Protein AF-A0A1J7GP74-F1 (afdb_monomer)

Nearest PDB structures (foldseek):
  8zqg-assembly1_B  TM=9.389E-01  e=1.036E-30  Homo sapiens
  8kbx-assembly1_A  TM=8.921E-01  e=1.036E-30  Homo sapiens
  5ltd-assembly1_A  TM=9.015E-01  e=3.755E-28  Ogataea angusta
  5ltd-assembly2_B  TM=8.976E-01  e=5.973E-28  Ogataea angusta
  5ltg-assembly1_A  TM=9.057E-01  e=4.602E-27  Ogataea angusta

Organism: Lupinus angustifolius (NCBI:txid3871)

Solvent-accessible surface area (backbone atoms only — not comparable to full-atom values): 46540 Å² total; per-residue (Å²): 135,88,82,87,81,85,86,81,86,84,82,74,60,73,59,74,76,73,76,92,76,84,84,90,81,90,81,93,81,83,89,85,90,90,78,89,78,78,57,82,73,77,89,71,98,77,74,79,96,80,71,85,77,44,57,63,36,77,34,68,20,84,76,50,56,30,36,27,36,9,19,50,34,20,36,38,31,32,36,58,57,56,75,40,80,75,45,75,46,80,39,99,69,25,16,20,53,41,43,39,47,39,62,92,49,58,41,34,41,38,22,20,22,89,78,8,86,90,37,45,36,28,33,43,37,34,33,32,58,84,79,52,37,69,68,38,41,46,45,52,97,53,54,58,40,32,68,49,68,52,100,60,31,37,34,42,23,30,42,48,38,34,38,34,24,34,51,88,80,63,44,81,74,47,79,45,76,31,35,86,27,81,77,20,65,64,41,61,26,72,35,93,89,38,45,26,41,41,32,56,19,79,49,74,10,22,35,29,34,38,31,64,77,75,74,43,78,39,79,28,80,75,37,93,39,47,69,56,45,67,36,56,38,54,64,30,57,36,35,41,37,28,23,63,49,31,23,49,40,37,33,26,37,49,87,82,51,47,76,76,47,67,40,33,76,48,90,58,74,30,51,49,65,24,60,26,67,31,96,84,43,49,35,35,41,36,21,30,61,77,14,35,38,36,33,29,54,44,68,67,52,81,71,87,80,90,92,85,86,85,91,82,84,91,80,85,90,80,90,84,83,91,82,90,81,97,70,87,80,77,70,61,71,78,82,88,75,78,38,51,61,39,97,62,44,89,50,78,88,82,60,66,74,75,43,68,38,31,34,51,48,31,76,47,80,50,67,73,87,42,56,39,42,49,37,47,52,76,89,65,20,40,36,37,41,43,57,74,63,55,51,43,40,40,36,31,41,58,50,100,83,57,52,76,44,82,74,45,78,49,71,78,81,84,92,73,87,83,83,90,81,87,82,82,94,73,88,60,81,74,77,89,69,95,80,70,78,95,80,72,84,74,43,72,61,34,77,34,67,18,84,81,56,54,30,37,28,36,10,19,48,35,22,37,39,34,31,35,59,76,73,73,41,81,75,52,72,47,80,40,100,70,27,16,19,51,39,44,38,45,39,60,89,38,47,41,30,41,39,22,18,22,90,80,9,86,91,36,45,38,29,32,44,36,33,33,33,64,82,78,54,37,74,78,46,76,46,81,52,99,53,55,59,41,32,71,49,66,48,97,64,30,38,35,42,22,31,41,48,38,35,40,34,23,36,50,86,81,64,44,81,73,46,78,44,76,31,36,88,26,81,78,20,64,66,40,59,25,70,37,93,86,36,46,26,40,40,33,55,19,80,49,74,10,23,34,28,34,37,30,64,76,75,74,42,78,39,77,30,80,75,38,96,35,46,69,55,43,66,37,53,38,55,64,30,56,36,35,40,37,29,23,65,49,31,22,47,38,38,32,24,37,51,87,81,52,48,76,74,48,67,39,32,76,48,87,61,75,30,53,50,63,25,58,28,68,34,97,84,48,48,35,36,40,37,22,30,50,76,16,37,37,36,31,30,51,47,88,67,75,76,90,85,77,89,90,86,86,87,90,82,88,88,80,88,90,82,89,86,83,90,81,96,84,80,86,88,79,81,95,71,79,89,82,61,38,74,44,46,63,43,95,65,39,90,48,78,87,81,59,67,75,74,38,74,38,32,33,56,28,25,37,40,82,48,68,63,84,43,57,37,43,51,37,62,54,71,91,61,21,37,35,38,42,34,66,77,27,39,36,37,34,28,37,50,49,67,58,80,32,40,74,42,46,80,77,42,78,45,72,83,44,80,76,83,76,75,79,128

Secondary structure (DSSP, 8-state):
----------PPEEE-SS-S-PPP--------------------S---TT----EEEEEE-TTSSEEEEEETTEEEEEEETTEEEEEEEE-SS--EEEEEE-TTSSEEEEEE-TT-SSS-TTEEEEEETTTTEEEEEEE-SS---EEEEETTEEEEE-SSEEEEEETTT--EEEEEE-S--TT---EE--STT--EEEEE-SSTTEEEEEETTTTEEEEEE--SS-EEEEEE-TTS-EEEEEETT-SEEEEEETTT--EEEEEE--SS---EEEEEE-TTSSEEEEEETTTEEEEEE-----SS-----------------------PPPS----SSPPPBPTTGGGTTTS-GGGGPEEPSEEEE--TT--EEEEE-STTEEEEEESSSS--EEEEEE-TTS-EEEEEEE-S-----------S---PPPP--S---TTS---EEEEEE-TTSSEEEEEETTEEEEEEETTEEEEEEEE-SS--EEEEEE-TTSSEEEEEE-TT-SSS-TTEEEEEETTTTEEEEEEE-SS---EEEEETTEEEEE-SSEEEEEETTT--EEEEEE-S--TT---EE--SSS--EEEEE-SSTTEEEEEETTTTEEEEEE--SS-EEEEEE-TTS-EEEEEETT-SEEEEEETTT--EEEEEE--SS---EEEEEE-TTSSEEEEEETTTEEEEEE-----TTS----------------------------TTSPPPPBPTTGGGTTTS-GGGGPBPPSEEEE--TT--EEEEE-SSSEEEEEETTSEEEEEE--TTT-EEPEEEEEEE-S-------

Structure (mmCIF, N/CA/C/O backbone):
data_AF-A0A1J7GP74-F1
#
_entry.id   AF-A0A1J7GP74-F1
#
loop_
_atom_site.group_PDB
_atom_site.id
_atom_site.type_symbol
_atom_site.label_atom_id
_atom_site.label_alt_id
_atom_site.label_comp_id
_atom_site.label_asym_id
_atom_site.label_entity_id
_atom_site.label_seq_id
_atom_site.pdbx_PDB_ins_code
_atom_site.Cartn_x
_atom_site.Cartn_y
_atom_site.Cartn_z
_atom_site.occupancy
_atom_site.B_iso_or_equiv
_atom_site.auth_seq_id
_atom_site.auth_comp_id
_atom_site.auth_asym_id
_atom_site.auth_atom_id
_atom_site.pdbx_PDB_model_num
ATOM 1 N N . MET A 1 1 ? -59.516 -27.226 -19.310 1.00 30.28 1 MET A N 1
ATOM 2 C CA . MET A 1 1 ? -58.925 -27.701 -18.045 1.00 30.28 1 MET A CA 1
ATOM 3 C C . MET A 1 1 ? -57.459 -27.304 -18.037 1.00 30.28 1 MET A C 1
ATOM 5 O O . MET A 1 1 ? -56.770 -27.624 -18.993 1.00 30.28 1 MET A O 1
ATOM 9 N N . LEU A 1 2 ? -57.069 -26.563 -16.995 1.00 34.00 2 LEU A N 1
ATOM 10 C CA . LEU A 1 2 ? -55.715 -26.178 -16.566 1.00 34.00 2 LEU A CA 1
ATOM 11 C C . LEU A 1 2 ? -54.796 -25.517 -17.613 1.00 34.00 2 LEU A C 1
ATOM 13 O O . LEU A 1 2 ? -53.957 -26.151 -18.243 1.00 34.00 2 LEU A O 1
ATOM 17 N N . THR A 1 3 ? -54.937 -24.194 -17.714 1.00 27.77 3 THR A N 1
ATOM 18 C CA . THR A 1 3 ? -53.980 -23.253 -18.315 1.00 27.77 3 THR A CA 1
ATOM 19 C C . THR A 1 3 ? -52.996 -22.731 -17.263 1.00 27.77 3 THR A C 1
ATOM 21 O O . THR A 1 3 ? -53.362 -22.554 -16.102 1.00 27.77 3 THR A O 1
ATOM 24 N N . GLY A 1 4 ? -51.750 -22.503 -17.688 1.00 27.41 4 GLY A N 1
ATOM 25 C CA . GLY A 1 4 ? -50.593 -22.214 -16.840 1.00 27.41 4 GLY A CA 1
ATOM 26 C C . GLY A 1 4 ? -50.579 -20.865 -16.112 1.00 27.41 4 GLY A C 1
ATOM 27 O O . GLY A 1 4 ? -51.292 -19.925 -16.458 1.00 27.41 4 GLY A O 1
ATOM 28 N N . ALA A 1 5 ? -49.701 -20.798 -15.109 1.00 24.27 5 ALA A N 1
ATOM 29 C CA . ALA A 1 5 ? -49.353 -19.603 -14.347 1.00 24.27 5 ALA A CA 1
ATOM 30 C C . ALA A 1 5 ? -47.905 -19.171 -14.673 1.00 24.27 5 ALA A C 1
ATOM 32 O O . ALA A 1 5 ? -47.044 -20.041 -14.835 1.00 24.27 5 ALA A O 1
ATOM 33 N N . PRO A 1 6 ? -47.609 -17.862 -14.772 1.00 29.09 6 PRO A N 1
ATOM 34 C CA . PRO A 1 6 ? -46.279 -17.372 -15.117 1.00 29.09 6 PRO A CA 1
ATOM 35 C C . PRO A 1 6 ? -45.348 -17.305 -13.895 1.00 29.09 6 PRO A C 1
ATOM 37 O O . PRO A 1 6 ? -45.757 -16.969 -12.784 1.00 29.09 6 PRO A O 1
ATOM 40 N N . SER A 1 7 ? -44.066 -17.588 -14.126 1.00 25.55 7 SER A N 1
ATOM 41 C CA . SER A 1 7 ? -42.965 -17.436 -13.173 1.00 25.55 7 SER A CA 1
ATOM 42 C C . SER A 1 7 ? -42.651 -15.956 -12.917 1.00 25.55 7 SER A C 1
ATOM 44 O O . SER A 1 7 ? -42.268 -15.228 -13.832 1.00 25.55 7 SER A O 1
ATOM 46 N N . SER A 1 8 ? -42.776 -15.507 -11.668 1.00 24.73 8 SER A N 1
ATOM 47 C CA . SER A 1 8 ? -42.450 -14.140 -11.249 1.00 24.73 8 SER A CA 1
ATOM 48 C C . SER A 1 8 ? -40.934 -13.927 -11.119 1.00 24.73 8 SER A C 1
ATOM 50 O O . SER A 1 8 ? -40.310 -14.457 -10.196 1.00 24.73 8 SER A O 1
ATOM 52 N N . HIS A 1 9 ? -40.348 -13.104 -11.989 1.00 29.62 9 HIS A N 1
ATOM 53 C CA . HIS A 1 9 ? -39.040 -12.484 -11.752 1.00 29.62 9 HIS A CA 1
ATOM 54 C C . HIS A 1 9 ? -39.149 -11.497 -10.571 1.00 29.62 9 HIS A C 1
ATOM 56 O O . HIS A 1 9 ? -40.076 -10.690 -10.519 1.00 29.62 9 HIS A O 1
ATOM 62 N N . MET A 1 10 ? -38.249 -11.588 -9.584 1.00 29.84 10 MET A N 1
ATOM 63 C CA . MET A 1 10 ? -38.315 -10.817 -8.330 1.00 29.84 10 MET A CA 1
ATOM 64 C C . MET A 1 10 ? -37.198 -9.762 -8.254 1.00 29.84 10 MET A C 1
ATOM 66 O O . MET A 1 10 ? -36.024 -10.117 -8.241 1.00 29.84 10 MET A O 1
ATOM 70 N N . ASN A 1 11 ? -37.579 -8.483 -8.148 1.00 32.69 11 ASN A N 1
ATOM 71 C CA . ASN A 1 11 ? -36.674 -7.326 -8.071 1.00 32.69 11 ASN A CA 1
ATOM 72 C C . ASN A 1 11 ? -36.236 -6.993 -6.626 1.00 32.69 11 ASN A C 1
ATOM 74 O O . ASN A 1 11 ? -37.065 -7.010 -5.712 1.00 32.69 11 ASN A O 1
ATOM 78 N N . SER A 1 12 ? -34.958 -6.626 -6.438 1.00 34.25 12 SER A N 1
ATOM 79 C CA . SER A 1 12 ? -34.489 -5.784 -5.321 1.00 34.25 12 SER A CA 1
ATOM 80 C C . SER A 1 12 ? -34.812 -4.317 -5.620 1.00 34.25 12 SER A C 1
ATOM 82 O O . SER A 1 12 ? -34.672 -3.880 -6.761 1.00 34.25 12 SER A O 1
ATOM 84 N N . SER A 1 13 ? -35.238 -3.547 -4.619 1.00 39.34 13 SER A N 1
ATOM 85 C CA . SER A 1 13 ? -35.477 -2.106 -4.769 1.00 39.34 13 SER A CA 1
ATOM 86 C C . SER A 1 13 ? -34.224 -1.328 -4.370 1.00 39.34 13 SER A C 1
ATOM 88 O O . SER A 1 13 ? -33.716 -1.509 -3.262 1.00 39.34 13 SER A O 1
ATOM 90 N N . ILE A 1 14 ? -33.747 -0.470 -5.270 1.00 40.44 14 ILE A N 1
ATOM 91 C CA . ILE A 1 14 ? -32.640 0.464 -5.041 1.00 40.44 14 ILE A CA 1
ATOM 92 C C . ILE A 1 14 ? -33.250 1.864 -4.955 1.00 40.44 14 ILE A C 1
ATOM 94 O O . ILE A 1 14 ? -34.000 2.255 -5.848 1.00 40.44 14 ILE A O 1
ATOM 98 N N . SER A 1 15 ? -32.939 2.610 -3.897 1.00 40.06 15 SER A N 1
ATOM 99 C CA . SER A 1 15 ? -33.271 4.033 -3.782 1.00 40.06 15 SER A CA 1
ATOM 100 C C . SER A 1 15 ? -31.982 4.847 -3.811 1.00 40.06 15 SER A C 1
ATOM 102 O O . SER A 1 15 ? -31.144 4.720 -2.919 1.00 40.06 15 SER A O 1
ATOM 104 N N . SER A 1 16 ? -31.814 5.666 -4.846 1.00 33.81 16 SER A N 1
ATOM 105 C CA . SER A 1 16 ? -30.720 6.630 -4.971 1.00 33.81 16 SER A CA 1
ATOM 106 C C . SER A 1 16 ? -31.179 8.004 -4.485 1.00 33.81 16 SER A C 1
ATOM 108 O O . SER A 1 16 ? -32.184 8.514 -4.981 1.00 33.81 16 SER A O 1
ATOM 110 N N . SER A 1 17 ? -30.434 8.640 -3.583 1.00 30.98 17 SER A N 1
ATOM 111 C CA . SER A 1 17 ? -30.484 10.097 -3.427 1.00 30.98 17 SER A CA 1
ATOM 112 C C . SER A 1 17 ? -29.665 10.712 -4.566 1.00 30.98 17 SER A C 1
ATOM 114 O O . SER A 1 17 ? -28.461 10.496 -4.564 1.00 30.98 17 SER A O 1
ATOM 116 N N . GLU A 1 18 ? -30.334 11.363 -5.525 1.00 30.62 18 GLU A N 1
ATOM 117 C CA . GLU A 1 18 ? -29.845 12.174 -6.668 1.00 30.62 18 GLU A CA 1
ATOM 118 C C . GLU A 1 18 ? -28.486 11.838 -7.335 1.00 30.62 18 GLU A C 1
ATOM 120 O O . GLU A 1 18 ? -27.452 11.630 -6.711 1.00 30.62 18 GLU A O 1
ATOM 125 N N . GLY A 1 19 ? -28.495 11.827 -8.674 1.00 26.25 19 GLY A N 1
ATOM 126 C CA . GLY A 1 19 ? -27.393 11.389 -9.534 1.00 26.25 19 GLY A CA 1
ATOM 127 C C . GLY A 1 19 ? -26.004 11.936 -9.180 1.00 26.25 19 GLY A C 1
ATOM 128 O O . GLY A 1 19 ? -25.809 13.104 -8.851 1.00 26.25 19 GLY A O 1
ATOM 129 N N . ILE A 1 20 ? -25.010 11.059 -9.306 1.00 32.72 20 ILE A N 1
ATOM 130 C CA . ILE A 1 20 ? -23.593 11.404 -9.224 1.00 32.72 20 ILE A CA 1
ATOM 131 C C . ILE A 1 20 ? -23.268 12.267 -10.467 1.00 32.72 20 ILE A C 1
ATOM 133 O O . ILE A 1 20 ? -23.212 11.738 -11.574 1.00 32.72 20 ILE A O 1
ATOM 137 N N . PHE A 1 21 ? -23.082 13.579 -10.241 1.00 26.52 21 PHE A N 1
ATOM 138 C CA . PHE A 1 21 ? -22.839 14.705 -11.180 1.00 26.52 21 PHE A CA 1
ATOM 139 C C . PHE A 1 21 ? -24.067 15.305 -11.911 1.00 26.52 21 PHE A C 1
ATOM 141 O O . PHE A 1 21 ? -24.737 14.594 -12.658 1.00 26.52 21 PHE A O 1
ATOM 148 N N . PRO A 1 22 ? -24.316 16.636 -11.829 1.00 25.67 22 PRO A N 1
ATOM 149 C CA . PRO A 1 22 ? -25.201 17.335 -12.764 1.00 25.67 22 PRO A CA 1
ATOM 150 C C . PRO A 1 22 ? -24.419 18.054 -13.889 1.00 25.67 22 PRO A C 1
ATOM 152 O O . PRO A 1 22 ? -23.307 18.535 -13.654 1.00 25.67 22 PRO A O 1
ATOM 155 N N . PRO A 1 23 ? -25.001 18.230 -15.094 1.00 27.41 23 PRO A N 1
ATOM 156 C CA . PRO A 1 23 ? -24.612 19.296 -16.006 1.00 27.41 23 PRO A CA 1
ATOM 157 C C . PRO A 1 23 ? -25.283 20.619 -15.590 1.00 27.41 23 PRO A C 1
ATOM 159 O O . PRO A 1 23 ? -26.388 20.660 -15.055 1.00 27.41 23 PRO A O 1
ATOM 162 N N . SER A 1 24 ? -24.603 21.729 -15.851 1.00 28.84 24 SER A N 1
ATOM 163 C CA . SER A 1 24 ? -25.043 23.093 -15.545 1.00 28.84 24 SER A CA 1
ATOM 164 C C . SER A 1 24 ? -26.263 23.562 -16.363 1.00 28.84 24 SER A C 1
ATOM 166 O O . SER A 1 24 ? -26.189 23.521 -17.591 1.00 28.84 24 SER A O 1
ATOM 168 N N . ARG A 1 25 ? -27.291 24.142 -15.710 1.00 26.53 25 ARG A N 1
ATOM 169 C CA . ARG A 1 25 ? -27.835 25.524 -15.891 1.00 26.53 25 ARG A CA 1
ATOM 170 C C . ARG A 1 25 ? -29.317 25.681 -15.467 1.00 26.53 25 ARG A C 1
ATOM 172 O O . ARG A 1 25 ? -30.167 24.934 -15.920 1.00 26.53 25 ARG A O 1
ATOM 179 N N . PHE A 1 26 ? -29.551 26.760 -14.703 1.00 25.28 26 PHE A N 1
ATOM 180 C CA . PHE A 1 26 ? -30.742 27.623 -14.513 1.00 25.28 26 PHE A CA 1
ATOM 181 C C . PHE A 1 26 ? -32.157 27.047 -14.284 1.00 25.28 26 PHE A C 1
ATOM 183 O O . PHE A 1 26 ? -32.730 26.396 -15.147 1.00 25.28 26 PHE A O 1
ATOM 190 N N . GLY A 1 27 ? -32.787 27.517 -13.195 1.00 21.50 27 GLY A N 1
ATOM 191 C CA . GLY A 1 27 ? -34.244 27.583 -13.022 1.00 21.50 27 GLY A CA 1
ATOM 192 C C . GLY A 1 27 ? -34.674 27.633 -11.552 1.00 21.50 27 GLY A C 1
ATOM 193 O O . GLY A 1 27 ? -34.629 26.625 -10.863 1.00 21.50 27 GLY A O 1
ATOM 194 N N . SER A 1 28 ? -35.083 28.805 -11.068 1.00 29.12 28 SER A N 1
ATOM 195 C CA . SER A 1 28 ? -35.719 29.015 -9.760 1.00 29.12 28 SER A CA 1
ATOM 196 C C . SER A 1 28 ? -37.090 28.336 -9.682 1.00 29.12 28 SER A C 1
ATOM 198 O O . SER A 1 28 ? -37.908 28.600 -10.559 1.00 29.12 28 SER A O 1
ATOM 200 N N . PHE A 1 29 ? -37.383 27.578 -8.619 1.00 24.45 29 PHE A N 1
ATOM 201 C CA . PHE A 1 29 ? -38.755 27.379 -8.131 1.00 24.45 29 PHE A CA 1
ATOM 202 C C . PHE A 1 29 ? -38.778 26.949 -6.653 1.00 24.45 29 PHE A C 1
ATOM 204 O O . PHE A 1 29 ? -37.946 26.160 -6.209 1.00 24.45 29 PHE A O 1
ATOM 211 N N . GLU A 1 30 ? -39.724 27.512 -5.901 1.00 22.81 30 GLU A N 1
ATOM 212 C CA . GLU A 1 30 ? -39.980 27.259 -4.481 1.00 22.81 30 GLU A CA 1
ATOM 213 C C . GLU A 1 30 ? -40.721 25.928 -4.230 1.00 22.81 30 GLU A C 1
ATOM 215 O O . GLU A 1 30 ? -41.620 25.562 -4.979 1.00 22.81 30 GLU A O 1
ATOM 220 N N . SER A 1 31 ? -40.372 25.291 -3.099 1.00 26.64 31 SER A N 1
ATOM 221 C CA . SER A 1 31 ? -41.231 24.566 -2.137 1.00 26.64 31 SER A CA 1
ATOM 222 C C . SER A 1 31 ? -42.206 23.470 -2.622 1.00 26.64 31 SER A C 1
ATOM 224 O O . SER A 1 31 ? -43.242 23.771 -3.205 1.00 26.64 31 SER A O 1
ATOM 226 N N . LEU A 1 32 ? -42.005 22.231 -2.138 1.00 22.80 32 LEU A N 1
ATOM 227 C CA . LEU A 1 32 ? -42.934 21.494 -1.245 1.00 22.80 32 LEU A CA 1
ATOM 228 C C . LEU A 1 32 ? -42.292 20.165 -0.785 1.00 22.80 32 LEU A C 1
ATOM 230 O O . LEU A 1 32 ? -41.561 19.526 -1.533 1.00 22.80 32 LEU A O 1
ATOM 234 N N . GLY A 1 33 ? -42.500 19.805 0.484 1.00 24.50 33 GLY A N 1
ATOM 235 C CA . GLY A 1 33 ? -41.673 18.840 1.215 1.00 24.50 33 GLY A CA 1
ATOM 236 C C . GLY A 1 33 ? -42.019 17.347 1.114 1.00 24.50 33 GLY A C 1
ATOM 237 O O . GLY A 1 33 ? -42.883 16.919 0.356 1.00 24.50 33 GLY A O 1
ATOM 238 N N . VAL A 1 34 ? -41.353 16.618 2.026 1.00 25.81 34 VAL A N 1
ATOM 239 C CA . VAL A 1 34 ? -41.452 15.197 2.431 1.00 25.81 34 VAL A CA 1
ATOM 240 C C . VAL A 1 34 ? -40.355 14.274 1.868 1.00 25.81 34 VAL A C 1
ATOM 242 O O . VAL A 1 34 ? -40.363 13.884 0.707 1.00 25.81 34 VAL A O 1
ATOM 245 N N . GLY A 1 35 ? -39.453 13.855 2.769 1.00 24.50 35 GLY A N 1
ATOM 246 C CA . GLY A 1 35 ? -38.485 12.768 2.586 1.00 24.50 35 GLY A CA 1
ATOM 247 C C . GLY A 1 35 ? -37.302 12.908 3.549 1.00 24.50 35 GLY A C 1
ATOM 248 O O . GLY A 1 35 ? -36.348 13.610 3.243 1.00 24.50 35 GLY A O 1
ATOM 249 N N . ALA A 1 36 ? -37.390 12.301 4.737 1.00 28.48 36 ALA A N 1
ATOM 250 C CA . ALA A 1 36 ? -36.396 12.416 5.806 1.00 28.48 36 ALA A CA 1
ATOM 251 C C . ALA A 1 36 ? -34.973 12.063 5.328 1.00 28.48 36 ALA A C 1
ATOM 253 O O . ALA A 1 36 ? -34.698 10.927 4.946 1.00 28.48 36 ALA A O 1
ATOM 254 N N . SER A 1 37 ? -34.063 13.037 5.377 1.00 32.19 37 SER A N 1
ATOM 255 C CA . SER A 1 37 ? -32.637 12.840 5.127 1.00 32.19 37 SER A CA 1
ATOM 256 C C . SER A 1 37 ? -32.021 12.029 6.269 1.00 32.19 37 SER A C 1
ATOM 258 O O . SER A 1 37 ? -32.008 12.481 7.415 1.00 32.19 37 SER A O 1
ATOM 260 N N . SER A 1 38 ? -31.491 10.843 5.972 1.00 38.81 38 SER A N 1
ATOM 261 C CA . SER A 1 38 ? -30.736 10.012 6.915 1.00 38.81 38 SER A CA 1
ATOM 262 C C . SER A 1 38 ? -29.349 10.619 7.181 1.00 38.81 38 SER A C 1
ATOM 264 O O . SER A 1 38 ? -28.330 10.134 6.691 1.00 38.81 38 SER A O 1
ATOM 266 N N . SER A 1 39 ? -29.300 11.728 7.914 1.00 42.03 39 SER A N 1
ATOM 267 C CA . SER A 1 39 ? -28.063 12.272 8.474 1.00 42.03 39 SER A CA 1
ATOM 268 C C . SER A 1 39 ? -27.831 11.662 9.856 1.00 42.03 39 SER A C 1
ATOM 270 O O . SER A 1 39 ? -28.719 11.745 10.708 1.00 42.03 39 SER A O 1
ATOM 272 N N . PHE A 1 40 ? -26.649 11.098 10.122 1.00 46.62 40 PHE A N 1
ATOM 273 C CA . PHE A 1 40 ? -26.237 10.862 11.508 1.00 46.62 40 PHE A CA 1
ATOM 274 C C . PHE A 1 40 ? -26.097 12.230 12.194 1.00 46.62 40 PHE A C 1
ATOM 276 O O . PHE A 1 40 ? -25.281 13.054 11.784 1.00 46.62 40 PHE A O 1
ATOM 283 N N . SER A 1 41 ? -26.925 12.513 13.199 1.00 37.38 41 SER A N 1
ATOM 284 C CA . SER A 1 41 ? -26.801 13.728 14.013 1.00 37.38 41 SER A CA 1
ATOM 285 C C . SER A 1 41 ? -25.449 13.753 14.745 1.00 37.38 41 SER A C 1
ATOM 287 O O . SER A 1 41 ? -24.959 12.702 15.160 1.00 37.38 41 SER A O 1
ATOM 289 N N . ARG A 1 42 ? -24.851 14.946 14.900 1.00 33.91 42 ARG A N 1
ATOM 290 C CA . ARG A 1 42 ? -23.598 15.164 15.655 1.00 33.91 42 ARG A CA 1
ATOM 291 C C . ARG A 1 42 ? -23.711 14.627 17.095 1.00 33.91 42 ARG A C 1
ATOM 293 O O . ARG A 1 42 ? -24.819 14.601 17.629 1.00 33.91 42 ARG A O 1
ATOM 300 N N . PRO A 1 43 ? -22.594 14.214 17.726 1.00 35.97 43 PRO A N 1
ATOM 301 C CA . PRO A 1 43 ? -22.621 13.774 19.115 1.00 35.97 43 PRO A CA 1
ATOM 302 C C . PRO A 1 43 ? -22.905 14.975 20.026 1.00 35.97 43 PRO A C 1
ATOM 304 O O . PRO A 1 43 ? -22.062 15.860 20.155 1.00 35.97 43 PRO A O 1
ATOM 307 N N . ASP A 1 44 ? -24.087 14.998 20.640 1.00 32.97 44 ASP A N 1
ATOM 308 C CA . ASP A 1 44 ? -24.355 15.830 21.813 1.00 32.97 44 ASP A CA 1
ATOM 309 C C . ASP A 1 44 ? -23.871 15.075 23.055 1.00 32.97 44 ASP A C 1
ATOM 311 O O . ASP A 1 44 ? -24.123 13.877 23.213 1.00 32.97 44 ASP A O 1
ATOM 315 N N . ALA A 1 45 ? -23.140 15.781 23.916 1.00 36.75 45 ALA A N 1
ATOM 316 C CA . ALA A 1 45 ? -22.593 15.272 25.165 1.00 36.75 45 ALA A CA 1
ATOM 317 C C . ALA A 1 45 ? -23.688 15.175 26.237 1.00 36.75 45 ALA A C 1
ATOM 319 O O . ALA A 1 45 ? -23.728 15.994 27.142 1.00 36.75 45 ALA A O 1
ATOM 320 N N . ASP A 1 46 ? -24.586 14.204 26.100 1.00 38.47 46 ASP A N 1
ATOM 321 C CA . ASP A 1 46 ? -25.445 13.733 27.192 1.00 38.47 46 ASP A CA 1
ATOM 322 C C . ASP A 1 46 ? -25.936 12.319 26.853 1.00 38.47 46 ASP A C 1
ATOM 324 O O . ASP A 1 46 ? -27.005 12.107 26.275 1.00 38.47 46 ASP A O 1
ATOM 328 N N . VAL A 1 47 ? -25.104 11.326 27.166 1.00 43.00 47 VAL A N 1
ATOM 329 C CA . VAL A 1 47 ? -25.507 9.916 27.196 1.00 43.00 47 VAL A CA 1
ATOM 330 C C . VAL A 1 47 ? -25.520 9.503 28.660 1.00 43.00 47 VAL A C 1
ATOM 332 O O . VAL A 1 47 ? -24.508 9.614 29.345 1.00 43.00 47 VAL A O 1
ATOM 335 N N . SER A 1 48 ? -26.677 9.051 29.142 1.00 39.28 48 SER A N 1
ATOM 336 C CA . SER A 1 48 ? -26.848 8.498 30.485 1.00 39.28 48 SER A CA 1
ATOM 337 C C . SER A 1 48 ? -25.854 7.357 30.733 1.00 39.28 48 SER A C 1
ATOM 339 O O . SER A 1 48 ? -25.837 6.395 29.966 1.00 39.28 48 SER A O 1
ATOM 341 N N . GLU A 1 49 ? -25.074 7.440 31.812 1.00 41.53 49 GLU A N 1
ATOM 342 C CA . GLU A 1 49 ? -23.944 6.557 32.171 1.00 41.53 49 GLU A CA 1
ATOM 343 C C . GLU A 1 49 ? -24.273 5.062 32.424 1.00 41.53 49 GLU A C 1
ATOM 345 O O . GLU A 1 49 ? -23.425 4.341 32.935 1.00 41.53 49 GLU A O 1
ATOM 350 N N . ASN A 1 50 ? -25.457 4.549 32.067 1.00 41.28 50 ASN A N 1
ATOM 351 C CA . ASN A 1 50 ? -25.929 3.231 32.526 1.00 41.28 50 ASN A CA 1
ATOM 352 C C . ASN A 1 50 ? -26.329 2.209 31.442 1.00 41.28 50 ASN A C 1
ATOM 354 O O . ASN A 1 50 ? -26.928 1.197 31.797 1.00 41.28 50 ASN A O 1
ATOM 358 N N . ASP A 1 51 ? -25.995 2.405 30.161 1.00 51.06 51 ASP A N 1
ATOM 359 C CA . ASP A 1 51 ? -26.205 1.366 29.133 1.00 51.06 51 ASP A CA 1
ATOM 360 C C . ASP A 1 51 ? -24.852 0.855 28.603 1.00 51.06 51 ASP A C 1
ATOM 362 O O . ASP A 1 51 ? -24.169 1.520 27.816 1.00 51.06 51 ASP A O 1
ATOM 366 N N . GLU A 1 52 ? -24.411 -0.315 29.080 1.00 64.06 52 GLU A N 1
ATOM 367 C CA . GLU A 1 52 ? -23.137 -0.915 28.667 1.00 64.06 52 GLU A CA 1
ATOM 368 C C . GLU A 1 52 ? -23.119 -1.143 27.143 1.00 64.06 52 GLU A C 1
ATOM 370 O O . GLU A 1 52 ? -23.985 -1.801 26.558 1.00 64.06 52 GLU A O 1
ATOM 375 N N . THR A 1 53 ? -22.120 -0.575 26.458 1.00 73.75 53 THR A N 1
ATOM 376 C CA . THR A 1 53 ? -21.973 -0.735 25.005 1.00 73.75 53 THR A CA 1
ATOM 377 C C . THR A 1 53 ? -21.432 -2.122 24.684 1.00 73.75 53 THR A C 1
ATOM 379 O O . THR A 1 53 ? -20.253 -2.399 24.886 1.00 73.75 53 THR A O 1
ATOM 382 N N . ASN A 1 54 ? -22.281 -2.972 24.109 1.00 82.50 54 ASN A N 1
ATOM 383 C CA . ASN A 1 54 ? -21.925 -4.341 23.759 1.00 82.50 54 ASN A CA 1
ATOM 384 C C . ASN A 1 54 ? -21.324 -4.426 22.354 1.00 82.50 54 ASN A C 1
ATOM 386 O O . ASN A 1 54 ? -21.832 -3.827 21.403 1.00 82.50 54 ASN A O 1
ATOM 390 N N . LEU A 1 55 ? -20.255 -5.204 22.206 1.00 85.31 55 LEU A N 1
ATOM 391 C CA . LEU A 1 55 ? -19.644 -5.506 20.916 1.00 85.31 55 LEU A CA 1
ATOM 392 C C . LEU A 1 55 ? -20.441 -6.611 20.204 1.00 85.31 55 LEU A C 1
ATOM 394 O O . LEU A 1 55 ? -20.704 -7.661 20.781 1.00 85.31 55 LEU A O 1
ATOM 398 N N . LEU A 1 56 ? -20.836 -6.376 18.952 1.00 88.06 56 LEU A N 1
ATOM 399 C CA . LEU A 1 56 ? -21.678 -7.292 18.171 1.00 88.06 56 LEU A CA 1
ATOM 400 C C . LEU A 1 56 ? -20.897 -8.039 17.089 1.00 88.06 56 LEU A C 1
ATOM 402 O O . LEU A 1 56 ? -21.190 -9.195 16.800 1.00 88.06 56 LEU A O 1
ATOM 406 N N . THR A 1 57 ? -19.930 -7.373 16.458 1.00 88.31 57 THR A N 1
ATOM 407 C CA . THR A 1 57 ? -19.138 -7.946 15.364 1.00 88.31 57 THR A CA 1
ATOM 408 C C . THR A 1 57 ? -17.765 -7.303 15.296 1.00 88.31 57 THR A C 1
ATOM 410 O O . THR A 1 57 ? -17.611 -6.128 15.630 1.00 88.31 57 THR A O 1
ATOM 413 N N . ILE A 1 58 ? -16.796 -8.044 14.760 1.00 90.62 58 ILE A N 1
ATOM 414 C CA . ILE A 1 58 ? -15.510 -7.509 14.317 1.00 90.62 58 ILE A CA 1
ATOM 415 C C . ILE A 1 58 ? -15.249 -7.987 12.889 1.00 90.62 58 ILE A C 1
ATOM 417 O O . ILE A 1 58 ? -15.488 -9.152 12.568 1.00 90.62 58 ILE A O 1
ATOM 421 N N . SER A 1 59 ? -14.765 -7.102 12.024 1.00 91.12 59 SER A N 1
ATOM 422 C CA . SER A 1 59 ? -14.371 -7.428 10.654 1.00 91.12 59 SER A CA 1
ATOM 423 C C . SER A 1 59 ? -13.019 -6.803 10.324 1.00 91.12 59 SER A C 1
ATOM 425 O O . SER A 1 59 ? -12.728 -5.666 10.690 1.00 91.12 59 SER A O 1
ATOM 427 N N . TRP A 1 60 ? -12.176 -7.548 9.619 1.00 91.81 60 TRP A N 1
ATOM 428 C CA . TRP A 1 60 ? -10.946 -6.998 9.065 1.00 91.81 60 TRP A CA 1
ATOM 429 C C . TRP A 1 60 ? -11.244 -6.132 7.847 1.00 91.81 60 TRP A C 1
ATOM 431 O O . TRP A 1 60 ? -12.107 -6.474 7.036 1.00 91.81 60 TRP A O 1
ATOM 441 N N . ASN A 1 61 ? -10.458 -5.075 7.660 1.00 90.19 61 ASN A N 1
ATOM 442 C CA . ASN A 1 61 ? -10.313 -4.510 6.331 1.00 90.19 61 ASN A CA 1
ATOM 443 C C . ASN A 1 61 ? -9.477 -5.451 5.434 1.00 90.19 61 ASN A C 1
ATOM 445 O O . ASN A 1 61 ? -8.874 -6.429 5.874 1.00 90.19 61 ASN A O 1
ATOM 449 N N . GLN A 1 62 ? -9.451 -5.155 4.144 1.00 89.62 62 GLN A N 1
ATOM 450 C CA . GLN A 1 62 ? -8.969 -6.041 3.085 1.00 89.62 62 GLN A CA 1
ATOM 451 C C . GLN A 1 62 ? -7.461 -6.322 3.161 1.00 89.62 62 GLN A C 1
ATOM 453 O O . GLN A 1 62 ? -7.014 -7.323 2.611 1.00 89.62 62 GLN A O 1
ATOM 458 N N . ASP A 1 63 ? -6.682 -5.446 3.804 1.00 79.69 63 ASP A N 1
ATOM 459 C CA . ASP A 1 63 ? -5.230 -5.584 3.984 1.00 79.69 63 ASP A CA 1
ATOM 460 C C . ASP A 1 63 ? -4.821 -5.932 5.426 1.00 79.69 63 ASP A C 1
ATOM 462 O O . ASP A 1 63 ? -3.629 -5.936 5.734 1.00 79.69 63 ASP A O 1
ATOM 466 N N . TYR A 1 64 ? -5.797 -6.214 6.299 1.00 87.19 64 TYR A N 1
ATOM 467 C CA . TYR A 1 64 ? -5.621 -6.486 7.730 1.00 87.19 64 TYR A CA 1
ATOM 468 C C . TYR A 1 64 ? -4.955 -5.361 8.537 1.00 87.19 64 TYR A C 1
ATOM 470 O O . TYR A 1 64 ? -4.574 -5.548 9.692 1.00 87.19 64 TYR A O 1
ATOM 478 N N . GLY A 1 65 ? -4.806 -4.175 7.949 1.00 79.69 65 GLY A N 1
ATOM 479 C CA . GLY A 1 65 ? -4.221 -3.019 8.607 1.00 79.69 65 GLY A CA 1
ATOM 480 C C . GLY A 1 65 ? -5.166 -2.332 9.595 1.00 79.69 65 GLY A C 1
ATOM 481 O O . GLY A 1 65 ? -4.705 -1.635 10.502 1.00 79.69 65 GLY A O 1
ATOM 482 N N . CYS A 1 66 ? -6.471 -2.537 9.440 1.00 86.19 66 CYS A N 1
ATOM 483 C CA . CYS A 1 66 ? -7.528 -2.001 10.288 1.00 86.19 66 CYS A CA 1
ATOM 484 C C . CYS A 1 66 ? -8.593 -3.070 10.557 1.00 86.19 66 CYS A C 1
ATOM 486 O O . CYS A 1 66 ? -8.745 -4.026 9.795 1.00 86.19 66 CYS A O 1
ATOM 488 N N . PHE A 1 67 ? -9.389 -2.865 11.599 1.00 90.25 67 PHE A N 1
ATOM 489 C CA . PHE A 1 67 ? -10.619 -3.619 11.796 1.00 90.25 67 PHE A CA 1
ATOM 490 C C . PHE A 1 67 ? -11.769 -2.704 12.200 1.00 90.25 67 PHE A C 1
ATOM 492 O O . PHE A 1 67 ? -11.577 -1.677 12.856 1.00 90.25 67 PHE A O 1
ATOM 499 N N . ALA A 1 68 ? -12.974 -3.088 11.800 1.00 91.06 68 ALA A N 1
ATOM 500 C CA . ALA A 1 68 ? -14.207 -2.442 12.200 1.00 91.06 68 ALA A CA 1
ATOM 501 C C . ALA A 1 68 ? -14.901 -3.262 13.287 1.00 91.06 68 ALA A C 1
ATOM 503 O O . ALA A 1 68 ? -14.931 -4.488 13.233 1.00 91.06 68 ALA A O 1
ATOM 504 N N . ALA A 1 69 ? -15.472 -2.569 14.262 1.00 90.75 69 ALA A N 1
ATOM 505 C CA . ALA A 1 69 ? -16.197 -3.124 15.390 1.00 90.75 69 ALA A CA 1
ATOM 506 C C . ALA A 1 69 ? -17.623 -2.563 15.380 1.00 90.75 69 ALA A C 1
ATOM 508 O O . ALA A 1 69 ? -17.825 -1.369 15.600 1.00 90.75 69 ALA A O 1
ATOM 509 N N . GLY A 1 70 ? -18.616 -3.405 15.104 1.00 91.25 70 GLY A N 1
ATOM 510 C CA . GLY A 1 70 ? -20.024 -3.025 15.235 1.00 91.25 70 GLY A CA 1
ATOM 511 C C . GLY A 1 70 ? -20.475 -3.205 16.678 1.00 91.25 70 GLY A C 1
ATOM 512 O O . GLY A 1 70 ? -20.189 -4.239 17.277 1.00 91.25 70 GLY A O 1
ATOM 513 N N . THR A 1 71 ? -21.154 -2.214 17.246 1.00 90.56 71 THR A N 1
ATOM 514 C CA . THR A 1 71 ? -21.601 -2.222 18.647 1.00 90.56 71 THR A CA 1
ATOM 515 C C . THR A 1 71 ? -23.120 -2.131 18.732 1.00 90.56 71 THR A C 1
ATOM 517 O O . THR A 1 71 ? -23.784 -1.845 17.735 1.00 90.56 71 THR A O 1
ATOM 520 N N . SER A 1 72 ? -23.687 -2.345 19.922 1.00 88.62 72 SER A N 1
ATOM 521 C CA . SER A 1 72 ? -25.114 -2.150 20.210 1.00 88.62 72 SER A CA 1
ATOM 522 C C . SER A 1 72 ? -25.579 -0.700 20.052 1.00 88.62 72 SER A C 1
ATOM 524 O O . SER A 1 72 ? -26.775 -0.475 19.898 1.00 88.62 72 SER A O 1
ATOM 526 N N . HIS A 1 73 ? -24.639 0.249 20.022 1.00 88.62 73 HIS A N 1
ATOM 527 C CA . HIS A 1 73 ? -24.874 1.692 19.951 1.00 88.62 73 HIS A CA 1
ATOM 528 C C . HIS A 1 73 ? -24.094 2.353 18.811 1.00 88.62 73 HIS A C 1
ATOM 530 O O . HIS A 1 73 ? -23.674 3.494 18.934 1.00 88.62 73 HIS A O 1
ATOM 536 N N . GLY A 1 74 ? -23.850 1.650 17.704 1.00 91.31 74 GLY A N 1
ATOM 537 C CA . GLY A 1 74 ? -23.171 2.204 16.532 1.00 91.31 74 GLY A CA 1
ATOM 538 C C . GLY A 1 74 ? -21.975 1.364 16.103 1.00 91.31 74 GLY A C 1
ATOM 539 O O . GLY A 1 74 ? -22.121 0.158 15.888 1.00 91.31 74 GLY A O 1
ATOM 540 N N . PHE A 1 75 ? -20.818 1.993 15.887 1.00 90.69 75 PHE A N 1
ATOM 541 C CA . PHE A 1 75 ? -19.604 1.296 15.458 1.00 90.69 75 PHE A CA 1
ATOM 542 C C . PHE A 1 75 ? -18.311 2.072 15.740 1.00 90.69 75 PHE A C 1
ATOM 544 O O . PHE A 1 75 ? -18.309 3.283 15.967 1.00 90.69 75 PHE A O 1
ATOM 551 N N . ARG A 1 76 ? -17.184 1.359 15.684 1.00 88.31 76 ARG A N 1
ATOM 552 C CA . ARG A 1 76 ? -15.824 1.865 15.899 1.00 88.31 76 ARG A CA 1
ATOM 553 C C . ARG A 1 76 ? -14.866 1.276 14.860 1.00 88.31 76 ARG A C 1
ATOM 555 O O . ARG A 1 76 ? -15.109 0.187 14.349 1.00 88.31 76 ARG A O 1
ATOM 562 N N . ILE A 1 77 ? -13.787 1.981 14.537 1.00 85.81 77 ILE A N 1
ATOM 563 C CA . ILE A 1 77 ? -12.753 1.556 13.584 1.00 85.81 77 ILE A CA 1
ATOM 564 C C . ILE A 1 77 ? -11.390 1.709 14.245 1.00 85.81 77 ILE A C 1
ATOM 566 O O . ILE A 1 77 ? -11.019 2.797 14.699 1.00 85.81 77 ILE A O 1
ATOM 570 N N . TYR A 1 78 ? -10.612 0.638 14.227 1.00 81.31 78 TYR A N 1
ATOM 571 C CA . TYR A 1 78 ? -9.294 0.570 14.834 1.00 81.31 78 TYR A CA 1
ATOM 572 C C . TYR A 1 78 ? -8.227 0.364 13.764 1.00 81.31 78 TYR A C 1
ATOM 574 O O . TYR A 1 78 ? -8.382 -0.439 12.847 1.00 81.31 78 TYR A O 1
ATOM 582 N N . ASN A 1 79 ? -7.120 1.085 13.891 1.00 75.50 79 ASN A N 1
ATOM 583 C CA . ASN A 1 79 ? -5.872 0.745 13.227 1.00 75.50 79 ASN A CA 1
ATOM 584 C C . ASN A 1 79 ? -5.150 -0.325 14.048 1.00 75.50 79 ASN A C 1
ATOM 586 O O . ASN A 1 79 ? -5.246 -0.304 15.272 1.00 75.50 79 ASN A O 1
ATOM 590 N N . CYS A 1 80 ? -4.433 -1.236 13.390 1.00 71.94 80 CYS A N 1
ATOM 591 C CA . CYS A 1 80 ? -3.728 -2.320 14.079 1.00 71.94 80 CYS A CA 1
ATOM 592 C C . CYS A 1 80 ? -2.288 -1.956 14.449 1.00 71.94 80 CYS A C 1
ATOM 594 O O . CYS A 1 80 ? -1.776 -2.434 15.455 1.00 71.94 80 CYS A O 1
ATOM 596 N N . GLU A 1 81 ? -1.636 -1.103 13.652 1.00 64.44 81 GLU A N 1
ATOM 597 C CA . GLU A 1 81 ? -0.235 -0.719 13.848 1.00 64.44 81 GLU A CA 1
ATOM 598 C C . GLU A 1 81 ? -0.040 0.789 13.566 1.00 64.44 81 GLU A C 1
ATOM 600 O O . GLU A 1 81 ? -0.059 1.202 12.400 1.00 64.44 81 GLU A O 1
ATOM 605 N N . PRO A 1 82 ? 0.043 1.647 14.606 1.00 58.00 82 PRO A N 1
ATOM 606 C CA . PRO A 1 82 ? -0.150 1.301 16.016 1.00 58.00 82 PRO A CA 1
ATOM 607 C C . PRO A 1 82 ? -1.612 0.963 16.295 1.00 58.00 82 PRO A C 1
ATOM 609 O O . PRO A 1 82 ? -2.508 1.439 15.586 1.00 58.00 82 PRO A O 1
ATOM 612 N N . PHE A 1 83 ? -1.856 0.214 17.367 1.00 67.38 83 PHE A N 1
ATOM 613 C CA . PHE A 1 83 ? -3.218 -0.009 17.818 1.00 67.38 83 PHE A CA 1
ATOM 614 C C . PHE A 1 83 ? -3.844 1.287 18.311 1.00 67.38 83 PHE A C 1
ATOM 616 O O . PHE A 1 83 ? -3.427 1.834 19.329 1.00 67.38 83 PHE A O 1
ATOM 623 N N . LYS A 1 84 ? -4.834 1.785 17.575 1.00 67.75 84 LYS A N 1
ATOM 624 C CA . LYS A 1 84 ? -5.520 3.026 17.921 1.00 67.75 84 LYS A CA 1
ATOM 625 C C . LYS A 1 84 ? -6.927 3.030 17.356 1.00 67.75 84 LYS A C 1
ATOM 627 O O . LYS A 1 84 ? -7.116 2.735 16.176 1.00 67.75 84 LYS A O 1
ATOM 632 N N . GLU A 1 85 ? -7.896 3.452 18.162 1.00 76.50 85 GLU A N 1
ATOM 633 C CA . GLU A 1 85 ? -9.205 3.834 17.639 1.00 76.50 85 GLU A CA 1
ATOM 634 C C . GLU A 1 85 ? -9.041 5.054 16.726 1.00 76.50 85 GLU A C 1
ATOM 636 O O . GLU A 1 85 ? -8.650 6.142 17.149 1.00 76.50 85 GLU A O 1
ATOM 641 N N . THR A 1 86 ? -9.282 4.852 15.438 1.00 73.25 86 THR A N 1
ATOM 642 C CA . THR A 1 86 ? -9.183 5.915 14.431 1.00 73.25 86 THR A CA 1
ATOM 643 C C . THR A 1 86 ? -10.475 6.697 14.308 1.00 73.25 86 THR A C 1
ATOM 645 O O . THR A 1 86 ? -10.454 7.866 13.920 1.00 73.25 86 THR A O 1
ATOM 648 N N . PHE A 1 87 ? -11.596 6.041 14.599 1.00 75.31 87 PHE A N 1
ATOM 649 C CA . PHE A 1 87 ? -12.903 6.561 14.271 1.00 75.31 87 PHE A CA 1
ATOM 650 C C . PHE A 1 87 ? -14.012 5.853 15.062 1.00 75.31 87 PHE A C 1
ATOM 652 O O . PHE A 1 87 ? -13.957 4.638 15.243 1.00 75.31 87 PHE A O 1
ATOM 659 N N . ARG A 1 88 ? -15.044 6.596 15.481 1.00 85.94 88 ARG A N 1
ATOM 660 C CA . ARG A 1 88 ? -16.254 6.056 16.120 1.00 85.94 88 ARG A CA 1
ATOM 661 C C . ARG A 1 88 ? -17.509 6.828 15.720 1.00 85.94 88 ARG A C 1
ATOM 663 O O . ARG A 1 88 ? -17.458 8.033 15.443 1.00 85.94 88 ARG A O 1
ATOM 670 N N . ARG A 1 89 ? -18.641 6.128 15.726 1.00 83.31 89 ARG A N 1
ATOM 671 C CA . ARG A 1 89 ? -19.989 6.686 15.591 1.00 83.31 89 ARG A CA 1
ATOM 672 C C . ARG A 1 89 ? -20.886 6.033 16.622 1.00 83.31 89 ARG A C 1
ATOM 674 O O . ARG A 1 89 ? -21.131 4.833 16.537 1.00 83.31 89 ARG A O 1
ATOM 681 N N . ASP A 1 90 ? -21.374 6.844 17.549 1.00 86.19 90 ASP A N 1
ATOM 682 C CA . ASP A 1 90 ? -22.338 6.426 18.557 1.00 86.19 90 ASP A CA 1
ATOM 683 C C . ASP A 1 90 ? -23.756 6.836 18.121 1.00 86.19 90 ASP A C 1
ATOM 685 O O . ASP A 1 90 ? -23.970 7.921 17.574 1.00 86.19 90 ASP A O 1
ATOM 689 N N . LEU A 1 91 ? -24.726 5.950 18.326 1.00 83.06 91 LEU A N 1
ATOM 690 C CA . LEU A 1 91 ? -26.138 6.127 18.008 1.00 83.06 91 LEU A CA 1
ATOM 691 C C . LEU A 1 91 ? -26.955 6.159 19.298 1.00 83.06 91 LEU A C 1
ATOM 693 O O . LEU A 1 91 ? -26.722 5.365 20.204 1.00 83.06 91 LEU A O 1
ATOM 697 N N . LYS A 1 92 ? -27.972 7.031 19.342 1.00 76.50 92 LYS A N 1
ATOM 698 C CA . LYS A 1 92 ? -28.898 7.143 20.486 1.00 76.50 92 LYS A CA 1
ATOM 699 C C . LYS A 1 92 ? -29.681 5.854 20.749 1.00 76.50 92 LYS A C 1
ATOM 701 O O . LYS A 1 92 ? -30.073 5.593 21.875 1.00 76.50 92 LYS A O 1
ATOM 706 N N . SER A 1 93 ? -29.963 5.088 19.698 1.00 79.44 93 SER A N 1
ATOM 707 C CA . SER A 1 93 ? -30.593 3.775 19.798 1.00 79.44 93 SER A CA 1
ATOM 708 C C . SER A 1 93 ? -30.205 2.920 18.598 1.00 79.44 93 SER A C 1
ATOM 710 O O . SER A 1 93 ? -30.126 3.410 17.467 1.00 79.44 93 SER A O 1
ATOM 712 N N . GLY A 1 94 ? -29.973 1.635 18.855 1.00 84.31 94 GLY A N 1
ATOM 713 C CA . GLY A 1 94 ? -29.631 0.661 17.830 1.00 84.31 94 GLY A CA 1
ATOM 714 C C . GLY A 1 94 ? -28.155 0.668 17.427 1.00 84.31 94 GLY A C 1
ATOM 715 O O . GLY A 1 94 ? -27.431 1.653 17.538 1.00 84.31 94 GLY A O 1
ATOM 716 N N . GLY A 1 95 ? -27.723 -0.483 16.925 1.00 91.50 95 GLY A N 1
ATOM 717 C CA . GLY A 1 95 ? -26.337 -0.765 16.580 1.00 91.50 95 GLY A CA 1
ATOM 718 C C . GLY A 1 95 ? -26.178 -1.361 15.192 1.00 91.50 95 GLY A C 1
ATOM 719 O O . GLY A 1 95 ? -27.168 -1.529 14.471 1.00 91.50 95 GLY A O 1
ATOM 720 N N . PHE A 1 96 ? -24.952 -1.727 14.825 1.00 94.25 96 PHE A N 1
ATOM 721 C CA . PHE A 1 96 ? -24.663 -2.386 13.550 1.00 94.25 96 PHE A CA 1
ATOM 722 C C . PHE A 1 96 ? -24.117 -3.795 13.769 1.00 94.25 96 PHE A C 1
ATOM 724 O O . PHE A 1 96 ? -23.134 -3.989 14.481 1.00 94.25 96 PHE A O 1
ATOM 731 N N . LYS A 1 97 ? -24.753 -4.785 13.128 1.00 93.38 97 LYS A N 1
ATOM 732 C CA . LYS A 1 97 ? -24.305 -6.189 13.149 1.00 93.38 97 LYS A CA 1
ATOM 733 C C . LYS A 1 97 ? -23.320 -6.518 12.028 1.00 93.38 97 LYS A C 1
ATOM 735 O O . LYS A 1 97 ? -22.648 -7.536 12.101 1.00 93.38 97 LYS A O 1
ATOM 740 N N . ILE A 1 98 ? -23.256 -5.689 10.984 1.00 96.50 98 ILE A N 1
ATOM 741 C CA . ILE A 1 98 ? -22.219 -5.743 9.948 1.00 96.50 98 ILE A CA 1
ATOM 742 C C . ILE A 1 98 ? -21.705 -4.323 9.752 1.00 96.50 98 ILE A C 1
ATOM 744 O O . ILE A 1 98 ? -22.484 -3.407 9.484 1.00 96.50 98 ILE A O 1
ATOM 748 N N . VAL A 1 99 ? -20.391 -4.178 9.874 1.00 95.88 99 VAL A N 1
ATOM 749 C CA . VAL A 1 99 ? -19.640 -2.971 9.538 1.00 95.88 99 VAL A CA 1
ATOM 750 C C . VAL A 1 99 ? -18.478 -3.448 8.684 1.00 95.88 99 VAL A C 1
ATOM 752 O O . VAL A 1 99 ? -17.589 -4.120 9.192 1.00 95.88 99 VAL A O 1
ATOM 755 N N . GLU A 1 100 ? -18.511 -3.185 7.384 1.00 94.69 100 GLU A N 1
ATOM 756 C CA . GLU A 1 100 ? -17.449 -3.578 6.451 1.00 94.69 100 GLU A CA 1
ATOM 757 C C . GLU A 1 100 ? -16.847 -2.310 5.847 1.00 94.69 100 GLU A C 1
ATOM 759 O O . GLU A 1 100 ? -17.541 -1.552 5.169 1.00 94.69 100 GLU A O 1
ATOM 764 N N . MET A 1 101 ? -15.563 -2.061 6.096 1.00 91.56 101 MET A N 1
ATOM 765 C CA . MET A 1 101 ? -14.867 -0.896 5.547 1.00 91.56 101 MET A CA 1
ATOM 766 C C . MET A 1 101 ? -14.220 -1.196 4.201 1.00 91.56 101 MET A C 1
ATOM 768 O O . MET A 1 101 ? -13.742 -2.303 3.953 1.00 91.56 101 MET A O 1
ATOM 772 N N . LEU A 1 102 ? -14.194 -0.199 3.315 1.00 85.50 102 LEU A N 1
ATOM 773 C CA . LEU A 1 102 ? -13.444 -0.279 2.068 1.00 85.50 102 LEU A CA 1
ATOM 774 C C . LEU A 1 102 ? -12.002 0.194 2.295 1.00 85.50 102 LEU A C 1
ATOM 776 O O . LEU A 1 102 ? -11.725 1.388 2.371 1.00 85.50 102 LEU A O 1
ATOM 780 N N . PHE A 1 103 ? -11.071 -0.753 2.364 1.00 82.75 103 PHE A N 1
ATOM 781 C CA . PHE A 1 103 ? -9.651 -0.553 2.656 1.00 82.75 103 PHE A CA 1
ATOM 782 C C . PHE A 1 103 ? -9.443 0.347 3.875 1.00 82.75 103 PHE A C 1
ATOM 784 O O . PHE A 1 103 ? -9.840 -0.024 4.971 1.00 82.75 103 PHE A O 1
ATOM 791 N N . ARG A 1 104 ? -8.800 1.503 3.711 1.00 77.69 104 ARG A N 1
ATOM 792 C CA . ARG A 1 104 ? -8.614 2.527 4.749 1.00 77.69 104 ARG A CA 1
ATOM 793 C C . ARG A 1 104 ? -9.360 3.818 4.390 1.00 77.69 104 ARG A C 1
ATOM 795 O O . ARG A 1 104 ? -8.951 4.902 4.790 1.00 77.69 104 ARG A O 1
ATOM 802 N N . CYS A 1 105 ? -10.411 3.704 3.580 1.00 75.81 105 CYS A N 1
ATOM 803 C CA . CYS A 1 105 ? -11.238 4.823 3.152 1.00 75.81 105 CYS A CA 1
ATOM 804 C C . CYS A 1 105 ? -12.392 5.066 4.140 1.00 75.81 105 CYS A C 1
ATOM 806 O O . CYS A 1 105 ? -12.704 4.245 4.996 1.00 75.81 105 CYS A O 1
ATOM 808 N N . ASN A 1 106 ? -13.063 6.199 3.963 1.00 74.69 106 ASN A N 1
ATOM 809 C CA . ASN A 1 106 ? -14.259 6.643 4.685 1.00 74.69 106 ASN A CA 1
ATOM 810 C C . ASN A 1 106 ? -15.563 5.965 4.224 1.00 74.69 106 ASN A C 1
ATOM 812 O O . ASN A 1 106 ? -16.637 6.367 4.670 1.00 74.69 106 ASN A O 1
ATOM 816 N N . ILE A 1 107 ? -15.488 4.982 3.319 1.00 82.44 107 ILE A N 1
ATOM 817 C CA . ILE A 1 107 ? -16.671 4.293 2.800 1.00 82.44 107 ILE A CA 1
ATOM 818 C C . ILE A 1 107 ? -16.900 2.994 3.567 1.00 82.44 107 ILE A C 1
ATOM 820 O O . ILE A 1 107 ? -16.015 2.136 3.647 1.00 82.44 107 ILE A O 1
ATOM 824 N N . LEU A 1 108 ? -18.109 2.858 4.103 1.00 90.81 108 LEU A N 1
ATOM 825 C CA . LEU A 1 108 ? -18.538 1.742 4.935 1.00 90.81 108 LEU A CA 1
ATOM 826 C C . LEU A 1 108 ? -19.800 1.112 4.352 1.00 90.81 108 LEU A C 1
ATOM 828 O O . LEU A 1 108 ? -20.693 1.817 3.893 1.00 90.81 108 LEU A O 1
ATOM 832 N N . ALA A 1 109 ? -19.901 -0.211 4.422 1.00 95.62 109 ALA A N 1
ATOM 833 C CA . ALA A 1 109 ? -21.171 -0.906 4.295 1.00 95.62 109 ALA A CA 1
ATOM 834 C C . ALA A 1 109 ? -21.691 -1.274 5.685 1.00 95.62 109 ALA A C 1
ATOM 836 O O . ALA A 1 109 ? -21.008 -1.950 6.458 1.00 95.62 109 ALA A O 1
ATOM 837 N N . LEU A 1 110 ? -22.905 -0.824 5.989 1.00 96.62 110 LEU A N 1
ATOM 838 C CA . LEU A 1 110 ? -23.538 -0.940 7.295 1.00 96.62 110 LEU A CA 1
ATOM 839 C C . LEU A 1 110 ? -24.832 -1.753 7.187 1.00 96.62 110 LEU A C 1
ATOM 841 O O . LEU A 1 110 ? -25.655 -1.510 6.305 1.00 96.62 110 LEU A O 1
ATOM 845 N N . VAL A 1 111 ? -25.026 -2.699 8.106 1.00 97.50 111 VAL A N 1
ATOM 846 C CA . VAL A 1 111 ? -26.295 -3.422 8.299 1.00 97.50 111 VAL A CA 1
ATOM 847 C C . VAL A 1 111 ? -26.648 -3.365 9.773 1.00 97.50 111 VAL A C 1
ATOM 849 O O . VAL A 1 111 ? -25.856 -3.783 10.626 1.00 97.50 111 VAL A O 1
ATOM 852 N N . GLY A 1 112 ? -27.827 -2.836 10.090 1.00 94.94 112 GLY A N 1
ATOM 853 C CA . GLY A 1 112 ? -28.224 -2.659 11.479 1.00 94.94 112 GLY A CA 1
ATOM 854 C C . GLY A 1 112 ? -28.514 -3.979 12.191 1.00 94.94 112 GLY A C 1
ATOM 855 O O . GLY A 1 112 ? -28.852 -5.003 11.586 1.00 94.94 112 GLY A O 1
ATOM 856 N N . ALA A 1 113 ? -28.311 -3.961 13.505 1.00 90.31 113 ALA A N 1
ATOM 857 C CA . ALA A 1 113 ? -28.652 -5.064 14.390 1.00 90.31 113 ALA A CA 1
ATOM 858 C C . ALA A 1 113 ? -30.179 -5.216 14.513 1.00 90.31 113 ALA A C 1
ATOM 860 O O . ALA A 1 113 ? -30.920 -4.286 14.215 1.00 90.31 113 ALA A O 1
ATOM 861 N N . ALA A 1 114 ? -30.666 -6.365 14.991 1.00 82.81 114 ALA A N 1
ATOM 862 C CA . ALA A 1 114 ? -32.110 -6.624 15.100 1.00 82.81 114 ALA A CA 1
ATOM 863 C C . ALA A 1 114 ? -32.861 -5.588 15.967 1.00 82.81 114 ALA A C 1
ATOM 865 O O . ALA A 1 114 ? -34.016 -5.285 15.694 1.00 82.81 114 ALA A O 1
ATOM 866 N N . ALA A 1 115 ? -32.190 -5.012 16.970 1.00 75.81 115 ALA A N 1
ATOM 867 C CA . ALA A 1 115 ? -32.732 -3.954 17.824 1.00 75.81 115 ALA A CA 1
ATOM 868 C C . ALA A 1 115 ? -32.717 -2.550 17.178 1.00 75.81 115 ALA A C 1
ATOM 870 O O . ALA A 1 115 ? -33.189 -1.591 17.781 1.00 75.81 115 ALA A O 1
ATOM 871 N N . ASN A 1 116 ? -32.154 -2.394 15.975 1.00 82.19 116 ASN A N 1
ATOM 872 C CA . ASN A 1 116 ? -32.042 -1.108 15.296 1.00 82.19 116 ASN A CA 1
ATOM 873 C C . ASN A 1 116 ? -33.258 -0.862 14.388 1.00 82.19 116 ASN A C 1
ATOM 875 O O . ASN A 1 116 ? -33.321 -1.357 13.265 1.00 82.19 116 ASN A O 1
ATOM 879 N N . SER A 1 117 ? -34.229 -0.078 14.866 1.00 78.06 117 SER A N 1
ATOM 880 C CA . SER A 1 117 ? -35.440 0.252 14.098 1.00 78.06 117 SER A CA 1
ATOM 881 C C . SER A 1 117 ? -35.172 1.172 12.904 1.00 78.06 117 SER A C 1
ATOM 883 O O . SER A 1 117 ? -35.905 1.126 11.919 1.00 78.06 117 SER A O 1
ATOM 885 N N . SER A 1 118 ? -34.130 2.005 12.983 1.00 81.19 118 SER A N 1
ATOM 886 C CA . SER A 1 118 ? -33.771 2.971 11.936 1.00 81.19 118 SER A CA 1
ATOM 887 C C . SER A 1 118 ? -33.023 2.315 10.774 1.00 81.19 118 SER A C 1
ATOM 889 O O . SER A 1 118 ? -33.157 2.738 9.627 1.00 81.19 118 SER A O 1
ATOM 891 N N . TYR A 1 119 ? -32.260 1.258 11.061 1.00 86.81 119 TYR A N 1
ATOM 892 C CA . TYR A 1 119 ? -31.464 0.523 10.083 1.00 86.81 119 TYR A CA 1
ATOM 893 C C . TYR A 1 119 ? -31.797 -0.972 10.177 1.00 86.81 119 TYR A C 1
ATOM 895 O O . TYR A 1 119 ? -31.211 -1.679 10.993 1.00 86.81 119 TYR A O 1
ATOM 903 N N . PRO A 1 120 ? -32.735 -1.491 9.368 1.00 90.69 120 PRO A N 1
ATOM 904 C CA . PRO A 1 120 ? -33.195 -2.863 9.525 1.00 90.69 120 PRO A CA 1
ATOM 905 C C . PRO A 1 120 ? -32.158 -3.891 9.017 1.00 90.69 120 PRO A C 1
ATOM 907 O O . PRO A 1 120 ? -31.383 -3.603 8.100 1.00 90.69 120 PRO A O 1
ATOM 910 N N . PRO A 1 121 ? -32.159 -5.131 9.549 1.00 94.56 121 PRO A N 1
ATOM 911 C CA . PRO A 1 121 ? -31.143 -6.154 9.262 1.00 94.56 121 PRO A CA 1
ATOM 912 C C . PRO A 1 121 ? -31.177 -6.730 7.834 1.00 94.56 121 PRO A C 1
ATOM 914 O O . PRO A 1 121 ? -30.324 -7.545 7.473 1.00 94.56 121 PRO A O 1
ATOM 917 N N . ASN A 1 122 ? -32.172 -6.360 7.030 1.00 95.56 122 ASN A N 1
ATOM 918 C CA . ASN A 1 122 ? -32.333 -6.728 5.623 1.00 95.56 122 ASN A CA 1
ATOM 919 C C . ASN A 1 122 ? -31.939 -5.595 4.657 1.00 95.56 122 ASN A C 1
ATOM 921 O O . ASN A 1 122 ? -32.166 -5.718 3.451 1.00 95.56 122 ASN A O 1
ATOM 925 N N . LYS A 1 123 ? -31.379 -4.494 5.170 1.00 95.81 123 LYS A N 1
ATOM 926 C CA . LYS A 1 123 ? -30.914 -3.358 4.377 1.00 95.81 123 LYS A CA 1
ATOM 927 C C . LYS A 1 123 ? -29.400 -3.192 4.519 1.00 95.81 123 LYS A C 1
ATOM 929 O O . LYS A 1 123 ? -28.873 -3.241 5.627 1.00 95.81 123 LYS A O 1
ATOM 934 N N . VAL A 1 124 ? -28.714 -2.980 3.397 1.00 97.38 124 VAL A N 1
ATOM 935 C CA . VAL A 1 124 ? -27.312 -2.541 3.359 1.00 97.38 124 VAL A CA 1
ATOM 936 C C . VAL A 1 124 ? -27.279 -1.057 3.040 1.00 97.38 124 VAL A C 1
ATOM 938 O O . VAL A 1 124 ? -27.814 -0.638 2.016 1.00 97.38 124 VAL A O 1
ATOM 941 N N . LEU A 1 125 ? -26.621 -0.287 3.895 1.00 95.25 125 LEU A N 1
ATOM 942 C CA . LEU A 1 125 ? -26.331 1.124 3.695 1.00 95.25 125 LEU A CA 1
ATOM 943 C C . LEU A 1 125 ? -24.870 1.277 3.266 1.00 95.25 125 LEU A C 1
ATOM 945 O O . LEU A 1 125 ? -23.976 0.885 4.013 1.00 95.25 125 LEU A O 1
ATOM 949 N N . ILE A 1 126 ? -24.619 1.857 2.093 1.00 92.81 126 ILE A N 1
ATOM 950 C CA . ILE A 1 126 ? -23.284 2.314 1.695 1.00 92.81 126 ILE A CA 1
ATOM 951 C C . ILE A 1 126 ? -23.148 3.760 2.142 1.00 92.81 126 ILE A C 1
ATOM 953 O O . ILE A 1 126 ? -23.815 4.651 1.621 1.00 92.81 126 ILE A O 1
ATOM 957 N N . TRP A 1 127 ? -22.300 3.980 3.132 1.00 85.75 127 TRP A N 1
ATOM 958 C CA . TRP A 1 127 ? -22.153 5.242 3.830 1.00 85.75 127 TRP A CA 1
ATOM 959 C C . TRP A 1 127 ? -20.803 5.873 3.513 1.00 85.75 127 TRP A C 1
ATOM 961 O O . TRP A 1 127 ? -19.766 5.230 3.678 1.00 85.75 127 TRP A O 1
ATOM 971 N N . ASP A 1 128 ? -20.819 7.134 3.088 1.00 76.81 128 ASP A N 1
ATOM 972 C CA . ASP A 1 128 ? -19.640 7.990 3.091 1.00 76.81 128 ASP A CA 1
ATOM 973 C C . ASP A 1 128 ? -19.613 8.754 4.411 1.00 76.81 128 ASP A C 1
ATOM 975 O O . ASP A 1 128 ? -20.400 9.679 4.632 1.00 76.81 128 ASP A O 1
ATOM 979 N N . ASP A 1 129 ? -18.683 8.387 5.284 1.00 71.88 129 ASP A N 1
ATOM 980 C CA . ASP A 1 129 ? -18.597 9.037 6.578 1.00 71.88 129 ASP A CA 1
ATOM 981 C C . ASP A 1 129 ? -18.019 10.454 6.532 1.00 71.88 129 ASP A C 1
ATOM 983 O O . ASP A 1 129 ? -18.498 11.347 7.236 1.00 71.88 129 ASP A O 1
ATOM 987 N N . HIS A 1 130 ? -17.048 10.686 5.653 1.00 68.25 130 HIS A N 1
ATOM 988 C CA . HIS A 1 130 ? -16.434 11.998 5.486 1.00 68.25 130 HIS A CA 1
ATOM 989 C C . HIS A 1 130 ? -17.461 13.034 5.017 1.00 68.25 130 HIS A C 1
ATOM 991 O O . HIS A 1 130 ? -17.507 14.146 5.534 1.00 68.25 130 HIS A O 1
ATOM 997 N N . GLN A 1 131 ? -18.306 12.652 4.060 1.00 62.00 131 GLN A N 1
ATOM 998 C CA . GLN A 1 131 ? -19.386 13.488 3.537 1.00 62.00 131 GLN A CA 1
ATOM 999 C C . GLN A 1 131 ? -20.653 13.403 4.396 1.00 62.00 131 GLN A C 1
ATOM 1001 O O . GLN A 1 131 ? -21.605 14.139 4.150 1.00 62.00 131 GLN A O 1
ATOM 1006 N N . SER A 1 132 ? -20.665 12.514 5.394 1.00 75.38 132 SER A N 1
ATOM 1007 C CA . SER A 1 132 ? -21.806 12.239 6.263 1.00 75.38 132 SER A CA 1
ATOM 1008 C C . SER A 1 132 ? -23.099 11.996 5.477 1.00 75.38 132 SER A C 1
ATOM 1010 O O . SER A 1 132 ? -24.154 12.539 5.813 1.00 75.38 132 SER A O 1
ATOM 1012 N N . ARG A 1 133 ? -23.016 11.184 4.415 1.00 78.19 133 ARG A N 1
ATOM 1013 C CA . ARG A 1 133 ? -24.166 10.866 3.564 1.00 78.19 133 ARG A CA 1
ATOM 1014 C C . ARG A 1 133 ? -24.215 9.409 3.136 1.00 78.19 133 ARG A C 1
ATOM 1016 O O . ARG A 1 133 ? -23.200 8.733 2.975 1.00 78.19 133 ARG A O 1
ATOM 1023 N N . CYS A 1 134 ? -25.430 8.965 2.845 1.00 83.38 134 CYS A N 1
ATOM 1024 C CA . CYS A 1 134 ? -25.679 7.713 2.158 1.00 83.38 134 CYS A CA 1
ATOM 1025 C C . CYS A 1 134 ? -25.276 7.843 0.679 1.00 83.38 134 CYS A C 1
ATOM 1027 O O . CYS A 1 134 ? -25.763 8.726 -0.024 1.00 83.38 134 CYS A O 1
ATOM 1029 N N . ILE A 1 135 ? -24.400 6.958 0.203 1.00 81.12 135 ILE 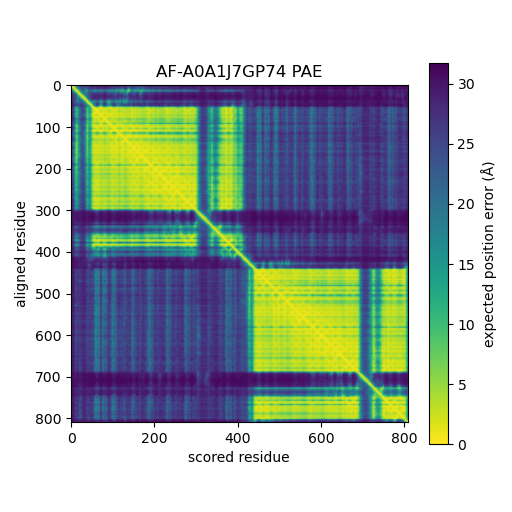A N 1
ATOM 1030 C CA . ILE A 1 135 ? -24.093 6.789 -1.225 1.00 81.12 135 ILE A CA 1
ATOM 1031 C C . ILE A 1 135 ? -25.201 5.973 -1.898 1.00 81.12 135 ILE A C 1
ATOM 1033 O O . ILE A 1 135 ? -25.620 6.288 -3.009 1.00 81.12 135 ILE A O 1
ATOM 1037 N N . GLY A 1 136 ? -25.683 4.926 -1.230 1.00 82.19 136 GLY A N 1
ATOM 1038 C CA . GLY A 1 136 ? -26.747 4.077 -1.751 1.00 82.19 136 GLY A CA 1
ATOM 1039 C C . GLY A 1 136 ? -27.260 3.071 -0.731 1.00 82.19 136 GLY A C 1
ATOM 1040 O O . GLY A 1 136 ? -26.553 2.697 0.206 1.00 82.19 136 GLY A O 1
ATOM 1041 N N . GLU A 1 137 ? -28.492 2.613 -0.942 1.00 92.06 137 GLU A N 1
ATOM 1042 C CA . GLU A 1 137 ? -29.139 1.605 -0.108 1.00 92.06 137 GLU A CA 1
ATOM 1043 C C . GLU A 1 137 ? -29.595 0.406 -0.938 1.00 92.06 137 GLU A C 1
ATOM 1045 O O . GLU A 1 137 ? -30.173 0.549 -2.018 1.00 92.06 137 GLU A O 1
ATOM 1050 N N . PHE A 1 138 ? -29.401 -0.789 -0.385 1.00 93.56 138 PHE A N 1
ATOM 1051 C CA . PHE A 1 138 ? -29.891 -2.037 -0.955 1.00 93.56 138 PHE A CA 1
ATOM 1052 C C . PHE A 1 138 ? -30.848 -2.698 0.026 1.00 93.56 138 PHE A C 1
ATOM 1054 O O . PHE A 1 138 ? -30.458 -3.010 1.150 1.00 93.56 138 PHE A O 1
ATOM 1061 N N . THR A 1 139 ? -32.090 -2.939 -0.393 1.00 95.81 139 THR A N 1
ATOM 1062 C CA . THR A 1 139 ? -33.091 -3.620 0.438 1.00 95.81 139 THR A CA 1
ATOM 1063 C C . THR A 1 139 ? -33.373 -5.020 -0.091 1.00 95.81 139 THR A C 1
ATOM 1065 O O . THR A 1 139 ? -33.646 -5.212 -1.279 1.00 95.81 139 THR A O 1
ATOM 1068 N N . PHE A 1 140 ? -33.346 -5.997 0.812 1.00 96.31 140 PHE A N 1
ATOM 1069 C CA . PHE A 1 140 ? -33.554 -7.409 0.513 1.00 96.31 140 PHE A CA 1
ATOM 1070 C C . PHE A 1 140 ? -34.778 -7.957 1.251 1.00 96.31 140 PHE A C 1
ATOM 1072 O O . PHE A 1 140 ? -35.223 -7.419 2.264 1.00 96.31 140 PHE A O 1
ATOM 1079 N N . ARG A 1 141 ? -35.345 -9.056 0.742 1.00 93.19 141 ARG A N 1
ATOM 1080 C CA . ARG A 1 141 ? -36.509 -9.720 1.364 1.00 93.19 141 ARG A CA 1
ATOM 1081 C C . ARG A 1 141 ? -36.148 -10.575 2.578 1.00 93.19 141 ARG A C 1
ATOM 1083 O O . ARG A 1 141 ? -37.028 -10.941 3.344 1.00 93.19 141 ARG A O 1
ATOM 1090 N N . SER A 1 142 ? -34.873 -10.911 2.724 1.00 94.56 142 SER A N 1
ATOM 1091 C CA . SER A 1 142 ? -34.333 -11.660 3.853 1.00 94.56 142 SER A CA 1
ATOM 1092 C C . SER A 1 142 ? -33.207 -10.869 4.498 1.00 94.56 142 SER A C 1
ATOM 1094 O O . SER A 1 142 ? -32.646 -9.960 3.885 1.00 94.56 142 SER A O 1
ATOM 1096 N N . GLU A 1 143 ? -32.842 -11.251 5.716 1.00 96.12 143 GLU A N 1
ATOM 1097 C CA . GLU A 1 143 ? -31.700 -10.653 6.393 1.00 96.12 143 GLU A CA 1
ATOM 1098 C C . GLU A 1 143 ? -30.415 -10.772 5.574 1.00 96.12 143 GLU A C 1
ATOM 1100 O O . GLU A 1 143 ? -30.133 -11.803 4.952 1.00 96.12 143 GLU A O 1
ATOM 1105 N N . VAL A 1 144 ? -29.612 -9.716 5.640 1.00 98.31 144 VAL A N 1
ATOM 1106 C CA . VAL A 1 144 ? -28.248 -9.722 5.131 1.00 98.31 144 VAL A CA 1
ATOM 1107 C C . VAL A 1 144 ? -27.379 -10.477 6.131 1.00 98.31 144 VAL A C 1
ATOM 1109 O O . VAL A 1 144 ? -27.381 -10.182 7.331 1.00 98.31 144 VAL A O 1
ATOM 1112 N N . ARG A 1 145 ? -26.664 -11.486 5.629 1.00 97.75 145 ARG A N 1
ATOM 1113 C CA . ARG A 1 145 ? -25.758 -12.348 6.398 1.00 97.75 145 ARG A CA 1
ATOM 1114 C C . ARG A 1 145 ? -24.308 -11.876 6.327 1.00 97.75 145 ARG A C 1
ATOM 1116 O O . ARG A 1 145 ? -23.551 -12.141 7.249 1.00 97.75 145 ARG A O 1
ATOM 1123 N N . GLY A 1 146 ? -23.923 -11.175 5.263 1.00 97.38 146 GLY A N 1
ATOM 1124 C CA . GLY A 1 146 ? -22.576 -10.635 5.101 1.00 97.38 146 GLY A CA 1
ATOM 1125 C C . GLY A 1 146 ? -22.504 -9.588 3.997 1.00 97.38 146 GLY A C 1
ATOM 1126 O O . GLY A 1 146 ? -23.328 -9.580 3.082 1.00 97.38 146 GLY A O 1
ATOM 1127 N N . VAL A 1 147 ? -21.505 -8.713 4.079 1.00 98.25 147 VAL A N 1
ATOM 1128 C CA . VAL A 1 147 ? -21.154 -7.771 3.013 1.00 98.25 147 VAL A CA 1
ATOM 1129 C C . VAL A 1 147 ? -19.643 -7.823 2.809 1.00 98.25 147 VAL A C 1
ATOM 1131 O O . VAL A 1 147 ? -18.895 -7.916 3.780 1.00 98.25 147 VAL A O 1
ATOM 1134 N N . LYS A 1 148 ? -19.192 -7.804 1.554 1.00 97.44 148 LYS A N 1
ATOM 1135 C CA . LYS A 1 148 ? -17.776 -7.701 1.185 1.00 97.44 148 LYS A CA 1
ATOM 1136 C C . LYS A 1 148 ? -17.601 -6.557 0.197 1.00 97.44 148 LYS A C 1
ATOM 1138 O O . LYS A 1 148 ? -18.364 -6.445 -0.764 1.00 97.44 148 LYS A O 1
ATOM 1143 N N . LEU A 1 149 ? -16.601 -5.716 0.437 1.00 93.38 149 LEU A N 1
ATOM 1144 C CA . LEU A 1 149 ? -16.308 -4.554 -0.400 1.00 93.38 149 LEU A CA 1
ATOM 1145 C C . LEU A 1 149 ? -14.983 -4.716 -1.139 1.00 93.38 149 LEU A C 1
ATOM 1147 O O . LEU A 1 149 ? -13.986 -5.162 -0.573 1.00 93.38 149 LEU A O 1
ATOM 1151 N N . ARG A 1 150 ? -14.974 -4.270 -2.393 1.00 86.56 150 ARG A N 1
ATOM 1152 C CA . ARG A 1 150 ? -13.798 -4.086 -3.246 1.00 86.56 150 ARG A CA 1
ATOM 1153 C C . ARG A 1 150 ? -13.905 -2.707 -3.903 1.00 86.56 150 ARG A C 1
ATOM 1155 O O . ARG A 1 150 ? -14.992 -2.142 -3.967 1.00 86.56 150 ARG A O 1
ATOM 1162 N N . ARG A 1 151 ? -12.794 -2.166 -4.420 1.00 78.94 151 ARG A N 1
ATOM 1163 C CA . ARG A 1 151 ? -12.759 -0.828 -5.054 1.00 78.94 151 ARG A CA 1
ATOM 1164 C C . ARG A 1 151 ? -13.801 -0.637 -6.162 1.00 78.94 151 ARG A C 1
ATOM 1166 O O . ARG A 1 151 ? -14.221 0.482 -6.411 1.00 78.94 151 ARG A O 1
ATOM 1173 N N . ASP A 1 152 ? -14.191 -1.715 -6.829 1.00 81.06 152 ASP A N 1
ATOM 1174 C CA . ASP A 1 152 ? -15.103 -1.709 -7.968 1.00 81.06 152 ASP A CA 1
ATOM 1175 C C . ASP A 1 152 ? -16.325 -2.627 -7.782 1.00 81.06 152 ASP A C 1
ATOM 1177 O O . ASP A 1 152 ? -17.155 -2.720 -8.691 1.00 81.06 152 ASP A O 1
ATOM 1181 N N . ARG A 1 153 ? -16.468 -3.312 -6.635 1.00 92.44 153 ARG A N 1
ATOM 1182 C CA . ARG A 1 153 ? -17.572 -4.256 -6.383 1.00 92.44 153 ARG A CA 1
ATOM 1183 C C . ARG A 1 153 ? -18.135 -4.155 -4.968 1.00 92.44 153 ARG A C 1
ATOM 1185 O O . ARG A 1 153 ? -17.393 -3.988 -4.003 1.00 92.44 153 ARG A O 1
ATOM 1192 N N . ILE A 1 154 ? -19.444 -4.361 -4.858 1.00 95.94 154 ILE A N 1
ATOM 1193 C CA . ILE A 1 154 ? -20.159 -4.569 -3.593 1.00 95.94 154 ILE A CA 1
ATOM 1194 C C . ILE A 1 154 ? -20.756 -5.969 -3.649 1.00 95.94 154 ILE A C 1
ATOM 1196 O O . ILE A 1 154 ? -21.486 -6.289 -4.583 1.00 95.94 154 ILE A O 1
ATOM 1200 N N . VAL A 1 155 ? -20.456 -6.811 -2.668 1.00 98.50 155 VAL A N 1
ATOM 1201 C CA . VAL A 1 155 ? -20.994 -8.170 -2.599 1.00 98.50 155 VAL A CA 1
ATOM 1202 C C . VAL A 1 155 ? -21.870 -8.294 -1.368 1.00 98.50 155 VAL A C 1
ATOM 1204 O O . VAL A 1 155 ? -21.395 -8.096 -0.253 1.00 98.50 155 VAL A O 1
ATOM 1207 N N . VAL A 1 156 ? -23.142 -8.629 -1.568 1.00 98.69 156 VAL A N 1
ATOM 1208 C CA . VAL A 1 156 ? -24.115 -8.829 -0.492 1.00 98.69 156 VAL A CA 1
ATOM 1209 C C . VAL A 1 156 ? -24.483 -10.299 -0.406 1.00 98.69 156 VAL A C 1
ATOM 1211 O O . VAL A 1 156 ? -24.905 -10.908 -1.388 1.00 98.69 156 VAL A O 1
ATOM 1214 N N . VAL A 1 157 ? -24.339 -10.866 0.786 1.00 98.62 157 VAL A N 1
ATOM 1215 C CA . VAL A 1 157 ? -24.582 -12.276 1.074 1.00 98.62 157 VAL A CA 1
ATOM 1216 C C . VAL A 1 157 ? -25.884 -12.408 1.851 1.00 98.62 157 VAL A C 1
ATOM 1218 O O . VAL A 1 157 ? -26.023 -11.867 2.948 1.00 98.62 157 VAL A O 1
ATOM 1221 N N . LEU A 1 158 ? -26.832 -13.148 1.289 1.00 98.31 158 LEU A N 1
ATOM 1222 C CA . LEU A 1 158 ? -28.025 -13.646 1.967 1.00 98.31 158 LEU A CA 1
ATOM 1223 C C . LEU A 1 158 ? -27.835 -15.134 2.289 1.00 98.31 158 LEU A C 1
ATOM 1225 O O . LEU A 1 158 ? -26.817 -15.739 1.964 1.00 98.31 158 LEU A O 1
ATOM 1229 N N . GLU A 1 159 ? -28.838 -15.751 2.906 1.00 97.06 159 GLU A N 1
ATOM 1230 C CA . GLU A 1 159 ? -28.748 -17.152 3.325 1.00 97.06 159 GLU A CA 1
ATOM 1231 C C . GLU A 1 159 ? -28.617 -18.147 2.162 1.00 97.06 159 GLU A C 1
ATOM 1233 O O . GLU A 1 159 ? -27.933 -19.148 2.304 1.00 97.06 159 GLU A O 1
ATOM 1238 N N . HIS A 1 160 ? -29.220 -17.884 1.003 1.00 97.56 160 HIS A N 1
ATOM 1239 C CA . HIS A 1 160 ? -29.172 -18.802 -0.150 1.00 97.56 160 HIS A CA 1
ATOM 1240 C C . HIS A 1 160 ? -28.701 -18.143 -1.448 1.00 97.56 160 HIS A C 1
ATOM 1242 O O . HIS A 1 160 ? -28.716 -18.763 -2.512 1.00 97.56 160 HIS A O 1
ATOM 1248 N N . LYS A 1 161 ? -28.352 -16.855 -1.391 1.00 97.81 161 LYS A N 1
ATOM 1249 C CA . LYS A 1 161 ? -28.001 -16.061 -2.567 1.00 97.81 161 LYS A CA 1
ATOM 1250 C C . LYS A 1 161 ? -26.920 -15.054 -2.237 1.00 97.81 161 LYS A C 1
ATOM 1252 O O . LYS A 1 161 ? -26.937 -14.453 -1.169 1.00 97.81 161 LYS A O 1
ATOM 1257 N N . ILE A 1 162 ? -26.041 -14.821 -3.196 1.00 98.62 162 ILE A N 1
ATOM 1258 C CA . ILE A 1 162 ? -25.054 -13.749 -3.179 1.00 98.62 162 ILE A CA 1
ATOM 1259 C C . ILE A 1 162 ? -25.331 -12.836 -4.368 1.00 98.62 162 ILE A C 1
ATOM 1261 O O . ILE A 1 162 ? -25.516 -13.309 -5.488 1.00 98.62 162 ILE A O 1
ATOM 1265 N N . TYR A 1 163 ? -25.349 -11.532 -4.124 1.00 98.62 163 TYR A N 1
ATOM 1266 C CA . TYR A 1 163 ? -25.498 -10.502 -5.145 1.00 98.62 163 TYR A CA 1
ATOM 1267 C C . TYR A 1 163 ? -24.184 -9.742 -5.281 1.00 98.62 163 TYR A C 1
ATOM 1269 O O . TYR A 1 163 ? -23.617 -9.302 -4.283 1.00 98.62 163 TYR A O 1
ATOM 1277 N N . VAL A 1 164 ? -23.705 -9.584 -6.510 1.00 97.94 164 VAL A N 1
ATOM 1278 C CA . VAL A 1 164 ? -22.499 -8.821 -6.840 1.00 97.94 164 VAL A CA 1
ATOM 1279 C C . VAL A 1 164 ? -22.929 -7.595 -7.627 1.00 97.94 164 VAL A C 1
ATOM 1281 O O . VAL A 1 164 ? -23.439 -7.728 -8.737 1.00 97.94 164 VAL A O 1
ATOM 1284 N N . TYR A 1 165 ? -22.706 -6.413 -7.070 1.00 96.56 165 TYR A N 1
ATOM 1285 C CA . TYR A 1 165 ? -22.997 -5.127 -7.688 1.00 96.56 165 TYR A CA 1
ATOM 1286 C C . TYR A 1 165 ? -21.711 -4.442 -8.145 1.00 96.56 165 TYR A C 1
ATOM 1288 O O . TYR A 1 165 ? -20.637 -4.632 -7.564 1.00 96.56 165 TYR A O 1
ATOM 1296 N N . ASN A 1 166 ? -21.828 -3.614 -9.173 1.00 84.50 166 ASN A N 1
ATOM 1297 C CA . ASN A 1 166 ? -20.819 -2.629 -9.517 1.00 84.50 166 ASN A CA 1
ATOM 1298 C C . ASN A 1 166 ? -20.821 -1.523 -8.453 1.00 84.50 166 ASN A C 1
ATOM 1300 O O . ASN A 1 166 ? -21.880 -1.047 -8.058 1.00 84.50 166 ASN A O 1
ATOM 1304 N N . PHE A 1 167 ? -19.647 -1.122 -7.974 1.00 83.88 167 PHE A N 1
ATOM 1305 C CA . PHE A 1 167 ? -19.562 -0.098 -6.931 1.00 83.88 167 PHE A CA 1
ATOM 1306 C C . PHE A 1 167 ? -19.896 1.311 -7.447 1.00 83.88 167 PHE A C 1
ATOM 1308 O O . PHE A 1 167 ? -20.466 2.106 -6.711 1.00 83.88 167 PHE A O 1
ATOM 1315 N N . MET A 1 168 ? -19.551 1.623 -8.700 1.00 76.50 168 MET A N 1
ATOM 1316 C CA . MET A 1 168 ? -19.670 2.975 -9.259 1.00 76.50 168 MET A CA 1
ATOM 1317 C C . MET A 1 168 ? -21.115 3.354 -9.570 1.00 76.50 168 MET A C 1
ATOM 1319 O O . MET A 1 168 ? -21.544 4.451 -9.235 1.00 76.50 168 MET A O 1
ATOM 1323 N N . ASP A 1 169 ? -21.857 2.459 -10.224 1.00 77.88 169 ASP A N 1
ATOM 1324 C CA . ASP A 1 169 ? -23.231 2.730 -10.665 1.00 77.88 169 ASP A CA 1
ATOM 1325 C C . ASP A 1 169 ? -24.293 1.917 -9.907 1.00 77.88 169 ASP A C 1
ATOM 1327 O O . ASP A 1 169 ? -25.479 2.007 -10.221 1.00 77.88 169 ASP A O 1
ATOM 1331 N N . LEU A 1 170 ? -23.873 1.131 -8.907 1.00 85.38 170 LEU A N 1
ATOM 1332 C CA . LEU A 1 170 ? -24.719 0.291 -8.052 1.00 85.38 170 LEU A CA 1
ATOM 1333 C C . LEU A 1 170 ? -25.543 -0.761 -8.816 1.00 85.38 170 LEU A C 1
ATOM 1335 O O . LEU A 1 170 ? -26.452 -1.370 -8.244 1.00 85.38 170 LEU A O 1
ATOM 1339 N N . LYS A 1 171 ? -25.234 -1.024 -10.094 1.00 91.06 171 LYS A N 1
ATOM 1340 C CA . LYS A 1 171 ? -25.961 -2.022 -10.885 1.00 91.06 171 LYS A CA 1
ATOM 1341 C C . LYS A 1 171 ? -25.616 -3.434 -10.450 1.00 91.06 171 LYS A C 1
ATOM 1343 O O . LYS A 1 171 ? -24.458 -3.761 -10.191 1.00 91.06 171 LYS A O 1
ATOM 1348 N N . LEU A 1 172 ? -26.628 -4.297 -10.433 1.00 96.44 172 LEU A N 1
ATOM 1349 C CA . LEU A 1 172 ? -26.442 -5.728 -10.223 1.00 96.44 172 LEU A CA 1
ATOM 1350 C C . LEU A 1 172 ? -25.705 -6.332 -11.424 1.00 96.44 172 LEU A C 1
ATOM 1352 O O . LEU A 1 172 ? -26.156 -6.202 -12.558 1.00 96.44 172 LEU A O 1
ATOM 1356 N N . LEU A 1 173 ? -24.591 -7.010 -11.160 1.00 93.38 173 LEU A N 1
ATOM 1357 C CA . LEU A 1 173 ? -23.784 -7.699 -12.167 1.00 93.38 173 LEU A CA 1
ATOM 1358 C C . LEU A 1 173 ? -24.033 -9.206 -12.147 1.00 93.38 173 LEU A C 1
ATOM 1360 O O . LEU A 1 173 ? -24.233 -9.813 -13.196 1.00 93.38 173 LEU A O 1
ATOM 1364 N N . HIS A 1 174 ? -24.035 -9.813 -10.956 1.00 96.69 174 HIS A N 1
ATOM 1365 C CA . HIS A 1 174 ? -24.195 -11.259 -10.810 1.00 96.69 174 HIS A CA 1
ATOM 1366 C C . HIS A 1 174 ? -25.094 -11.617 -9.632 1.00 96.69 174 HIS A C 1
ATOM 1368 O O . HIS A 1 174 ? -25.058 -10.976 -8.583 1.00 96.69 174 HIS A O 1
ATOM 1374 N N . GLN A 1 175 ? -25.849 -12.700 -9.799 1.00 98.12 175 GLN A N 1
ATOM 1375 C CA . GLN A 1 175 ? -26.591 -13.364 -8.736 1.00 98.12 175 GLN A CA 1
ATOM 1376 C C . GLN A 1 175 ? -26.140 -14.823 -8.687 1.00 98.12 175 GLN A C 1
ATOM 1378 O O . GLN A 1 175 ? -26.256 -15.546 -9.674 1.00 98.12 175 GLN A O 1
ATOM 1383 N N . ILE A 1 176 ? -25.621 -15.245 -7.541 1.00 98.31 176 ILE A N 1
ATOM 1384 C CA . ILE A 1 176 ? -25.059 -16.578 -7.329 1.00 98.31 176 ILE A CA 1
ATOM 1385 C C . ILE A 1 176 ? -25.925 -17.294 -6.302 1.00 98.31 176 ILE A C 1
ATOM 1387 O O . ILE A 1 176 ? -26.192 -16.755 -5.230 1.00 98.31 176 ILE A O 1
ATOM 1391 N N . GLU A 1 177 ? -26.364 -18.505 -6.621 1.00 98.06 177 GLU A N 1
ATOM 1392 C CA . GLU A 1 177 ? -27.074 -19.361 -5.673 1.00 98.06 177 GLU A CA 1
ATOM 1393 C C . GLU A 1 177 ? -26.082 -20.171 -4.840 1.00 98.06 177 GLU A C 1
ATOM 1395 O O . GLU A 1 177 ? -25.090 -20.693 -5.357 1.00 98.06 177 GLU A O 1
ATOM 1400 N N . THR A 1 178 ? -26.363 -20.279 -3.546 1.00 97.62 178 THR A N 1
ATOM 1401 C CA . THR A 1 178 ? -25.559 -21.045 -2.595 1.00 97.62 178 THR A CA 1
ATOM 1402 C C . THR A 1 178 ? -26.448 -22.021 -1.838 1.00 97.62 178 THR A C 1
ATOM 1404 O O . THR A 1 178 ? -27.655 -21.811 -1.680 1.00 97.62 178 THR A O 1
ATOM 1407 N N . LEU A 1 179 ? -25.846 -23.069 -1.273 1.00 96.31 179 LEU A N 1
ATOM 1408 C CA . LEU A 1 179 ? -26.471 -23.761 -0.147 1.00 96.31 179 LEU A CA 1
ATOM 1409 C C . LEU A 1 179 ? -26.697 -22.765 1.014 1.00 96.31 179 LEU A C 1
ATOM 1411 O O . LEU A 1 179 ? -26.194 -21.639 0.983 1.00 96.31 179 LEU A O 1
ATOM 1415 N N . ALA A 1 180 ? -27.443 -23.180 2.042 1.00 96.50 180 ALA A N 1
ATOM 1416 C CA . ALA A 1 180 ? -27.618 -22.413 3.274 1.00 96.50 180 ALA A CA 1
ATOM 1417 C C . ALA A 1 180 ? -26.276 -21.851 3.784 1.00 96.50 180 ALA A C 1
ATOM 1419 O O . ALA A 1 180 ? -25.353 -22.597 4.119 1.00 96.50 180 ALA A O 1
ATOM 1420 N N . ASN A 1 181 ? -26.202 -20.526 3.846 1.00 97.00 181 ASN A N 1
ATOM 1421 C CA . ASN A 1 181 ? -25.053 -19.721 4.224 1.00 97.00 181 ASN A CA 1
ATOM 1422 C C . ASN A 1 181 ? -25.403 -18.816 5.423 1.00 97.00 181 ASN A C 1
ATOM 1424 O O . ASN A 1 181 ? -25.362 -17.585 5.322 1.00 97.00 181 ASN A O 1
ATOM 1428 N N . PRO A 1 182 ? -25.771 -19.400 6.580 1.00 94.81 182 PRO A N 1
ATOM 1429 C CA . PRO A 1 182 ? -26.231 -18.635 7.739 1.00 94.81 182 PRO A CA 1
ATOM 1430 C C . PRO A 1 182 ? -25.137 -17.741 8.343 1.00 94.81 182 PRO A C 1
ATOM 1432 O O . PRO A 1 182 ? -25.457 -16.751 8.993 1.00 94.81 182 PRO A O 1
ATOM 1435 N N . ARG A 1 183 ? -23.854 -18.057 8.105 1.00 92.19 183 ARG A N 1
ATOM 1436 C CA . ARG A 1 183 ? -22.694 -17.271 8.570 1.00 92.19 183 ARG A CA 1
ATOM 1437 C C . ARG A 1 183 ? -22.249 -16.184 7.584 1.00 92.19 183 ARG A C 1
ATOM 1439 O O . ARG A 1 183 ? -21.241 -15.535 7.829 1.00 92.19 183 ARG A O 1
ATOM 1446 N N . GLY A 1 184 ? -22.932 -16.033 6.447 1.00 96.19 184 GLY A N 1
ATOM 1447 C CA . GLY A 1 184 ? -22.571 -15.027 5.448 1.00 96.19 184 GLY A CA 1
ATOM 1448 C C . GLY A 1 184 ? -21.194 -15.236 4.811 1.00 96.19 184 GLY A C 1
ATOM 1449 O O . GLY A 1 184 ? -20.538 -14.266 4.441 1.00 96.19 184 GLY A O 1
ATOM 1450 N N . LEU A 1 185 ? -20.738 -16.487 4.693 1.00 97.38 185 LEU A N 1
ATOM 1451 C CA . LEU A 1 185 ? -19.416 -16.826 4.178 1.00 97.38 185 LEU A CA 1
ATOM 1452 C C . LEU A 1 185 ? -19.258 -16.369 2.726 1.00 97.38 185 LEU A C 1
ATOM 1454 O O . LEU A 1 185 ? -19.969 -16.834 1.833 1.00 97.38 185 LEU A O 1
ATOM 1458 N N . CYS A 1 186 ? -18.297 -15.482 2.505 1.00 97.69 186 CYS A N 1
ATOM 1459 C CA . CYS A 1 186 ? -17.849 -15.016 1.203 1.00 97.69 186 CYS A CA 1
ATOM 1460 C C . CYS A 1 186 ? -16.488 -14.338 1.386 1.00 97.69 186 CYS A C 1
ATOM 1462 O O . CYS A 1 186 ? -16.290 -13.603 2.357 1.00 97.69 186 CYS A O 1
ATOM 1464 N N . CYS A 1 187 ? -15.565 -14.529 0.450 1.00 96.06 187 CYS A N 1
ATOM 1465 C CA . CYS A 1 187 ? -14.324 -13.759 0.408 1.00 96.06 187 CYS A CA 1
ATOM 1466 C C . CYS A 1 187 ? -13.941 -13.423 -1.033 1.00 96.06 187 CYS A C 1
ATOM 1468 O O . CYS A 1 187 ? -14.375 -14.089 -1.976 1.00 96.06 187 CYS A O 1
ATOM 1470 N N . LEU A 1 188 ? -13.161 -12.354 -1.187 1.00 96.25 188 LEU A N 1
ATOM 1471 C CA . LEU A 1 188 ? -12.784 -11.776 -2.473 1.00 96.25 188 LEU A CA 1
ATOM 1472 C C . LEU A 1 188 ? -11.261 -11.676 -2.575 1.00 96.25 188 LEU A C 1
ATOM 1474 O O . LEU A 1 188 ? -10.591 -11.467 -1.563 1.00 96.25 188 LEU A O 1
ATOM 1478 N N . SER A 1 189 ? -10.731 -11.757 -3.795 1.00 92.94 189 SER A N 1
ATOM 1479 C CA . SER A 1 189 ? -9.393 -11.250 -4.091 1.00 92.94 189 SER A CA 1
ATOM 1480 C C . SER A 1 189 ? -9.409 -9.721 -4.167 1.00 92.94 189 SER A C 1
ATOM 1482 O O . SER A 1 189 ? -10.395 -9.093 -4.579 1.00 92.94 189 SER A O 1
ATOM 1484 N N . HIS A 1 190 ? -8.293 -9.113 -3.777 1.00 83.06 190 HIS A N 1
ATOM 1485 C CA . HIS A 1 190 ? -8.146 -7.662 -3.639 1.00 83.06 190 HIS A CA 1
ATOM 1486 C C . HIS A 1 190 ? -6.984 -7.086 -4.458 1.00 83.06 190 HIS A C 1
ATOM 1488 O O . HIS A 1 190 ? -6.773 -5.870 -4.448 1.00 83.06 190 HIS A O 1
ATOM 1494 N N . HIS A 1 191 ? -6.259 -7.932 -5.195 1.00 75.62 191 HIS A N 1
ATOM 1495 C CA . HIS A 1 191 ? -5.306 -7.504 -6.211 1.00 75.62 191 HIS A CA 1
ATOM 1496 C C . HIS A 1 191 ? -6.034 -6.788 -7.362 1.00 75.62 191 HIS A C 1
ATOM 1498 O O . HIS A 1 191 ? -7.152 -7.156 -7.727 1.00 75.62 191 HIS A O 1
ATOM 1504 N N . SER A 1 192 ? -5.420 -5.755 -7.946 1.00 69.62 192 SER A N 1
ATOM 1505 C CA . SER A 1 192 ? -6.053 -4.946 -9.002 1.00 69.62 192 SER A CA 1
ATOM 1506 C C . SER A 1 192 ? -6.365 -5.752 -10.263 1.00 69.62 192 SER A C 1
ATOM 1508 O O . SER A 1 192 ? -7.368 -5.489 -10.920 1.00 69.62 192 SER A O 1
ATOM 1510 N N . ASN A 1 193 ? -5.526 -6.744 -10.568 1.00 68.31 193 ASN A N 1
ATOM 1511 C CA . ASN A 1 193 ? -5.569 -7.474 -11.839 1.00 68.31 193 ASN A CA 1
ATOM 1512 C C . ASN A 1 193 ? -6.402 -8.760 -11.780 1.00 68.31 193 ASN A C 1
ATOM 1514 O O . ASN A 1 193 ? -6.717 -9.331 -12.815 1.00 68.31 193 ASN A O 1
ATOM 1518 N N . THR A 1 194 ? -6.772 -9.231 -10.588 1.00 79.00 194 THR A N 1
ATOM 1519 C CA . THR A 1 194 ? -7.594 -10.438 -10.438 1.00 79.00 194 THR A CA 1
ATOM 1520 C C . THR A 1 194 ? -8.916 -10.062 -9.809 1.00 79.00 194 THR A C 1
ATOM 1522 O O . THR A 1 194 ? -8.953 -9.168 -8.973 1.00 79.00 194 THR A O 1
ATOM 1525 N N . PHE A 1 195 ? -10.005 -10.731 -10.175 1.00 89.94 195 PHE A N 1
ATOM 1526 C CA . PHE A 1 195 ? -11.263 -10.661 -9.435 1.00 89.94 195 PHE A CA 1
ATOM 1527 C C . PHE A 1 195 ? -11.773 -12.078 -9.216 1.00 89.94 195 PHE A C 1
ATOM 1529 O O . PHE A 1 195 ? -12.406 -12.668 -10.093 1.00 89.94 195 PHE A O 1
ATOM 1536 N N . VAL A 1 196 ? -11.439 -12.610 -8.042 1.00 96.00 196 VAL A N 1
ATOM 1537 C CA . VAL A 1 196 ? -11.822 -13.945 -7.599 1.00 96.00 196 VAL A CA 1
ATOM 1538 C C . VAL A 1 196 ? -12.800 -13.820 -6.439 1.00 96.00 196 VAL A C 1
ATOM 1540 O O . VAL A 1 196 ? -12.556 -13.049 -5.513 1.00 96.00 196 VAL A O 1
ATOM 1543 N N . LEU A 1 197 ? -13.901 -14.565 -6.473 1.00 98.31 197 LEU A N 1
ATOM 1544 C CA . LEU A 1 197 ? -14.866 -14.667 -5.378 1.00 98.31 197 LEU A CA 1
ATOM 1545 C C . LEU A 1 197 ? -15.002 -16.127 -4.973 1.00 98.31 197 LEU A C 1
ATOM 1547 O O . LEU A 1 197 ? -15.291 -16.969 -5.815 1.00 98.31 197 LEU A O 1
ATOM 1551 N N . ALA A 1 198 ? -14.848 -16.427 -3.686 1.00 98.56 198 ALA A N 1
ATOM 1552 C CA . ALA A 1 198 ? -15.158 -17.743 -3.139 1.00 98.56 198 ALA A CA 1
ATOM 1553 C C . ALA A 1 198 ? -16.394 -17.676 -2.236 1.00 98.56 198 ALA A C 1
ATOM 1555 O O . ALA A 1 198 ? -16.546 -16.764 -1.420 1.00 98.56 198 ALA A O 1
ATOM 1556 N N . CYS A 1 199 ? -17.281 -18.657 -2.382 1.00 98.56 199 CYS A N 1
ATOM 1557 C CA . CYS A 1 199 ? -18.505 -18.801 -1.601 1.00 98.56 199 CYS A CA 1
ATOM 1558 C C . CYS A 1 199 ? -18.876 -20.282 -1.420 1.00 98.56 199 CYS A C 1
ATOM 1560 O O . CYS A 1 199 ? -18.361 -21.136 -2.145 1.00 98.56 199 CYS A O 1
ATOM 1562 N N . PRO A 1 200 ? -19.756 -20.643 -0.470 1.00 98.38 200 PRO A N 1
ATOM 1563 C CA . PRO A 1 200 ? -20.288 -22.000 -0.398 1.00 98.38 200 PRO A CA 1
ATOM 1564 C C . PRO A 1 200 ? -20.941 -22.422 -1.723 1.00 98.38 200 PRO A C 1
ATOM 1566 O O . PRO A 1 200 ? -21.693 -21.660 -2.325 1.00 98.38 200 PRO A O 1
ATOM 1569 N N . GLY A 1 201 ? -20.654 -23.643 -2.174 1.00 97.62 201 GLY A N 1
ATOM 1570 C CA . GLY A 1 201 ? -21.299 -24.238 -3.344 1.00 97.62 201 GLY A CA 1
ATOM 1571 C C . GLY A 1 201 ? -22.740 -24.675 -3.062 1.00 97.62 201 GLY A C 1
ATOM 1572 O O . GLY A 1 201 ? -23.308 -24.386 -2.008 1.00 97.62 201 GLY A O 1
ATOM 1573 N N . LEU A 1 202 ? -23.329 -25.418 -4.000 1.00 97.88 202 LEU A N 1
ATOM 1574 C CA . LEU A 1 202 ? -24.689 -25.961 -3.859 1.00 97.88 202 LEU A CA 1
ATOM 1575 C C . LEU A 1 202 ? -24.727 -27.278 -3.070 1.00 97.88 202 LEU A C 1
ATOM 1577 O O . LEU A 1 202 ? -25.792 -27.729 -2.655 1.00 97.88 202 LEU A O 1
ATOM 1581 N N . HIS A 1 203 ? -23.565 -27.886 -2.828 1.00 97.62 203 HIS A N 1
ATOM 1582 C CA . HIS A 1 203 ? -23.441 -29.137 -2.091 1.00 97.62 203 HIS A CA 1
ATOM 1583 C C . HIS A 1 203 ? -22.702 -28.955 -0.766 1.00 97.62 203 HIS A C 1
ATOM 1585 O O . HIS A 1 203 ? -21.846 -28.084 -0.598 1.00 97.62 203 HIS A O 1
ATOM 1591 N N . LYS A 1 204 ? -23.031 -29.816 0.202 1.00 97.31 204 LYS A N 1
ATOM 1592 C CA . LYS A 1 204 ? -22.410 -29.824 1.529 1.00 97.31 204 LYS A CA 1
ATOM 1593 C C . LYS A 1 204 ? -20.891 -29.959 1.401 1.00 97.31 204 LYS A C 1
ATOM 1595 O O . LYS A 1 204 ? -20.407 -30.927 0.830 1.00 97.31 204 LYS A O 1
ATOM 1600 N N . GLY A 1 205 ? -20.170 -28.994 1.971 1.00 96.31 205 GLY A N 1
ATOM 1601 C CA . GLY A 1 205 ? -18.707 -28.986 1.987 1.00 96.31 205 GLY A CA 1
ATOM 1602 C C . GLY A 1 205 ? -18.045 -28.636 0.651 1.00 96.31 205 GLY A C 1
ATOM 1603 O O . GLY A 1 205 ? -16.825 -28.741 0.525 1.00 96.31 205 GLY A O 1
ATOM 1604 N N . GLN A 1 206 ? -18.829 -28.176 -0.326 1.00 98.44 206 GLN A N 1
ATOM 1605 C CA . GLN A 1 206 ? -18.334 -27.624 -1.578 1.00 98.44 206 GLN A CA 1
ATOM 1606 C C . GLN A 1 206 ? -18.100 -26.111 -1.451 1.00 98.44 206 GLN A C 1
ATOM 1608 O O . GLN A 1 206 ? -18.881 -25.408 -0.808 1.00 98.44 206 GLN A O 1
ATOM 1613 N N . VAL A 1 207 ? -17.057 -25.602 -2.103 1.00 98.69 207 VAL A N 1
ATOM 1614 C CA . VAL A 1 207 ? -16.801 -24.169 -2.305 1.00 98.69 207 VAL A CA 1
ATOM 1615 C C . VAL A 1 207 ? -16.874 -23.872 -3.801 1.00 98.69 207 VAL A C 1
ATOM 1617 O O . VAL A 1 207 ? -16.243 -24.563 -4.599 1.00 98.69 207 VAL A O 1
ATOM 1620 N N . ARG A 1 208 ? -17.649 -22.860 -4.188 1.00 98.50 208 ARG A N 1
ATOM 1621 C CA . ARG A 1 208 ? -17.664 -22.278 -5.531 1.00 98.50 208 ARG A CA 1
ATOM 1622 C C . ARG A 1 208 ? -16.670 -21.125 -5.575 1.00 98.50 208 ARG A C 1
ATOM 1624 O O . ARG A 1 208 ? -16.732 -20.233 -4.732 1.00 98.50 208 ARG A O 1
ATOM 1631 N N . VAL A 1 209 ? -15.783 -21.143 -6.559 1.00 98.44 209 VAL A N 1
ATOM 1632 C CA . VAL A 1 209 ? -14.796 -20.098 -6.823 1.00 98.44 209 VAL A CA 1
ATOM 1633 C C . VAL A 1 209 ? -15.044 -19.527 -8.214 1.00 98.44 209 VAL A C 1
ATOM 1635 O O . VAL A 1 209 ? -15.004 -20.256 -9.199 1.00 98.44 209 VAL A O 1
ATOM 1638 N N . GLU A 1 210 ? -15.322 -18.235 -8.286 1.00 97.19 210 GLU A N 1
ATOM 1639 C CA . GLU A 1 210 ? -15.548 -17.482 -9.517 1.00 97.19 210 GLU A CA 1
ATOM 1640 C C . GLU A 1 210 ? -14.322 -16.649 -9.847 1.00 97.19 210 GLU A C 1
ATOM 1642 O O . GLU A 1 210 ? -13.966 -15.764 -9.077 1.00 97.19 210 GLU A O 1
ATOM 1647 N N . HIS A 1 211 ? -13.716 -16.882 -11.004 1.00 91.69 211 HIS A N 1
ATOM 1648 C CA . HIS A 1 211 ? -12.672 -16.047 -11.589 1.00 91.69 211 HIS A CA 1
ATOM 1649 C C . HIS A 1 211 ? -13.303 -15.154 -12.649 1.00 91.69 211 HIS A C 1
ATOM 1651 O O . HIS A 1 211 ? -13.288 -15.478 -13.836 1.00 91.69 211 HIS A O 1
ATOM 1657 N N . PHE A 1 212 ? -13.878 -14.027 -12.236 1.00 86.00 212 PHE A N 1
ATOM 1658 C CA . PHE A 1 212 ? -14.633 -13.148 -13.134 1.00 86.00 212 PHE A CA 1
ATOM 1659 C C . PHE A 1 212 ? -13.784 -12.578 -14.273 1.00 86.00 212 PHE A C 1
ATOM 1661 O O . PHE A 1 212 ? -14.275 -12.459 -15.390 1.00 86.00 212 PHE A O 1
ATOM 1668 N N . GLY A 1 213 ? -12.507 -12.269 -14.013 1.00 78.62 213 GLY A N 1
ATOM 1669 C CA . GLY A 1 213 ? -11.585 -11.779 -15.047 1.00 78.62 213 GLY A CA 1
ATOM 1670 C C . GLY A 1 213 ? -11.278 -12.812 -16.137 1.00 78.62 213 GLY A C 1
ATOM 1671 O O . GLY A 1 213 ? -11.011 -12.439 -17.271 1.00 78.62 213 GLY A O 1
ATOM 1672 N N . LEU A 1 214 ? -11.368 -14.103 -15.804 1.00 78.50 214 LEU A N 1
ATOM 1673 C CA . LEU A 1 214 ? -11.131 -15.217 -16.729 1.00 78.50 214 LEU A CA 1
ATOM 1674 C C . LEU A 1 214 ? -12.433 -15.860 -17.222 1.00 78.50 214 LEU A C 1
ATOM 1676 O O . LEU A 1 214 ? -12.397 -16.760 -18.054 1.00 78.50 214 LEU A O 1
ATOM 1680 N N . ASN A 1 215 ? -13.578 -15.425 -16.689 1.00 85.12 215 ASN A N 1
ATOM 1681 C CA . ASN A 1 215 ? -14.881 -16.053 -16.880 1.00 85.12 215 ASN A CA 1
ATOM 1682 C C . ASN A 1 215 ? -14.873 -17.570 -16.580 1.00 85.12 215 ASN A C 1
ATOM 1684 O O . ASN A 1 215 ? -15.438 -18.375 -17.320 1.00 85.12 215 ASN A O 1
ATOM 1688 N N . VAL A 1 216 ? -14.191 -17.970 -15.500 1.00 88.69 216 VAL A N 1
ATOM 1689 C CA . VAL A 1 216 ? -14.054 -19.376 -15.085 1.00 88.69 216 VAL A CA 1
ATOM 1690 C C . VAL A 1 216 ? -14.693 -19.594 -13.720 1.00 88.69 216 VAL A C 1
ATOM 1692 O O . VAL A 1 216 ? -14.321 -18.947 -12.748 1.00 88.69 216 VAL A O 1
ATOM 1695 N N . THR A 1 217 ? -15.569 -20.592 -13.615 1.00 96.00 217 THR A N 1
ATOM 1696 C CA . THR A 1 217 ? -16.092 -21.082 -12.332 1.00 96.00 217 THR A CA 1
ATOM 1697 C C . THR A 1 217 ? -15.449 -22.420 -11.974 1.00 96.00 217 THR A C 1
ATOM 1699 O O . THR A 1 217 ? -15.434 -23.346 -12.790 1.00 96.00 217 THR A O 1
ATOM 1702 N N . LYS A 1 218 ? -14.972 -22.567 -10.735 1.00 97.25 218 LYS A N 1
ATOM 1703 C CA . LYS A 1 218 ? -14.500 -23.833 -10.158 1.00 97.25 218 LYS A CA 1
ATOM 1704 C C . LYS A 1 218 ? -15.343 -24.252 -8.962 1.00 97.25 218 LYS A C 1
ATOM 1706 O O . LYS A 1 218 ? -15.672 -23.446 -8.099 1.00 97.25 218 LYS A O 1
ATOM 1711 N N . LEU A 1 219 ? -15.682 -25.538 -8.905 1.00 98.12 219 LEU A N 1
ATOM 1712 C CA . LEU A 1 219 ? -16.393 -26.155 -7.787 1.00 98.12 219 LEU A CA 1
ATOM 1713 C C . LEU A 1 219 ? -15.441 -27.115 -7.075 1.00 98.12 219 LEU A C 1
ATOM 1715 O O . LEU A 1 219 ? -15.051 -28.139 -7.629 1.00 98.12 219 LEU A O 1
ATOM 1719 N N . ILE A 1 220 ? -15.062 -26.776 -5.848 1.00 98.19 220 ILE A N 1
ATOM 1720 C CA . ILE A 1 220 ? -14.098 -27.525 -5.046 1.00 98.19 220 ILE A CA 1
ATOM 1721 C C . ILE A 1 220 ? -14.861 -28.291 -3.969 1.00 98.19 220 ILE A C 1
ATOM 1723 O O . ILE A 1 220 ? -15.425 -27.689 -3.056 1.00 98.19 220 ILE A O 1
ATOM 1727 N N . ASN A 1 221 ? -14.859 -29.622 -4.037 1.00 97.88 221 ASN A N 1
ATOM 1728 C CA . ASN A 1 221 ? -15.403 -30.483 -2.980 1.00 97.88 221 ASN A CA 1
ATOM 1729 C C . ASN A 1 221 ? -14.413 -30.542 -1.807 1.00 97.88 221 ASN A C 1
ATOM 1731 O O . ASN A 1 221 ? -13.650 -31.495 -1.653 1.00 97.88 221 ASN A O 1
ATOM 1735 N N . ALA A 1 222 ? -14.372 -29.470 -1.019 1.00 96.75 222 ALA A N 1
ATOM 1736 C CA . ALA A 1 222 ? -13.316 -29.241 -0.044 1.00 96.75 222 ALA A CA 1
ATOM 1737 C C . ALA A 1 222 ? -13.440 -30.129 1.205 1.00 96.75 222 ALA A C 1
ATOM 1739 O O . ALA A 1 222 ? -12.425 -30.538 1.774 1.00 96.75 222 ALA A O 1
ATOM 1740 N N . HIS A 1 223 ? -14.663 -30.427 1.655 1.00 97.31 223 HIS A N 1
ATOM 1741 C CA . HIS A 1 223 ? -14.934 -31.203 2.871 1.00 97.31 223 HIS A CA 1
ATOM 1742 C C . HIS A 1 223 ? -16.197 -32.066 2.739 1.00 97.31 223 HIS A C 1
ATOM 1744 O O . HIS A 1 223 ? -17.072 -31.764 1.946 1.00 97.31 223 HIS A O 1
ATOM 1750 N N . ASP A 1 224 ? -16.344 -33.098 3.579 1.00 94.94 224 ASP A N 1
ATOM 1751 C CA . ASP A 1 224 ? -17.588 -33.902 3.660 1.00 94.94 224 ASP A CA 1
ATOM 1752 C C . ASP A 1 224 ? -18.644 -33.265 4.589 1.00 94.94 224 ASP A C 1
ATOM 1754 O O . ASP A 1 224 ? -19.753 -33.763 4.788 1.00 94.94 224 ASP A O 1
ATOM 1758 N N . SER A 1 225 ? -18.257 -32.196 5.284 1.00 95.56 225 SER A N 1
ATOM 1759 C CA . SER A 1 225 ? -19.065 -31.455 6.255 1.00 95.56 225 SER A CA 1
ATOM 1760 C C . SER A 1 225 ? -19.254 -30.023 5.782 1.00 95.56 225 SER A C 1
ATOM 1762 O O . SER A 1 225 ? -18.465 -29.546 4.973 1.00 95.56 225 SER A O 1
ATOM 1764 N N . GLN A 1 226 ? -20.297 -29.347 6.274 1.00 95.94 226 GLN A N 1
ATOM 1765 C CA . GLN A 1 226 ? -20.572 -27.959 5.894 1.00 95.94 226 GLN A CA 1
ATOM 1766 C C . GLN A 1 226 ? -19.325 -27.094 6.090 1.00 95.94 226 GLN A C 1
ATOM 1768 O O . GLN A 1 226 ? -18.600 -27.268 7.072 1.00 95.94 226 GLN A O 1
ATOM 1773 N N . ILE A 1 227 ? -19.079 -26.197 5.141 1.00 97.56 227 ILE A N 1
ATOM 1774 C CA . ILE A 1 227 ? -17.988 -25.233 5.223 1.00 97.56 227 ILE A CA 1
ATOM 1775 C C . ILE A 1 227 ? -18.266 -24.288 6.393 1.00 97.56 227 ILE A C 1
ATOM 1777 O O . ILE A 1 227 ? -19.377 -23.781 6.518 1.00 97.56 227 ILE A O 1
ATOM 1781 N N . ALA A 1 228 ? -17.274 -24.095 7.260 1.00 94.88 228 ALA A N 1
ATOM 1782 C CA . ALA A 1 228 ? -17.397 -23.234 8.436 1.00 94.88 228 ALA A CA 1
ATOM 1783 C C . ALA A 1 228 ? -16.644 -21.914 8.264 1.00 94.88 228 ALA A C 1
ATOM 1785 O O . ALA A 1 228 ? -17.140 -20.876 8.686 1.00 94.88 228 ALA A O 1
ATOM 1786 N N . CYS A 1 229 ? -15.470 -21.950 7.631 1.00 96.88 229 CYS A N 1
ATOM 1787 C CA . CYS A 1 229 ? -14.638 -20.779 7.388 1.00 96.88 229 CYS A CA 1
ATOM 1788 C C . CYS A 1 229 ? -13.768 -21.014 6.144 1.00 96.88 229 CYS A C 1
ATOM 1790 O O . CYS A 1 229 ? -13.372 -22.149 5.861 1.00 96.88 229 CYS A O 1
ATOM 1792 N N . PHE A 1 230 ? -13.460 -19.958 5.397 1.00 97.94 230 PHE A N 1
ATOM 1793 C CA . PHE A 1 230 ? -12.453 -19.987 4.340 1.00 97.94 230 PHE A CA 1
ATOM 1794 C C . PHE A 1 230 ? -11.908 -18.588 4.063 1.00 97.94 230 PHE A C 1
ATOM 1796 O O . PHE A 1 230 ? -12.566 -17.590 4.352 1.00 97.94 230 PHE A O 1
ATOM 1803 N N . THR A 1 231 ? -10.716 -18.523 3.479 1.00 97.19 231 THR A N 1
ATOM 1804 C CA . THR A 1 231 ? -10.085 -17.271 3.054 1.00 97.19 231 THR A CA 1
ATOM 1805 C C . THR A 1 231 ? -9.295 -17.471 1.761 1.00 97.19 231 THR A C 1
ATOM 1807 O O . THR A 1 231 ? -8.801 -18.571 1.500 1.00 97.19 231 THR A O 1
ATOM 1810 N N . LEU A 1 232 ? -9.204 -16.411 0.958 1.00 95.94 232 LEU A N 1
ATOM 1811 C CA . LEU A 1 232 ? -8.406 -16.353 -0.268 1.00 95.94 232 LEU A CA 1
ATOM 1812 C C . LEU A 1 232 ? -7.099 -15.598 -0.001 1.00 95.94 232 LEU A C 1
ATOM 1814 O O . LEU A 1 232 ? -7.043 -14.732 0.872 1.00 95.94 232 LEU A O 1
ATOM 1818 N N . THR A 1 233 ? -6.066 -15.871 -0.793 1.00 91.00 233 THR A N 1
ATOM 1819 C CA . THR A 1 233 ? -4.931 -14.948 -0.936 1.00 91.00 233 THR A CA 1
ATOM 1820 C C . THR A 1 233 ? -5.357 -13.653 -1.635 1.00 91.00 233 THR A C 1
ATOM 1822 O O . THR A 1 233 ? -6.376 -13.607 -2.326 1.00 91.00 233 THR A O 1
ATOM 1825 N N . MET A 1 234 ? -4.568 -12.582 -1.484 1.00 84.69 234 MET A N 1
ATOM 1826 C CA . MET A 1 234 ? -4.876 -11.269 -2.078 1.00 84.69 234 MET A CA 1
ATOM 1827 C C . MET A 1 234 ? -5.029 -11.321 -3.603 1.00 84.69 234 MET A C 1
ATOM 1829 O O . MET A 1 234 ? -5.865 -10.607 -4.156 1.00 84.69 234 MET A O 1
ATOM 1833 N N . ASP A 1 235 ? -4.256 -12.177 -4.269 1.00 81.38 235 ASP A N 1
ATOM 1834 C CA . ASP A 1 235 ? -4.336 -12.464 -5.704 1.00 81.38 235 ASP A CA 1
ATOM 1835 C C . ASP A 1 235 ? -5.468 -13.441 -6.076 1.00 81.38 235 ASP A C 1
ATOM 1837 O O . ASP A 1 235 ? -5.862 -13.505 -7.237 1.00 81.38 235 ASP A O 1
ATOM 1841 N N . GLY A 1 236 ? -6.053 -14.145 -5.106 1.00 89.50 236 GLY A N 1
ATOM 1842 C CA . GLY A 1 236 ? -7.096 -15.143 -5.312 1.00 89.50 236 GLY A CA 1
ATOM 1843 C C . GLY A 1 236 ? -6.602 -16.496 -5.823 1.00 89.50 236 GLY A C 1
ATOM 1844 O O . GLY A 1 236 ? -7.441 -17.317 -6.185 1.00 89.50 236 GLY A O 1
ATOM 1845 N N . LEU A 1 237 ? -5.291 -16.754 -5.864 1.00 87.31 237 LEU A N 1
ATOM 1846 C CA . LEU A 1 237 ? -4.718 -18.003 -6.387 1.00 87.31 237 LEU A CA 1
ATOM 1847 C C . LEU A 1 237 ? -4.859 -19.192 -5.430 1.00 87.31 237 LEU A C 1
ATOM 1849 O O . LEU A 1 237 ? -4.924 -20.342 -5.872 1.00 87.31 237 LEU A O 1
ATOM 1853 N N . LEU A 1 238 ? -4.921 -18.933 -4.124 1.00 93.38 238 LEU A N 1
ATOM 1854 C CA . LEU A 1 238 ? -5.040 -19.970 -3.107 1.00 93.38 238 LEU A CA 1
ATOM 1855 C C . LEU A 1 238 ? -6.262 -19.759 -2.230 1.00 93.38 238 LEU A C 1
ATOM 1857 O O . LEU A 1 238 ? -6.616 -18.635 -1.879 1.00 93.38 238 LEU A O 1
ATOM 1861 N N . LEU A 1 239 ? -6.863 -20.875 -1.831 1.00 97.62 239 LEU A N 1
ATOM 1862 C CA . LEU A 1 239 ? -8.021 -20.927 -0.951 1.00 97.62 239 LEU A CA 1
ATOM 1863 C C . LEU A 1 239 ? -7.725 -21.846 0.234 1.00 97.62 239 LEU A C 1
ATOM 1865 O O . LEU A 1 239 ? -7.522 -23.047 0.055 1.00 97.62 239 LEU A O 1
ATOM 1869 N N . ALA A 1 240 ? -7.766 -21.307 1.449 1.00 98.06 240 ALA A N 1
ATOM 1870 C CA . ALA A 1 240 ? -7.752 -22.100 2.674 1.00 98.06 240 ALA A CA 1
ATOM 1871 C C . ALA A 1 240 ? -9.181 -22.301 3.188 1.00 98.06 240 ALA A C 1
ATOM 1873 O O . ALA A 1 240 ? -9.964 -21.358 3.219 1.00 98.06 240 ALA A O 1
ATOM 1874 N N . THR A 1 241 ? -9.530 -23.517 3.608 1.00 98.50 241 THR A N 1
ATOM 1875 C CA . THR A 1 241 ? -10.896 -23.880 4.022 1.00 98.50 241 THR A CA 1
ATOM 1876 C C . THR A 1 241 ? -10.904 -24.739 5.281 1.00 98.50 241 THR A C 1
ATOM 1878 O O . THR A 1 241 ? -10.057 -25.619 5.455 1.00 98.50 241 THR A O 1
ATOM 1881 N N . SER A 1 242 ? -11.928 -24.570 6.111 1.00 98.00 242 SER A N 1
ATOM 1882 C CA . SER A 1 242 ? -12.287 -25.485 7.193 1.00 98.00 242 SER A CA 1
ATOM 1883 C C . SER A 1 242 ? -13.781 -25.815 7.153 1.00 98.00 242 SER A C 1
ATOM 1885 O O . SER A 1 242 ? -14.605 -25.086 6.595 1.00 98.00 242 SER A O 1
ATOM 1887 N N . SER A 1 243 ? -14.143 -26.946 7.752 1.00 96.69 243 SER A N 1
ATOM 1888 C CA . SER A 1 243 ? -15.538 -27.373 7.894 1.00 96.69 243 SER A CA 1
ATOM 1889 C C . SER A 1 243 ? -16.020 -27.269 9.336 1.00 96.69 243 SER A C 1
ATOM 1891 O O . SER A 1 243 ? -15.228 -27.058 10.247 1.00 96.69 243 SER A O 1
ATOM 1893 N N . ALA A 1 244 ? -17.310 -27.521 9.564 1.00 95.19 244 ALA A N 1
ATOM 1894 C CA . ALA A 1 244 ? -17.936 -27.574 10.888 1.00 95.19 244 ALA A CA 1
ATOM 1895 C C . ALA A 1 244 ? -17.352 -28.651 11.831 1.00 95.19 244 ALA A C 1
ATOM 1897 O O . ALA A 1 244 ? -17.681 -28.682 13.019 1.00 95.19 244 ALA A O 1
ATOM 1898 N N . LYS A 1 245 ? -16.505 -29.555 11.312 1.00 94.75 245 LYS A N 1
ATOM 1899 C CA . LYS A 1 245 ? -15.677 -30.444 12.138 1.00 94.75 245 LYS A CA 1
ATOM 1900 C C . LYS A 1 245 ? -14.475 -29.702 12.741 1.00 94.75 245 LYS A C 1
ATOM 1902 O O . LYS A 1 245 ? -14.050 -30.057 13.829 1.00 94.75 245 LYS A O 1
ATOM 1907 N N . GLY A 1 246 ? -13.893 -28.736 12.027 1.00 92.38 246 GLY A N 1
ATOM 1908 C CA . GLY A 1 246 ? -12.769 -27.897 12.469 1.00 92.38 246 GLY A CA 1
ATOM 1909 C C . GLY A 1 246 ? -11.502 -28.632 12.910 1.00 92.38 246 GLY A C 1
ATOM 1910 O O . GLY A 1 246 ? -10.656 -28.063 13.598 1.00 92.38 246 GLY A O 1
ATOM 1911 N N . THR A 1 247 ? -11.354 -29.906 12.549 1.00 91.38 247 THR A N 1
ATOM 1912 C CA . THR A 1 247 ? -10.157 -30.709 12.846 1.00 91.38 247 THR A CA 1
ATOM 1913 C C . THR A 1 247 ? -9.060 -30.516 11.802 1.00 91.38 247 THR A C 1
ATOM 1915 O O . THR A 1 247 ? -7.878 -30.654 12.114 1.00 91.38 247 THR A O 1
ATOM 1918 N N . LEU A 1 248 ? -9.447 -30.182 10.569 1.00 93.69 248 LEU A N 1
ATOM 1919 C CA . LEU A 1 248 ? -8.568 -30.035 9.414 1.00 93.69 248 LEU A CA 1
ATOM 1920 C C . LEU A 1 248 ? -8.786 -28.687 8.734 1.00 93.69 248 LEU A C 1
ATOM 1922 O O . LEU A 1 248 ? -9.924 -28.224 8.604 1.00 93.69 248 LEU A O 1
ATOM 1926 N N . ILE A 1 249 ? -7.691 -28.126 8.233 1.00 97.38 249 ILE A N 1
ATOM 1927 C CA . ILE A 1 249 ? -7.675 -26.977 7.335 1.00 97.38 249 ILE A CA 1
ATOM 1928 C C . ILE A 1 249 ? -7.007 -27.425 6.037 1.00 97.38 249 ILE A C 1
ATOM 1930 O O . ILE A 1 249 ? -5.972 -28.091 6.055 1.00 97.38 249 ILE A O 1
ATOM 1934 N N . ARG A 1 250 ? -7.630 -27.112 4.903 1.00 97.25 250 ARG A N 1
ATOM 1935 C CA . ARG A 1 250 ? -7.179 -27.544 3.574 1.00 97.25 250 ARG A CA 1
ATOM 1936 C C . ARG A 1 250 ? -6.911 -26.349 2.687 1.00 97.25 250 ARG A C 1
ATOM 1938 O O . ARG A 1 250 ? -7.744 -25.448 2.632 1.00 97.25 250 ARG A O 1
ATOM 1945 N N . ILE A 1 251 ? -5.784 -26.392 1.992 1.00 96.56 251 ILE A N 1
ATOM 1946 C CA . ILE A 1 251 ? -5.316 -25.365 1.072 1.00 96.56 251 ILE A CA 1
ATOM 1947 C C . ILE A 1 251 ? -5.477 -25.903 -0.348 1.00 96.56 251 ILE A C 1
ATOM 1949 O O . ILE A 1 251 ? -5.048 -27.021 -0.642 1.00 96.56 251 ILE A O 1
ATOM 1953 N N . PHE A 1 252 ? -6.095 -25.110 -1.213 1.00 95.94 252 PHE A N 1
ATOM 1954 C CA . PHE A 1 252 ? -6.389 -25.450 -2.598 1.00 95.94 252 PHE A CA 1
ATOM 1955 C C . PHE A 1 252 ? -5.821 -24.405 -3.548 1.00 95.94 252 PHE A C 1
ATOM 1957 O O . PHE A 1 252 ? -5.793 -23.220 -3.216 1.00 95.94 252 PHE A O 1
ATOM 1964 N N . ASN A 1 253 ? -5.444 -24.848 -4.742 1.00 89.44 253 ASN A N 1
ATOM 1965 C CA . ASN A 1 253 ? -5.278 -23.982 -5.897 1.00 89.44 253 ASN A CA 1
ATOM 1966 C C . ASN A 1 253 ? -6.671 -23.651 -6.453 1.00 89.44 253 ASN A C 1
ATOM 1968 O O . ASN A 1 253 ? -7.495 -24.541 -6.676 1.00 89.44 253 ASN A O 1
ATOM 1972 N N . THR A 1 254 ? -6.966 -22.368 -6.639 1.00 93.12 254 THR A N 1
ATOM 1973 C CA . THR A 1 254 ? -8.289 -21.917 -7.091 1.00 93.12 254 THR A CA 1
ATOM 1974 C C . THR A 1 254 ? -8.511 -22.079 -8.589 1.00 93.12 254 THR A C 1
ATOM 1976 O O . THR A 1 254 ? -9.664 -22.083 -9.024 1.00 93.12 254 THR A O 1
ATOM 1979 N N . MET A 1 255 ? -7.443 -22.198 -9.377 1.00 87.19 255 MET A N 1
ATOM 1980 C CA . MET A 1 255 ? -7.494 -22.313 -10.833 1.00 87.19 255 MET A CA 1
ATOM 1981 C C . MET A 1 255 ? -7.845 -23.721 -11.290 1.00 87.19 255 MET A C 1
ATOM 1983 O O . MET A 1 255 ? -8.678 -23.870 -12.179 1.00 87.19 255 MET A O 1
ATOM 1987 N N . ASP A 1 256 ? -7.247 -24.755 -10.697 1.00 85.94 256 ASP A N 1
ATOM 1988 C CA . ASP A 1 256 ? -7.514 -26.156 -11.055 1.00 85.94 256 ASP A CA 1
ATOM 1989 C C . ASP A 1 256 ? -8.356 -26.905 -10.004 1.00 85.94 256 ASP A C 1
ATOM 1991 O O . ASP A 1 256 ? -8.920 -27.957 -10.302 1.00 85.94 256 ASP A O 1
ATOM 1995 N N . GLY A 1 257 ? -8.510 -26.344 -8.799 1.00 88.56 257 GLY A N 1
ATOM 1996 C CA . GLY A 1 257 ? -9.240 -26.957 -7.690 1.00 88.56 257 GLY A CA 1
ATOM 1997 C C . GLY A 1 257 ? -8.457 -28.046 -6.952 1.00 88.56 257 GLY A C 1
ATOM 1998 O O . GLY A 1 257 ? -9.024 -28.728 -6.093 1.00 88.56 257 GLY A O 1
ATOM 1999 N N . SER A 1 258 ? -7.174 -28.233 -7.267 1.00 88.81 258 SER A N 1
ATOM 2000 C CA . SER A 1 258 ? -6.323 -29.235 -6.632 1.00 88.81 258 SER A CA 1
ATOM 2001 C C . SER A 1 258 ? -6.054 -28.881 -5.167 1.00 88.81 258 SER A C 1
ATOM 2003 O O . SER A 1 258 ? -5.854 -27.722 -4.795 1.00 88.81 258 SER A O 1
ATOM 2005 N N . ARG A 1 259 ? -6.064 -29.895 -4.295 1.00 94.56 259 ARG A N 1
ATOM 2006 C CA . ARG A 1 259 ? -5.702 -29.732 -2.881 1.00 94.56 259 ARG A CA 1
ATOM 2007 C C . ARG A 1 259 ? -4.185 -29.782 -2.747 1.00 94.56 259 ARG A C 1
ATOM 2009 O O . ARG A 1 259 ? -3.602 -30.854 -2.894 1.00 94.56 259 ARG A O 1
ATOM 2016 N N . LEU A 1 260 ? -3.580 -28.654 -2.398 1.00 87.56 260 LEU A N 1
ATOM 2017 C CA . LEU A 1 260 ? -2.130 -28.504 -2.273 1.00 87.56 260 LEU A CA 1
ATOM 2018 C C . LEU A 1 260 ? -1.611 -28.991 -0.920 1.00 87.56 260 LEU A C 1
ATOM 2020 O O . LEU A 1 260 ? -0.573 -29.641 -0.848 1.00 87.56 260 LEU A O 1
ATOM 2024 N N . GLN A 1 261 ? -2.333 -28.689 0.162 1.00 90.94 261 GLN A N 1
ATOM 2025 C CA . GLN A 1 261 ? -1.911 -29.059 1.512 1.00 90.94 261 GLN A CA 1
ATOM 2026 C C . GLN A 1 261 ? -3.116 -29.310 2.427 1.00 90.94 261 GLN A C 1
ATOM 2028 O O . GLN A 1 261 ? -4.199 -28.750 2.249 1.00 90.94 261 GLN A O 1
ATOM 2033 N N . GLU A 1 262 ? -2.928 -30.175 3.422 1.00 92.62 262 GLU A N 1
ATOM 2034 C CA . GLU A 1 262 ? -3.874 -30.416 4.511 1.00 92.62 262 GLU A CA 1
ATOM 2035 C C . GLU A 1 262 ? -3.112 -30.368 5.835 1.00 92.62 262 GLU A C 1
ATOM 2037 O O . GLU A 1 262 ? -2.149 -31.108 6.022 1.00 92.62 262 GLU A O 1
ATOM 2042 N N . VAL A 1 263 ? -3.567 -29.515 6.750 1.00 88.31 263 VAL A N 1
ATOM 2043 C CA . VAL A 1 263 ? -2.994 -29.371 8.089 1.00 88.31 263 VAL A CA 1
ATOM 2044 C C . VAL A 1 263 ? -4.042 -29.692 9.150 1.00 88.31 263 VAL A C 1
ATOM 2046 O O . VAL A 1 263 ? -5.237 -29.427 8.986 1.00 88.31 263 VAL A O 1
ATOM 2049 N N . ARG A 1 264 ? -3.601 -30.308 10.244 1.00 87.94 264 ARG A N 1
ATOM 2050 C CA . ARG A 1 264 ? -4.437 -30.753 11.356 1.00 87.94 264 ARG A CA 1
ATOM 2051 C C . ARG A 1 264 ? -4.311 -29.794 12.526 1.00 87.94 264 ARG A C 1
ATOM 2053 O O . ARG A 1 264 ? -3.257 -29.683 13.141 1.00 87.94 264 ARG A O 1
ATOM 2060 N N . ARG A 1 265 ? -5.438 -29.180 12.881 1.00 88.44 265 ARG A N 1
ATOM 2061 C CA . ARG A 1 265 ? -5.572 -28.335 14.072 1.00 88.44 265 ARG A CA 1
ATOM 2062 C C . ARG A 1 265 ? -5.653 -29.173 15.349 1.00 88.44 265 ARG A C 1
ATOM 2064 O O . ARG A 1 265 ? -5.016 -28.834 16.333 1.00 88.44 265 ARG A O 1
ATOM 2071 N N . GLY A 1 266 ? -6.390 -30.286 15.321 1.00 80.62 266 GLY A N 1
ATOM 2072 C CA . GLY A 1 266 ? -6.521 -31.203 16.459 1.00 80.62 266 GLY A CA 1
ATOM 2073 C C . GLY A 1 266 ? -7.348 -32.455 16.148 1.00 80.62 266 GLY A C 1
ATOM 2074 O O . GLY A 1 266 ? -7.788 -32.657 15.009 1.00 80.62 266 GLY A O 1
ATOM 2075 N N . VAL A 1 267 ? -7.539 -33.309 17.159 1.00 77.50 267 VAL A N 1
ATOM 2076 C CA . VAL A 1 267 ? -8.438 -34.483 17.096 1.00 77.50 267 VAL A CA 1
ATOM 2077 C C . VAL A 1 267 ? -9.886 -34.058 17.279 1.00 77.50 267 VAL A C 1
ATOM 2079 O O . VAL A 1 267 ? -10.763 -34.496 16.535 1.00 77.50 267 VAL A O 1
ATOM 2082 N N . ASP A 1 268 ? -10.113 -33.191 18.261 1.00 85.25 268 ASP A N 1
ATOM 2083 C CA . ASP A 1 268 ? -11.451 -32.846 18.704 1.00 85.25 268 ASP A CA 1
ATOM 2084 C C . ASP A 1 268 ? -12.104 -31.837 17.783 1.00 85.25 268 ASP A C 1
ATOM 2086 O O . ASP A 1 268 ? -11.456 -30.952 17.212 1.00 85.25 268 ASP A O 1
ATOM 2090 N N . ARG A 1 269 ? -13.426 -31.943 17.679 1.00 91.56 269 ARG A N 1
ATOM 2091 C CA . ARG A 1 269 ? -14.223 -30.947 16.980 1.00 91.56 269 ARG A CA 1
ATOM 2092 C C . ARG A 1 269 ? -14.015 -29.571 17.619 1.00 91.56 269 ARG A C 1
ATOM 2094 O O . ARG A 1 269 ? -14.062 -29.444 18.841 1.00 91.56 269 ARG A O 1
ATOM 2101 N N . ALA A 1 270 ? -13.815 -28.560 16.782 1.00 90.88 270 ALA A N 1
ATOM 2102 C CA . ALA A 1 270 ? -13.862 -27.159 17.191 1.00 90.88 270 ALA A CA 1
ATOM 2103 C C . ALA A 1 270 ? -14.548 -26.326 16.126 1.00 90.88 270 ALA A C 1
ATOM 2105 O O . ALA A 1 270 ? -14.535 -26.669 14.941 1.00 90.88 270 ALA A O 1
ATOM 2106 N N . GLU A 1 271 ? -15.114 -25.218 16.557 1.00 91.56 271 GLU A N 1
ATOM 2107 C CA . GLU A 1 271 ? -15.585 -24.178 15.669 1.00 91.56 271 GLU A CA 1
ATOM 2108 C C . GLU A 1 271 ? -14.411 -23.275 15.290 1.00 91.56 271 GLU A C 1
ATOM 2110 O O . GLU A 1 271 ? -13.765 -22.682 16.149 1.00 91.56 271 GLU A O 1
ATOM 2115 N N . ILE A 1 272 ? -14.093 -23.209 13.995 1.00 94.62 272 ILE A N 1
ATOM 2116 C CA . ILE A 1 272 ? -13.052 -22.310 13.492 1.00 94.62 272 ILE A CA 1
ATOM 2117 C C . ILE A 1 272 ? -13.662 -20.922 13.321 1.00 94.62 272 ILE A C 1
ATOM 2119 O O . ILE A 1 272 ? -14.543 -20.739 12.480 1.00 94.62 272 ILE A O 1
ATOM 2123 N N . ASN A 1 273 ? -13.165 -19.960 14.096 1.00 92.06 273 ASN A N 1
ATOM 2124 C CA . ASN A 1 273 ? -13.665 -18.586 14.098 1.00 92.06 273 ASN A CA 1
ATOM 2125 C C . ASN A 1 273 ? -13.050 -17.770 12.956 1.00 92.06 273 ASN A C 1
ATOM 2127 O O . ASN A 1 273 ? -13.741 -17.002 12.292 1.00 92.06 273 ASN A O 1
ATOM 2131 N N . SER A 1 274 ? -11.753 -17.953 12.696 1.00 94.25 274 SER A N 1
ATOM 2132 C CA . SER A 1 274 ? -11.027 -17.203 11.674 1.00 94.25 274 SER A CA 1
ATOM 2133 C C . SER A 1 274 ? -9.857 -18.010 11.116 1.00 94.25 274 SER A C 1
ATOM 2135 O O . SER A 1 274 ? -9.228 -18.789 11.834 1.00 94.25 274 SER A O 1
ATOM 2137 N N . ILE A 1 275 ? -9.579 -17.822 9.824 1.00 96.56 275 ILE A N 1
ATOM 2138 C CA . ILE A 1 275 ? -8.399 -18.332 9.122 1.00 96.56 275 ILE A CA 1
ATOM 2139 C C . ILE A 1 275 ? -7.746 -17.148 8.413 1.00 96.56 275 ILE A C 1
ATOM 2141 O O . ILE A 1 275 ? -8.424 -16.420 7.688 1.00 96.56 275 ILE A O 1
ATOM 2145 N N . ALA A 1 276 ? -6.434 -17.006 8.561 1.00 93.75 276 ALA A N 1
ATOM 2146 C CA . ALA A 1 276 ? -5.633 -16.041 7.821 1.00 93.75 276 ALA A CA 1
ATOM 2147 C C . ALA A 1 276 ? -4.480 -16.744 7.102 1.00 93.75 276 ALA A C 1
ATOM 2149 O O . ALA A 1 276 ? -3.907 -17.702 7.622 1.00 93.75 276 ALA A O 1
ATOM 2150 N N . LEU A 1 277 ? -4.140 -16.255 5.911 1.00 90.62 277 LEU A N 1
ATOM 2151 C CA . LEU A 1 277 ? -2.942 -16.631 5.163 1.00 90.62 277 LEU A CA 1
ATOM 2152 C C . LEU A 1 277 ? -1.961 -15.463 5.227 1.00 90.62 277 LEU A C 1
ATOM 2154 O O . LEU A 1 277 ? -2.371 -14.311 5.075 1.00 90.62 277 LEU A O 1
ATOM 2158 N N . SER A 1 278 ? -0.681 -15.739 5.461 1.00 84.44 278 SER A N 1
ATOM 2159 C CA . SER A 1 278 ? 0.328 -14.684 5.439 1.00 84.44 278 SER A CA 1
ATOM 2160 C C . SER A 1 278 ? 0.517 -14.156 4.010 1.00 84.44 278 SER A C 1
ATOM 2162 O O . SER A 1 278 ? 0.387 -14.926 3.056 1.00 84.44 278 SER A O 1
ATOM 2164 N N . PRO A 1 279 ? 0.867 -12.869 3.819 1.00 77.25 279 PRO A N 1
ATOM 2165 C CA . PRO A 1 279 ? 1.042 -12.297 2.478 1.00 77.25 279 PRO A CA 1
ATOM 2166 C C . PRO A 1 279 ? 2.096 -13.009 1.619 1.00 77.25 279 PRO A C 1
ATOM 2168 O O . PRO A 1 279 ? 1.964 -13.075 0.403 1.00 77.25 279 PRO A O 1
ATOM 2171 N N . ASN A 1 280 ? 3.131 -13.566 2.253 1.00 71.12 280 ASN A N 1
ATOM 2172 C CA . ASN A 1 280 ? 4.170 -14.363 1.596 1.00 71.12 280 ASN A CA 1
ATOM 2173 C C . ASN A 1 280 ? 3.795 -15.847 1.424 1.00 71.12 280 ASN A C 1
ATOM 2175 O O . ASN A 1 280 ? 4.621 -16.620 0.952 1.00 71.12 280 ASN A O 1
ATOM 2179 N N . VAL A 1 281 ? 2.591 -16.255 1.845 1.00 80.56 281 VAL A N 1
ATOM 2180 C CA . VAL A 1 281 ? 2.067 -17.628 1.738 1.00 80.56 281 VAL A CA 1
ATOM 2181 C C . VAL A 1 281 ? 2.945 -18.669 2.451 1.00 80.56 281 VAL A C 1
ATOM 2183 O O . VAL A 1 281 ? 2.879 -19.861 2.181 1.00 80.56 281 VAL A O 1
ATOM 2186 N N . GLN A 1 282 ? 3.767 -18.246 3.409 1.00 80.62 282 GLN A N 1
ATOM 2187 C CA . GLN A 1 282 ? 4.582 -19.161 4.212 1.00 80.62 282 GLN A CA 1
ATOM 2188 C C . GLN A 1 282 ? 3.838 -19.685 5.441 1.00 80.62 282 GLN A C 1
ATOM 2190 O O . GLN A 1 282 ? 4.229 -20.709 6.002 1.00 80.62 282 GLN A O 1
ATOM 2195 N N . TRP A 1 283 ? 2.772 -19.003 5.869 1.00 85.56 283 TRP A N 1
ATOM 2196 C CA . TRP A 1 283 ? 2.103 -19.274 7.134 1.00 85.56 283 TRP A CA 1
ATOM 2197 C C . TRP A 1 283 ? 0.584 -19.214 7.010 1.00 85.56 283 TRP A C 1
ATOM 2199 O O . TRP A 1 283 ? 0.018 -18.424 6.253 1.00 85.56 283 TRP A O 1
ATOM 2209 N N . LEU A 1 284 ? -0.079 -20.041 7.811 1.00 92.88 284 LEU A N 1
ATOM 2210 C CA . LEU A 1 284 ? -1.518 -20.008 8.030 1.00 92.88 284 LEU A CA 1
ATOM 2211 C C . LEU A 1 284 ? -1.785 -19.902 9.526 1.00 92.88 284 LEU A C 1
ATOM 2213 O O . LEU A 1 284 ? -1.223 -20.668 10.303 1.00 92.88 284 LEU A O 1
ATOM 2217 N N . ALA A 1 285 ? -2.656 -18.982 9.923 1.00 92.06 285 ALA A N 1
ATOM 2218 C CA . ALA A 1 285 ? -3.138 -18.852 11.291 1.00 92.06 285 ALA A CA 1
ATOM 2219 C C . ALA A 1 285 ? -4.610 -19.261 11.351 1.00 92.06 285 ALA A C 1
ATOM 2221 O O . ALA A 1 285 ? -5.379 -18.933 10.447 1.00 92.06 285 ALA A O 1
ATOM 2222 N N . ALA A 1 286 ? -5.012 -19.960 12.410 1.00 94.81 286 ALA A N 1
ATOM 2223 C CA . ALA A 1 286 ? -6.409 -20.296 12.649 1.00 94.81 286 ALA A CA 1
ATOM 2224 C C . ALA A 1 286 ? -6.768 -20.198 14.130 1.00 94.81 286 ALA A C 1
ATOM 2226 O O . ALA A 1 286 ? -6.110 -20.826 14.960 1.00 94.81 286 ALA A O 1
ATOM 2227 N N . SER A 1 287 ? -7.830 -19.457 14.447 1.00 93.25 287 SER A N 1
ATOM 2228 C CA . SER A 1 287 ? -8.428 -19.402 15.785 1.00 93.25 287 SER A CA 1
ATOM 2229 C C . SER A 1 287 ? -9.639 -20.322 15.892 1.00 93.25 287 SER A C 1
ATOM 2231 O O . SER A 1 287 ? -10.353 -20.564 14.912 1.00 93.25 287 SER A O 1
ATOM 2233 N N . SER A 1 288 ? -9.902 -20.822 17.099 1.00 91.50 288 SER A N 1
ATOM 2234 C CA . SER A 1 288 ? -11.075 -21.653 17.370 1.00 91.50 288 SER A CA 1
ATOM 2235 C C . SER A 1 288 ? -11.742 -21.353 18.709 1.00 91.50 288 SER A C 1
ATOM 2237 O O . SER A 1 288 ? -11.157 -20.692 19.565 1.00 91.50 288 SER A O 1
ATOM 2239 N N . ASP A 1 289 ? -12.955 -21.872 18.894 1.00 88.81 289 ASP A N 1
ATOM 2240 C CA . ASP A 1 289 ? -13.716 -21.851 20.154 1.00 88.81 289 ASP A CA 1
ATOM 2241 C C . ASP A 1 289 ? -13.047 -22.613 21.311 1.00 88.81 289 ASP A C 1
ATOM 2243 O O . ASP A 1 289 ? -13.475 -22.500 22.455 1.00 88.81 289 ASP A O 1
ATOM 2247 N N . LYS A 1 290 ? -11.969 -23.357 21.047 1.00 86.94 290 LYS A N 1
ATOM 2248 C CA . LYS A 1 290 ? -11.162 -24.026 22.079 1.00 86.94 290 LYS A CA 1
ATOM 2249 C C . LYS A 1 290 ? -10.190 -23.096 22.801 1.00 86.94 290 LYS A C 1
ATOM 2251 O O . LYS A 1 290 ? -9.308 -23.588 23.489 1.00 86.94 290 LYS A O 1
ATOM 2256 N N . GLY A 1 291 ? -10.310 -21.781 22.606 1.00 79.88 291 GLY A N 1
ATOM 2257 C CA . GLY A 1 291 ? -9.370 -20.815 23.171 1.00 79.88 291 GLY A CA 1
ATOM 2258 C C . GLY A 1 291 ? -7.959 -21.022 22.624 1.00 79.88 291 GLY A C 1
ATOM 2259 O O . GLY A 1 291 ? -6.990 -20.826 23.341 1.00 79.88 291 GLY A O 1
ATOM 2260 N N . THR A 1 292 ? -7.812 -21.475 21.374 1.00 81.38 292 THR A N 1
ATOM 2261 C CA . THR A 1 292 ? -6.490 -21.704 20.772 1.00 81.38 292 THR A CA 1
ATOM 2262 C C . THR A 1 292 ? -6.338 -21.013 19.429 1.00 81.38 292 THR A C 1
ATOM 2264 O O . THR A 1 292 ? -7.262 -20.995 18.608 1.00 81.38 292 THR A O 1
ATOM 2267 N N . VAL A 1 293 ? -5.134 -20.487 19.190 1.00 87.00 293 VAL A N 1
ATOM 2268 C CA . VAL A 1 293 ? -4.657 -20.064 17.870 1.00 87.00 293 VAL A CA 1
ATOM 2269 C C . VAL A 1 293 ? -3.542 -20.998 17.437 1.00 87.00 293 VAL A C 1
ATOM 2271 O O . VAL A 1 293 ? -2.564 -21.179 18.156 1.00 87.00 293 VAL A O 1
ATOM 2274 N N . HIS A 1 294 ? -3.692 -21.588 16.258 1.00 85.38 294 HIS A N 1
ATOM 2275 C CA . HIS A 1 294 ? -2.703 -22.468 15.651 1.00 85.38 294 HIS A CA 1
ATOM 2276 C C . HIS A 1 294 ? -2.045 -21.778 14.465 1.00 85.38 294 HIS A C 1
ATOM 2278 O O . HIS A 1 294 ? -2.739 -21.249 13.596 1.00 85.38 294 HIS A O 1
ATOM 2284 N N . ILE A 1 295 ? -0.717 -21.837 14.416 1.00 85.12 295 ILE A N 1
ATOM 2285 C CA . ILE A 1 295 ? 0.096 -21.374 13.295 1.00 85.12 295 ILE A CA 1
ATOM 2286 C C . ILE A 1 295 ? 0.650 -22.595 12.572 1.00 85.12 295 ILE A C 1
ATOM 2288 O O . ILE A 1 295 ? 1.213 -23.490 13.201 1.00 85.12 295 ILE A O 1
ATOM 2292 N N . PHE A 1 296 ? 0.499 -22.641 11.256 1.00 83.38 296 PHE A N 1
ATOM 2293 C CA . PHE A 1 296 ? 0.977 -23.716 10.395 1.00 83.38 296 PHE A CA 1
ATOM 2294 C C . PHE A 1 296 ? 1.963 -23.155 9.387 1.00 83.38 296 PHE A C 1
ATOM 2296 O O . PHE A 1 296 ? 1.699 -22.113 8.787 1.00 83.38 296 PHE A O 1
ATOM 2303 N N . SER A 1 297 ? 3.062 -23.869 9.161 1.00 78.94 297 SER A N 1
ATOM 2304 C CA . SER A 1 297 ? 3.915 -23.608 8.009 1.00 78.94 297 SER A CA 1
ATOM 2305 C C . SER A 1 297 ? 3.246 -24.151 6.748 1.00 78.94 297 SER A C 1
ATOM 2307 O O . SER A 1 297 ? 2.736 -25.280 6.722 1.00 78.94 297 SER A O 1
ATOM 2309 N N . LEU A 1 298 ? 3.238 -23.338 5.701 1.00 80.19 298 LEU A N 1
ATOM 2310 C CA . LEU A 1 298 ? 2.747 -23.708 4.387 1.00 80.19 298 LEU A CA 1
ATOM 2311 C C . LEU A 1 298 ? 3.917 -24.124 3.504 1.00 80.19 298 LEU A C 1
ATOM 2313 O O . LEU A 1 298 ? 4.933 -23.441 3.422 1.00 80.19 298 LEU A O 1
ATOM 2317 N N . ARG A 1 299 ? 3.757 -25.251 2.812 1.00 76.25 299 ARG A N 1
ATOM 2318 C CA . ARG A 1 299 ? 4.752 -25.767 1.856 1.00 76.25 299 ARG A CA 1
ATOM 2319 C C . ARG A 1 299 ? 4.359 -25.483 0.406 1.00 76.25 299 ARG A C 1
ATOM 2321 O O . ARG A 1 299 ? 4.801 -26.176 -0.506 1.00 76.25 299 ARG A O 1
ATOM 2328 N N . VAL A 1 300 ? 3.499 -24.489 0.203 1.00 66.06 300 VAL A N 1
ATOM 2329 C CA . VAL A 1 300 ? 2.985 -24.096 -1.107 1.00 66.06 300 VAL A CA 1
ATOM 2330 C C . VAL A 1 300 ? 3.942 -23.076 -1.718 1.00 66.06 300 VAL A C 1
ATOM 2332 O O . VAL A 1 300 ? 4.090 -21.981 -1.187 1.00 66.06 300 VAL A O 1
ATOM 2335 N N . ARG A 1 301 ? 4.601 -23.429 -2.826 1.00 52.00 301 ARG A N 1
ATOM 2336 C CA . ARG A 1 301 ? 5.384 -22.477 -3.625 1.00 52.00 301 ARG A CA 1
ATOM 2337 C C . ARG A 1 301 ? 4.518 -21.906 -4.744 1.00 52.00 301 ARG A C 1
ATOM 2339 O O . ARG A 1 301 ? 3.809 -22.653 -5.411 1.00 52.00 301 ARG A O 1
ATOM 2346 N N . VAL A 1 302 ? 4.604 -20.598 -4.960 1.00 45.88 302 VAL A N 1
ATOM 2347 C CA . VAL A 1 302 ? 4.112 -19.943 -6.178 1.00 45.88 302 VAL A CA 1
ATOM 2348 C C . VAL A 1 302 ? 5.261 -20.014 -7.183 1.00 45.88 302 VAL A C 1
ATOM 2350 O O . VAL A 1 302 ? 6.337 -19.487 -6.920 1.00 45.88 302 VAL A O 1
ATOM 2353 N N . SER A 1 303 ? 5.094 -20.743 -8.282 1.00 34.03 303 SER A N 1
ATOM 2354 C CA . SER A 1 303 ? 6.135 -20.915 -9.302 1.00 34.03 303 SER A CA 1
ATOM 2355 C C . SER A 1 303 ? 6.578 -19.595 -9.927 1.00 34.03 303 SER A C 1
ATOM 2357 O O . SER A 1 303 ? 5.750 -18.858 -10.458 1.00 34.03 303 SER A O 1
ATOM 2359 N N . GLY A 1 304 ? 7.892 -19.367 -9.907 1.00 34.47 304 GLY A N 1
ATOM 2360 C CA . GLY A 1 304 ? 8.587 -18.203 -10.466 1.00 34.47 304 GLY A CA 1
ATOM 2361 C C . GLY A 1 304 ? 10.073 -18.123 -10.075 1.00 34.47 304 GLY A C 1
ATOM 2362 O O . GLY A 1 304 ? 10.820 -17.369 -10.687 1.00 34.47 304 GLY A O 1
ATOM 2363 N N . GLU A 1 305 ? 10.526 -18.927 -9.107 1.00 35.09 305 GLU A N 1
ATOM 2364 C CA . GLU A 1 305 ? 11.896 -18.916 -8.582 1.00 35.09 305 GLU A CA 1
ATOM 2365 C C . GLU A 1 305 ? 12.441 -20.354 -8.425 1.00 35.09 305 GLU A C 1
ATOM 2367 O O . GLU A 1 305 ? 11.704 -21.265 -8.049 1.00 35.09 305 GLU A O 1
ATOM 2372 N N . ASP A 1 306 ? 13.742 -20.512 -8.701 1.00 29.95 306 ASP A N 1
ATOM 2373 C CA . ASP A 1 306 ? 14.627 -21.673 -8.465 1.00 29.95 306 ASP A CA 1
ATOM 2374 C C . ASP A 1 306 ? 14.831 -22.708 -9.595 1.00 29.95 306 ASP A C 1
ATOM 2376 O O . ASP A 1 306 ? 14.322 -23.827 -9.551 1.00 29.95 306 ASP A O 1
ATOM 2380 N N . SER A 1 307 ? 15.754 -22.416 -10.523 1.00 26.48 307 SER A N 1
ATOM 2381 C CA . SER A 1 307 ? 16.585 -23.467 -11.142 1.00 26.48 307 SER A CA 1
ATOM 2382 C C . SER A 1 307 ? 17.982 -22.980 -11.565 1.00 26.48 307 SER A C 1
ATOM 2384 O O . SER A 1 307 ? 18.320 -23.030 -12.743 1.00 26.48 307 SER A O 1
ATOM 2386 N N . VAL A 1 308 ? 18.820 -22.526 -10.623 1.00 29.44 308 VAL A N 1
ATOM 2387 C CA . VAL A 1 308 ? 20.297 -22.512 -10.768 1.00 29.44 308 VAL A CA 1
ATOM 2388 C C . VAL A 1 308 ? 20.898 -22.548 -9.347 1.00 29.44 308 VAL A C 1
ATOM 2390 O O . VAL A 1 308 ? 20.820 -21.572 -8.616 1.00 29.44 308 VAL A O 1
ATOM 2393 N N . THR A 1 309 ? 21.404 -23.656 -8.803 1.00 29.88 309 THR A N 1
ATOM 2394 C CA . THR A 1 309 ? 22.777 -24.160 -8.994 1.00 29.88 309 THR A CA 1
ATOM 2395 C C . THR A 1 309 ? 22.998 -25.367 -8.062 1.00 29.88 309 THR A C 1
ATOM 2397 O O . THR A 1 309 ? 22.632 -25.308 -6.895 1.00 29.88 309 THR A O 1
ATOM 2400 N N . HIS A 1 310 ? 23.634 -26.439 -8.544 1.00 29.19 310 HIS A N 1
ATOM 2401 C CA . HIS A 1 310 ? 24.925 -26.923 -8.025 1.00 29.19 310 HIS A CA 1
ATOM 2402 C C . HIS A 1 310 ? 25.504 -28.019 -8.950 1.00 29.19 310 HIS A C 1
ATOM 2404 O O . HIS A 1 310 ? 24.739 -28.816 -9.491 1.00 29.19 310 HIS A O 1
ATOM 2410 N N . PRO A 1 311 ? 26.835 -28.057 -9.166 1.00 34.50 311 PRO A N 1
ATOM 2411 C CA . PRO A 1 311 ? 27.483 -28.974 -10.098 1.00 34.50 311 PRO A CA 1
ATOM 2412 C C . PRO A 1 311 ? 27.961 -30.261 -9.405 1.00 34.50 311 PRO A C 1
ATOM 2414 O O . PRO A 1 311 ? 28.577 -30.207 -8.342 1.00 34.50 311 PRO A O 1
ATOM 2417 N N . SER A 1 312 ? 27.779 -31.411 -10.054 1.00 29.52 312 SER A N 1
ATOM 2418 C CA . SER A 1 312 ? 28.580 -32.616 -9.809 1.00 29.52 312 SER A CA 1
ATOM 2419 C C . SER A 1 312 ? 28.713 -33.463 -11.088 1.00 29.52 312 SER A C 1
ATOM 2421 O O . SER A 1 312 ? 27.877 -33.432 -11.983 1.00 29.52 312 SER A O 1
ATOM 2423 N N . SER A 1 313 ? 29.863 -34.125 -11.173 1.00 28.12 313 SER A N 1
ATOM 2424 C CA . SER A 1 313 ? 30.628 -34.694 -12.301 1.00 28.12 313 SER A CA 1
ATOM 2425 C C . SER A 1 313 ? 30.030 -35.921 -13.045 1.00 28.12 313 SER A C 1
ATOM 2427 O O . SER A 1 313 ? 29.028 -36.470 -12.596 1.00 28.12 313 SER A O 1
ATOM 2429 N N . PRO A 1 314 ? 30.635 -36.376 -14.176 1.00 39.25 314 PRO A N 1
ATOM 2430 C CA . PRO A 1 314 ? 29.946 -37.100 -15.248 1.00 39.25 314 PRO A CA 1
ATOM 2431 C C . PRO A 1 314 ? 30.065 -38.629 -15.153 1.00 39.25 314 PRO A C 1
ATOM 2433 O O . PRO A 1 314 ? 31.125 -39.148 -14.806 1.00 39.25 314 PRO A O 1
ATOM 2436 N N . GLN A 1 315 ? 29.028 -39.352 -15.589 1.00 30.41 315 GLN A N 1
ATOM 2437 C CA . GLN A 1 315 ? 29.132 -40.748 -16.035 1.00 30.41 315 GLN A CA 1
ATOM 2438 C C . GLN A 1 315 ? 28.231 -40.998 -17.255 1.00 30.41 315 GLN A C 1
ATOM 2440 O O . GLN A 1 315 ? 27.139 -40.446 -17.361 1.00 30.41 315 GLN A O 1
ATOM 2445 N N . GLY A 1 316 ? 28.773 -41.771 -18.202 1.00 26.58 316 GLY A N 1
ATOM 2446 C CA . GLY A 1 316 ? 28.258 -42.030 -19.549 1.00 26.58 316 GLY A CA 1
ATOM 2447 C C . GLY A 1 316 ? 27.091 -43.031 -19.648 1.00 26.58 316 GLY A C 1
ATOM 2448 O O . GLY A 1 316 ? 26.450 -43.340 -18.647 1.00 26.58 316 GLY A O 1
ATOM 2449 N N . PRO A 1 317 ? 26.774 -43.504 -20.871 1.00 35.94 317 PRO A N 1
ATOM 2450 C CA . PRO A 1 317 ? 25.395 -43.593 -21.344 1.00 35.94 317 PRO A CA 1
ATOM 2451 C C . PRO A 1 317 ? 24.761 -44.980 -21.180 1.00 35.94 317 PRO A C 1
ATOM 2453 O O . PRO A 1 317 ? 25.416 -46.001 -21.375 1.00 35.94 317 PRO A O 1
ATOM 2456 N N . ALA A 1 318 ? 23.446 -45.008 -20.956 1.00 27.97 318 ALA A N 1
ATOM 2457 C CA . ALA A 1 318 ? 22.619 -46.188 -21.187 1.00 27.97 318 ALA A CA 1
ATOM 2458 C C . ALA A 1 318 ? 21.274 -45.781 -21.812 1.00 27.97 318 ALA A C 1
ATOM 2460 O O . ALA A 1 318 ? 20.501 -45.025 -21.226 1.00 27.97 318 ALA A O 1
ATOM 2461 N N . MET A 1 319 ? 21.021 -46.284 -23.023 1.00 27.77 319 MET A N 1
ATOM 2462 C CA . MET A 1 319 ? 19.714 -46.276 -23.681 1.00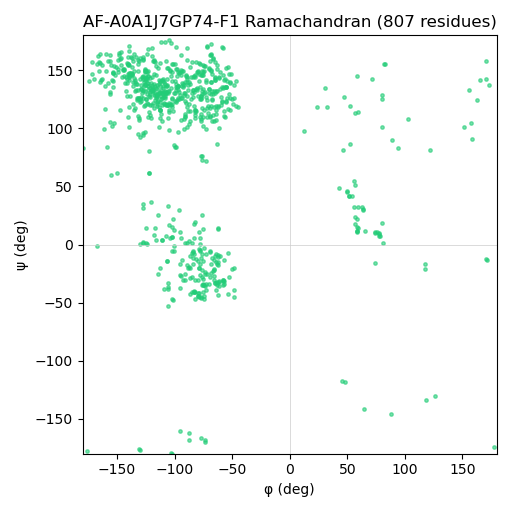 27.77 319 MET A CA 1
ATOM 2463 C C . MET A 1 319 ? 18.822 -47.361 -23.071 1.00 27.77 319 MET A C 1
ATOM 2465 O O . MET A 1 319 ? 19.254 -48.509 -23.057 1.00 27.77 319 MET A O 1
ATOM 2469 N N . ILE A 1 320 ? 17.571 -47.042 -22.710 1.00 27.05 320 ILE A N 1
ATOM 2470 C CA . ILE A 1 320 ? 16.417 -47.962 -22.796 1.00 27.05 320 ILE A CA 1
ATOM 2471 C C . ILE A 1 320 ? 15.165 -47.161 -23.212 1.00 27.05 320 ILE A C 1
ATOM 2473 O O . ILE A 1 320 ? 14.953 -46.027 -22.794 1.00 27.05 320 ILE A O 1
ATOM 2477 N N . HIS A 1 321 ? 14.390 -47.781 -24.101 1.00 24.39 321 HIS A N 1
ATOM 2478 C CA . HIS A 1 321 ? 13.228 -47.322 -24.868 1.00 24.39 321 HIS A CA 1
ATOM 2479 C C . HIS A 1 321 ? 11.877 -47.351 -24.102 1.00 24.39 321 HIS A C 1
ATOM 2481 O O . HIS A 1 321 ? 11.687 -48.232 -23.271 1.00 24.39 321 HIS A O 1
ATOM 2487 N N . GLN A 1 322 ? 10.920 -46.518 -24.577 1.00 24.09 322 GLN A N 1
ATOM 2488 C CA . GLN A 1 322 ? 9.429 -46.648 -24.556 1.00 24.09 322 GLN A CA 1
ATOM 2489 C C . GLN A 1 322 ? 8.703 -46.486 -23.192 1.00 24.09 322 GLN A C 1
ATOM 2491 O O . GLN A 1 322 ? 9.192 -46.962 -22.185 1.00 24.09 322 GLN A O 1
ATOM 2496 N N . ASN A 1 323 ? 7.512 -45.878 -23.024 1.00 22.89 323 ASN A N 1
ATOM 2497 C CA . ASN A 1 323 ? 6.450 -45.347 -23.897 1.00 22.89 323 ASN A CA 1
ATOM 2498 C C . ASN A 1 323 ? 5.519 -44.388 -23.090 1.00 22.89 323 ASN A C 1
ATOM 2500 O O . ASN A 1 323 ? 5.325 -44.582 -21.894 1.00 22.89 323 ASN A O 1
ATOM 2504 N N . SER A 1 324 ? 4.865 -43.451 -23.798 1.00 25.28 324 SER A N 1
ATOM 2505 C CA . SER A 1 324 ? 3.531 -42.839 -23.548 1.00 25.28 324 SER A CA 1
ATOM 2506 C C . SER A 1 324 ? 3.191 -42.130 -22.217 1.00 25.28 324 SER A C 1
ATOM 2508 O O . SER A 1 324 ? 2.902 -42.772 -21.215 1.00 25.28 324 SER A O 1
ATOM 2510 N N . SER A 1 325 ? 2.977 -40.808 -22.261 1.00 24.38 325 SER A N 1
ATOM 2511 C CA . SER A 1 325 ? 1.648 -40.146 -22.197 1.00 24.38 325 SER A CA 1
ATOM 2512 C C . SER A 1 325 ? 1.798 -38.646 -21.899 1.00 24.38 325 SER A C 1
ATOM 2514 O O . SER A 1 325 ? 2.676 -38.216 -21.162 1.00 24.38 325 SER A O 1
ATOM 2516 N N . THR A 1 326 ? 0.962 -37.837 -22.543 1.00 34.09 326 THR A N 1
ATOM 2517 C CA . THR A 1 326 ? 0.899 -36.378 -22.422 1.00 34.09 326 THR A CA 1
ATOM 2518 C C . THR A 1 326 ? 0.370 -35.962 -21.047 1.00 34.09 326 THR A C 1
ATOM 2520 O O . THR A 1 326 ? -0.826 -36.105 -20.790 1.00 34.09 326 THR A O 1
ATOM 2523 N N . SER A 1 327 ? 1.226 -35.399 -20.194 1.00 26.91 327 SER A N 1
ATOM 2524 C CA . SER A 1 327 ? 0.825 -34.696 -18.972 1.00 26.91 327 SER A CA 1
ATOM 2525 C C . SER A 1 327 ? 1.506 -33.331 -18.905 1.00 26.91 327 SER A C 1
ATOM 2527 O O . SER A 1 327 ? 2.723 -33.234 -19.014 1.00 26.91 327 SER A O 1
ATOM 2529 N N . LEU A 1 328 ? 0.701 -32.280 -18.749 1.00 27.61 328 LEU A N 1
ATOM 2530 C CA . LEU A 1 328 ? 1.152 -30.946 -18.354 1.00 27.61 328 LEU A CA 1
ATOM 2531 C C . LEU A 1 328 ? 1.735 -31.038 -16.935 1.00 27.61 328 LEU A C 1
ATOM 2533 O O . LEU A 1 328 ? 1.022 -31.435 -16.012 1.00 27.61 328 LEU A O 1
ATOM 2537 N N . ASP A 1 329 ? 3.016 -30.709 -16.776 1.00 25.08 329 ASP A N 1
ATOM 2538 C CA . ASP A 1 329 ? 3.729 -30.791 -15.498 1.00 25.08 329 ASP A CA 1
ATOM 2539 C C . ASP A 1 329 ? 3.221 -29.737 -14.482 1.00 25.08 329 ASP A C 1
ATOM 2541 O O . ASP A 1 329 ? 3.149 -28.550 -14.817 1.00 25.08 329 ASP A O 1
ATOM 2545 N N . PRO A 1 330 ? 2.871 -30.115 -13.233 1.00 33.84 330 PRO A N 1
ATOM 2546 C CA . PRO A 1 330 ? 2.425 -29.173 -12.203 1.00 33.84 330 PRO A CA 1
ATOM 2547 C C . PRO A 1 330 ? 3.585 -28.369 -11.593 1.00 33.84 330 PRO A C 1
ATOM 2549 O O . PRO A 1 330 ? 4.564 -28.920 -11.093 1.00 33.84 330 PRO A O 1
ATOM 2552 N N . LEU A 1 331 ? 3.423 -27.047 -11.560 1.00 30.48 331 LEU A N 1
ATOM 2553 C CA . LEU A 1 331 ? 4.414 -26.031 -11.186 1.00 30.48 331 LEU A CA 1
ATOM 2554 C C . LEU A 1 331 ? 4.701 -25.870 -9.666 1.00 30.48 331 LEU A C 1
ATOM 2556 O O . LEU A 1 331 ? 5.107 -24.799 -9.226 1.00 30.48 331 LEU A O 1
ATOM 2560 N N . VAL A 1 332 ? 4.510 -26.880 -8.812 1.00 36.06 332 VAL A N 1
ATOM 2561 C CA . VAL A 1 332 ? 4.714 -26.713 -7.352 1.00 36.06 332 VAL A CA 1
ATOM 2562 C C . VAL A 1 332 ? 5.481 -27.892 -6.753 1.00 36.06 332 VAL A C 1
ATOM 2564 O O . VAL A 1 332 ? 5.021 -29.028 -6.802 1.00 36.06 332 VAL A O 1
ATOM 2567 N N . SER A 1 333 ? 6.637 -27.618 -6.138 1.00 33.59 333 SER A N 1
ATOM 2568 C CA . SER A 1 333 ? 7.455 -28.596 -5.397 1.00 33.59 333 SER A CA 1
ATOM 2569 C C . SER A 1 333 ? 7.870 -28.050 -4.015 1.00 33.59 333 SER A C 1
ATOM 2571 O O . SER A 1 333 ? 7.868 -26.839 -3.788 1.00 33.59 333 SER A O 1
ATOM 2573 N N . ALA A 1 334 ? 8.158 -28.947 -3.062 1.00 31.80 334 ALA A N 1
ATOM 2574 C CA . ALA A 1 334 ? 8.180 -28.671 -1.621 1.00 31.80 334 ALA A CA 1
ATOM 2575 C C . ALA A 1 334 ? 9.590 -28.641 -0.984 1.00 31.80 334 ALA A C 1
ATOM 2577 O O . ALA A 1 334 ? 10.297 -29.640 -1.065 1.00 31.80 334 ALA A O 1
ATOM 2578 N N . ASN A 1 335 ? 9.938 -27.545 -0.278 1.00 29.88 335 ASN A N 1
ATOM 2579 C CA . ASN A 1 335 ? 10.711 -27.430 0.997 1.00 29.88 335 ASN A CA 1
ATOM 2580 C C . ASN A 1 335 ? 11.052 -25.936 1.280 1.00 29.88 335 ASN A C 1
ATOM 2582 O O . ASN A 1 335 ? 11.027 -25.156 0.332 1.00 29.88 335 ASN A O 1
ATOM 2586 N N . THR A 1 336 ? 11.354 -25.412 2.482 1.00 31.58 336 THR A N 1
ATOM 2587 C CA . THR A 1 336 ? 11.936 -25.917 3.749 1.00 31.58 336 THR A CA 1
ATOM 2588 C C . THR A 1 336 ? 11.263 -25.268 4.984 1.00 31.58 336 THR A C 1
ATOM 2590 O O . THR A 1 336 ? 10.939 -24.087 4.969 1.00 31.58 336 THR A O 1
ATOM 2593 N N . GLY A 1 337 ? 11.089 -26.040 6.070 1.00 39.19 337 GLY A N 1
ATOM 2594 C CA . GLY A 1 337 ? 10.408 -25.642 7.318 1.00 39.19 337 GLY A CA 1
ATOM 2595 C C . GLY A 1 337 ? 9.229 -26.572 7.615 1.00 39.19 337 GLY A C 1
ATOM 2596 O O . GLY A 1 337 ? 8.093 -26.311 7.236 1.00 39.19 337 GLY A O 1
ATOM 2597 N N . ALA A 1 338 ? 9.491 -27.744 8.190 1.00 48.03 338 ALA A N 1
ATOM 2598 C CA . ALA A 1 338 ? 8.470 -28.779 8.284 1.00 48.03 338 ALA A CA 1
ATOM 2599 C C . ALA A 1 338 ? 7.581 -28.598 9.525 1.00 48.03 338 ALA A C 1
ATOM 2601 O O . ALA A 1 338 ? 8.077 -28.629 10.647 1.00 48.03 338 ALA A O 1
ATOM 2602 N N . ASN A 1 339 ? 6.256 -28.522 9.326 1.00 50.81 339 ASN A N 1
ATOM 2603 C CA . ASN A 1 339 ? 5.295 -28.884 10.374 1.00 50.81 339 ASN A CA 1
ATOM 2604 C C . ASN A 1 339 ? 5.688 -30.247 10.981 1.00 50.81 339 ASN A C 1
ATOM 2606 O O . ASN A 1 339 ? 6.033 -31.156 10.211 1.00 50.81 339 ASN A O 1
ATOM 2610 N N . PRO A 1 340 ? 5.632 -30.419 12.314 1.00 42.25 340 PRO A N 1
ATOM 2611 C CA . PRO A 1 340 ? 5.943 -31.698 12.929 1.00 42.25 340 PRO A CA 1
ATOM 2612 C C . PRO A 1 340 ? 4.932 -32.759 12.474 1.00 42.25 340 PRO A C 1
ATOM 2614 O O . PRO A 1 340 ? 3.714 -32.551 12.497 1.00 42.25 340 PRO A O 1
ATOM 2617 N N . ASN A 1 341 ? 5.449 -33.915 12.059 1.00 54.31 341 ASN A N 1
ATOM 2618 C CA . ASN A 1 341 ? 4.647 -35.126 11.920 1.00 54.31 341 ASN A CA 1
ATOM 2619 C C . ASN A 1 341 ? 4.444 -35.746 13.308 1.00 54.31 341 ASN A C 1
ATOM 2621 O O . ASN A 1 341 ? 5.256 -35.547 14.212 1.00 54.31 341 ASN A O 1
ATOM 2625 N N . SER A 1 342 ? 3.379 -36.533 13.478 1.00 46.59 342 SER A N 1
ATOM 2626 C CA . SER A 1 342 ? 3.216 -37.339 14.694 1.00 46.59 342 SER A CA 1
ATOM 2627 C C . SER A 1 342 ? 4.453 -38.216 14.930 1.00 46.59 342 SER A C 1
ATOM 2629 O O . SER A 1 342 ? 4.973 -38.817 13.991 1.00 46.59 342 SER A O 1
ATOM 2631 N N . SER A 1 343 ? 4.877 -38.351 16.189 1.00 40.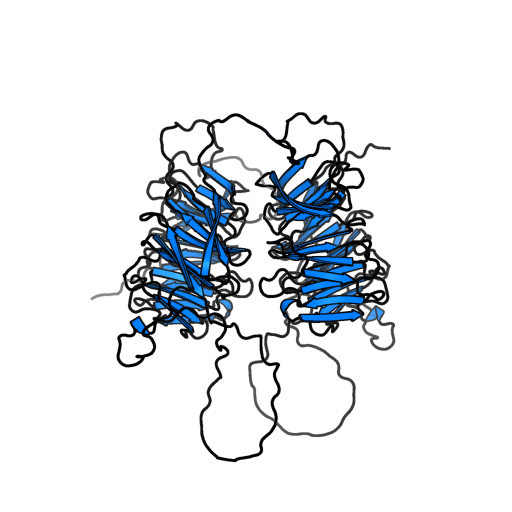41 343 SER A N 1
ATOM 2632 C CA . SER A 1 343 ? 5.999 -39.204 16.617 1.00 40.41 343 SER A CA 1
ATOM 2633 C C . SER A 1 343 ? 5.849 -40.687 16.239 1.00 40.41 343 SER A C 1
ATOM 2635 O O . SER A 1 343 ? 6.824 -41.431 16.277 1.00 40.41 343 SER A O 1
ATOM 2637 N N . LEU A 1 344 ? 4.650 -41.120 15.832 1.00 39.69 344 LEU A N 1
ATOM 2638 C CA . LEU A 1 344 ? 4.339 -42.481 15.385 1.00 39.69 344 LEU A CA 1
ATOM 2639 C C . LEU A 1 344 ? 4.278 -42.627 13.851 1.00 39.69 344 LEU A C 1
ATOM 2641 O O . LEU A 1 344 ? 3.823 -43.652 13.341 1.00 39.69 344 LEU A O 1
ATOM 2645 N N . SER A 1 345 ? 4.750 -41.633 13.088 1.00 48.22 345 SER A N 1
ATOM 2646 C CA . SER A 1 345 ? 4.682 -41.643 11.618 1.00 48.22 345 SER A CA 1
ATOM 2647 C C . SER A 1 345 ? 5.490 -42.763 10.949 1.00 48.22 345 SER A C 1
ATOM 2649 O O . SER A 1 345 ? 5.271 -43.038 9.770 1.00 48.22 345 SER A O 1
ATOM 2651 N N . PHE A 1 346 ? 6.405 -43.419 11.675 1.00 43.44 346 PHE A N 1
ATOM 2652 C CA . PHE A 1 346 ? 7.214 -44.544 11.183 1.00 43.44 346 PHE A CA 1
ATOM 2653 C C . PHE A 1 346 ? 6.397 -45.823 10.916 1.00 43.44 346 PHE A C 1
ATOM 2655 O O . PHE A 1 346 ? 6.852 -46.686 10.175 1.00 43.44 346 PHE A O 1
ATOM 2662 N N . MET A 1 347 ? 5.170 -45.932 11.444 1.00 40.50 347 MET A N 1
ATOM 2663 C CA . MET A 1 347 ? 4.247 -47.059 11.205 1.00 40.50 347 MET A CA 1
ATOM 2664 C C . MET A 1 347 ? 3.229 -46.780 10.079 1.00 40.50 347 MET A C 1
ATOM 2666 O O . MET A 1 347 ? 2.087 -47.255 10.111 1.00 40.50 347 MET A O 1
ATOM 2670 N N . ARG A 1 348 ? 3.604 -45.957 9.088 1.00 39.06 348 ARG A N 1
ATOM 2671 C CA . ARG A 1 348 ? 2.728 -45.545 7.976 1.00 39.06 348 ARG A CA 1
ATOM 2672 C C . ARG A 1 348 ? 2.211 -46.785 7.223 1.00 39.06 348 ARG A C 1
ATOM 2674 O O . ARG A 1 348 ? 2.996 -47.509 6.627 1.00 39.06 348 ARG A O 1
ATOM 2681 N N . GLY A 1 349 ? 0.895 -47.021 7.263 1.00 43.94 349 GLY A N 1
ATOM 2682 C CA . GLY A 1 349 ? 0.231 -48.178 6.636 1.00 43.94 349 GLY A CA 1
ATOM 2683 C C . GLY A 1 349 ? -0.479 -49.132 7.608 1.00 43.94 349 GLY A C 1
ATOM 2684 O O . GLY A 1 349 ? -1.342 -49.882 7.169 1.00 43.94 349 GLY A O 1
ATOM 2685 N N . VAL A 1 350 ? -0.181 -49.059 8.914 1.00 44.62 350 VAL A N 1
ATOM 2686 C CA . VAL A 1 350 ? -0.772 -49.938 9.953 1.00 44.62 350 VAL A CA 1
ATOM 2687 C C . VAL A 1 350 ? -1.692 -49.175 10.926 1.00 44.62 350 VAL A C 1
ATOM 2689 O O . VAL A 1 350 ? -2.563 -49.768 11.555 1.00 44.62 350 VAL A O 1
ATOM 2692 N N . LEU A 1 351 ? -1.557 -47.845 11.021 1.00 37.38 351 LEU A N 1
ATOM 2693 C CA . LEU A 1 351 ? -2.315 -46.986 11.945 1.00 37.38 351 LEU A CA 1
ATOM 2694 C C . LEU A 1 351 ? -3.305 -46.032 11.234 1.00 37.38 351 LEU A C 1
ATOM 2696 O O . LEU A 1 351 ? -3.089 -45.675 10.072 1.00 37.38 351 LEU A O 1
ATOM 2700 N N . PRO A 1 352 ? -4.370 -45.556 11.922 1.00 41.47 352 PRO A N 1
ATOM 2701 C CA . PRO A 1 352 ? -5.319 -44.577 11.379 1.00 41.47 352 PRO A CA 1
ATOM 2702 C C . PRO A 1 352 ? -4.652 -43.301 10.825 1.00 41.47 352 PRO A C 1
ATOM 2704 O O . PRO A 1 352 ? -3.688 -42.801 11.406 1.00 41.47 352 PRO A O 1
ATOM 2707 N N . LYS A 1 353 ? -5.228 -42.697 9.764 1.00 44.47 353 LYS A N 1
ATOM 2708 C CA . LYS A 1 353 ? -4.717 -41.487 9.053 1.00 44.47 353 LYS A CA 1
ATOM 2709 C C . LYS A 1 353 ? -4.358 -40.293 9.960 1.00 44.47 353 LYS A C 1
ATOM 2711 O O . LYS A 1 353 ? -3.593 -39.411 9.569 1.00 44.47 353 LYS A O 1
ATOM 2716 N N . TYR A 1 354 ? -4.910 -40.251 11.169 1.00 38.69 354 TYR A N 1
ATOM 2717 C CA . TYR A 1 354 ? -4.563 -39.288 12.210 1.00 38.69 354 TYR A CA 1
ATOM 2718 C C . TYR A 1 354 ? -3.052 -39.253 12.525 1.00 38.69 354 TYR A C 1
ATOM 2720 O O . TYR A 1 354 ? -2.472 -38.170 12.580 1.00 38.69 354 TYR A O 1
ATOM 2728 N N . PHE A 1 355 ? -2.393 -40.414 12.621 1.00 32.66 355 PHE A N 1
ATOM 2729 C CA . PHE A 1 355 ? -0.969 -40.532 12.972 1.00 32.66 355 PHE A CA 1
ATOM 2730 C C . PHE A 1 355 ? -0.008 -40.123 11.843 1.00 32.66 355 PHE A C 1
ATOM 2732 O O . PHE A 1 355 ? 1.202 -40.110 12.030 1.00 32.66 355 PHE A O 1
ATOM 2739 N N . SER A 1 356 ? -0.522 -39.764 10.665 1.00 44.47 356 SER A N 1
ATOM 2740 C CA . SER A 1 356 ? 0.284 -39.298 9.529 1.00 44.47 356 SER A CA 1
ATOM 2741 C C . SER A 1 356 ? -0.016 -37.854 9.117 1.00 44.47 356 SER A C 1
ATOM 2743 O O . SER A 1 356 ? 0.319 -37.472 7.998 1.00 44.47 356 SER A O 1
ATOM 2745 N N . SER A 1 357 ? -0.718 -37.091 9.960 1.00 52.59 357 SER A N 1
ATOM 2746 C CA . SER A 1 357 ? -1.124 -35.708 9.669 1.00 52.59 357 SER A CA 1
ATOM 2747 C C . SER A 1 357 ? -0.049 -34.687 10.054 1.00 52.59 357 SER A C 1
ATOM 2749 O O . SER A 1 357 ? 0.712 -34.927 10.990 1.00 52.59 357 SER A O 1
ATOM 2751 N N . GLU A 1 358 ? -0.038 -33.541 9.371 1.00 64.69 358 GLU A N 1
ATOM 2752 C CA . GLU A 1 358 ? 0.806 -32.389 9.714 1.00 64.69 358 GLU A CA 1
ATOM 2753 C C . GLU A 1 358 ? 0.137 -31.542 10.794 1.00 64.69 358 GLU A C 1
ATOM 2755 O O . GLU A 1 358 ? -1.017 -31.149 10.630 1.00 64.69 358 GLU A O 1
ATOM 2760 N N . TRP A 1 359 ? 0.842 -31.260 11.886 1.00 62.81 359 TRP A N 1
ATOM 2761 C CA . TRP A 1 359 ? 0.307 -30.492 13.014 1.00 62.81 359 TRP A CA 1
ATOM 2762 C C . TRP A 1 359 ? 0.726 -29.026 12.969 1.00 62.81 359 TRP A C 1
ATOM 2764 O O . TRP A 1 359 ? 1.568 -28.635 12.163 1.00 62.81 359 TRP A O 1
ATOM 2774 N N . SER A 1 360 ? 0.129 -28.203 13.834 1.00 57.69 360 SER A N 1
ATOM 2775 C CA . SER A 1 360 ? 0.532 -26.804 13.971 1.00 57.69 360 SER A CA 1
ATOM 2776 C C . SER A 1 360 ? 2.008 -26.688 14.326 1.00 57.69 360 SER A C 1
ATOM 2778 O O . SER A 1 360 ? 2.500 -27.386 15.210 1.00 57.69 360 SER A O 1
ATOM 2780 N N . PHE A 1 361 ? 2.684 -25.770 13.646 1.00 56.41 361 PHE A N 1
ATOM 2781 C CA . PHE A 1 361 ? 4.050 -25.366 13.937 1.00 56.41 361 PHE A CA 1
ATOM 2782 C C . PHE A 1 361 ? 4.150 -24.700 15.315 1.00 56.41 361 PHE A C 1
ATOM 2784 O O . PHE A 1 361 ? 5.098 -24.952 16.050 1.00 56.41 361 PHE A O 1
ATOM 2791 N N . ALA A 1 362 ? 3.153 -23.886 15.677 1.00 64.00 362 ALA A N 1
ATOM 2792 C CA . ALA A 1 362 ? 3.054 -23.260 16.990 1.00 64.00 362 ALA A CA 1
ATOM 2793 C C . ALA A 1 362 ? 1.586 -23.111 17.424 1.00 64.00 362 ALA A C 1
ATOM 2795 O O . ALA A 1 362 ? 0.685 -23.052 16.582 1.00 64.00 362 ALA A O 1
ATOM 2796 N N . GLN A 1 363 ? 1.346 -23.052 18.734 1.00 73.19 363 GLN A N 1
ATOM 2797 C CA . GLN A 1 363 ? 0.016 -22.893 19.323 1.00 73.19 363 GLN A CA 1
ATOM 2798 C C . GLN A 1 363 ? 0.056 -21.868 20.459 1.00 73.19 363 GLN A C 1
ATOM 2800 O O . GLN A 1 363 ? 0.985 -21.866 21.264 1.00 73.19 363 GLN A O 1
ATOM 2805 N N . PHE A 1 364 ? -0.974 -21.030 20.539 1.00 73.25 364 PHE A N 1
ATOM 2806 C CA . PHE A 1 364 ? -1.202 -20.080 21.625 1.00 73.25 364 PHE A CA 1
ATOM 2807 C C . PHE A 1 364 ? -2.551 -20.352 22.289 1.00 73.25 364 PHE A C 1
ATOM 2809 O O . PHE A 1 364 ? -3.504 -20.701 21.590 1.00 73.25 364 PHE A O 1
ATOM 2816 N N . HIS A 1 365 ? -2.628 -20.183 23.609 1.00 75.94 365 HIS A N 1
ATOM 2817 C CA . HIS A 1 365 ? -3.867 -20.314 24.373 1.00 75.94 365 HIS A CA 1
ATOM 2818 C C . HIS A 1 365 ? -4.398 -18.927 24.733 1.00 75.94 365 HIS A C 1
ATOM 2820 O O . HIS A 1 365 ? -3.650 -18.052 25.157 1.00 75.94 365 HIS A O 1
ATOM 2826 N N . LEU A 1 366 ? -5.694 -18.747 24.544 1.00 75.19 366 LEU A N 1
ATOM 2827 C CA . LEU A 1 366 ? -6.469 -17.546 24.802 1.00 75.19 366 LEU A CA 1
ATOM 2828 C C . LEU A 1 366 ? -7.558 -17.872 25.830 1.00 75.19 366 LEU A C 1
ATOM 2830 O O . LEU A 1 366 ? -7.884 -19.050 26.000 1.00 75.19 366 LEU A O 1
ATOM 2834 N N . PRO A 1 367 ? -8.144 -16.857 26.488 1.00 74.25 367 PRO A N 1
ATOM 2835 C CA . PRO A 1 367 ? -9.288 -17.054 27.367 1.00 74.25 367 PRO A CA 1
ATOM 2836 C C . PRO A 1 367 ? -10.378 -17.908 26.713 1.00 74.25 367 PRO A C 1
ATOM 2838 O O . PRO A 1 367 ? -10.850 -17.622 25.609 1.00 74.25 367 PRO A O 1
ATOM 2841 N N . GLU A 1 368 ? -10.768 -18.975 27.407 1.00 68.44 368 GLU A N 1
ATOM 2842 C CA . GLU A 1 368 ? -11.872 -19.827 26.985 1.00 68.44 368 GLU A CA 1
ATOM 2843 C C . GLU A 1 368 ? -13.180 -19.015 27.022 1.00 68.44 368 GLU A C 1
ATOM 2845 O O . GLU A 1 368 ? -13.394 -18.214 27.931 1.00 68.44 368 GLU A O 1
ATOM 2850 N N . ASN A 1 369 ? -14.061 -19.235 26.040 1.00 72.06 369 ASN A N 1
ATOM 2851 C CA . ASN A 1 369 ? -15.353 -18.549 25.836 1.00 72.06 369 ASN A CA 1
ATOM 2852 C C . ASN A 1 369 ? -15.328 -17.168 25.151 1.00 72.06 369 ASN A C 1
ATOM 2854 O O . ASN A 1 369 ? -16.399 -16.611 24.911 1.00 72.06 369 ASN A O 1
ATOM 2858 N N . THR A 1 370 ? -14.166 -16.649 24.742 1.00 75.50 370 THR A N 1
ATOM 2859 C CA . THR A 1 370 ? -14.092 -15.465 23.865 1.00 75.50 370 THR A CA 1
ATOM 2860 C C . THR A 1 370 ? -13.893 -15.888 22.404 1.00 75.50 370 THR A C 1
ATOM 2862 O O . THR A 1 370 ? -13.078 -16.759 22.094 1.00 75.50 370 THR A O 1
ATOM 2865 N N . GLN A 1 371 ? -14.633 -15.276 21.473 1.00 83.69 371 GLN A N 1
ATOM 2866 C CA . GLN A 1 371 ? -14.369 -15.441 20.039 1.00 83.69 371 GLN A CA 1
ATOM 2867 C C . GLN A 1 371 ? -13.219 -14.532 19.611 1.00 83.69 371 GLN A C 1
ATOM 2869 O O . GLN A 1 371 ? -13.194 -13.351 19.950 1.00 83.69 371 GLN A O 1
ATOM 2874 N N . PHE A 1 372 ? -12.292 -15.082 18.829 1.00 86.25 372 PHE A N 1
ATOM 2875 C CA . PHE A 1 372 ? -11.127 -14.356 18.333 1.00 86.25 372 PHE A CA 1
ATOM 2876 C C . PHE A 1 372 ? -11.033 -14.445 16.820 1.00 86.25 372 PHE A C 1
ATOM 2878 O O . PHE A 1 372 ? -11.180 -15.532 16.250 1.00 86.25 372 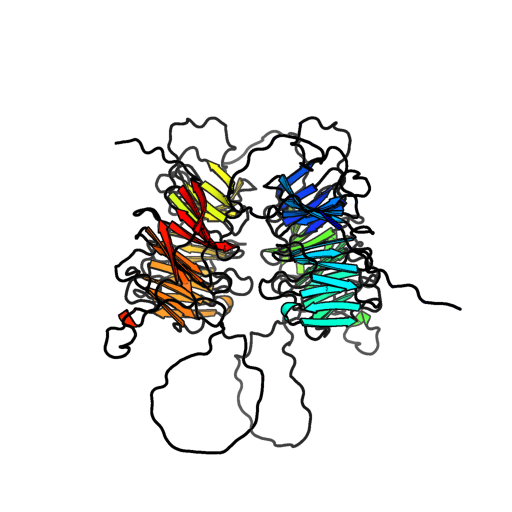PHE A O 1
ATOM 2885 N N . ILE A 1 373 ? -10.705 -13.327 16.180 1.00 89.81 373 ILE A N 1
ATOM 2886 C CA . ILE A 1 373 ? -10.293 -13.296 14.778 1.00 89.81 373 ILE A CA 1
ATOM 2887 C C . ILE A 1 373 ? -8.783 -13.099 14.679 1.00 89.81 373 ILE A C 1
ATOM 2889 O O . ILE A 1 373 ? -8.172 -12.471 15.544 1.00 89.81 373 ILE A O 1
ATOM 2893 N N . VAL A 1 374 ? -8.181 -13.660 13.630 1.00 91.56 374 VAL A N 1
ATOM 2894 C CA . VAL A 1 374 ? -6.733 -13.603 13.411 1.00 91.56 374 VAL A CA 1
ATOM 2895 C C . VAL A 1 374 ? -6.418 -12.975 12.066 1.00 91.56 374 VAL A C 1
ATOM 2897 O O . VAL A 1 374 ? -7.183 -13.119 11.112 1.00 91.56 374 VAL A O 1
ATOM 2900 N N . ALA A 1 375 ? -5.282 -12.297 11.995 1.00 88.44 375 ALA A N 1
ATOM 2901 C CA . ALA A 1 375 ? -4.683 -11.813 10.761 1.00 88.44 375 ALA A CA 1
ATOM 2902 C C . ALA A 1 375 ? -3.156 -11.838 10.859 1.00 88.44 375 ALA A C 1
ATOM 2904 O O . ALA A 1 375 ? -2.600 -11.971 11.948 1.00 88.44 375 ALA A O 1
ATOM 2905 N N . PHE A 1 376 ? -2.471 -11.699 9.725 1.00 81.25 376 PHE A N 1
ATOM 2906 C CA . PHE A 1 376 ? -1.024 -11.498 9.711 1.00 81.25 376 PHE A CA 1
ATOM 2907 C C . PHE A 1 376 ? -0.701 -10.009 9.594 1.00 81.25 376 PHE A C 1
ATOM 2909 O O . PHE A 1 376 ? -1.180 -9.343 8.677 1.00 81.25 376 PHE A O 1
ATOM 2916 N N . GLY A 1 377 ? 0.115 -9.511 10.522 1.00 65.25 377 GLY A N 1
ATOM 2917 C CA . GLY A 1 377 ? 0.647 -8.153 10.503 1.00 65.25 377 GLY A CA 1
ATOM 2918 C C . GLY A 1 377 ? 1.949 -8.047 9.707 1.00 65.25 377 GLY A C 1
ATOM 2919 O O . GLY A 1 377 ? 2.307 -8.919 8.908 1.00 65.25 377 GLY A O 1
ATOM 2920 N N . SER A 1 378 ? 2.692 -6.962 9.928 1.00 57.47 378 SER A N 1
ATOM 2921 C CA . SER A 1 378 ? 4.033 -6.809 9.367 1.00 57.47 378 SER A CA 1
ATOM 2922 C C . SER A 1 378 ? 5.011 -7.823 10.000 1.00 57.47 378 SER A C 1
ATOM 2924 O O . SER A 1 378 ? 4.859 -8.217 11.153 1.00 57.47 378 SER A O 1
ATOM 2926 N N . GLN A 1 379 ? 5.998 -8.296 9.229 1.00 52.56 379 GLN A N 1
ATOM 2927 C CA . GLN A 1 379 ? 7.118 -9.123 9.712 1.00 52.56 379 GLN A CA 1
ATOM 2928 C C . GLN A 1 379 ? 6.775 -10.439 10.460 1.00 52.56 379 GLN A C 1
ATOM 2930 O O . GLN A 1 379 ? 7.259 -10.669 11.561 1.00 52.56 379 GLN A O 1
ATOM 2935 N N . ASN A 1 380 ? 5.987 -11.349 9.875 1.00 60.06 380 ASN A N 1
ATOM 2936 C CA . ASN A 1 380 ? 5.654 -12.634 10.527 1.00 60.06 380 ASN A CA 1
ATOM 2937 C C . ASN A 1 380 ? 5.008 -12.463 11.923 1.00 60.06 380 ASN A C 1
ATOM 2939 O O . ASN A 1 380 ? 5.190 -13.290 12.815 1.00 60.06 380 ASN A O 1
ATOM 2943 N N . SER A 1 381 ? 4.249 -11.388 12.129 1.00 68.19 381 SER A N 1
ATOM 2944 C CA . SER A 1 381 ? 3.402 -11.229 13.309 1.00 68.19 381 SER A CA 1
ATOM 2945 C C . SER A 1 381 ? 1.991 -11.741 13.033 1.00 68.19 381 SER A C 1
ATOM 2947 O O . SER A 1 381 ? 1.497 -11.688 11.903 1.00 68.19 381 SER A O 1
ATOM 2949 N N . VAL A 1 382 ? 1.334 -12.240 14.076 1.00 76.62 382 VAL A N 1
ATOM 2950 C CA . VAL A 1 382 ? -0.085 -12.599 14.063 1.00 76.62 382 VAL A CA 1
ATOM 2951 C C . VAL A 1 382 ? -0.807 -11.639 14.987 1.00 76.62 382 VAL A C 1
ATOM 2953 O O . VAL A 1 382 ? -0.469 -11.519 16.163 1.00 76.62 382 VAL A O 1
ATOM 2956 N N . ILE A 1 383 ? -1.793 -10.946 14.438 1.00 80.88 383 ILE A N 1
ATOM 2957 C CA . ILE A 1 383 ? -2.660 -10.033 15.168 1.00 80.88 383 ILE A CA 1
ATOM 2958 C C . ILE A 1 383 ? -3.901 -10.824 15.570 1.00 80.88 383 ILE A C 1
ATOM 2960 O O . ILE A 1 383 ? -4.547 -11.441 14.720 1.00 80.88 383 ILE A O 1
ATOM 2964 N N . ILE A 1 384 ? -4.219 -10.813 16.861 1.00 84.12 384 ILE A N 1
ATOM 2965 C CA . ILE A 1 384 ? -5.383 -11.486 17.433 1.00 84.12 384 ILE A CA 1
ATOM 2966 C C . ILE A 1 384 ? -6.282 -10.422 18.058 1.00 84.12 384 ILE A C 1
ATOM 2968 O O . ILE A 1 384 ? -5.813 -9.613 18.859 1.00 84.12 384 ILE A O 1
ATOM 2972 N N . VAL A 1 385 ? -7.567 -10.439 17.700 1.00 83.00 385 VAL A N 1
ATOM 2973 C CA . VAL A 1 385 ? -8.574 -9.511 18.236 1.00 83.00 385 VAL A CA 1
ATOM 2974 C C . VAL A 1 385 ? -9.733 -10.305 18.829 1.00 83.00 385 VAL A C 1
ATOM 2976 O O . VAL A 1 385 ? -10.299 -11.167 18.151 1.00 83.00 385 VAL A O 1
ATOM 2979 N N . GLY A 1 386 ? -10.056 -10.037 20.097 1.00 81.19 386 GLY A N 1
ATOM 2980 C CA . GLY A 1 386 ? -11.132 -10.693 20.850 1.00 81.19 386 GLY A CA 1
ATOM 2981 C C . GLY A 1 386 ? -12.461 -9.936 20.832 1.00 81.19 386 GLY A C 1
ATOM 2982 O O . GLY A 1 386 ? -12.483 -8.711 20.752 1.00 81.19 386 GLY A O 1
ATOM 2983 N N . MET A 1 387 ? -13.569 -10.676 20.925 1.00 76.19 387 MET A N 1
ATOM 2984 C CA . MET A 1 387 ? -14.945 -10.155 20.907 1.00 76.19 387 MET A CA 1
ATOM 2985 C C . MET A 1 387 ? -15.578 -9.913 22.293 1.00 76.19 387 MET A C 1
ATOM 2987 O O . MET A 1 387 ? -16.774 -9.660 22.380 1.00 76.19 387 MET A O 1
ATOM 2991 N N . ASP A 1 388 ? -14.820 -9.969 23.386 1.00 67.19 388 ASP A N 1
ATOM 2992 C CA . ASP A 1 388 ? -15.326 -9.843 24.766 1.00 67.19 388 ASP A CA 1
ATOM 2993 C C . ASP A 1 388 ? -15.518 -8.392 25.253 1.00 67.19 388 ASP A C 1
ATOM 2995 O O . ASP A 1 388 ? -15.604 -8.138 26.453 1.00 67.19 388 ASP A O 1
ATOM 2999 N N . GLY A 1 389 ? -15.564 -7.421 24.335 1.00 54.69 389 GLY A N 1
ATOM 3000 C CA . GLY A 1 389 ? -15.767 -5.999 24.639 1.00 54.69 389 GLY A CA 1
ATOM 3001 C C . GLY A 1 389 ? -14.555 -5.295 25.260 1.00 54.69 389 GLY A C 1
ATOM 3002 O O . GLY A 1 389 ? -14.470 -4.073 25.196 1.00 54.69 389 GLY A O 1
ATOM 3003 N N . ARG A 1 390 ? -13.567 -6.043 25.766 1.00 54.34 390 ARG A N 1
ATOM 3004 C CA . ARG A 1 390 ? -12.309 -5.504 26.311 1.00 54.34 390 ARG A CA 1
ATOM 3005 C C . ARG A 1 390 ? -11.312 -5.085 25.225 1.00 54.34 390 ARG A C 1
ATOM 3007 O O . ARG A 1 390 ? -10.271 -4.514 25.540 1.00 54.34 390 ARG A O 1
ATOM 3014 N N . ASN A 1 391 ? -11.647 -5.343 23.952 1.00 50.59 391 ASN A N 1
ATOM 3015 C CA . ASN A 1 391 ? -10.859 -5.020 22.760 1.00 50.59 391 ASN A CA 1
ATOM 3016 C C . ASN A 1 391 ? -9.366 -5.323 22.954 1.00 50.59 391 ASN A C 1
ATOM 3018 O O . ASN A 1 391 ? -8.512 -4.484 22.670 1.00 50.59 391 ASN A O 1
ATOM 3022 N N . HIS A 1 392 ? -9.057 -6.524 23.450 1.00 48.97 392 HIS A N 1
ATOM 3023 C CA . HIS A 1 392 ? -7.685 -6.996 23.561 1.00 48.97 392 HIS A CA 1
ATOM 3024 C C . HIS A 1 392 ? -7.099 -7.132 22.150 1.00 48.97 392 HIS A C 1
ATOM 3026 O O . HIS A 1 392 ? -7.464 -8.054 21.413 1.00 48.97 392 HIS A O 1
ATOM 3032 N N . LEU A 1 393 ? -6.198 -6.222 21.768 1.00 46.91 393 LEU A N 1
ATOM 3033 C CA . LEU A 1 393 ? -5.295 -6.473 20.651 1.00 46.91 393 LEU A CA 1
ATOM 3034 C C . LEU A 1 393 ? -4.029 -7.112 21.208 1.00 46.91 393 LEU A C 1
ATOM 3036 O O . LEU A 1 393 ? -3.232 -6.460 21.887 1.00 46.91 393 LEU A O 1
ATOM 3040 N N . VAL A 1 394 ? -3.859 -8.395 20.907 1.00 51.72 394 VAL A N 1
ATOM 3041 C CA . VAL A 1 394 ? -2.641 -9.138 21.222 1.00 51.72 394 VAL A CA 1
ATOM 3042 C C . VAL A 1 394 ? -1.885 -9.332 19.915 1.00 51.72 394 VAL A C 1
ATOM 3044 O O . VAL A 1 394 ? -2.310 -10.092 19.042 1.00 51.72 394 VAL A O 1
ATOM 3047 N N . ALA A 1 395 ? -0.768 -8.622 19.767 1.00 48.41 395 ALA A N 1
ATOM 3048 C CA . ALA A 1 395 ? 0.172 -8.863 18.679 1.00 48.41 395 ALA A CA 1
ATOM 3049 C C . ALA A 1 395 ? 1.197 -9.906 19.139 1.00 48.41 395 ALA A C 1
ATOM 3051 O O . ALA A 1 395 ? 1.938 -9.684 20.101 1.00 48.41 395 ALA A O 1
ATOM 3052 N N . LEU A 1 396 ? 1.235 -11.052 18.459 1.00 50.91 396 LEU A N 1
ATOM 3053 C CA . LEU A 1 396 ? 2.200 -12.116 18.721 1.00 50.91 396 LEU A CA 1
ATOM 3054 C C . LEU A 1 396 ? 3.263 -12.140 17.624 1.00 50.91 396 LEU A C 1
ATOM 3056 O O . LEU A 1 396 ? 2.932 -12.199 16.439 1.00 50.91 396 LEU A O 1
ATOM 3060 N N . HIS A 1 397 ? 4.539 -12.164 18.007 1.00 42.94 397 HIS A N 1
ATOM 3061 C CA . HIS A 1 397 ? 5.616 -12.537 17.086 1.00 42.94 397 HIS A CA 1
ATOM 3062 C C . HIS A 1 397 ? 5.877 -14.032 17.211 1.00 42.94 397 HIS A C 1
ATOM 3064 O O . HIS A 1 397 ? 6.005 -14.543 18.328 1.00 42.94 397 HIS A O 1
ATOM 3070 N N . PHE A 1 398 ? 6.031 -14.731 16.087 1.00 48.69 398 PHE A N 1
ATOM 3071 C CA . PHE A 1 398 ? 6.598 -16.076 16.097 1.00 48.69 398 PHE A CA 1
ATOM 3072 C C . PHE A 1 398 ? 8.017 -16.031 15.519 1.00 48.69 398 PHE A C 1
ATOM 3074 O O . PHE A 1 398 ? 8.253 -15.563 14.407 1.00 48.69 398 PHE A O 1
ATOM 3081 N N . LEU A 1 399 ? 8.998 -16.459 16.317 1.00 35.75 399 LEU A N 1
ATOM 3082 C CA . LEU A 1 399 ? 10.389 -16.605 15.876 1.00 35.75 399 LEU A CA 1
ATOM 3083 C C . LEU A 1 399 ? 10.604 -18.013 15.302 1.00 35.75 399 LEU A C 1
ATOM 3085 O O . LEU A 1 399 ? 9.881 -18.949 15.647 1.00 35.75 399 LEU A O 1
ATOM 3089 N N . TYR A 1 400 ? 11.642 -18.184 14.476 1.00 34.50 400 TYR A N 1
ATOM 3090 C CA . TYR A 1 400 ? 12.019 -19.446 13.807 1.00 34.50 400 TYR A CA 1
ATOM 3091 C C . TYR A 1 400 ? 12.196 -20.671 14.739 1.00 34.50 400 TYR A C 1
ATOM 3093 O O . TYR A 1 400 ? 12.351 -21.786 14.252 1.00 34.50 400 TYR A O 1
ATOM 3101 N N . LEU A 1 401 ? 12.150 -20.490 16.063 1.00 28.86 401 LEU A N 1
ATOM 3102 C CA . LEU A 1 401 ? 12.300 -21.531 17.085 1.00 28.86 401 LEU A CA 1
ATOM 3103 C C . LEU A 1 401 ? 10.970 -22.133 17.590 1.00 28.86 401 LEU A C 1
ATOM 3105 O O . LEU A 1 401 ? 10.988 -22.912 18.538 1.00 28.86 401 LEU A O 1
ATOM 3109 N N . GLY A 1 402 ? 9.817 -21.779 17.007 1.00 33.41 402 GLY A N 1
ATOM 3110 C CA . GLY A 1 402 ? 8.515 -22.346 17.406 1.00 33.41 402 GLY A CA 1
ATOM 3111 C C . GLY A 1 402 ? 7.946 -21.792 18.721 1.00 33.41 402 GLY A C 1
ATOM 3112 O O . GLY A 1 402 ? 6.962 -22.317 19.235 1.00 33.41 402 GLY A O 1
ATOM 3113 N N . GLN A 1 403 ? 8.537 -20.720 19.257 1.00 31.97 403 GLN A N 1
ATOM 3114 C CA . GLN A 1 403 ? 8.029 -19.992 20.423 1.00 31.97 403 GLN A CA 1
ATOM 3115 C C . GLN A 1 403 ? 7.280 -18.724 19.980 1.00 31.97 403 GLN A C 1
ATOM 3117 O O . GLN A 1 403 ? 7.790 -17.943 19.170 1.00 31.97 403 GLN A O 1
ATOM 3122 N N . LEU A 1 404 ? 6.069 -18.540 20.517 1.00 39.66 404 LEU A N 1
ATOM 3123 C CA . LEU A 1 404 ? 5.240 -17.340 20.370 1.00 39.66 404 LEU A CA 1
ATOM 3124 C C . LEU A 1 404 ? 5.449 -16.433 21.586 1.00 39.66 404 LEU A C 1
ATOM 3126 O O . LEU A 1 404 ? 5.353 -16.901 22.718 1.00 39.66 404 LEU A O 1
ATOM 3130 N N . TRP A 1 405 ? 5.688 -15.144 21.348 1.00 34.06 405 TRP A N 1
ATOM 3131 C CA . TRP A 1 405 ? 5.827 -14.134 22.401 1.00 34.06 405 TRP A CA 1
ATOM 3132 C C . TRP A 1 405 ? 4.818 -13.005 22.190 1.00 34.06 405 TRP A C 1
ATOM 3134 O O . TRP A 1 405 ? 4.612 -12.562 21.057 1.00 34.06 405 TRP A O 1
ATOM 3144 N N . VAL A 1 406 ? 4.210 -12.529 23.281 1.00 41.78 406 VAL A N 1
ATOM 3145 C CA . VAL A 1 406 ? 3.376 -11.318 23.278 1.00 41.78 406 VAL A CA 1
ATOM 3146 C C . VAL A 1 406 ? 4.292 -10.110 23.098 1.00 41.78 406 VAL A C 1
ATOM 3148 O O . VAL A 1 406 ? 5.112 -9.829 23.966 1.00 41.78 406 VAL A O 1
ATOM 3151 N N . LEU A 1 407 ? 4.185 -9.422 21.958 1.00 35.34 407 LEU A N 1
ATOM 3152 C CA . LEU A 1 407 ? 4.941 -8.192 21.684 1.00 35.34 407 LEU A CA 1
ATOM 3153 C C . LEU A 1 407 ? 4.299 -6.981 22.355 1.00 35.34 407 LEU A C 1
ATOM 3155 O O . LEU A 1 407 ? 4.987 -6.110 22.881 1.00 35.34 407 LEU A O 1
ATOM 3159 N N . SER A 1 408 ? 2.973 -6.915 22.289 1.00 37.88 408 SER A N 1
ATOM 3160 C CA . SER A 1 408 ? 2.188 -5.829 22.852 1.00 37.88 408 SER A CA 1
ATOM 3161 C C . SER A 1 408 ? 0.774 -6.312 23.130 1.00 37.88 408 SER A C 1
ATOM 3163 O O . SER A 1 408 ? 0.127 -6.886 22.249 1.00 37.88 408 SER A O 1
ATOM 3165 N N . GLU A 1 409 ? 0.303 -6.029 24.335 1.00 40.53 409 GLU A N 1
ATOM 3166 C CA . GLU A 1 409 ? -1.100 -6.100 24.712 1.00 40.53 409 GLU A CA 1
ATOM 3167 C C . GLU A 1 409 ? -1.576 -4.661 24.902 1.00 40.53 409 GLU A C 1
ATOM 3169 O O . GLU A 1 409 ? -0.983 -3.900 25.670 1.00 40.53 409 GLU A O 1
ATOM 3174 N N . ALA A 1 410 ? -2.600 -4.258 24.157 1.00 41.00 410 ALA A N 1
ATOM 3175 C CA . ALA A 1 410 ? -3.228 -2.960 24.343 1.00 41.00 410 ALA A CA 1
ATOM 3176 C C . ALA A 1 410 ? -4.656 -3.172 24.850 1.00 41.00 410 ALA A C 1
ATOM 3178 O O . ALA A 1 410 ? -5.467 -3.794 24.166 1.00 41.00 410 ALA A O 1
ATOM 3179 N N . ASN A 1 411 ? -4.936 -2.661 26.054 1.00 38.06 411 ASN A N 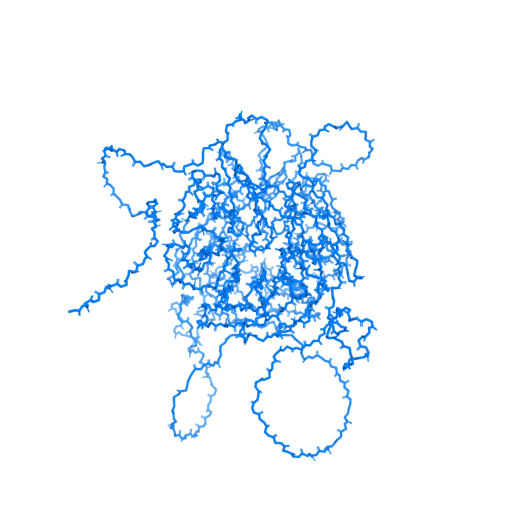1
ATOM 3180 C CA . ASN A 1 411 ? -6.268 -2.653 26.659 1.00 38.06 411 ASN A CA 1
ATOM 3181 C C . ASN A 1 411 ? -6.944 -1.308 26.413 1.00 38.06 411 ASN A C 1
ATOM 3183 O O . ASN A 1 411 ? -6.322 -0.260 26.592 1.00 38.06 411 ASN A O 1
ATOM 3187 N N . ALA A 1 412 ? -8.226 -1.342 26.051 1.00 34.47 412 ALA A N 1
ATOM 3188 C CA . ALA A 1 412 ? -9.015 -0.132 25.847 1.00 34.47 412 ALA A CA 1
ATOM 3189 C C . ALA A 1 412 ? -9.439 0.565 27.161 1.00 34.47 412 ALA A C 1
ATOM 3191 O O . ALA A 1 412 ? -9.784 1.739 27.099 1.00 34.47 412 ALA A O 1
ATOM 3192 N N . ASP A 1 413 ? -9.328 -0.080 28.337 1.00 26.78 413 ASP A N 1
ATOM 3193 C CA . ASP A 1 413 ? -9.819 0.479 29.610 1.00 26.78 413 ASP A CA 1
ATOM 3194 C C . ASP A 1 413 ? -8.804 0.428 30.771 1.00 26.78 413 ASP A C 1
ATOM 3196 O O . ASP A 1 413 ? -8.523 -0.631 31.336 1.00 26.78 413 ASP A O 1
ATOM 3200 N N . ARG A 1 414 ? -8.285 1.612 31.143 1.00 24.72 414 ARG A N 1
ATOM 3201 C CA . ARG A 1 414 ? -7.958 2.085 32.512 1.00 24.72 414 ARG A CA 1
ATOM 3202 C C . ARG A 1 414 ? -7.403 3.516 32.433 1.00 24.72 414 ARG A C 1
ATOM 3204 O O . ARG A 1 414 ? -6.195 3.733 32.453 1.00 24.72 414 ARG A O 1
ATOM 3211 N N . PHE A 1 415 ? -8.287 4.510 32.375 1.00 26.66 415 PHE A N 1
ATOM 3212 C CA . PHE A 1 415 ? -7.947 5.881 32.763 1.00 26.66 415 PHE A CA 1
ATOM 3213 C C . PHE A 1 415 ? -8.579 6.168 34.122 1.00 26.66 415 PHE A C 1
ATOM 3215 O O . PHE A 1 415 ? -9.760 6.469 34.231 1.00 26.66 415 PHE A O 1
ATOM 3222 N N . GLY A 1 416 ? -7.766 6.041 35.165 1.00 23.09 416 GLY A N 1
ATOM 3223 C CA . GLY A 1 416 ? -8.097 6.425 36.528 1.00 23.09 416 GLY A CA 1
ATOM 3224 C C . GLY A 1 416 ? -6.799 6.554 37.309 1.00 23.09 416 GLY A C 1
ATOM 3225 O O . GLY A 1 416 ? -6.214 5.538 37.661 1.00 23.09 416 GLY A O 1
ATOM 3226 N N . SER A 1 417 ? -6.344 7.803 37.459 1.00 25.66 417 SER A N 1
ATOM 3227 C CA . SER A 1 417 ? -5.362 8.325 38.427 1.00 25.66 417 SER A CA 1
ATOM 3228 C C . SER A 1 417 ? -4.221 7.399 38.879 1.00 25.66 417 SER A C 1
ATOM 3230 O O . SER A 1 417 ? -4.471 6.460 39.625 1.00 25.66 417 SER A O 1
ATOM 3232 N N . PHE A 1 418 ? -2.961 7.766 38.610 1.00 22.41 418 PHE A N 1
ATOM 3233 C CA . PHE A 1 418 ? -1.973 7.817 39.697 1.00 22.41 418 PHE A CA 1
ATOM 3234 C C . PHE A 1 418 ? -0.755 8.691 39.376 1.00 22.41 418 PHE A C 1
ATOM 3236 O O . PHE A 1 418 ? -0.351 8.864 38.228 1.00 22.41 418 PHE A O 1
ATOM 3243 N N . GLU A 1 419 ? -0.247 9.259 40.462 1.00 22.11 419 GLU A N 1
ATOM 3244 C CA . GLU A 1 419 ? 0.783 10.274 40.625 1.00 22.11 419 GLU A CA 1
ATOM 3245 C C . GLU A 1 419 ? 2.174 9.850 40.136 1.00 22.11 419 GLU A C 1
ATOM 3247 O O . GLU A 1 419 ? 2.538 8.673 40.115 1.00 22.11 419 GLU A O 1
ATOM 3252 N N . SER A 1 420 ? 2.977 10.854 39.779 1.00 22.73 420 SER A N 1
ATOM 3253 C CA . SER A 1 420 ? 4.370 10.680 39.387 1.00 22.73 420 SER A CA 1
ATOM 3254 C C . SER A 1 420 ? 5.265 10.377 40.589 1.00 22.73 420 SER A C 1
ATOM 3256 O O . SER A 1 420 ? 5.310 11.156 41.540 1.00 22.73 420 SER A O 1
ATOM 3258 N N . LEU A 1 421 ? 6.100 9.350 40.465 1.00 22.44 421 LEU A N 1
ATOM 3259 C CA . LEU A 1 421 ? 7.379 9.260 41.166 1.00 22.44 421 LEU A CA 1
ATOM 3260 C C . LEU A 1 421 ? 8.460 9.077 40.100 1.00 22.44 421 LEU A C 1
ATOM 3262 O O . LEU A 1 421 ? 8.492 8.077 39.387 1.00 22.44 421 LEU A O 1
ATOM 3266 N N . GLY A 1 422 ? 9.269 10.119 39.915 1.00 24.72 422 GLY A N 1
ATOM 3267 C CA . GLY A 1 422 ? 10.235 10.209 38.828 1.00 24.72 422 GLY A CA 1
ATOM 3268 C C . GLY A 1 422 ? 11.571 9.542 39.128 1.00 24.72 422 GLY A C 1
ATOM 3269 O O . GLY A 1 422 ? 11.956 9.462 40.285 1.00 24.72 422 GLY A O 1
ATOM 3270 N N . VAL A 1 423 ? 12.294 9.178 38.060 1.00 24.16 423 VAL A N 1
ATOM 3271 C CA . VAL A 1 423 ? 13.762 9.252 37.924 1.00 24.16 423 VAL A CA 1
ATOM 3272 C C . VAL A 1 423 ? 14.118 9.322 36.422 1.00 24.16 423 VAL A C 1
ATOM 3274 O O . VAL A 1 423 ? 13.693 8.468 35.654 1.00 24.16 423 VAL A O 1
ATOM 3277 N N . GLY A 1 424 ? 14.949 10.302 36.029 1.00 25.22 424 GLY A N 1
ATOM 3278 C CA . GLY A 1 424 ? 15.971 10.157 34.972 1.00 25.22 424 GLY A CA 1
ATOM 3279 C C . GLY A 1 424 ? 15.601 10.444 33.507 1.00 25.22 424 GLY A C 1
ATOM 3280 O O . GLY A 1 424 ? 15.255 9.533 32.770 1.00 25.22 424 GLY A O 1
ATOM 3281 N N . ALA A 1 425 ? 15.771 11.707 33.091 1.00 31.89 425 ALA A N 1
ATOM 3282 C CA . ALA A 1 425 ? 15.938 12.235 31.724 1.00 31.89 425 ALA A CA 1
ATOM 3283 C C . ALA A 1 425 ? 15.643 11.292 30.530 1.00 31.89 425 ALA A C 1
ATOM 3285 O O . ALA A 1 425 ? 16.519 10.572 30.055 1.00 31.89 425 ALA A O 1
ATOM 3286 N N . SER A 1 426 ? 14.439 11.402 29.961 1.00 31.73 426 SER A N 1
ATOM 3287 C CA . SER A 1 426 ? 14.130 10.935 28.605 1.00 31.73 426 SER A CA 1
ATOM 3288 C C . SER A 1 426 ? 13.498 12.073 27.800 1.00 31.73 426 SER A C 1
ATOM 3290 O O . SER A 1 426 ? 12.681 12.841 28.315 1.00 31.73 426 SER A O 1
ATOM 3292 N N . SER A 1 427 ? 13.938 12.219 26.549 1.00 38.75 427 SER A N 1
ATOM 3293 C CA . SER A 1 427 ? 13.440 13.175 25.557 1.00 38.75 427 SER A CA 1
ATOM 3294 C C . SER A 1 427 ? 11.975 12.877 25.232 1.00 38.75 427 SER A C 1
ATOM 3296 O O . SER A 1 427 ? 11.645 12.143 24.304 1.00 38.75 427 SER A O 1
ATOM 3298 N N . SER A 1 428 ? 11.079 13.435 26.038 1.00 39.34 428 SER A N 1
ATOM 3299 C CA . SER A 1 428 ? 9.642 13.423 25.797 1.00 39.34 428 SER A CA 1
ATOM 3300 C C . SER A 1 428 ? 9.259 14.678 25.015 1.00 39.34 428 SER A C 1
ATOM 3302 O O . SER A 1 428 ? 9.634 15.792 25.381 1.00 39.34 428 SER A O 1
ATOM 3304 N N . PHE A 1 429 ? 8.505 14.518 23.926 1.00 45.69 429 PHE A N 1
ATOM 3305 C CA . PHE A 1 429 ? 7.755 15.644 23.375 1.00 45.69 429 PHE A CA 1
ATOM 3306 C C . PHE A 1 429 ? 6.594 15.920 24.338 1.00 45.69 429 PHE A C 1
ATOM 3308 O O . PHE A 1 429 ? 5.765 15.042 24.581 1.00 45.69 429 PHE A O 1
ATOM 3315 N N . SER A 1 430 ? 6.560 17.107 24.942 1.00 35.19 430 SER A N 1
ATOM 3316 C CA . SER A 1 430 ? 5.460 17.524 25.815 1.00 35.19 430 SER A CA 1
ATOM 3317 C C . SER A 1 430 ? 4.131 17.555 25.047 1.00 35.19 430 SER A C 1
ATOM 3319 O O . SER A 1 430 ? 4.112 17.846 23.849 1.00 35.19 430 SER A O 1
ATOM 3321 N N . ARG A 1 431 ? 3.018 17.265 25.740 1.00 33.88 431 ARG A N 1
ATOM 3322 C CA . ARG A 1 431 ? 1.648 17.433 25.214 1.00 33.88 431 ARG A CA 1
ATOM 3323 C C . ARG A 1 431 ? 1.438 18.867 24.690 1.00 33.88 431 ARG A C 1
ATOM 3325 O O . ARG A 1 431 ? 2.114 19.772 25.172 1.00 33.88 431 ARG A O 1
ATOM 3332 N N . PRO A 1 432 ? 0.529 19.079 23.718 1.00 34.91 432 PRO A N 1
ATOM 3333 C CA . PRO A 1 432 ? 0.265 20.414 23.196 1.00 34.91 432 PRO A CA 1
ATOM 3334 C C . PRO A 1 432 ? -0.352 21.284 24.298 1.00 34.91 432 PRO A C 1
ATOM 3336 O O . PRO A 1 432 ? -1.514 21.095 24.650 1.00 34.91 432 PRO A O 1
ATOM 3339 N N . ASP A 1 433 ? 0.429 22.216 24.841 1.00 30.72 433 ASP A N 1
ATOM 3340 C CA . ASP A 1 433 ? -0.103 23.347 25.600 1.00 30.72 433 ASP A CA 1
ATOM 3341 C C . ASP A 1 433 ? -0.636 24.380 24.599 1.00 30.72 433 ASP A C 1
ATOM 3343 O O . ASP A 1 433 ? 0.000 24.669 23.584 1.00 30.72 433 ASP A O 1
ATOM 3347 N N . ALA A 1 434 ? -1.825 24.911 24.876 1.00 35.31 434 ALA A N 1
ATOM 3348 C CA . ALA A 1 434 ? -2.590 25.781 23.984 1.00 35.31 434 ALA A CA 1
ATOM 3349 C C . ALA A 1 434 ? -2.066 27.229 23.873 1.00 35.31 434 ALA A C 1
ATOM 3351 O O . ALA A 1 434 ? -2.761 28.065 23.312 1.00 35.31 434 ALA A O 1
ATOM 3352 N N . ASP A 1 435 ? -0.850 27.518 24.338 1.00 36.84 435 ASP A N 1
ATOM 3353 C CA . ASP A 1 435 ? -0.252 28.856 24.289 1.00 36.84 435 ASP A CA 1
ATOM 3354 C C . ASP A 1 435 ? 1.076 28.823 23.520 1.00 36.84 435 ASP A C 1
ATOM 3356 O O . ASP A 1 435 ? 2.167 28.779 24.092 1.00 36.84 435 ASP A O 1
ATOM 3360 N N . VAL A 1 436 ? 0.987 28.844 22.189 1.00 39.78 436 VAL A N 1
ATOM 3361 C CA . VAL A 1 436 ? 2.106 29.246 21.329 1.00 39.78 436 VAL A CA 1
ATOM 3362 C C . VAL A 1 436 ? 1.770 30.632 20.799 1.00 39.78 436 VAL A C 1
ATOM 3364 O O . VAL A 1 436 ? 0.745 30.820 20.152 1.00 39.78 436 VAL A O 1
ATOM 3367 N N . SER A 1 437 ? 2.631 31.604 21.098 1.00 35.56 437 SER A N 1
ATOM 3368 C CA . SER A 1 437 ? 2.540 32.970 20.586 1.00 35.56 437 SER A CA 1
ATOM 3369 C C . SER A 1 437 ? 2.380 32.968 19.062 1.00 35.56 437 SER A C 1
ATOM 3371 O O . SER A 1 437 ? 3.231 32.414 18.367 1.00 35.56 437 SER A O 1
ATOM 3373 N N . GLU A 1 438 ? 1.340 33.627 18.551 1.00 39.19 438 GLU A N 1
ATOM 3374 C CA . GLU A 1 438 ? 0.946 33.702 17.129 1.00 39.19 438 GLU A CA 1
ATOM 3375 C C . GLU A 1 438 ? 1.975 34.355 16.172 1.00 39.19 438 GLU A C 1
ATOM 3377 O O . GLU A 1 438 ? 1.635 34.673 15.038 1.00 39.19 438 GLU A O 1
ATOM 3382 N N . ASN A 1 439 ? 3.236 34.554 16.573 1.00 39.69 439 ASN A N 1
ATOM 3383 C CA . ASN A 1 439 ? 4.186 35.419 15.861 1.00 39.69 439 ASN A CA 1
ATOM 3384 C C . ASN A 1 439 ? 5.450 34.746 15.291 1.00 39.69 439 ASN A C 1
ATOM 3386 O O . ASN A 1 439 ? 6.305 35.470 14.784 1.00 39.69 439 ASN A O 1
ATOM 3390 N N . ASP A 1 440 ? 5.577 33.414 15.305 1.00 52.31 440 ASP A N 1
ATOM 3391 C CA . ASP A 1 440 ? 6.662 32.722 14.584 1.00 52.31 440 ASP A CA 1
ATOM 3392 C C . ASP A 1 440 ? 6.099 31.924 13.393 1.00 52.31 440 ASP A C 1
ATOM 3394 O O . ASP A 1 440 ? 5.445 30.888 13.546 1.00 52.31 440 ASP A O 1
ATOM 3398 N N . GLU A 1 441 ? 6.319 32.432 12.177 1.00 67.94 441 GLU A N 1
ATOM 3399 C CA . GLU A 1 441 ? 5.834 31.812 10.940 1.00 67.94 441 GLU A CA 1
ATOM 3400 C C . GLU A 1 441 ? 6.387 30.381 10.794 1.00 67.94 441 GLU A C 1
ATOM 3402 O O . GLU A 1 441 ? 7.597 30.135 10.787 1.00 67.94 441 GLU A O 1
ATOM 3407 N N . THR A 1 442 ? 5.489 29.397 10.678 1.00 82.88 442 THR A N 1
ATOM 3408 C CA . THR A 1 442 ? 5.873 27.993 10.482 1.00 82.88 442 THR A CA 1
ATOM 3409 C C . THR A 1 442 ? 6.300 27.767 9.037 1.00 82.88 442 THR A C 1
ATOM 3411 O O . THR A 1 442 ? 5.466 27.706 8.136 1.00 82.88 442 THR A O 1
ATOM 3414 N N . ASN A 1 443 ? 7.601 27.581 8.825 1.00 89.25 443 ASN A N 1
ATOM 3415 C CA . ASN A 1 443 ? 8.175 27.368 7.502 1.00 89.25 443 ASN A CA 1
ATOM 3416 C C . ASN A 1 443 ? 8.252 25.878 7.157 1.00 89.25 443 ASN A C 1
ATOM 3418 O O . ASN A 1 443 ? 8.664 25.057 7.978 1.00 89.25 443 ASN A O 1
ATOM 3422 N N . LEU A 1 444 ? 7.889 25.528 5.924 1.00 93.50 444 LEU A N 1
ATOM 3423 C CA . LEU A 1 444 ? 8.022 24.174 5.390 1.00 93.50 444 LEU A CA 1
ATOM 3424 C C . LEU A 1 444 ? 9.480 23.912 4.981 1.00 93.50 444 LEU A C 1
ATOM 3426 O O . LEU A 1 444 ? 10.054 24.668 4.202 1.00 93.50 444 LEU A O 1
ATOM 3430 N N . LEU A 1 445 ? 10.084 22.847 5.509 1.00 94.31 445 LEU A N 1
ATOM 3431 C CA . LEU A 1 445 ? 11.488 22.488 5.268 1.00 94.31 445 LEU A CA 1
ATOM 3432 C C . LEU A 1 445 ? 11.642 21.298 4.323 1.00 94.31 445 LEU A C 1
ATOM 3434 O O . LEU A 1 445 ? 12.613 21.230 3.575 1.00 94.31 445 LEU A O 1
ATOM 3438 N N . THR A 1 446 ? 10.707 20.349 4.367 1.00 94.81 446 THR A N 1
ATOM 3439 C CA . THR A 1 446 ? 10.737 19.153 3.521 1.00 94.81 446 THR A CA 1
ATOM 3440 C C . THR A 1 446 ? 9.342 18.582 3.320 1.00 94.81 446 THR A C 1
ATOM 3442 O O . THR A 1 446 ? 8.479 18.732 4.189 1.00 94.81 446 THR A O 1
ATOM 3445 N N . ILE A 1 447 ? 9.152 17.875 2.209 1.00 96.62 447 ILE A N 1
ATOM 3446 C CA . ILE A 1 447 ? 8.000 17.012 1.965 1.00 96.62 447 ILE A CA 1
ATOM 3447 C C . ILE A 1 447 ? 8.522 15.647 1.514 1.00 96.62 447 ILE A C 1
ATOM 3449 O O . ILE A 1 447 ? 9.389 15.566 0.642 1.00 96.62 447 ILE A O 1
ATOM 3453 N N . SER A 1 448 ? 7.977 14.572 2.076 1.00 95.62 448 SER A N 1
ATOM 3454 C CA . SER A 1 448 ? 8.289 13.202 1.671 1.00 95.62 448 SER A CA 1
ATOM 3455 C C . SER A 1 448 ? 7.017 12.372 1.529 1.00 95.62 448 SER A C 1
ATOM 3457 O O . SER A 1 448 ? 6.072 12.498 2.307 1.00 95.62 448 SER A O 1
ATOM 3459 N N . TRP A 1 449 ? 6.988 11.505 0.523 1.00 95.12 449 TRP A N 1
ATOM 3460 C CA . TRP A 1 449 ? 5.937 10.505 0.393 1.00 95.12 449 TRP A CA 1
ATOM 3461 C C . TRP A 1 449 ? 6.155 9.365 1.380 1.00 95.12 449 TRP A C 1
ATOM 3463 O O . TRP A 1 449 ? 7.291 8.942 1.601 1.00 95.12 449 TRP A O 1
ATOM 3473 N N . ASN A 1 450 ? 5.064 8.798 1.891 1.00 91.31 450 ASN A N 1
ATOM 3474 C CA . ASN A 1 450 ? 5.126 7.431 2.381 1.00 91.31 450 ASN A CA 1
ATOM 3475 C C . ASN A 1 450 ? 5.233 6.442 1.194 1.00 91.31 450 ASN A C 1
ATOM 3477 O O . ASN A 1 450 ? 5.110 6.792 0.022 1.00 91.31 450 ASN A O 1
ATOM 3481 N N . GLN A 1 451 ? 5.485 5.179 1.502 1.00 89.56 451 GLN A N 1
ATOM 3482 C CA . GLN A 1 451 ? 5.914 4.148 0.556 1.00 89.56 451 GLN A CA 1
ATOM 3483 C C . GLN A 1 451 ? 4.830 3.759 -0.458 1.00 89.56 451 GLN A C 1
ATOM 3485 O O . GLN A 1 451 ? 5.162 3.249 -1.521 1.00 89.56 451 GLN A O 1
ATOM 3490 N N . ASP A 1 452 ? 3.550 3.957 -0.126 1.00 80.19 452 ASP A N 1
ATOM 3491 C CA . ASP A 1 452 ? 2.406 3.675 -1.003 1.00 80.19 452 ASP A CA 1
ATOM 3492 C C . ASP A 1 452 ? 1.794 4.943 -1.624 1.00 80.19 452 ASP A C 1
ATOM 3494 O O . ASP A 1 452 ? 0.757 4.856 -2.280 1.00 80.19 452 ASP A O 1
ATOM 3498 N N . TYR A 1 453 ? 2.421 6.107 -1.408 1.00 88.69 453 TYR A N 1
ATOM 3499 C CA . TYR A 1 453 ? 1.950 7.435 -1.820 1.00 88.69 453 TYR A CA 1
ATOM 3500 C C . TYR A 1 453 ? 0.578 7.843 -1.264 1.00 88.69 453 TYR A C 1
ATOM 3502 O O . TYR A 1 453 ? -0.021 8.828 -1.694 1.00 88.69 453 TYR A O 1
ATOM 3510 N N . GLY A 1 454 ? 0.061 7.092 -0.295 1.00 83.88 454 GLY A N 1
ATOM 3511 C CA . GLY A 1 454 ? -1.212 7.356 0.348 1.00 83.88 454 GLY A CA 1
ATOM 3512 C C . GLY A 1 454 ? -1.187 8.541 1.308 1.00 83.88 454 GLY A C 1
ATOM 3513 O O . GLY A 1 454 ? -2.219 9.177 1.536 1.00 83.88 454 GLY A O 1
ATOM 3514 N N . CYS A 1 455 ? -0.011 8.845 1.850 1.00 89.38 455 CYS A N 1
ATOM 3515 C CA . CYS A 1 455 ? 0.238 9.936 2.778 1.00 89.38 455 CYS A CA 1
ATOM 3516 C C . CYS A 1 455 ? 1.533 10.667 2.406 1.00 89.38 455 CYS A C 1
ATOM 3518 O O . CYS A 1 455 ? 2.425 10.107 1.766 1.00 89.38 455 CYS A O 1
ATOM 3520 N N . PHE A 1 456 ? 1.682 11.895 2.890 1.00 95.75 456 PHE A N 1
ATOM 3521 C CA . PHE A 1 456 ? 2.967 12.585 2.882 1.00 95.75 456 PHE A CA 1
ATOM 3522 C C . PHE A 1 456 ? 3.275 13.203 4.242 1.00 95.75 456 PHE A C 1
ATOM 3524 O O . PHE A 1 456 ? 2.379 13.605 4.990 1.00 95.75 456 PHE A O 1
ATOM 3531 N N . ALA A 1 457 ? 4.562 13.269 4.558 1.00 96.12 457 ALA A N 1
ATOM 3532 C CA . ALA A 1 457 ? 5.080 13.964 5.718 1.00 96.12 457 ALA A CA 1
ATOM 3533 C C . ALA A 1 457 ? 5.619 15.335 5.310 1.00 96.12 457 ALA A C 1
ATOM 3535 O O . ALA A 1 457 ? 6.258 15.477 4.271 1.00 96.12 457 ALA A O 1
ATOM 3536 N N . ALA A 1 458 ? 5.385 16.331 6.154 1.00 96.75 458 ALA A N 1
ATOM 3537 C CA . ALA A 1 458 ? 5.873 17.691 6.019 1.00 96.75 458 ALA A CA 1
ATOM 3538 C C . ALA A 1 458 ? 6.727 18.030 7.245 1.00 96.75 458 ALA A C 1
ATOM 3540 O O . ALA A 1 458 ? 6.205 18.182 8.352 1.00 96.75 458 ALA A O 1
ATOM 3541 N N . GLY A 1 459 ? 8.042 18.135 7.067 1.00 95.81 459 GLY A N 1
ATOM 3542 C CA . GLY A 1 459 ? 8.931 18.645 8.110 1.00 95.81 459 GLY A CA 1
ATOM 3543 C C . GLY A 1 459 ? 8.911 20.166 8.104 1.00 95.81 459 GLY A C 1
ATOM 3544 O O . GLY A 1 459 ? 8.990 20.782 7.044 1.00 95.81 459 GLY A O 1
ATOM 3545 N N . THR A 1 460 ? 8.781 20.780 9.273 1.00 95.00 460 THR A N 1
ATOM 3546 C CA . THR A 1 460 ? 8.620 22.232 9.428 1.00 95.00 460 THR A CA 1
ATOM 3547 C C . THR A 1 460 ? 9.705 22.805 10.329 1.00 95.00 460 THR A C 1
ATOM 3549 O O . THR A 1 460 ? 10.407 22.051 11.004 1.00 95.00 460 THR A O 1
ATOM 3552 N N . SER A 1 461 ? 9.831 24.133 10.379 1.00 92.19 461 SER A N 1
ATOM 3553 C CA . SER A 1 461 ? 10.731 24.845 11.295 1.00 92.19 461 SER A CA 1
ATOM 3554 C C . SER A 1 461 ? 10.400 24.639 12.775 1.00 92.19 461 SER A C 1
ATOM 3556 O O . SER A 1 461 ? 11.277 24.857 13.605 1.00 92.19 461 SER A O 1
ATOM 3558 N N . HIS A 1 462 ? 9.188 24.170 13.083 1.00 90.44 462 HIS A N 1
ATOM 3559 C CA . HIS A 1 462 ? 8.672 23.968 14.438 1.00 90.44 462 HIS A CA 1
ATOM 3560 C C . HIS A 1 462 ? 8.139 22.548 14.643 1.00 90.44 462 HIS A C 1
ATOM 3562 O O . HIS A 1 462 ? 7.158 22.355 15.341 1.00 90.44 462 HIS A O 1
ATOM 3568 N N . GLY A 1 463 ? 8.751 21.536 14.025 1.00 93.19 463 GLY A N 1
ATOM 3569 C CA . GLY A 1 463 ? 8.347 20.136 14.178 1.00 93.19 463 GLY A CA 1
ATOM 3570 C C . GLY A 1 463 ? 7.910 19.516 12.857 1.00 93.19 463 GLY A C 1
ATOM 3571 O O . GLY A 1 463 ? 8.622 19.657 11.861 1.00 93.19 463 GLY A O 1
ATOM 3572 N N . PHE A 1 464 ? 6.785 18.803 12.812 1.00 93.75 464 PHE A N 1
ATOM 3573 C CA . PHE A 1 464 ? 6.322 18.135 11.589 1.00 93.75 464 PHE A CA 1
ATOM 3574 C C . PHE A 1 464 ? 4.807 17.885 11.554 1.00 93.75 464 PHE A C 1
ATOM 3576 O O . PHE A 1 464 ? 4.127 17.900 12.580 1.00 93.75 464 PHE A O 1
ATOM 3583 N N . ARG A 1 465 ? 4.280 17.612 10.356 1.00 94.25 465 ARG A N 1
ATOM 3584 C CA . ARG A 1 465 ? 2.864 17.313 10.086 1.00 94.25 465 ARG A CA 1
ATOM 3585 C C . ARG A 1 465 ? 2.733 16.148 9.108 1.00 94.25 465 ARG A C 1
ATOM 3587 O O . ARG A 1 465 ? 3.567 16.018 8.218 1.00 94.25 465 ARG A O 1
ATOM 3594 N N . ILE A 1 466 ? 1.698 15.325 9.242 1.00 91.31 466 ILE A N 1
ATOM 3595 C CA . ILE A 1 466 ? 1.413 14.196 8.345 1.00 91.31 466 ILE A CA 1
ATOM 3596 C C . ILE A 1 466 ? 0.030 14.368 7.725 1.00 91.31 466 ILE A C 1
ATOM 3598 O O . ILE A 1 466 ? -0.958 14.551 8.439 1.00 91.31 466 ILE A O 1
ATOM 3602 N N . TYR A 1 467 ? -0.066 14.212 6.409 1.00 90.31 467 TYR A N 1
ATOM 3603 C CA . TYR A 1 467 ? -1.306 14.360 5.653 1.00 90.31 467 TYR A CA 1
ATOM 3604 C C . TYR A 1 467 ? -1.663 13.069 4.913 1.00 90.31 467 TYR A C 1
ATOM 3606 O O . TYR A 1 467 ? -0.799 12.419 4.331 1.00 90.31 467 TYR A O 1
ATOM 3614 N N . ASN A 1 468 ? -2.944 12.709 4.921 1.00 84.25 468 ASN A N 1
ATOM 3615 C CA . ASN A 1 468 ? -3.536 11.733 4.012 1.00 84.25 468 ASN A CA 1
ATOM 3616 C C . ASN A 1 468 ? -3.868 12.428 2.687 1.00 84.25 468 ASN A C 1
ATOM 3618 O O . ASN A 1 468 ? -4.281 13.587 2.704 1.00 84.25 468 ASN A O 1
ATOM 3622 N N . CYS A 1 469 ? -3.720 11.726 1.564 1.00 82.06 469 CYS A N 1
ATOM 3623 C CA . CYS A 1 469 ? -3.939 12.321 0.243 1.00 82.06 469 CYS A CA 1
ATOM 3624 C C . CYS A 1 469 ? -5.369 12.143 -0.279 1.00 82.06 469 CYS A C 1
ATOM 3626 O O . CYS A 1 469 ? -5.851 12.989 -1.021 1.00 82.06 469 CYS A O 1
ATOM 3628 N N . GLU A 1 470 ? -6.055 11.056 0.096 1.00 73.56 470 GLU A N 1
ATOM 3629 C CA . GLU A 1 470 ? -7.419 10.757 -0.368 1.00 73.56 470 GLU A CA 1
ATOM 3630 C C . GLU A 1 470 ? -8.283 10.170 0.770 1.00 73.56 470 GLU A C 1
ATOM 3632 O O . GLU A 1 470 ? -8.034 9.034 1.194 1.00 73.56 470 GLU A O 1
ATOM 3637 N N . PRO A 1 471 ? -9.279 10.915 1.299 1.00 73.25 471 PRO A N 1
ATOM 3638 C CA . PRO A 1 471 ? -9.467 12.361 1.114 1.00 73.25 471 PRO A CA 1
ATOM 3639 C C . PRO A 1 471 ? -8.299 13.163 1.710 1.00 73.25 471 PRO A C 1
ATOM 3641 O O . PRO A 1 471 ? -7.676 12.715 2.681 1.00 73.25 471 PRO A O 1
ATOM 3644 N N . PHE A 1 472 ? -8.013 14.343 1.152 1.00 82.19 472 PHE A N 1
ATOM 3645 C CA . PHE A 1 472 ? -6.971 15.219 1.682 1.00 82.19 472 PHE A CA 1
ATOM 3646 C C . PHE A 1 472 ? -7.282 15.616 3.132 1.00 82.19 472 PHE A C 1
ATOM 3648 O O . PHE A 1 472 ? -8.326 16.208 3.413 1.00 82.19 472 PHE A O 1
ATOM 3655 N N . LYS A 1 473 ? -6.391 15.284 4.074 1.00 81.81 473 LYS A N 1
ATOM 3656 C CA . LYS A 1 473 ? -6.593 15.606 5.497 1.00 81.81 473 LYS A CA 1
ATOM 3657 C C . LYS A 1 473 ? -5.296 15.565 6.298 1.00 81.81 473 LYS A C 1
ATOM 3659 O O . LYS A 1 473 ? -4.555 14.590 6.206 1.00 81.81 473 LYS A O 1
ATOM 3664 N N . GLU A 1 474 ? -5.068 16.550 7.170 1.00 85.31 474 GLU A N 1
ATOM 3665 C CA . GLU A 1 474 ? -4.036 16.443 8.214 1.00 85.31 474 GLU A CA 1
ATOM 3666 C C . GLU A 1 474 ? -4.422 15.332 9.205 1.00 85.31 474 GLU A C 1
ATOM 3668 O O . GLU A 1 474 ? -5.473 15.375 9.846 1.00 85.31 474 GLU A O 1
ATOM 3673 N N . THR A 1 475 ? -3.584 14.303 9.295 1.00 76.31 475 THR A N 1
ATOM 3674 C CA . THR A 1 475 ? -3.800 13.141 10.169 1.00 76.31 475 THR A CA 1
ATOM 3675 C C . THR A 1 475 ? -3.271 13.382 11.575 1.00 76.31 475 THR A C 1
ATOM 3677 O O . THR A 1 475 ? -3.944 13.030 12.543 1.00 76.31 475 THR A O 1
ATOM 3680 N N . PHE A 1 476 ? -2.083 13.981 11.695 1.00 79.31 476 PHE A N 1
ATOM 3681 C CA . PHE A 1 476 ? -1.514 14.433 12.960 1.00 79.31 476 PHE A CA 1
ATOM 3682 C C . PHE A 1 476 ? -0.349 15.403 12.744 1.00 79.31 476 PHE A C 1
ATOM 3684 O O . PHE A 1 476 ? 0.245 15.462 11.664 1.00 79.31 476 PHE A O 1
ATOM 3691 N N . ARG A 1 477 ? 0.010 16.119 13.812 1.00 89.25 477 ARG A N 1
ATOM 3692 C CA . ARG A 1 477 ? 1.179 16.996 13.874 1.00 89.25 477 ARG A CA 1
ATOM 3693 C C . ARG A 1 477 ? 1.894 16.913 15.217 1.00 89.25 477 ARG A C 1
ATOM 3695 O O . ARG A 1 477 ? 1.318 16.464 16.215 1.00 89.25 477 ARG A O 1
ATOM 3702 N N . ARG A 1 478 ? 3.148 17.353 15.235 1.00 85.19 478 ARG A N 1
ATOM 3703 C CA . ARG A 1 478 ? 3.944 17.594 16.440 1.00 85.19 478 ARG A CA 1
ATOM 3704 C C . ARG A 1 478 ? 4.633 18.937 16.300 1.00 85.19 478 ARG A C 1
ATOM 3706 O O . ARG A 1 478 ? 5.454 19.101 15.400 1.00 85.19 478 ARG A O 1
ATOM 3713 N N . ASP A 1 479 ? 4.295 19.845 17.207 1.00 88.12 479 ASP A N 1
ATOM 3714 C CA . ASP A 1 479 ? 4.868 21.181 17.275 1.00 88.12 479 ASP A CA 1
ATOM 3715 C C . ASP A 1 479 ? 5.972 21.211 18.354 1.00 88.12 479 ASP A C 1
ATOM 3717 O O . ASP A 1 479 ? 5.814 20.648 19.440 1.00 88.12 479 ASP A O 1
ATOM 3721 N N . LEU A 1 480 ? 7.113 21.826 18.047 1.00 84.69 480 LEU A N 1
ATOM 3722 C CA . LEU A 1 480 ? 8.262 21.987 18.937 1.00 84.69 480 LEU A CA 1
ATOM 3723 C C . LEU A 1 480 ? 8.406 23.447 19.356 1.00 84.69 480 LEU A C 1
ATOM 3725 O O . LEU A 1 480 ? 8.251 24.349 18.538 1.00 84.69 480 LEU A O 1
ATOM 3729 N N . LYS A 1 481 ? 8.790 23.669 20.621 1.00 78.94 481 LYS A N 1
ATOM 3730 C CA . LYS A 1 481 ? 9.065 25.014 21.161 1.00 78.94 481 LYS A CA 1
ATOM 3731 C C . LYS A 1 481 ? 10.218 25.712 20.438 1.00 78.94 481 LYS A C 1
ATOM 3733 O O . LYS A 1 481 ? 10.231 26.931 20.340 1.00 78.94 481 LYS A O 1
ATOM 3738 N N . SER A 1 482 ? 11.198 24.945 19.969 1.00 80.31 482 SER A N 1
ATOM 3739 C CA . SER A 1 482 ? 12.292 25.443 19.145 1.00 80.31 482 SER A CA 1
ATOM 3740 C C . SER A 1 482 ? 12.865 24.323 18.280 1.00 80.31 482 SER A C 1
ATOM 3742 O O . SER A 1 482 ? 12.999 23.175 18.711 1.00 80.31 482 SER A O 1
ATOM 3744 N N . GLY A 1 483 ? 13.217 24.673 17.044 1.00 85.62 483 GLY A N 1
ATOM 3745 C CA . GLY A 1 483 ? 13.805 23.745 16.088 1.00 85.62 483 GLY A CA 1
ATOM 3746 C C . GLY A 1 483 ? 12.785 22.883 15.342 1.00 85.62 483 GLY A C 1
ATOM 3747 O O . GLY A 1 483 ? 11.675 22.615 15.791 1.00 85.62 483 GLY A O 1
ATOM 3748 N N . GLY A 1 484 ? 13.203 22.434 14.162 1.00 93.44 484 GLY A N 1
ATOM 3749 C CA . GLY A 1 484 ? 12.373 21.702 13.214 1.00 93.44 484 GLY A CA 1
ATOM 3750 C C . GLY A 1 484 ? 13.026 20.426 12.707 1.00 93.44 484 GLY A C 1
ATOM 3751 O O . GLY A 1 484 ? 14.145 20.096 13.109 1.00 93.44 484 GLY A O 1
ATOM 3752 N N . PHE A 1 485 ? 12.359 19.729 11.791 1.00 95.81 485 PHE A N 1
ATOM 3753 C CA . PHE A 1 485 ? 12.896 18.524 11.154 1.00 95.81 485 PHE A CA 1
ATOM 3754 C C . PHE A 1 485 ? 13.114 18.741 9.657 1.00 95.81 485 PHE A C 1
ATOM 3756 O O . PHE A 1 485 ? 12.196 19.132 8.939 1.00 95.81 485 PHE A O 1
ATOM 3763 N N . LYS A 1 486 ? 14.338 18.463 9.186 1.00 94.88 486 LYS A N 1
ATOM 3764 C CA . LYS A 1 486 ? 14.699 18.527 7.757 1.00 94.88 486 LYS A CA 1
ATOM 3765 C C . LYS A 1 486 ? 14.443 17.213 7.018 1.00 94.88 486 LYS A C 1
ATOM 3767 O O . LYS A 1 486 ? 14.354 17.213 5.796 1.00 94.88 486 LYS A O 1
ATOM 3772 N N . ILE A 1 487 ? 14.350 16.097 7.744 1.00 97.69 487 ILE A N 1
ATOM 3773 C CA . ILE A 1 487 ? 13.902 14.803 7.219 1.00 97.69 487 ILE A CA 1
ATOM 3774 C C . ILE A 1 487 ? 12.840 14.273 8.173 1.00 97.69 487 ILE A C 1
ATOM 3776 O O . ILE A 1 487 ? 13.083 14.158 9.376 1.00 97.69 487 ILE A O 1
ATOM 3780 N N . VAL A 1 488 ? 11.682 13.953 7.608 1.00 97.31 488 VAL A N 1
ATOM 3781 C CA . VAL A 1 488 ? 10.586 13.248 8.268 1.00 97.31 488 VAL A CA 1
ATOM 3782 C C . VAL A 1 488 ? 10.185 12.144 7.308 1.00 97.31 488 VAL A C 1
ATOM 3784 O O . VAL A 1 488 ? 9.696 12.433 6.223 1.00 97.31 488 VAL A O 1
ATOM 3787 N N . GLU A 1 489 ? 10.459 10.895 7.653 1.00 94.75 489 GLU A N 1
ATOM 3788 C CA . GLU A 1 489 ? 10.161 9.735 6.808 1.00 94.75 489 GLU A CA 1
ATOM 3789 C C . GLU A 1 489 ? 9.253 8.793 7.586 1.00 94.75 489 GLU A C 1
ATOM 3791 O O . GLU A 1 489 ? 9.645 8.243 8.615 1.00 94.75 489 GLU A O 1
ATOM 3796 N N . MET A 1 490 ? 8.018 8.639 7.116 1.00 90.00 490 MET A N 1
ATOM 3797 C CA . MET A 1 490 ? 7.033 7.759 7.735 1.00 90.00 490 MET A CA 1
ATOM 3798 C C . MET A 1 490 ? 7.208 6.320 7.251 1.00 90.00 490 MET A C 1
ATOM 3800 O O . MET A 1 490 ? 7.504 6.071 6.082 1.00 90.00 490 MET A O 1
ATOM 3804 N N . LEU A 1 491 ? 6.987 5.353 8.141 1.00 82.88 491 LEU A N 1
ATOM 3805 C CA . LEU A 1 491 ? 6.828 3.956 7.760 1.00 82.88 491 LEU A CA 1
ATOM 3806 C C . LEU A 1 491 ? 5.357 3.668 7.402 1.00 82.88 491 LEU A C 1
ATOM 3808 O O . LEU A 1 491 ? 4.481 3.576 8.252 1.00 82.88 491 LEU A O 1
ATOM 3812 N N . PHE A 1 492 ? 5.082 3.504 6.114 1.00 78.94 492 PHE A N 1
ATOM 3813 C CA . PHE A 1 492 ? 3.761 3.285 5.522 1.00 78.94 492 PHE A CA 1
ATOM 3814 C C . PHE A 1 492 ? 2.699 4.236 6.081 1.00 78.94 492 PHE A C 1
ATOM 3816 O O . PHE A 1 492 ? 2.783 5.438 5.870 1.00 78.94 492 PHE A O 1
ATOM 3823 N N . ARG A 1 493 ? 1.671 3.713 6.746 1.00 71.88 493 ARG A N 1
ATOM 3824 C CA . ARG A 1 493 ? 0.627 4.490 7.419 1.00 71.88 493 ARG A CA 1
ATOM 3825 C C . ARG A 1 493 ? 0.602 4.160 8.915 1.00 71.88 493 ARG A C 1
ATOM 3827 O O . ARG A 1 493 ? -0.476 4.052 9.495 1.00 71.88 493 ARG A O 1
ATOM 3834 N N . CYS A 1 494 ? 1.771 3.927 9.516 1.00 67.00 494 CYS A N 1
ATOM 3835 C CA . CYS A 1 494 ? 1.908 3.749 10.960 1.00 67.00 494 CYS A CA 1
ATOM 3836 C C . CYS A 1 494 ? 2.520 4.994 11.623 1.00 67.00 494 CYS A C 1
ATOM 3838 O O . CYS A 1 494 ? 2.881 5.966 10.976 1.00 67.00 494 CYS A O 1
ATOM 3840 N N . ASN A 1 495 ? 2.605 4.968 12.945 1.00 69.25 495 ASN A N 1
ATOM 3841 C CA . ASN A 1 495 ? 3.152 5.993 13.839 1.00 69.25 495 ASN A CA 1
ATOM 3842 C C . ASN A 1 495 ? 4.679 6.020 13.911 1.00 69.25 495 ASN A C 1
ATOM 3844 O O . ASN A 1 495 ? 5.226 6.787 14.704 1.00 69.25 495 ASN A O 1
ATOM 3848 N N . ILE A 1 496 ? 5.355 5.149 13.166 1.00 78.69 496 ILE A N 1
ATOM 3849 C CA . ILE A 1 496 ? 6.802 5.040 13.234 1.00 78.69 496 ILE A CA 1
ATOM 3850 C C . ILE A 1 496 ? 7.416 5.986 12.213 1.00 78.69 496 ILE A C 1
ATOM 3852 O O . ILE A 1 496 ? 7.139 5.903 11.013 1.00 78.69 496 ILE A O 1
ATOM 3856 N N . LEU A 1 497 ? 8.247 6.893 12.709 1.00 88.44 497 LEU A N 1
ATOM 3857 C CA . LEU A 1 497 ? 8.873 7.949 11.928 1.00 88.44 497 LEU A CA 1
ATOM 3858 C C . LEU A 1 497 ? 10.388 7.876 12.083 1.00 88.44 497 LEU A C 1
ATOM 3860 O O . LEU A 1 497 ? 10.895 7.643 13.177 1.00 88.44 497 LEU A O 1
ATOM 3864 N N . ALA A 1 498 ? 11.117 8.142 11.006 1.00 94.50 498 ALA A N 1
ATOM 3865 C CA . ALA A 1 498 ? 12.513 8.532 11.086 1.00 94.50 498 ALA A CA 1
ATOM 3866 C C . ALA A 1 498 ? 12.624 10.054 10.991 1.00 94.50 498 ALA A C 1
ATOM 3868 O O . ALA A 1 498 ? 12.152 10.663 10.028 1.00 94.50 498 ALA A O 1
ATOM 3869 N N . LEU A 1 499 ? 13.258 10.657 11.992 1.00 97.00 499 LEU A N 1
ATOM 3870 C CA . LEU A 1 499 ? 13.387 12.099 12.151 1.00 97.00 499 LEU A CA 1
ATOM 3871 C C . LEU A 1 499 ? 14.865 12.503 12.136 1.00 97.00 499 LEU A C 1
ATOM 3873 O O . LEU A 1 499 ? 15.692 11.899 12.819 1.00 97.00 499 LEU A O 1
ATOM 3877 N N . VAL A 1 500 ? 15.192 13.551 11.379 1.00 97.81 500 VAL A N 1
ATOM 3878 C CA . VAL A 1 500 ? 16.498 14.229 11.421 1.00 97.81 500 VAL A CA 1
ATOM 3879 C C . VAL A 1 500 ? 16.246 15.718 11.573 1.00 97.81 500 VAL A C 1
ATOM 3881 O O . VAL A 1 500 ? 15.539 16.325 10.759 1.00 97.81 500 VAL A O 1
ATOM 3884 N N . GLY A 1 501 ? 16.806 16.315 12.621 1.00 95.81 501 GLY A N 1
ATOM 3885 C CA . GLY A 1 501 ? 16.575 17.724 12.901 1.00 95.81 501 GLY A CA 1
ATOM 3886 C C . GLY A 1 501 ? 17.243 18.651 11.887 1.00 95.81 501 GLY A C 1
ATOM 3887 O O . GLY A 1 501 ? 18.242 18.321 11.238 1.00 95.81 501 GLY A O 1
ATOM 3888 N N . ALA A 1 502 ? 16.629 19.815 11.706 1.00 92.88 502 ALA A N 1
ATOM 3889 C CA . ALA A 1 502 ? 17.170 20.897 10.898 1.00 92.88 502 ALA A CA 1
ATOM 3890 C C . ALA A 1 502 ? 18.413 21.513 11.561 1.00 92.88 502 ALA A C 1
ATOM 3892 O O . ALA A 1 502 ? 18.621 21.353 12.758 1.00 92.88 502 ALA A O 1
ATOM 3893 N N . ALA A 1 503 ? 19.219 22.269 10.810 1.00 86.69 503 ALA A N 1
ATOM 3894 C CA . ALA A 1 503 ? 20.435 22.896 11.346 1.00 86.69 503 ALA A CA 1
ATOM 3895 C C . ALA A 1 503 ? 20.168 23.822 12.554 1.00 86.69 503 ALA A C 1
ATOM 3897 O O . ALA A 1 503 ? 20.997 23.916 13.451 1.00 86.69 503 ALA A O 1
ATOM 3898 N N . ALA A 1 504 ? 18.994 24.460 12.600 1.00 81.75 504 ALA A N 1
ATOM 3899 C CA . ALA A 1 504 ? 18.558 25.303 13.715 1.00 81.75 504 ALA A CA 1
ATOM 3900 C C . ALA A 1 504 ? 18.042 24.513 14.938 1.00 81.75 504 ALA A C 1
ATOM 3902 O O . ALA A 1 504 ? 17.718 25.106 15.963 1.00 81.75 504 ALA A O 1
ATOM 3903 N N . ASN A 1 505 ? 17.925 23.184 14.846 1.00 85.31 505 ASN A N 1
ATOM 3904 C CA . ASN A 1 505 ? 17.433 22.343 15.929 1.00 85.31 505 ASN A CA 1
ATOM 3905 C C . ASN A 1 505 ? 18.593 21.893 16.830 1.00 85.31 505 ASN A C 1
ATOM 3907 O O . ASN A 1 505 ? 19.329 20.964 16.504 1.00 85.31 505 ASN A O 1
ATOM 3911 N N . SER A 1 506 ? 18.749 22.547 17.983 1.00 81.19 506 SER A N 1
ATOM 3912 C CA . SER A 1 506 ? 19.801 22.222 18.957 1.00 81.19 506 SER A CA 1
ATOM 3913 C C . SER A 1 506 ? 19.561 20.903 19.699 1.00 81.19 506 SER A C 1
ATOM 3915 O O . SER A 1 506 ? 20.517 20.274 20.146 1.00 81.19 506 SER A O 1
ATOM 3917 N N . SER A 1 507 ? 18.301 20.471 19.815 1.00 83.31 507 SER A N 1
ATOM 3918 C CA . SER A 1 507 ? 17.932 19.235 20.521 1.00 83.31 507 SER A CA 1
ATOM 3919 C C . SER A 1 507 ? 18.109 17.992 19.647 1.00 83.31 507 SER A C 1
ATOM 3921 O O . SER A 1 507 ? 18.427 16.915 20.148 1.00 83.31 507 SER A O 1
ATOM 3923 N N . TYR A 1 508 ? 17.943 18.146 18.332 1.00 87.56 508 TYR A N 1
ATOM 3924 C CA . TYR A 1 508 ? 18.038 17.066 17.356 1.00 87.56 508 TYR A CA 1
ATOM 3925 C C . TYR A 1 508 ? 19.022 17.461 16.248 1.00 87.56 508 TYR A C 1
ATOM 3927 O O . TYR A 1 508 ? 18.635 18.146 15.304 1.00 87.56 508 TYR A O 1
ATOM 3935 N N . PRO A 1 509 ? 20.300 17.058 16.328 1.00 90.81 509 PRO A N 1
ATOM 3936 C CA . PRO A 1 509 ? 21.302 17.527 15.381 1.00 90.81 509 PRO A CA 1
ATOM 3937 C C . PRO A 1 509 ? 21.168 16.848 13.999 1.00 90.81 509 PRO A C 1
ATOM 3939 O O . PRO A 1 509 ? 20.708 15.706 13.901 1.00 90.81 509 PRO A O 1
ATOM 3942 N N . PRO A 1 510 ? 21.626 17.497 12.909 1.00 95.06 510 PRO A N 1
ATOM 3943 C CA . PRO A 1 510 ? 21.439 17.028 11.528 1.00 95.06 510 PRO A CA 1
ATOM 3944 C C . PRO A 1 510 ? 22.233 15.763 11.149 1.00 95.06 510 PRO A C 1
ATOM 3946 O O . PRO A 1 510 ? 22.081 15.244 10.040 1.00 95.06 510 PRO A O 1
ATOM 3949 N N . ASN A 1 511 ? 23.105 15.279 12.033 1.00 95.38 511 ASN A N 1
ATOM 3950 C CA . ASN A 1 511 ? 23.885 14.048 11.892 1.00 95.38 511 ASN A CA 1
ATOM 3951 C C . ASN A 1 511 ? 23.318 12.878 12.718 1.00 95.38 511 ASN A C 1
ATOM 3953 O O . ASN A 1 511 ? 23.958 11.827 12.802 1.00 95.38 511 ASN A O 1
ATOM 3957 N N . LYS A 1 512 ? 22.149 13.053 13.344 1.00 96.25 512 LYS A N 1
ATOM 3958 C CA . LYS A 1 512 ? 21.469 12.021 14.126 1.00 96.25 512 LYS A CA 1
ATOM 3959 C C . LYS A 1 512 ? 20.134 11.650 13.476 1.00 96.25 512 LYS A C 1
ATOM 3961 O O . LYS A 1 512 ? 19.363 12.528 13.100 1.00 96.25 512 LYS A O 1
ATOM 3966 N N . VAL A 1 513 ? 19.865 10.350 13.364 1.00 97.62 513 VAL A N 1
ATOM 3967 C CA . VAL A 1 513 ? 18.553 9.801 12.993 1.00 97.62 513 VAL A CA 1
ATOM 3968 C C . VAL A 1 513 ? 17.866 9.298 14.249 1.00 97.62 513 VAL A C 1
ATOM 3970 O O . VAL A 1 513 ? 18.427 8.474 14.968 1.00 97.62 513 VAL A O 1
ATOM 3973 N N . LEU A 1 514 ? 16.648 9.768 14.481 1.00 94.31 514 LEU A N 1
ATOM 3974 C CA . LEU A 1 514 ? 15.765 9.319 15.546 1.00 94.31 514 LEU A CA 1
ATOM 3975 C C . LEU A 1 514 ? 14.670 8.433 14.947 1.00 94.31 514 LEU A C 1
ATOM 3977 O O . LEU A 1 514 ? 13.930 8.891 14.081 1.00 94.31 514 LEU A O 1
ATOM 3981 N N . ILE A 1 515 ? 14.552 7.190 15.408 1.00 91.19 515 ILE A N 1
ATOM 3982 C CA . ILE A 1 515 ? 13.393 6.336 15.135 1.00 91.19 515 ILE A CA 1
ATOM 3983 C C . ILE A 1 515 ? 12.392 6.563 16.255 1.00 91.19 515 ILE A C 1
ATOM 3985 O O . ILE A 1 515 ? 12.643 6.225 17.411 1.00 91.19 515 ILE A O 1
ATOM 3989 N N . TRP A 1 516 ? 11.274 7.173 15.904 1.00 83.69 516 TRP A N 1
ATOM 3990 C CA . TRP A 1 516 ? 10.282 7.680 16.829 1.00 83.69 516 TRP A CA 1
ATOM 3991 C C . TRP A 1 516 ? 8.982 6.896 16.711 1.00 83.69 516 TRP A C 1
ATOM 3993 O O . TRP A 1 516 ? 8.461 6.722 15.611 1.00 83.69 516 TRP A O 1
ATOM 4003 N N . ASP A 1 517 ? 8.453 6.459 17.849 1.00 74.69 517 ASP A N 1
ATOM 4004 C CA . ASP A 1 517 ? 7.085 5.981 17.981 1.00 74.69 517 ASP A CA 1
ATOM 4005 C C . ASP A 1 517 ? 6.199 7.140 18.442 1.00 74.69 517 ASP A C 1
ATOM 4007 O O . ASP A 1 517 ? 6.231 7.550 19.606 1.00 74.69 517 ASP A O 1
ATOM 4011 N N . ASP A 1 518 ? 5.372 7.650 17.532 1.00 72.25 518 ASP A N 1
ATOM 4012 C CA . ASP A 1 518 ? 4.496 8.781 17.828 1.00 72.25 518 ASP A CA 1
ATOM 4013 C C . ASP A 1 518 ? 3.291 8.441 18.712 1.00 72.25 518 ASP A C 1
ATOM 4015 O O . ASP A 1 518 ? 2.755 9.310 19.400 1.00 72.25 518 ASP A O 1
ATOM 4019 N N . HIS A 1 519 ? 2.878 7.176 18.724 1.00 64.69 519 HIS A N 1
ATOM 4020 C CA . HIS A 1 519 ? 1.753 6.703 19.526 1.00 64.69 519 HIS A CA 1
ATOM 4021 C C . HIS A 1 519 ? 2.143 6.555 20.996 1.00 64.69 519 HIS A C 1
ATOM 4023 O O . HIS A 1 519 ? 1.417 6.983 21.888 1.00 64.69 519 HIS A O 1
ATOM 4029 N N . GLN A 1 520 ? 3.308 5.960 21.238 1.00 56.94 520 GLN A N 1
ATOM 4030 C CA . GLN A 1 520 ? 3.888 5.756 22.561 1.00 56.94 520 GLN A CA 1
ATOM 4031 C C . GLN A 1 520 ? 4.658 6.992 23.041 1.00 56.94 520 GLN A C 1
ATOM 4033 O O . GLN A 1 520 ? 5.125 7.015 24.176 1.00 56.94 520 GLN A O 1
ATOM 4038 N N . SER A 1 521 ? 4.790 8.011 22.186 1.00 72.56 521 SER A N 1
ATOM 4039 C CA . SER A 1 521 ? 5.562 9.227 22.432 1.00 72.56 521 SER A CA 1
ATOM 4040 C C . SER A 1 521 ? 6.978 8.931 22.934 1.00 72.56 521 SER A C 1
ATOM 4042 O O . SER A 1 521 ? 7.434 9.533 23.909 1.00 72.56 521 SER A O 1
ATOM 4044 N N . ARG A 1 522 ? 7.675 7.986 22.287 1.00 75.62 522 ARG A N 1
ATOM 4045 C CA . ARG A 1 522 ? 9.034 7.598 22.685 1.00 75.62 522 ARG A CA 1
ATOM 4046 C C . ARG A 1 522 ? 9.967 7.335 21.513 1.00 75.62 522 ARG A C 1
ATOM 4048 O O . ARG A 1 522 ? 9.566 6.910 20.432 1.00 75.62 522 ARG A O 1
ATOM 4055 N N . CYS A 1 523 ? 11.254 7.488 21.792 1.00 81.44 523 CYS A N 1
ATOM 4056 C CA . CYS A 1 523 ? 12.326 7.025 20.929 1.00 81.44 523 CYS A CA 1
ATOM 4057 C C . CYS A 1 523 ? 12.437 5.492 20.979 1.00 81.44 523 CYS A C 1
ATOM 4059 O O . CYS A 1 523 ? 12.590 4.914 22.056 1.00 81.44 523 CYS A O 1
ATOM 4061 N N . ILE A 1 524 ? 12.408 4.840 19.816 1.00 77.81 524 ILE A N 1
ATOM 4062 C CA . ILE A 1 524 ? 12.718 3.411 19.650 1.00 77.81 524 ILE A CA 1
ATOM 4063 C C . ILE A 1 524 ? 14.228 3.205 19.534 1.00 77.81 524 ILE A C 1
ATOM 4065 O O . ILE A 1 524 ? 14.772 2.263 20.105 1.00 77.81 524 ILE A O 1
ATOM 4069 N N . GLY A 1 525 ? 14.910 4.085 18.802 1.00 78.56 525 GLY A N 1
ATOM 4070 C CA . GLY A 1 525 ? 16.348 3.990 18.586 1.00 78.56 525 GLY A CA 1
ATOM 4071 C C . GLY A 1 525 ? 16.936 5.257 17.985 1.00 78.56 525 GLY A C 1
ATOM 4072 O O . GLY A 1 525 ? 16.248 6.014 17.302 1.00 78.56 525 GLY A O 1
ATOM 4073 N N . GLU A 1 526 ? 18.228 5.470 18.221 1.00 90.88 526 GLU A N 1
ATOM 4074 C CA . GLU A 1 526 ? 18.979 6.599 17.677 1.00 90.88 526 GLU A CA 1
ATOM 4075 C C . GLU A 1 526 ? 20.235 6.114 16.957 1.00 90.88 526 GLU A C 1
ATOM 4077 O O . GLU A 1 526 ? 20.958 5.245 17.445 1.00 90.88 526 GLU A O 1
ATOM 4082 N N . PHE A 1 527 ? 20.542 6.737 15.823 1.00 92.44 527 PHE A N 1
ATOM 4083 C CA . PHE A 1 527 ? 21.774 6.506 15.079 1.00 92.44 527 PHE A CA 1
ATOM 4084 C C . PHE A 1 527 ? 22.529 7.820 14.942 1.00 92.44 527 PHE A C 1
ATOM 4086 O O . PHE A 1 527 ? 21.972 8.805 14.464 1.00 92.44 527 PHE A O 1
ATOM 4093 N N . THR A 1 528 ? 23.800 7.845 15.339 1.00 96.25 528 THR A N 1
ATOM 4094 C CA . THR A 1 528 ? 24.651 9.038 15.232 1.00 96.25 528 THR A CA 1
ATOM 4095 C C . THR A 1 528 ? 25.759 8.805 14.217 1.00 96.25 528 THR A C 1
ATOM 4097 O O . THR A 1 528 ? 26.464 7.798 14.274 1.00 96.25 528 THR A O 1
ATOM 4100 N N . PHE A 1 529 ? 25.935 9.760 13.309 1.00 96.69 529 PHE A N 1
ATOM 4101 C CA . PHE A 1 529 ? 26.913 9.698 12.231 1.00 96.69 529 PHE A CA 1
ATOM 4102 C C . PHE A 1 529 ? 27.941 10.826 12.352 1.00 96.69 529 PHE A C 1
ATOM 4104 O O . PHE A 1 529 ? 27.709 11.853 12.988 1.00 96.69 529 PHE A O 1
ATOM 4111 N N . ARG A 1 530 ? 29.109 10.642 11.727 1.00 94.00 530 ARG A N 1
ATOM 4112 C CA . ARG A 1 530 ? 30.192 11.646 11.723 1.00 94.00 530 ARG A CA 1
ATOM 4113 C C . ARG A 1 530 ? 29.946 12.807 10.755 1.00 94.00 530 ARG A C 1
ATOM 4115 O O . ARG A 1 530 ? 30.676 13.788 10.785 1.00 94.00 530 ARG A O 1
ATOM 4122 N N . SER A 1 531 ? 28.950 12.675 9.888 1.00 94.94 531 SER A N 1
ATOM 4123 C CA . SER A 1 531 ? 28.559 13.657 8.882 1.00 94.94 531 SER A CA 1
ATOM 4124 C C . SER A 1 531 ? 27.047 13.807 8.887 1.00 94.94 531 SER A C 1
ATOM 4126 O O . SER A 1 531 ? 26.333 12.941 9.396 1.00 94.94 531 SER A O 1
ATOM 4128 N N . GLU A 1 532 ? 26.556 14.881 8.280 1.00 96.31 532 GLU A N 1
ATOM 4129 C CA . GLU A 1 532 ? 25.121 15.080 8.132 1.00 96.31 532 GLU A CA 1
ATOM 4130 C C . GLU A 1 532 ? 24.438 13.924 7.402 1.00 96.31 532 GLU A C 1
ATOM 4132 O O . GLU A 1 532 ? 24.947 13.383 6.414 1.00 96.31 532 GLU A O 1
ATOM 4137 N N . VAL A 1 533 ? 23.239 13.601 7.879 1.00 98.44 533 VAL A N 1
ATOM 4138 C CA . VAL A 1 533 ? 22.331 12.684 7.205 1.00 98.44 533 VAL A CA 1
ATOM 4139 C C . VAL A 1 533 ? 21.688 13.430 6.041 1.00 98.44 533 VAL A C 1
ATOM 4141 O O . VAL A 1 533 ? 21.120 14.513 6.213 1.00 98.44 533 VAL A O 1
ATOM 4144 N N . ARG A 1 534 ? 21.814 12.853 4.844 1.00 98.00 534 ARG A N 1
ATOM 4145 C CA . ARG A 1 534 ? 21.285 13.387 3.583 1.00 98.00 534 ARG A CA 1
ATOM 4146 C C . ARG A 1 534 ? 19.911 12.818 3.243 1.00 98.00 534 ARG A C 1
ATOM 4148 O O . ARG A 1 534 ? 19.140 13.484 2.567 1.00 98.00 534 ARG A O 1
ATOM 4155 N N . GLY A 1 535 ? 19.600 11.614 3.713 1.00 97.69 535 GLY A N 1
ATOM 4156 C CA . GLY A 1 535 ? 18.305 10.975 3.504 1.00 97.69 535 GLY A CA 1
ATOM 4157 C C . GLY A 1 535 ? 18.105 9.788 4.436 1.00 97.69 535 GLY A C 1
ATOM 4158 O O . GLY A 1 535 ? 19.070 9.195 4.920 1.00 97.69 535 GLY A O 1
ATOM 4159 N N . VAL A 1 536 ? 16.848 9.434 4.677 1.00 98.31 536 VAL A N 1
ATOM 4160 C CA . VAL A 1 536 ? 16.468 8.193 5.357 1.00 98.31 536 VAL A CA 1
ATOM 4161 C C . VAL A 1 536 ? 15.399 7.514 4.510 1.00 98.31 536 VAL A C 1
ATOM 4163 O O . VAL A 1 536 ? 14.573 8.191 3.907 1.00 98.31 536 VAL A O 1
ATOM 4166 N N . LYS A 1 537 ? 15.426 6.186 4.412 1.00 97.56 537 LYS A N 1
ATOM 4167 C CA . LYS A 1 537 ? 14.353 5.400 3.800 1.00 97.56 537 LYS A CA 1
ATOM 4168 C C . LYS A 1 537 ? 13.976 4.253 4.713 1.00 97.56 537 LYS A C 1
ATOM 4170 O O . LYS A 1 537 ? 14.842 3.543 5.223 1.00 97.56 537 LYS A O 1
ATOM 4175 N N . LEU A 1 538 ? 12.675 4.087 4.914 1.00 90.69 538 LEU A N 1
ATOM 4176 C CA . LEU A 1 538 ? 12.124 3.048 5.771 1.00 90.69 538 LEU A CA 1
ATOM 4177 C C . LEU A 1 538 ? 11.433 1.976 4.939 1.00 90.69 538 LEU A C 1
ATOM 4179 O O . LEU A 1 538 ? 10.715 2.261 3.979 1.00 90.69 538 LEU A O 1
ATOM 4183 N N . ARG A 1 539 ? 11.623 0.733 5.357 1.00 84.50 539 ARG A N 1
ATOM 4184 C CA . ARG A 1 539 ? 10.876 -0.449 4.936 1.00 84.50 539 ARG A CA 1
ATOM 4185 C C . ARG A 1 539 ? 10.440 -1.174 6.206 1.00 84.50 539 ARG A C 1
ATOM 4187 O O . ARG A 1 539 ? 11.043 -0.971 7.255 1.00 84.50 539 ARG A O 1
ATOM 4194 N N . ARG A 1 540 ? 9.425 -2.040 6.111 1.00 76.19 540 ARG A N 1
ATOM 4195 C CA . ARG A 1 540 ? 8.914 -2.796 7.269 1.00 76.19 540 ARG A CA 1
ATOM 4196 C C . ARG A 1 540 ? 10.029 -3.456 8.070 1.00 76.19 540 ARG A C 1
ATOM 4198 O O . ARG A 1 540 ? 9.952 -3.440 9.278 1.00 76.19 540 ARG A O 1
ATOM 4205 N N . ASP A 1 541 ? 11.054 -3.987 7.415 1.00 76.31 541 ASP A N 1
ATOM 4206 C CA . ASP A 1 541 ? 12.143 -4.746 8.027 1.00 76.31 541 ASP A CA 1
ATOM 4207 C C . ASP A 1 541 ? 13.527 -4.081 7.896 1.00 76.31 541 ASP A C 1
ATOM 4209 O O . ASP A 1 541 ? 14.529 -4.674 8.308 1.00 76.31 541 ASP A O 1
ATOM 4213 N N . ARG A 1 542 ? 13.625 -2.868 7.325 1.00 89.69 542 ARG A N 1
ATOM 4214 C CA . ARG A 1 542 ? 14.911 -2.177 7.106 1.00 89.69 542 ARG A CA 1
ATOM 4215 C C . ARG A 1 542 ? 14.848 -0.680 7.386 1.00 89.69 542 ARG A C 1
ATOM 4217 O O . ARG A 1 542 ? 13.880 -0.011 7.029 1.00 89.69 542 ARG A O 1
ATOM 4224 N N . ILE A 1 543 ? 15.942 -0.152 7.925 1.00 94.25 543 ILE A N 1
ATOM 4225 C CA . ILE A 1 543 ? 16.209 1.287 8.039 1.00 94.25 543 ILE A CA 1
ATOM 4226 C C . ILE A 1 543 ? 17.416 1.587 7.160 1.00 94.25 543 ILE A C 1
ATOM 4228 O O . ILE A 1 543 ? 18.472 0.984 7.334 1.00 94.25 543 ILE A O 1
ATOM 4232 N N . VAL A 1 544 ? 17.279 2.506 6.213 1.00 98.56 544 VAL A N 1
ATOM 4233 C CA . VAL A 1 544 ? 18.366 2.899 5.315 1.00 98.56 544 VAL A CA 1
ATOM 4234 C C . VAL A 1 544 ? 18.722 4.350 5.576 1.00 98.56 544 VAL A C 1
ATOM 4236 O O . VAL A 1 544 ? 17.884 5.229 5.403 1.00 98.56 544 VAL A O 1
ATOM 4239 N N . VAL A 1 545 ? 19.963 4.609 5.979 1.00 98.75 545 VAL A N 1
ATOM 4240 C CA . VAL A 1 545 ? 20.475 5.959 6.229 1.00 98.75 545 VAL A CA 1
ATOM 4241 C C . VAL A 1 545 ? 21.478 6.332 5.150 1.00 98.75 545 VAL A C 1
ATOM 4243 O O . VAL A 1 545 ? 22.438 5.605 4.901 1.00 98.75 545 VAL A O 1
ATOM 4246 N N . VAL A 1 546 ? 21.260 7.477 4.514 1.00 98.69 546 VAL A N 1
ATOM 4247 C CA . VAL A 1 546 ? 22.071 7.989 3.411 1.00 98.69 546 VAL A CA 1
ATOM 4248 C C . VAL A 1 546 ? 22.910 9.156 3.911 1.00 98.69 546 VAL A C 1
ATOM 4250 O O . VAL A 1 546 ? 22.379 10.174 4.355 1.00 98.69 546 VAL A O 1
ATOM 4253 N N . LEU A 1 547 ? 24.226 9.014 3.820 1.00 98.38 547 LEU A N 1
ATOM 4254 C CA . LEU A 1 547 ? 25.205 10.086 3.968 1.00 98.38 547 LEU A CA 1
ATOM 4255 C C . LEU A 1 547 ? 25.702 10.508 2.579 1.00 98.38 547 LEU A C 1
ATOM 4257 O O . LEU A 1 547 ? 25.307 9.952 1.557 1.00 98.38 547 LEU A O 1
ATOM 4261 N N . GLU A 1 548 ? 26.606 11.482 2.532 1.00 97.25 548 GLU A N 1
ATOM 4262 C CA . GLU A 1 548 ? 27.104 12.019 1.263 1.00 97.25 548 GLU A CA 1
ATOM 4263 C C . GLU A 1 548 ? 27.891 11.005 0.420 1.00 97.25 548 GLU A C 1
ATOM 4265 O O . GLU A 1 548 ? 27.808 11.045 -0.798 1.00 97.25 548 GLU A O 1
ATOM 4270 N N . HIS A 1 549 ? 28.619 10.073 1.034 1.00 97.62 549 HIS A N 1
ATOM 4271 C CA . HIS A 1 549 ? 29.426 9.076 0.307 1.00 97.62 549 HIS A CA 1
ATOM 4272 C C . HIS A 1 549 ? 29.145 7.630 0.721 1.00 97.62 549 HIS A C 1
ATOM 4274 O O . HIS A 1 549 ? 29.813 6.703 0.261 1.00 97.62 549 HIS A O 1
ATOM 4280 N N . LYS A 1 550 ? 28.203 7.425 1.647 1.00 97.88 550 LYS A N 1
ATOM 4281 C CA . LYS A 1 550 ? 27.912 6.114 2.229 1.00 97.88 550 LYS A CA 1
ATOM 4282 C C . LYS A 1 550 ? 26.432 5.950 2.501 1.00 97.88 550 LYS A C 1
ATOM 4284 O O . LYS A 1 550 ? 25.770 6.889 2.930 1.00 97.88 550 LYS A O 1
ATOM 4289 N N . ILE A 1 551 ? 25.945 4.734 2.324 1.00 98.69 551 ILE A N 1
ATOM 4290 C CA . ILE A 1 551 ? 24.610 4.301 2.717 1.00 98.69 551 ILE A CA 1
ATOM 4291 C C . ILE A 1 551 ? 24.760 3.171 3.729 1.00 98.69 551 ILE A C 1
ATOM 4293 O O . ILE A 1 551 ? 25.518 2.229 3.507 1.00 98.69 551 ILE A O 1
ATOM 4297 N N . TYR A 1 552 ? 24.028 3.266 4.831 1.00 98.69 552 TYR A N 1
ATOM 4298 C CA . TYR A 1 552 ? 23.960 2.253 5.874 1.00 98.69 552 TYR A CA 1
ATOM 4299 C C . TYR A 1 552 ? 22.584 1.597 5.842 1.00 98.69 552 TYR A C 1
ATOM 4301 O O . TYR A 1 552 ? 21.571 2.290 5.843 1.00 98.69 552 TYR A O 1
ATOM 4309 N N . VAL A 1 553 ? 22.546 0.269 5.816 1.00 97.81 553 VAL A N 1
ATOM 4310 C CA . VAL A 1 553 ? 21.315 -0.527 5.847 1.00 97.81 553 VAL A CA 1
ATOM 4311 C C . VAL A 1 553 ? 21.285 -1.282 7.165 1.00 97.81 553 VAL A C 1
ATOM 4313 O O . VAL A 1 553 ? 22.129 -2.144 7.396 1.00 97.81 553 VAL A O 1
ATOM 4316 N N . TYR A 1 554 ? 20.314 -0.976 8.012 1.00 94.44 554 TYR A N 1
ATOM 4317 C CA . TYR A 1 554 ? 20.090 -1.622 9.298 1.00 94.44 554 TYR A CA 1
ATOM 4318 C C . TYR A 1 554 ? 18.871 -2.539 9.235 1.00 94.44 554 TYR A C 1
ATOM 4320 O O . TYR A 1 554 ? 17.927 -2.306 8.474 1.00 94.44 554 TYR A O 1
ATOM 4328 N N . ASN A 1 555 ? 18.880 -3.573 10.065 1.00 78.81 555 ASN A N 1
ATOM 4329 C CA . ASN A 1 555 ? 17.690 -4.332 10.401 1.00 78.81 555 ASN A CA 1
ATOM 4330 C C . ASN A 1 555 ? 16.776 -3.456 11.269 1.00 78.81 555 ASN A C 1
ATOM 4332 O O . ASN A 1 555 ? 17.247 -2.807 12.198 1.00 78.81 555 ASN A O 1
ATOM 4336 N N . PHE A 1 556 ? 15.481 -3.416 10.963 1.00 80.00 556 PHE A N 1
ATOM 4337 C CA . PHE A 1 556 ? 14.544 -2.583 11.719 1.00 80.00 556 PHE A CA 1
ATOM 4338 C C . PHE A 1 556 ? 14.294 -3.108 13.141 1.00 80.00 556 PHE A C 1
ATOM 4340 O O . PHE A 1 556 ? 14.115 -2.317 14.059 1.00 80.00 556 PHE A O 1
ATOM 4347 N N . MET A 1 557 ? 14.294 -4.430 13.333 1.00 71.06 557 MET A N 1
ATOM 4348 C CA . MET A 1 557 ? 13.875 -5.061 14.588 1.00 71.06 557 MET A CA 1
ATOM 4349 C C . MET A 1 557 ? 14.908 -4.970 15.694 1.00 71.06 557 MET A C 1
ATOM 4351 O O . MET A 1 557 ? 14.569 -4.666 16.832 1.00 71.06 557 MET A O 1
ATOM 4355 N N . ASP A 1 558 ? 16.163 -5.259 15.369 1.00 71.19 558 ASP A N 1
ATOM 4356 C CA . ASP A 1 558 ? 17.251 -5.267 16.348 1.00 71.19 558 ASP A CA 1
ATOM 4357 C C . ASP A 1 558 ? 18.249 -4.122 16.144 1.00 71.19 558 ASP A C 1
ATOM 4359 O O . ASP A 1 558 ? 19.253 -4.046 16.852 1.00 71.19 558 ASP A O 1
ATOM 4363 N N . LEU A 1 559 ? 17.971 -3.228 15.185 1.00 81.69 559 LEU A N 1
ATOM 4364 C CA . LEU A 1 559 ? 18.776 -2.054 14.842 1.00 81.69 559 LEU A CA 1
ATOM 4365 C C . LEU A 1 559 ? 20.221 -2.389 14.434 1.00 81.69 559 LEU A C 1
ATOM 4367 O O . LEU A 1 559 ? 21.070 -1.495 14.360 1.00 81.69 559 LEU A O 1
ATOM 4371 N N . LYS A 1 560 ? 20.531 -3.659 14.135 1.00 86.94 560 LYS A N 1
ATOM 4372 C CA . LYS A 1 560 ? 21.880 -4.061 13.727 1.00 86.94 560 LYS A CA 1
ATOM 4373 C C . LYS A 1 560 ? 22.190 -3.594 12.316 1.00 86.94 560 LYS A C 1
ATOM 4375 O O . LYS A 1 560 ? 21.365 -3.696 11.409 1.00 86.94 560 LYS A O 1
ATOM 4380 N N . LEU A 1 561 ? 23.422 -3.134 12.119 1.00 96.12 561 LEU A N 1
ATOM 4381 C CA . LEU A 1 561 ? 23.945 -2.816 10.796 1.00 96.12 561 LEU A CA 1
ATOM 4382 C C . LEU A 1 561 ? 24.088 -4.104 9.975 1.00 96.12 561 LEU A C 1
ATOM 4384 O O . LEU A 1 561 ? 24.771 -5.033 10.397 1.00 96.12 561 LEU A O 1
ATOM 4388 N N . LEU A 1 562 ? 23.465 -4.136 8.800 1.00 90.62 562 LEU A N 1
ATOM 4389 C CA . LEU A 1 562 ? 23.526 -5.254 7.858 1.00 90.62 562 LEU A CA 1
ATOM 4390 C C . LEU A 1 562 ? 24.498 -4.972 6.713 1.00 90.62 562 LEU A C 1
ATOM 4392 O O . LEU A 1 562 ? 25.329 -5.814 6.386 1.00 90.62 562 LEU A O 1
ATOM 4396 N N . HIS A 1 563 ? 24.404 -3.784 6.107 1.00 96.56 563 HIS A N 1
ATOM 4397 C CA . HIS A 1 563 ? 25.222 -3.426 4.948 1.00 96.56 563 HIS A CA 1
ATOM 4398 C C . HIS A 1 563 ? 25.719 -1.986 5.017 1.00 96.56 563 HIS A C 1
ATOM 4400 O O . HIS A 1 563 ? 25.018 -1.089 5.485 1.00 96.56 563 HIS A O 1
ATOM 4406 N N . GLN A 1 564 ? 26.915 -1.769 4.474 1.00 98.06 564 GLN A N 1
ATOM 4407 C CA . GLN A 1 564 ? 27.478 -0.452 4.208 1.00 98.06 564 GLN A CA 1
ATOM 4408 C C . GLN A 1 564 ? 27.841 -0.381 2.725 1.00 98.06 564 GLN A C 1
ATOM 4410 O O . GLN A 1 564 ? 28.618 -1.199 2.235 1.00 98.06 564 GLN A O 1
ATOM 4415 N N . ILE A 1 565 ? 27.274 0.588 2.016 1.00 98.31 565 ILE A N 1
ATOM 4416 C CA . ILE A 1 565 ? 27.441 0.763 0.573 1.00 98.31 565 ILE A CA 1
ATOM 4417 C C . ILE A 1 565 ? 28.129 2.099 0.333 1.00 98.31 565 ILE A C 1
ATOM 4419 O O . ILE A 1 565 ? 27.704 3.121 0.866 1.00 98.31 565 ILE A O 1
ATOM 4423 N N . GLU A 1 566 ? 29.184 2.099 -0.473 1.00 98.06 566 GLU A N 1
ATOM 4424 C CA . GLU A 1 566 ? 29.857 3.325 -0.900 1.00 98.06 566 GLU A CA 1
ATOM 4425 C C . GLU A 1 566 ? 29.221 3.866 -2.178 1.00 98.06 566 GLU A C 1
ATOM 4427 O O . GLU A 1 566 ? 28.876 3.108 -3.089 1.00 98.06 566 GLU A O 1
ATOM 4432 N N . THR A 1 567 ? 29.071 5.186 -2.237 1.00 97.62 567 THR A N 1
ATOM 4433 C CA . THR A 1 567 ? 28.510 5.901 -3.385 1.00 97.62 567 THR A CA 1
ATOM 4434 C C . THR A 1 567 ? 29.458 7.015 -3.813 1.00 97.62 567 THR A C 1
ATOM 4436 O O . THR A 1 567 ? 30.252 7.529 -3.018 1.00 97.62 567 THR A O 1
ATOM 4439 N N . LEU A 1 568 ? 29.326 7.473 -5.060 1.00 95.62 568 LEU A N 1
ATOM 4440 C CA . LEU A 1 568 ? 29.792 8.815 -5.412 1.00 95.62 568 LEU A CA 1
ATOM 4441 C C . LEU A 1 568 ? 29.082 9.862 -4.522 1.00 95.62 568 LEU A C 1
ATOM 4443 O O . LEU A 1 568 ? 28.118 9.538 -3.823 1.00 95.62 568 LEU A O 1
ATOM 4447 N N . ALA A 1 569 ? 29.549 11.114 -4.548 1.00 96.50 569 ALA A N 1
ATOM 4448 C CA . ALA A 1 569 ? 28.903 12.224 -3.848 1.00 96.50 569 ALA A CA 1
ATOM 4449 C C . ALA A 1 569 ? 27.381 12.232 -4.088 1.00 96.50 569 ALA A C 1
ATOM 4451 O O . ALA A 1 569 ? 26.910 12.358 -5.221 1.00 96.50 569 ALA A O 1
ATOM 4452 N N . ASN A 1 570 ? 26.632 12.104 -2.999 1.00 97.25 570 ASN A N 1
ATOM 4453 C CA . ASN A 1 570 ? 25.183 12.004 -2.937 1.00 97.25 570 ASN A CA 1
ATOM 4454 C C . ASN A 1 570 ? 24.600 13.132 -2.061 1.00 97.25 570 ASN A C 1
ATOM 4456 O O . ASN A 1 570 ? 23.972 12.874 -1.030 1.00 97.25 570 ASN A O 1
ATOM 4460 N N . PRO A 1 571 ? 24.803 14.409 -2.441 1.00 95.25 571 PRO A N 1
ATOM 4461 C CA . PRO A 1 571 ? 24.394 15.550 -1.622 1.00 95.25 571 PRO A CA 1
ATOM 4462 C C . PRO A 1 571 ? 22.870 15.666 -1.464 1.00 95.25 571 PRO A C 1
ATOM 4464 O O . PRO A 1 571 ? 22.410 16.282 -0.506 1.00 95.25 571 PRO A O 1
ATOM 4467 N N . ARG A 1 572 ? 22.091 15.057 -2.375 1.00 93.31 572 ARG A N 1
ATOM 4468 C CA . ARG A 1 572 ? 20.616 15.026 -2.346 1.00 93.31 572 ARG A CA 1
ATOM 4469 C C . ARG A 1 572 ? 20.038 13.816 -1.604 1.00 93.31 572 ARG A C 1
ATOM 4471 O O . ARG A 1 572 ? 18.825 13.648 -1.595 1.00 93.31 572 ARG A O 1
ATOM 4478 N N . GLY A 1 573 ? 20.881 12.945 -1.043 1.00 96.56 573 GLY A N 1
ATOM 4479 C CA . GLY A 1 573 ? 20.415 11.771 -0.302 1.00 96.56 573 GLY A CA 1
ATOM 4480 C C . GLY A 1 573 ? 19.644 10.756 -1.151 1.00 96.56 573 GLY A C 1
ATOM 4481 O O . GLY A 1 573 ? 18.762 10.074 -0.635 1.00 96.56 573 GLY A O 1
ATOM 4482 N N . LEU A 1 574 ? 19.953 10.653 -2.448 1.00 97.56 574 LEU A N 1
ATOM 4483 C CA . LEU A 1 574 ? 19.250 9.789 -3.389 1.00 97.56 574 LEU A CA 1
ATOM 4484 C C . LEU A 1 574 ? 19.381 8.317 -2.988 1.00 97.56 574 LEU A C 1
ATOM 4486 O O . LEU A 1 574 ? 20.485 7.768 -2.942 1.00 97.56 574 LEU A O 1
ATOM 4490 N N . CYS A 1 575 ? 18.243 7.689 -2.725 1.00 97.94 575 CYS A N 1
ATOM 4491 C CA . CYS A 1 575 ? 18.089 6.268 -2.454 1.00 97.94 575 CYS A CA 1
ATOM 4492 C C . CYS A 1 575 ? 16.601 5.920 -2.580 1.00 97.94 575 CYS A C 1
ATOM 4494 O O . CYS A 1 575 ? 15.750 6.690 -2.126 1.00 97.94 575 CYS A O 1
ATOM 4496 N N . CYS A 1 576 ? 16.274 4.771 -3.163 1.00 96.50 576 CYS A N 1
ATOM 4497 C CA . CYS A 1 576 ? 14.913 4.240 -3.146 1.00 96.50 576 CYS A CA 1
ATOM 4498 C C . CYS A 1 576 ? 14.925 2.723 -2.958 1.00 96.50 576 CYS A C 1
ATOM 4500 O O . CYS A 1 576 ? 15.920 2.054 -3.249 1.00 96.50 576 CYS A O 1
ATOM 4502 N N . LEU A 1 577 ? 13.822 2.196 -2.430 1.00 96.69 577 LEU A N 1
ATOM 4503 C CA . LEU A 1 577 ? 13.682 0.802 -2.026 1.00 96.69 577 LEU A CA 1
ATOM 4504 C C . LEU A 1 577 ? 12.460 0.184 -2.707 1.00 96.69 577 LEU A C 1
ATOM 4506 O O . LEU A 1 577 ? 11.465 0.871 -2.925 1.00 96.69 577 LEU A O 1
ATOM 4510 N N . SER A 1 578 ? 12.507 -1.120 -2.971 1.00 93.12 578 SER A N 1
ATOM 4511 C CA . SER A 1 578 ? 11.288 -1.894 -3.182 1.00 93.12 578 SER A CA 1
ATOM 4512 C C . SER A 1 578 ? 10.571 -2.116 -1.849 1.00 93.12 578 SER A C 1
ATOM 4514 O O . SER A 1 578 ? 11.176 -2.151 -0.767 1.00 93.12 578 SER A O 1
ATOM 4516 N N . HIS A 1 579 ? 9.258 -2.289 -1.931 1.00 81.81 579 HIS A N 1
ATOM 4517 C CA . HIS A 1 579 ? 8.358 -2.358 -0.783 1.00 81.81 579 HIS A CA 1
ATOM 4518 C C . HIS A 1 579 ? 7.411 -3.568 -0.822 1.00 81.81 579 HIS A C 1
ATOM 4520 O O . HIS A 1 579 ? 6.632 -3.765 0.116 1.00 81.81 579 HIS A O 1
ATOM 4526 N N . HIS A 1 580 ? 7.516 -4.406 -1.856 1.00 75.44 580 HIS A N 1
ATOM 4527 C CA . HIS A 1 580 ? 6.898 -5.725 -1.908 1.00 75.44 580 HIS A CA 1
ATOM 4528 C C . HIS A 1 580 ? 7.508 -6.651 -0.843 1.00 75.44 580 HIS A C 1
ATOM 4530 O O . HIS A 1 580 ? 8.705 -6.583 -0.555 1.00 75.44 580 HIS A O 1
ATOM 4536 N N . SER A 1 581 ? 6.697 -7.519 -0.232 1.00 65.44 581 SER A N 1
ATOM 4537 C CA . SER A 1 581 ? 7.137 -8.365 0.890 1.00 65.44 581 SER A CA 1
ATOM 4538 C C . SER A 1 581 ? 8.243 -9.344 0.506 1.00 65.44 581 SER A C 1
ATOM 4540 O O . SER A 1 581 ? 9.103 -9.640 1.330 1.00 65.44 581 SER A O 1
ATOM 4542 N N . ASN A 1 582 ? 8.228 -9.815 -0.743 1.00 63.06 582 ASN A N 1
ATOM 4543 C CA . ASN A 1 582 ? 9.094 -10.906 -1.197 1.00 63.06 582 ASN A CA 1
ATOM 4544 C C . ASN A 1 582 ? 10.383 -10.420 -1.870 1.00 63.06 582 ASN A C 1
ATOM 4546 O O . ASN A 1 582 ? 11.332 -11.182 -1.987 1.00 63.06 582 ASN A O 1
ATOM 4550 N N . THR A 1 583 ? 10.450 -9.156 -2.292 1.00 76.38 583 THR A N 1
ATOM 4551 C CA . THR A 1 583 ? 11.648 -8.600 -2.934 1.00 76.38 583 THR A CA 1
ATOM 4552 C C . THR A 1 583 ? 12.252 -7.550 -2.029 1.00 76.38 583 THR A C 1
ATOM 4554 O O . THR A 1 583 ? 11.513 -6.763 -1.450 1.00 76.38 583 THR A O 1
ATOM 4557 N N . PHE A 1 584 ? 13.577 -7.491 -1.912 1.00 88.62 584 PHE A N 1
ATOM 4558 C CA . PHE A 1 584 ? 14.268 -6.351 -1.310 1.00 88.62 584 PHE A CA 1
ATOM 4559 C C . PHE A 1 584 ? 15.306 -5.826 -2.291 1.00 88.62 584 PHE A C 1
ATOM 4561 O O . PHE A 1 584 ? 16.410 -6.360 -2.390 1.00 88.62 584 PHE A O 1
ATOM 4568 N N . VAL A 1 585 ? 14.903 -4.789 -3.022 1.00 96.38 585 VAL A N 1
ATOM 4569 C CA . VAL A 1 585 ? 15.730 -4.086 -3.996 1.00 96.38 585 VAL A CA 1
ATOM 4570 C C . VAL A 1 585 ? 16.047 -2.695 -3.461 1.00 96.38 585 VAL A C 1
ATOM 4572 O O . VAL A 1 585 ? 15.156 -2.012 -2.961 1.00 96.38 585 VAL A O 1
ATOM 4575 N N . LEU A 1 586 ? 17.300 -2.266 -3.552 1.00 98.44 586 LEU A N 1
ATOM 4576 C CA . LEU A 1 586 ? 17.741 -0.913 -3.217 1.00 98.44 586 LEU A CA 1
ATOM 4577 C C . LEU A 1 586 ? 18.450 -0.318 -4.424 1.00 98.44 586 LEU A C 1
ATOM 4579 O O . LEU A 1 586 ? 19.369 -0.935 -4.951 1.00 98.44 586 LEU A O 1
ATOM 4583 N N . ALA A 1 587 ? 18.070 0.888 -4.834 1.00 98.69 587 ALA A N 1
ATOM 4584 C CA . ALA A 1 587 ? 18.801 1.645 -5.843 1.00 98.69 587 ALA A CA 1
ATOM 4585 C C . ALA A 1 587 ? 19.444 2.893 -5.226 1.00 98.69 587 ALA A C 1
ATOM 4587 O O . ALA A 1 587 ? 18.822 3.612 -4.441 1.00 98.69 587 ALA A O 1
ATOM 4588 N N . CYS A 1 588 ? 20.696 3.157 -5.590 1.00 98.62 588 CYS A N 1
ATOM 4589 C CA . CYS A 1 588 ? 21.465 4.319 -5.153 1.00 98.62 588 CYS A CA 1
ATOM 4590 C C . CYS A 1 588 ? 22.452 4.783 -6.239 1.00 98.62 588 CYS A C 1
ATOM 4592 O O . CYS A 1 588 ? 22.715 4.045 -7.189 1.00 98.62 588 CYS A O 1
ATOM 4594 N N . PRO A 1 589 ? 23.021 5.999 -6.154 1.00 98.44 589 PRO A N 1
ATOM 4595 C CA . PRO A 1 589 ? 24.101 6.398 -7.052 1.00 98.44 589 PRO A CA 1
ATOM 4596 C C . PRO A 1 589 ? 25.280 5.414 -6.998 1.00 98.44 589 PRO A C 1
ATOM 4598 O O . PRO A 1 589 ? 25.710 5.005 -5.921 1.00 98.44 589 PRO A O 1
ATOM 4601 N N . GLY A 1 590 ? 25.807 5.043 -8.166 1.00 97.62 590 GLY A N 1
ATOM 4602 C CA . GLY A 1 590 ? 27.011 4.221 -8.282 1.00 97.62 590 GLY A CA 1
ATOM 4603 C C . GLY A 1 590 ? 28.287 4.997 -7.946 1.00 97.62 590 GLY A C 1
ATOM 4604 O O . GLY A 1 590 ? 28.246 6.120 -7.442 1.00 97.62 590 GLY A O 1
ATOM 4605 N N . LEU A 1 591 ? 29.442 4.409 -8.260 1.00 97.75 591 LEU A N 1
ATOM 4606 C CA . LEU A 1 591 ? 30.753 5.042 -8.036 1.00 97.75 591 LEU A CA 1
ATOM 4607 C C . LEU A 1 591 ? 31.186 5.945 -9.200 1.00 97.75 591 LEU A C 1
ATOM 4609 O O . LEU A 1 591 ? 32.141 6.708 -9.080 1.00 97.75 591 LEU A O 1
ATOM 4613 N N . HIS A 1 592 ? 30.466 5.891 -10.322 1.00 97.56 592 HIS A N 1
ATOM 4614 C CA . HIS A 1 592 ? 30.748 6.685 -11.511 1.00 97.56 592 HIS A CA 1
ATOM 4615 C C . HIS A 1 592 ? 29.621 7.666 -11.831 1.00 97.56 592 HIS A C 1
ATOM 4617 O O . HIS A 1 592 ? 28.449 7.459 -11.509 1.00 97.56 592 HIS A O 1
ATOM 4623 N N . LYS A 1 593 ? 29.986 8.764 -12.500 1.00 97.19 593 LYS A N 1
ATOM 4624 C CA . LYS A 1 593 ? 29.048 9.804 -12.926 1.00 97.19 593 LYS A CA 1
ATOM 4625 C C . LYS A 1 593 ? 27.931 9.192 -13.774 1.00 97.19 593 LYS A C 1
ATOM 4627 O O . LYS A 1 593 ? 28.203 8.591 -14.805 1.00 97.19 593 LYS A O 1
ATOM 4632 N N . GLY A 1 594 ? 26.686 9.393 -13.342 1.00 96.88 594 GLY A N 1
ATOM 4633 C CA . GLY A 1 594 ? 25.502 8.929 -14.069 1.00 96.88 594 GLY A CA 1
ATOM 4634 C C . GLY A 1 594 ? 25.250 7.419 -14.002 1.00 96.88 594 GLY A C 1
ATOM 4635 O O . GLY A 1 594 ? 24.376 6.912 -14.704 1.00 96.88 594 GLY A O 1
ATOM 4636 N N . GLN A 1 595 ? 25.975 6.711 -13.134 1.00 98.44 595 GLN A N 1
ATOM 4637 C CA . GLN A 1 595 ? 25.735 5.311 -12.819 1.00 98.44 595 GLN A CA 1
ATOM 4638 C C . GLN A 1 595 ? 24.750 5.178 -11.648 1.00 98.44 595 GLN A C 1
ATOM 4640 O O . GLN A 1 595 ? 24.818 5.943 -10.684 1.00 98.44 595 GLN A O 1
ATOM 4645 N N . VAL A 1 596 ? 23.870 4.181 -11.706 1.00 98.69 596 VAL A N 1
ATOM 4646 C CA . VAL A 1 596 ? 23.021 3.738 -10.591 1.00 98.69 596 VAL A CA 1
ATOM 4647 C C . VAL A 1 596 ? 23.447 2.327 -10.194 1.00 98.69 596 VAL A C 1
ATOM 4649 O O . VAL A 1 596 ? 23.578 1.454 -11.048 1.00 98.69 596 VAL A O 1
ATOM 4652 N N . ARG A 1 597 ? 23.674 2.103 -8.902 1.00 98.56 597 ARG A N 1
ATOM 4653 C CA . ARG A 1 597 ? 23.854 0.785 -8.297 1.00 98.56 597 ARG A CA 1
ATOM 4654 C C . ARG A 1 597 ? 22.496 0.274 -7.830 1.00 98.56 597 ARG A C 1
ATOM 4656 O O . ARG A 1 597 ? 21.778 0.995 -7.146 1.00 98.56 597 ARG A O 1
ATOM 4663 N N . VAL A 1 598 ? 22.162 -0.955 -8.197 1.00 98.50 598 VAL A N 1
ATOM 4664 C CA . VAL A 1 598 ? 20.942 -1.650 -7.791 1.00 98.50 598 VAL A CA 1
ATOM 4665 C C . VAL A 1 598 ? 21.330 -2.931 -7.067 1.00 98.50 598 VAL A C 1
ATOM 4667 O O . VAL A 1 598 ? 22.017 -3.777 -7.631 1.00 98.50 598 VAL A O 1
ATOM 4670 N N . GLU A 1 599 ? 20.911 -3.057 -5.819 1.00 97.00 599 GLU A N 1
ATOM 4671 C CA . GLU A 1 599 ? 21.123 -4.221 -4.965 1.00 97.00 599 GLU A CA 1
ATOM 4672 C C . GLU A 1 599 ? 19.842 -5.025 -4.847 1.00 97.00 599 GLU A C 1
ATOM 4674 O O . GLU A 1 599 ? 18.852 -4.516 -4.335 1.00 97.00 599 GLU A O 1
ATOM 4679 N N . HIS A 1 600 ? 19.876 -6.288 -5.249 1.00 90.25 600 HIS A N 1
ATOM 4680 C CA . HIS A 1 600 ? 18.826 -7.273 -5.012 1.00 90.25 600 HIS A CA 1
ATOM 4681 C C . HIS A 1 600 ? 19.248 -8.153 -3.843 1.00 90.25 600 HIS A C 1
ATOM 4683 O O . HIS A 1 600 ? 19.837 -9.214 -4.035 1.00 90.25 600 HIS A O 1
ATOM 4689 N N . PHE A 1 601 ? 18.963 -7.722 -2.617 1.00 83.00 601 PHE A N 1
ATOM 4690 C CA . PHE A 1 601 ? 19.422 -8.415 -1.410 1.00 83.00 601 PHE A CA 1
ATOM 4691 C C . PHE A 1 601 ? 18.853 -9.829 -1.273 1.00 83.00 601 PHE A C 1
ATOM 4693 O O . PHE A 1 601 ? 19.557 -10.717 -0.803 1.00 83.00 601 PHE A O 1
ATOM 4700 N N . GLY A 1 602 ? 17.607 -10.053 -1.706 1.00 76.56 602 GLY A N 1
ATOM 4701 C CA . GLY A 1 602 ? 16.992 -11.387 -1.693 1.00 76.56 602 GLY A CA 1
ATOM 4702 C C . GLY A 1 602 ? 17.676 -12.379 -2.640 1.00 76.56 602 GLY A C 1
ATOM 4703 O O . GLY A 1 602 ? 17.741 -13.564 -2.340 1.00 76.56 602 GLY A O 1
ATOM 4704 N N . LEU A 1 603 ? 18.242 -11.878 -3.742 1.00 75.94 603 LEU A N 1
ATOM 4705 C CA . LEU A 1 603 ? 18.937 -12.679 -4.756 1.00 75.94 603 LEU A CA 1
ATOM 4706 C C . LEU A 1 603 ? 20.463 -12.624 -4.609 1.00 75.94 603 LEU A C 1
ATOM 4708 O O . LEU A 1 603 ? 21.177 -13.307 -5.336 1.00 75.94 603 LEU A O 1
ATOM 4712 N N . ASN A 1 604 ? 20.966 -11.791 -3.695 1.00 82.50 604 ASN A N 1
ATOM 4713 C CA . ASN A 1 604 ? 22.379 -11.454 -3.554 1.00 82.50 604 ASN A CA 1
ATOM 4714 C C . ASN A 1 604 ? 23.029 -10.999 -4.882 1.00 82.50 604 ASN A C 1
ATOM 4716 O O . ASN A 1 604 ? 24.143 -11.399 -5.221 1.00 82.50 604 ASN A O 1
ATOM 4720 N N . VAL A 1 605 ? 22.310 -10.181 -5.660 1.00 88.00 605 VAL A N 1
ATOM 4721 C CA . VAL A 1 605 ? 22.765 -9.673 -6.966 1.00 88.00 605 VAL A CA 1
ATOM 4722 C C . VAL A 1 605 ? 22.937 -8.161 -6.920 1.00 88.00 605 VAL A C 1
ATOM 4724 O O . VAL A 1 605 ? 21.993 -7.435 -6.627 1.00 88.00 605 VAL A O 1
ATOM 4727 N N . THR A 1 606 ? 24.107 -7.675 -7.330 1.00 96.00 606 THR A N 1
ATOM 4728 C CA . THR A 1 606 ? 24.354 -6.246 -7.563 1.00 96.00 606 THR A CA 1
ATOM 4729 C C . THR A 1 606 ? 24.411 -5.955 -9.062 1.00 96.00 606 THR A C 1
ATOM 4731 O O . THR A 1 606 ? 25.137 -6.621 -9.804 1.00 96.00 606 THR A O 1
ATOM 4734 N N . LYS A 1 607 ? 23.703 -4.918 -9.518 1.00 97.12 607 LYS A N 1
ATOM 4735 C CA . LYS A 1 607 ? 23.781 -4.378 -10.881 1.00 97.12 607 LYS A CA 1
ATOM 4736 C C . LYS A 1 607 ? 24.259 -2.934 -10.885 1.00 97.12 607 LYS A C 1
ATOM 4738 O O . LYS A 1 607 ? 23.829 -2.119 -10.078 1.00 97.12 607 LYS A O 1
ATOM 4743 N N . LEU A 1 608 ? 25.142 -2.611 -11.826 1.00 98.19 608 LEU A N 1
ATOM 4744 C CA . LEU A 1 608 ? 25.628 -1.255 -12.072 1.00 98.19 608 LEU A CA 1
ATOM 4745 C C . LEU A 1 608 ? 25.119 -0.796 -13.439 1.00 98.19 608 LEU A C 1
ATOM 4747 O O . LEU A 1 608 ? 25.565 -1.285 -14.474 1.00 98.19 608 LEU A O 1
ATOM 4751 N N . ILE A 1 609 ? 24.170 0.133 -13.438 1.00 98.31 609 ILE A N 1
ATOM 4752 C CA . ILE A 1 609 ? 23.508 0.643 -14.637 1.00 98.31 609 ILE A CA 1
ATOM 4753 C C . ILE A 1 609 ? 24.123 1.995 -14.990 1.00 98.31 609 ILE A C 1
ATOM 4755 O O . ILE A 1 609 ? 23.956 2.969 -14.256 1.00 98.31 609 ILE A O 1
ATOM 4759 N N . ASN A 1 610 ? 24.805 2.086 -16.132 1.00 98.00 610 ASN A N 1
ATOM 4760 C CA . ASN A 1 610 ? 25.297 3.356 -16.677 1.00 98.00 610 ASN A CA 1
ATOM 4761 C C . ASN A 1 610 ? 24.134 4.124 -17.324 1.00 98.00 610 ASN A C 1
ATOM 4763 O O . ASN A 1 610 ? 23.957 4.122 -18.540 1.00 98.00 610 ASN A O 1
ATOM 4767 N N . ALA A 1 611 ? 23.290 4.725 -16.487 1.00 97.12 611 ALA A N 1
ATOM 4768 C CA . ALA A 1 611 ? 22.003 5.258 -16.907 1.00 97.12 611 ALA A CA 1
ATOM 4769 C C . ALA A 1 611 ? 22.117 6.572 -17.698 1.00 97.12 611 ALA A C 1
ATOM 4771 O O . ALA A 1 611 ? 21.313 6.821 -18.601 1.00 97.12 611 ALA A O 1
ATOM 4772 N N . HIS A 1 612 ? 23.090 7.430 -17.371 1.00 97.38 612 HIS A N 1
ATOM 4773 C CA . HIS A 1 612 ? 23.264 8.755 -17.980 1.00 97.38 612 HIS A CA 1
ATOM 4774 C C . HIS A 1 612 ? 24.742 9.167 -18.075 1.00 97.38 612 HIS A C 1
ATOM 4776 O O . HIS A 1 612 ? 25.565 8.702 -17.304 1.00 97.38 612 HIS A O 1
ATOM 4782 N N . ASP A 1 613 ? 25.078 10.119 -18.955 1.00 94.88 613 ASP A N 1
ATOM 4783 C CA . ASP A 1 613 ? 26.438 10.712 -19.030 1.00 94.88 613 ASP A CA 1
ATOM 4784 C C . ASP A 1 613 ? 26.655 11.849 -18.006 1.00 94.88 613 ASP A C 1
ATOM 4786 O O . ASP A 1 613 ? 27.723 12.460 -17.878 1.00 94.88 613 ASP A O 1
ATOM 4790 N N . SER A 1 614 ? 25.574 12.248 -17.338 1.00 95.75 614 SER A N 1
ATOM 4791 C CA . SER A 1 614 ? 25.527 13.326 -16.350 1.00 95.75 614 SER A CA 1
ATOM 4792 C C . SER A 1 614 ? 25.132 12.765 -14.993 1.00 95.75 614 SER A C 1
ATOM 4794 O O . SER A 1 614 ? 24.531 11.698 -14.935 1.00 95.75 614 SER A O 1
ATOM 4796 N N . GLN A 1 615 ? 25.476 13.472 -13.912 1.00 96.12 615 GLN A N 1
ATOM 4797 C CA . GLN A 1 615 ? 25.154 13.028 -12.552 1.00 96.12 615 GLN A CA 1
ATOM 4798 C C . GLN A 1 615 ? 23.665 12.695 -12.432 1.00 96.12 615 GLN A C 1
ATOM 4800 O O . GLN A 1 615 ? 22.830 13.403 -12.998 1.00 96.12 615 GLN A O 1
ATOM 4805 N N . ILE A 1 616 ? 23.356 11.617 -11.719 1.00 97.56 616 ILE A N 1
ATOM 4806 C CA . ILE A 1 616 ? 21.981 11.224 -11.429 1.00 97.56 616 ILE A CA 1
ATOM 4807 C C . ILE A 1 616 ? 21.336 12.308 -10.564 1.00 97.56 616 ILE A C 1
ATOM 4809 O O . ILE A 1 616 ? 21.945 12.763 -9.600 1.00 97.56 616 ILE A O 1
ATOM 4813 N N . ALA A 1 617 ? 20.133 12.740 -10.940 1.00 95.19 617 ALA A N 1
ATOM 4814 C CA . ALA A 1 617 ? 19.403 13.795 -10.236 1.00 95.19 617 ALA A CA 1
ATOM 4815 C C . ALA A 1 617 ? 18.182 13.254 -9.488 1.00 95.19 617 ALA A C 1
ATOM 4817 O O . ALA A 1 617 ? 17.911 13.695 -8.377 1.00 95.19 617 ALA A O 1
ATOM 4818 N N . CYS A 1 618 ? 17.472 12.290 -10.077 1.00 97.31 618 CYS A N 1
ATOM 4819 C CA . CYS A 1 618 ? 16.290 11.672 -9.489 1.00 97.31 618 CYS A CA 1
ATOM 4820 C C . CYS A 1 618 ? 16.126 10.247 -10.038 1.00 97.31 618 CYS A C 1
ATOM 4822 O O . CYS A 1 618 ? 16.489 9.973 -11.186 1.00 97.31 618 CYS A O 1
ATOM 4824 N N . PHE A 1 619 ? 15.587 9.334 -9.235 1.00 98.19 619 PHE A N 1
ATOM 4825 C CA . PHE A 1 619 ? 15.167 8.011 -9.687 1.00 98.19 619 PHE A CA 1
ATOM 4826 C C . PHE A 1 619 ? 14.128 7.409 -8.741 1.00 98.19 619 PHE A C 1
ATOM 4828 O O . PHE A 1 619 ? 14.051 7.786 -7.573 1.00 98.19 619 PHE A O 1
ATOM 4835 N N . THR A 1 620 ? 13.348 6.458 -9.247 1.00 97.88 620 THR A N 1
ATOM 4836 C CA . THR A 1 620 ? 12.364 5.702 -8.465 1.00 97.88 620 THR A CA 1
ATOM 4837 C C . THR A 1 620 ? 12.279 4.254 -8.949 1.00 97.88 620 THR A C 1
ATOM 4839 O O . THR A 1 620 ? 12.545 3.977 -10.122 1.00 97.88 620 THR A O 1
ATOM 4842 N N . LEU A 1 621 ? 11.928 3.345 -8.039 1.00 96.62 621 LEU A N 1
ATOM 4843 C CA . LEU A 1 621 ? 11.688 1.928 -8.316 1.00 96.62 621 LEU A CA 1
ATOM 4844 C C . LEU A 1 621 ? 10.181 1.651 -8.362 1.00 96.62 621 LEU A C 1
ATOM 4846 O O . LEU A 1 621 ? 9.397 2.345 -7.716 1.00 96.62 621 LEU A O 1
ATOM 4850 N N . THR A 1 622 ? 9.777 0.601 -9.071 1.00 92.50 622 THR A N 1
ATOM 4851 C CA . THR A 1 622 ? 8.464 -0.023 -8.844 1.00 92.50 622 THR A CA 1
ATOM 4852 C C . THR A 1 622 ? 8.402 -0.675 -7.460 1.00 92.50 622 THR A C 1
ATOM 4854 O O . THR A 1 622 ? 9.429 -1.002 -6.863 1.00 92.50 622 THR A O 1
ATOM 4857 N N . MET A 1 623 ? 7.190 -0.902 -6.940 1.00 84.69 623 MET A N 1
ATOM 4858 C CA . MET A 1 623 ? 6.988 -1.496 -5.608 1.00 84.69 623 MET A CA 1
ATOM 4859 C C . MET A 1 623 ? 7.653 -2.869 -5.452 1.00 84.69 623 MET A C 1
ATOM 4861 O O . MET A 1 623 ? 8.141 -3.193 -4.370 1.00 84.69 623 MET A O 1
ATOM 4865 N N . ASP A 1 624 ? 7.702 -3.657 -6.522 1.00 81.56 624 ASP A N 1
ATOM 4866 C CA . ASP A 1 624 ? 8.397 -4.946 -6.604 1.00 81.56 624 ASP A CA 1
ATOM 4867 C C . ASP A 1 624 ? 9.910 -4.823 -6.862 1.00 81.56 624 ASP A C 1
ATOM 4869 O O . ASP A 1 624 ? 10.645 -5.785 -6.655 1.00 81.56 624 ASP A O 1
ATOM 4873 N N . GLY A 1 625 ? 10.401 -3.642 -7.238 1.00 90.38 625 GLY A N 1
ATOM 4874 C CA . GLY A 1 625 ? 11.799 -3.385 -7.563 1.00 90.38 625 GLY A CA 1
ATOM 4875 C C . GLY A 1 625 ? 12.242 -3.869 -8.943 1.00 90.38 625 GLY A C 1
ATOM 4876 O O . GLY A 1 625 ? 13.442 -3.845 -9.205 1.00 90.38 625 GLY A O 1
ATOM 4877 N N . LEU A 1 626 ? 11.331 -4.305 -9.820 1.00 87.81 626 LEU A N 1
ATOM 4878 C CA . LEU A 1 626 ? 11.669 -4.839 -11.147 1.00 87.81 626 LEU A CA 1
ATOM 4879 C C . LEU A 1 626 ? 12.071 -3.759 -12.157 1.00 87.81 626 LEU A C 1
ATOM 4881 O O . LEU A 1 626 ? 12.868 -4.021 -13.061 1.00 87.81 626 LEU A O 1
ATOM 4885 N N . LEU A 1 627 ? 11.542 -2.543 -12.012 1.00 94.00 627 LEU A N 1
ATOM 4886 C CA . LEU A 1 627 ? 11.824 -1.435 -12.916 1.00 94.00 627 LEU A CA 1
ATOM 4887 C C . LEU A 1 627 ? 12.389 -0.236 -12.172 1.00 94.00 627 LEU A C 1
ATOM 4889 O O . LEU A 1 627 ? 11.975 0.083 -11.059 1.00 94.00 627 LEU A O 1
ATOM 4893 N N . LEU A 1 628 ? 13.303 0.461 -12.840 1.00 98.19 628 LEU A N 1
ATOM 4894 C CA . LEU A 1 628 ? 13.946 1.675 -12.355 1.00 98.19 628 LEU A CA 1
ATOM 4895 C C . LEU A 1 628 ? 13.772 2.795 -13.381 1.00 98.19 628 LEU A C 1
ATOM 4897 O O . LEU A 1 628 ? 14.275 2.698 -14.500 1.00 98.19 628 LEU A O 1
ATOM 4901 N N . ALA A 1 629 ? 13.124 3.888 -12.987 1.00 98.38 629 ALA A N 1
ATOM 4902 C CA . ALA A 1 629 ? 13.088 5.122 -13.766 1.00 98.38 629 ALA A CA 1
ATOM 4903 C C . ALA A 1 629 ? 14.150 6.099 -13.251 1.00 98.38 629 ALA A C 1
ATOM 4905 O O . ALA A 1 629 ? 14.294 6.276 -12.046 1.00 98.38 629 ALA A O 1
ATOM 4906 N N . THR A 1 630 ? 14.891 6.750 -14.149 1.00 98.62 630 THR A N 1
ATOM 4907 C CA . THR A 1 630 ? 16.016 7.633 -13.797 1.00 98.62 630 THR A CA 1
ATOM 4908 C C . THR A 1 630 ? 16.032 8.911 -14.627 1.00 98.62 630 THR A C 1
ATOM 4910 O O . THR A 1 630 ? 15.741 8.896 -15.826 1.00 98.62 630 THR A O 1
ATOM 4913 N N . SER A 1 631 ? 16.493 10.002 -14.023 1.00 98.12 631 SER A N 1
ATOM 4914 C CA . SER A 1 631 ? 16.886 11.232 -14.706 1.00 98.12 631 SER A CA 1
ATOM 4915 C C . SER A 1 631 ? 18.249 11.720 -14.212 1.00 98.12 631 SER A C 1
ATOM 4917 O O . SER A 1 631 ? 18.728 11.370 -13.129 1.00 98.12 631 SER A O 1
ATOM 4919 N N . SER A 1 632 ? 18.899 12.544 -15.029 1.00 97.00 632 SER A N 1
ATOM 4920 C CA . SER A 1 632 ? 20.178 13.175 -14.692 1.00 97.00 632 SER A CA 1
ATOM 4921 C C . SER A 1 632 ? 20.041 14.679 -14.500 1.00 97.00 632 SER A C 1
ATOM 4923 O O . SER A 1 632 ? 19.007 15.259 -14.810 1.00 97.00 632 SER A O 1
ATOM 4925 N N . ALA A 1 633 ? 21.120 15.340 -14.084 1.00 95.31 633 ALA A N 1
ATOM 4926 C CA . ALA A 1 633 ? 21.206 16.793 -13.932 1.00 95.31 633 ALA A CA 1
ATOM 4927 C C . ALA A 1 633 ? 21.011 17.587 -15.243 1.00 95.31 633 ALA A C 1
ATOM 4929 O O . ALA A 1 633 ? 20.896 18.814 -15.208 1.00 95.31 633 ALA A O 1
ATOM 4930 N N . LYS A 1 634 ? 21.002 16.916 -16.408 1.00 95.38 634 LYS A N 1
ATOM 4931 C CA . LYS A 1 634 ? 20.527 17.505 -17.673 1.00 95.38 634 LYS A CA 1
ATOM 4932 C C . LYS A 1 634 ? 18.995 17.578 -17.717 1.00 95.38 634 LYS A C 1
ATOM 4934 O O . LYS A 1 634 ? 18.453 18.488 -18.329 1.00 95.38 634 LYS A O 1
ATOM 4939 N N . GLY A 1 635 ? 18.314 16.591 -17.135 1.00 93.69 635 GLY A N 1
ATOM 4940 C CA . GLY A 1 635 ? 16.860 16.505 -16.976 1.00 93.69 635 GLY A CA 1
ATOM 4941 C C . GLY A 1 635 ? 16.026 16.547 -18.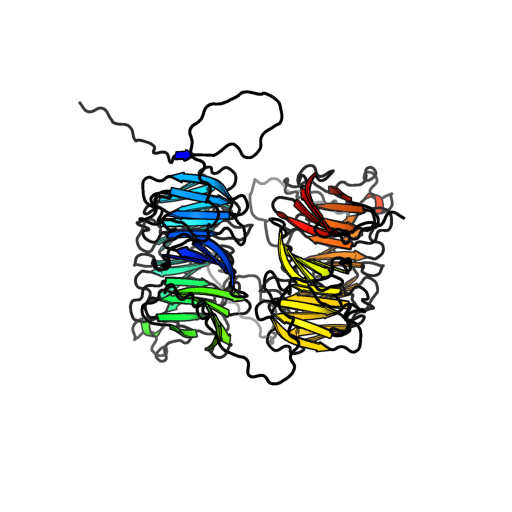252 1.00 93.69 635 GLY A C 1
ATOM 4942 O O . GLY A 1 635 ? 14.814 16.703 -18.171 1.00 93.69 635 GLY A O 1
ATOM 4943 N N . THR A 1 636 ? 16.637 16.439 -19.433 1.00 92.75 636 THR A N 1
ATOM 4944 C CA . THR A 1 636 ? 15.938 16.424 -20.731 1.00 92.75 636 THR A CA 1
ATOM 4945 C C . THR A 1 636 ? 15.301 15.075 -21.043 1.00 92.75 636 THR A C 1
ATOM 4947 O O . THR A 1 636 ? 14.320 15.008 -21.783 1.00 92.75 636 THR A O 1
ATOM 4950 N N . LEU A 1 637 ? 15.853 14.003 -20.475 1.00 94.31 637 LEU A N 1
ATOM 4951 C CA . LEU A 1 637 ? 15.451 12.622 -20.707 1.00 94.31 637 LEU A CA 1
ATOM 4952 C C . LEU A 1 637 ? 15.179 11.915 -19.384 1.00 94.31 637 LEU A C 1
ATOM 4954 O O . LEU A 1 637 ? 15.903 12.112 -18.403 1.00 94.31 637 LEU A O 1
ATOM 4958 N N . ILE A 1 638 ? 14.188 11.033 -19.415 1.00 97.75 638 ILE A N 1
ATOM 4959 C CA . ILE A 1 638 ? 13.895 10.067 -18.363 1.00 97.75 638 ILE A CA 1
ATOM 4960 C C . ILE A 1 638 ? 14.001 8.677 -18.984 1.00 97.75 638 ILE A C 1
ATOM 4962 O O . ILE A 1 638 ? 13.515 8.439 -20.090 1.00 97.75 638 ILE A O 1
ATOM 4966 N N . ARG A 1 639 ? 14.698 7.766 -18.307 1.00 97.38 639 ARG A N 1
ATOM 4967 C CA . ARG A 1 639 ? 14.991 6.420 -18.813 1.00 97.38 639 ARG A CA 1
ATOM 4968 C C . ARG A 1 639 ? 14.488 5.364 -17.855 1.00 97.38 639 ARG A C 1
ATOM 4970 O O . ARG A 1 639 ? 14.725 5.489 -16.656 1.00 97.38 639 ARG A O 1
ATOM 4977 N N . ILE A 1 640 ? 13.860 4.336 -18.409 1.00 97.00 640 ILE A N 1
ATOM 4978 C CA . ILE A 1 640 ? 13.319 3.194 -17.685 1.00 97.00 640 ILE A CA 1
ATOM 4979 C C . ILE A 1 640 ? 14.215 1.990 -17.964 1.00 97.00 640 ILE A C 1
ATOM 4981 O O . ILE A 1 640 ? 14.547 1.712 -19.120 1.00 97.00 640 ILE A O 1
ATOM 4985 N N . PHE A 1 641 ? 14.602 1.286 -16.909 1.00 96.38 641 PHE A N 1
ATOM 4986 C CA . PHE A 1 641 ? 15.481 0.127 -16.953 1.00 96.38 641 PHE A CA 1
ATOM 4987 C C . PHE A 1 641 ? 14.837 -1.074 -16.274 1.00 96.38 641 PHE A C 1
ATOM 4989 O O . PHE A 1 641 ? 14.116 -0.913 -15.290 1.00 96.38 641 PHE A O 1
ATOM 4996 N N . ASN A 1 642 ? 15.160 -2.266 -16.765 1.00 90.19 642 ASN A N 1
ATOM 4997 C CA . ASN A 1 642 ? 14.984 -3.505 -16.025 1.00 90.19 642 ASN A CA 1
ATOM 4998 C C . ASN A 1 642 ? 16.114 -3.610 -14.989 1.00 90.19 642 ASN A C 1
ATOM 5000 O O . ASN A 1 642 ? 17.291 -3.450 -15.316 1.00 90.19 642 ASN A O 1
ATOM 5004 N N . THR A 1 643 ? 15.769 -3.840 -13.725 1.00 92.81 643 THR A N 1
ATOM 5005 C CA . THR A 1 643 ? 16.751 -3.879 -12.632 1.00 92.81 643 THR A CA 1
ATOM 5006 C C . THR A 1 643 ? 17.533 -5.184 -12.555 1.00 92.81 643 THR A C 1
ATOM 5008 O O . THR A 1 643 ? 18.602 -5.205 -11.942 1.00 92.81 643 THR A O 1
ATOM 5011 N N . MET A 1 644 ? 17.026 -6.264 -13.150 1.00 87.75 644 MET A N 1
ATOM 5012 C CA . MET A 1 644 ? 17.638 -7.591 -13.127 1.00 87.75 644 MET A CA 1
ATOM 5013 C C . MET A 1 644 ? 18.769 -7.726 -14.136 1.00 87.75 644 MET A C 1
ATOM 5015 O O . MET A 1 644 ? 19.819 -8.262 -13.792 1.00 87.75 644 MET A O 1
ATOM 5019 N N . ASP A 1 645 ? 18.591 -7.239 -15.365 1.00 86.50 645 ASP A N 1
ATOM 5020 C CA . ASP A 1 645 ? 19.618 -7.310 -16.414 1.00 86.50 645 ASP A CA 1
ATOM 5021 C C . ASP A 1 645 ? 20.289 -5.955 -16.710 1.00 86.50 645 ASP A C 1
ATOM 5023 O O . ASP A 1 645 ? 21.364 -5.920 -17.309 1.00 86.50 645 ASP A O 1
ATOM 5027 N N . GLY A 1 646 ? 19.716 -4.846 -16.233 1.00 89.44 646 GLY A N 1
ATOM 5028 C CA . GLY A 1 646 ? 20.216 -3.491 -16.468 1.00 89.44 646 GLY A CA 1
ATOM 5029 C C . GLY A 1 646 ? 19.884 -2.932 -17.854 1.00 89.44 646 GLY A C 1
ATOM 5030 O O . GLY A 1 646 ? 20.386 -1.864 -18.216 1.00 89.44 646 GLY A O 1
ATOM 5031 N N . SER A 1 647 ? 19.062 -3.627 -18.644 1.00 89.19 647 SER A N 1
ATOM 5032 C CA . SER A 1 647 ? 18.664 -3.194 -19.981 1.00 89.19 647 SER A CA 1
ATOM 5033 C C . SER A 1 647 ? 17.765 -1.958 -19.920 1.00 89.19 647 SER A C 1
ATOM 5035 O O . SER A 1 647 ? 16.901 -1.819 -19.052 1.00 89.19 647 SER A O 1
ATOM 5037 N N . ARG A 1 648 ? 17.972 -1.019 -20.852 1.00 94.75 648 ARG A N 1
ATOM 5038 C CA . ARG A 1 648 ? 17.108 0.159 -20.999 1.00 94.75 648 ARG A CA 1
ATOM 5039 C C . ARG A 1 648 ? 15.876 -0.226 -21.810 1.00 94.75 648 ARG A C 1
ATOM 5041 O O . ARG A 1 648 ? 15.996 -0.480 -23.005 1.00 94.75 648 ARG A O 1
ATOM 5048 N N . LEU A 1 649 ? 14.713 -0.195 -21.173 1.00 87.75 649 LEU A N 1
ATOM 5049 C CA . LEU A 1 649 ? 13.436 -0.589 -21.767 1.00 87.75 649 LEU A CA 1
ATOM 5050 C C . LEU A 1 649 ? 12.787 0.553 -22.549 1.00 87.75 649 LEU A C 1
ATOM 5052 O O . LEU A 1 649 ? 12.247 0.337 -23.628 1.00 87.75 649 LEU A O 1
ATOM 5056 N N . GLN A 1 650 ? 12.851 1.777 -22.020 1.00 91.31 650 GLN A N 1
ATOM 5057 C CA . GLN A 1 650 ? 12.242 2.944 -22.658 1.00 91.31 650 GLN A CA 1
ATOM 5058 C C . GLN A 1 650 ? 13.008 4.228 -22.313 1.00 91.31 650 GLN A C 1
ATOM 5060 O O . GLN A 1 650 ? 13.662 4.337 -21.272 1.00 91.31 650 GLN A O 1
ATOM 5065 N N . GLU A 1 651 ? 12.940 5.212 -23.206 1.00 93.06 651 GLU A N 1
ATOM 5066 C CA . GLU A 1 651 ? 13.456 6.565 -23.009 1.00 93.06 651 GLU A CA 1
ATOM 5067 C C . GLU A 1 651 ? 12.387 7.563 -23.450 1.00 93.06 651 GLU A C 1
ATOM 5069 O O . GLU A 1 651 ? 11.936 7.520 -24.593 1.00 93.06 651 GLU A O 1
ATOM 5074 N N . VAL A 1 652 ? 12.014 8.469 -22.550 1.00 90.44 652 VAL A N 1
ATOM 5075 C CA . VAL A 1 652 ? 11.042 9.534 -22.813 1.00 90.44 652 VAL A CA 1
ATOM 5076 C C . VAL A 1 652 ? 11.701 10.899 -22.648 1.00 90.44 652 VAL A C 1
ATOM 5078 O O . VAL A 1 652 ? 12.621 11.084 -21.841 1.00 90.44 652 VAL A O 1
ATOM 5081 N N . ARG A 1 653 ? 11.259 11.868 -23.446 1.00 91.88 653 ARG A N 1
ATOM 5082 C CA . ARG A 1 653 ? 11.791 13.229 -23.482 1.00 91.88 653 ARG A CA 1
ATOM 5083 C C . ARG A 1 653 ? 10.830 14.180 -22.792 1.00 91.88 653 ARG A C 1
ATOM 5085 O O . ARG A 1 653 ? 9.743 14.441 -23.289 1.00 91.88 653 ARG A O 1
ATOM 5092 N N . ARG A 1 654 ? 11.293 14.772 -21.691 1.00 89.94 654 ARG A N 1
ATOM 5093 C CA . ARG A 1 654 ? 10.570 15.840 -20.991 1.00 89.94 654 ARG A CA 1
ATOM 5094 C C . ARG A 1 654 ? 10.620 17.156 -21.763 1.00 89.94 654 ARG A C 1
ATOM 5096 O O . ARG A 1 654 ? 9.622 17.853 -21.840 1.00 89.94 654 ARG A O 1
ATOM 5103 N N . GLY A 1 655 ? 11.758 17.485 -22.376 1.00 85.81 655 GLY A N 1
ATOM 5104 C CA . GLY A 1 655 ? 11.875 18.655 -23.250 1.00 85.81 655 GLY A CA 1
ATOM 5105 C C . GLY A 1 655 ? 13.285 18.864 -23.800 1.00 85.81 655 GLY A C 1
ATOM 5106 O O . GLY A 1 655 ? 14.167 18.015 -23.630 1.00 85.81 655 GLY A O 1
ATOM 5107 N N . VAL A 1 656 ? 13.482 19.985 -24.500 1.00 80.62 656 VAL A N 1
ATOM 5108 C CA . VAL A 1 656 ? 14.768 20.350 -25.127 1.00 80.62 656 VAL A CA 1
ATOM 5109 C C . VAL A 1 656 ? 15.703 20.995 -24.116 1.00 80.62 656 VAL A C 1
ATOM 5111 O O . VAL A 1 656 ? 16.866 20.605 -24.007 1.00 80.62 656 VAL A O 1
ATOM 5114 N N . ASP A 1 657 ? 15.169 21.937 -23.346 1.00 87.75 657 ASP A N 1
ATOM 5115 C CA . ASP A 1 657 ? 15.950 22.706 -22.393 1.00 87.75 657 ASP A CA 1
ATOM 5116 C C . ASP A 1 657 ? 16.305 21.881 -21.175 1.00 87.75 657 ASP A C 1
ATOM 5118 O O . ASP A 1 657 ? 15.546 21.008 -20.748 1.00 87.75 657 ASP A O 1
ATOM 5122 N N . ARG A 1 658 ? 17.453 22.193 -20.581 1.00 93.50 658 ARG A N 1
ATOM 5123 C CA . ARG A 1 658 ? 17.836 21.649 -19.283 1.00 93.50 658 ARG A CA 1
ATOM 5124 C C . ARG A 1 658 ? 16.782 22.024 -18.235 1.00 93.50 658 ARG A C 1
ATOM 5126 O O . ARG A 1 658 ? 16.344 23.171 -18.186 1.00 93.50 658 ARG A O 1
ATOM 5133 N N . ALA A 1 659 ? 16.406 21.052 -17.411 1.00 91.88 659 ALA A N 1
ATOM 5134 C CA . ALA A 1 659 ? 15.509 21.249 -16.276 1.00 91.88 659 ALA A CA 1
ATOM 5135 C C . ALA A 1 659 ? 15.993 20.415 -15.095 1.00 91.88 659 ALA A C 1
ATOM 5137 O O . ALA A 1 659 ? 16.539 19.324 -15.284 1.00 91.88 659 ALA A O 1
ATOM 5138 N N . GLU A 1 660 ? 15.786 20.912 -13.890 1.00 92.62 660 GLU A N 1
ATOM 5139 C CA . GLU A 1 660 ? 15.978 20.140 -12.675 1.00 92.62 660 GLU A CA 1
ATOM 5140 C C . GLU A 1 660 ? 14.734 19.285 -12.426 1.00 92.62 660 GLU A C 1
ATOM 5142 O O . GLU A 1 660 ? 13.636 19.804 -12.248 1.00 92.62 660 GLU A O 1
ATOM 5147 N N . ILE A 1 661 ? 14.888 17.958 -12.464 1.00 95.69 661 ILE A N 1
ATOM 5148 C CA . ILE A 1 661 ? 13.789 17.031 -12.175 1.00 95.69 661 ILE A CA 1
ATOM 5149 C C . ILE A 1 661 ? 13.652 16.899 -10.660 1.00 95.69 661 ILE A C 1
ATOM 5151 O O . ILE A 1 661 ? 14.554 16.373 -10.006 1.00 95.69 661 ILE A O 1
ATOM 5155 N N . ASN A 1 662 ? 12.518 17.351 -10.128 1.00 94.69 662 ASN A N 1
ATOM 5156 C CA . ASN A 1 662 ? 12.239 17.348 -8.692 1.00 94.69 662 ASN A CA 1
ATOM 5157 C C . ASN A 1 662 ? 11.721 15.982 -8.226 1.00 94.69 662 ASN A C 1
ATOM 5159 O O . ASN A 1 662 ? 12.106 15.497 -7.164 1.00 94.69 662 ASN A O 1
ATOM 5163 N N . SER A 1 663 ? 10.868 15.338 -9.026 1.00 97.19 663 SER A N 1
ATOM 5164 C CA . SER A 1 663 ? 10.259 14.055 -8.680 1.00 97.19 663 SER A CA 1
ATOM 5165 C C . SER A 1 663 ? 9.894 13.250 -9.924 1.00 97.19 663 SER A C 1
ATOM 5167 O O . SER A 1 663 ? 9.553 13.813 -10.966 1.00 97.19 663 SER A O 1
ATOM 5169 N N . ILE A 1 664 ? 9.985 11.924 -9.803 1.00 98.00 664 ILE A N 1
ATOM 5170 C CA . ILE A 1 664 ? 9.528 10.940 -10.786 1.00 98.00 664 ILE A CA 1
ATOM 5171 C C . ILE A 1 664 ? 8.661 9.926 -10.040 1.00 98.00 664 ILE A C 1
ATOM 5173 O O . ILE A 1 664 ? 9.083 9.411 -9.004 1.00 98.00 664 ILE A O 1
ATOM 5177 N N . ALA A 1 665 ? 7.500 9.592 -10.596 1.00 96.50 665 ALA A N 1
ATOM 5178 C CA . ALA A 1 665 ? 6.639 8.525 -10.102 1.00 96.50 665 ALA A CA 1
ATOM 5179 C C . ALA A 1 665 ? 6.278 7.556 -11.231 1.00 96.50 665 ALA A C 1
ATOM 5181 O O . ALA A 1 665 ? 6.096 7.966 -12.377 1.00 96.50 665 ALA A O 1
ATOM 5182 N N . LEU A 1 666 ? 6.163 6.273 -10.898 1.00 93.56 666 LEU A N 1
ATOM 5183 C CA . LEU A 1 666 ? 5.630 5.232 -11.775 1.00 93.56 666 LEU A CA 1
ATOM 5184 C C . LEU A 1 666 ? 4.236 4.858 -11.279 1.00 93.56 666 LEU A C 1
ATOM 5186 O O . LEU A 1 666 ? 4.029 4.730 -10.071 1.00 93.56 666 LEU A O 1
ATOM 5190 N N . SER A 1 667 ? 3.278 4.694 -12.188 1.00 87.00 667 SER A N 1
ATOM 5191 C CA . SER A 1 667 ? 1.950 4.232 -11.799 1.00 87.00 667 SER A CA 1
ATOM 5192 C C . SER A 1 667 ? 2.011 2.770 -11.336 1.00 87.00 667 SER A C 1
ATOM 5194 O O . SER A 1 667 ? 2.830 2.002 -11.846 1.00 87.00 667 SER A O 1
ATOM 5196 N N . PRO A 1 668 ? 1.138 2.334 -10.408 1.00 78.56 668 PRO A N 1
ATOM 5197 C CA . PRO A 1 668 ? 1.154 0.956 -9.904 1.00 78.56 668 PRO A CA 1
ATOM 5198 C C . PRO A 1 668 ? 0.980 -0.113 -10.990 1.00 78.56 668 PRO A C 1
ATOM 5200 O O . PRO A 1 668 ? 1.510 -1.210 -10.872 1.00 78.56 668 PRO A O 1
ATOM 5203 N N . ASN A 1 669 ? 0.250 0.215 -12.058 1.00 76.00 669 ASN A N 1
ATOM 5204 C CA . ASN A 1 669 ? 0.047 -0.650 -13.221 1.00 76.00 669 ASN A CA 1
ATOM 5205 C C . ASN A 1 669 ? 1.140 -0.503 -14.296 1.00 76.00 669 ASN A C 1
ATOM 5207 O O . ASN A 1 669 ? 1.019 -1.106 -15.357 1.00 76.00 669 ASN A O 1
ATOM 5211 N N . VAL A 1 670 ? 2.164 0.326 -14.055 1.00 82.81 670 VAL A N 1
ATOM 5212 C CA . VAL A 1 670 ? 3.300 0.570 -14.960 1.00 82.81 670 VAL A CA 1
ATOM 5213 C C . VAL A 1 670 ? 2.867 1.049 -16.356 1.00 82.81 670 VAL A C 1
ATOM 5215 O O . VAL A 1 670 ? 3.595 0.921 -17.333 1.00 82.81 670 VAL A O 1
ATOM 5218 N N . GLN A 1 671 ? 1.678 1.637 -16.474 1.00 84.88 671 GLN A N 1
ATOM 5219 C CA . GLN A 1 671 ? 1.213 2.243 -17.723 1.00 84.88 671 GLN A CA 1
ATOM 5220 C C . GLN A 1 671 ? 1.676 3.691 -17.871 1.00 84.88 671 GLN A C 1
ATOM 5222 O O . GLN A 1 671 ? 1.711 4.204 -18.985 1.00 84.88 671 GLN A O 1
ATOM 5227 N N . TRP A 1 672 ? 2.039 4.351 -16.769 1.00 89.81 672 TRP A N 1
ATOM 5228 C CA . TRP A 1 672 ? 2.299 5.783 -16.751 1.00 89.81 672 TRP A CA 1
ATOM 5229 C C . TRP A 1 672 ? 3.538 6.135 -15.931 1.00 89.81 672 TRP A C 1
ATOM 5231 O O . TRP A 1 672 ? 3.828 5.534 -14.895 1.00 89.81 672 TRP A O 1
ATOM 5241 N N . LEU A 1 673 ? 4.245 7.167 -16.380 1.00 96.50 673 LEU A N 1
ATOM 5242 C CA . LEU A 1 673 ? 5.305 7.837 -15.636 1.00 96.50 673 LEU A CA 1
ATOM 5243 C C . LEU A 1 673 ? 4.940 9.308 -15.478 1.00 96.50 673 LEU A C 1
ATOM 5245 O O . LEU A 1 673 ? 4.636 9.965 -16.467 1.00 96.50 673 LEU A O 1
ATOM 5249 N N . ALA A 1 674 ? 5.005 9.828 -14.256 1.00 97.06 674 ALA A N 1
ATOM 5250 C CA . ALA A 1 674 ? 4.852 11.249 -13.970 1.00 97.06 674 ALA A CA 1
ATOM 5251 C C . ALA A 1 674 ? 6.211 11.862 -13.622 1.00 97.06 674 ALA A C 1
ATOM 5253 O O . ALA A 1 674 ? 7.022 11.226 -12.945 1.00 97.06 674 ALA A O 1
ATOM 5254 N N . ALA A 1 675 ? 6.460 13.094 -14.058 1.00 97.81 675 ALA A N 1
ATOM 5255 C CA . ALA A 1 675 ? 7.660 13.837 -13.696 1.00 97.81 675 ALA A CA 1
ATOM 5256 C C . ALA A 1 675 ? 7.369 15.324 -13.492 1.00 97.81 675 ALA A C 1
ATOM 5258 O O . ALA A 1 675 ? 6.761 15.952 -14.357 1.00 97.81 675 ALA A O 1
ATOM 5259 N N . SER A 1 676 ? 7.852 15.888 -12.385 1.00 97.06 676 SER A N 1
ATOM 5260 C CA . SER A 1 676 ? 7.856 17.332 -12.125 1.00 97.06 676 SER A CA 1
ATOM 5261 C C . SER A 1 676 ? 9.251 17.919 -12.309 1.00 97.06 676 SER A C 1
ATOM 5263 O O . SER A 1 676 ? 10.270 17.258 -12.071 1.00 97.06 676 SER A O 1
ATOM 5265 N N . SER A 1 677 ? 9.309 19.188 -12.707 1.00 93.88 677 SER A N 1
ATOM 5266 C CA . SER A 1 677 ? 10.572 19.912 -12.853 1.00 93.88 677 SER A CA 1
ATOM 5267 C C . SER A 1 677 ? 10.498 21.353 -12.360 1.00 93.88 677 SER A C 1
ATOM 5269 O O . SER A 1 677 ? 9.417 21.860 -12.066 1.00 93.88 677 SER A O 1
ATOM 5271 N N . ASP A 1 678 ? 11.650 22.015 -12.289 1.00 91.88 678 ASP A N 1
ATOM 5272 C CA . ASP A 1 678 ? 11.781 23.454 -12.020 1.00 91.88 678 ASP A CA 1
ATOM 5273 C C . ASP A 1 678 ? 11.165 24.361 -13.103 1.00 91.88 678 ASP A C 1
ATOM 5275 O O . ASP A 1 678 ? 11.029 25.563 -12.892 1.00 91.88 678 ASP A O 1
ATOM 5279 N N . LYS A 1 679 ? 10.736 23.801 -14.241 1.00 90.31 679 LYS A N 1
ATOM 5280 C CA . LYS A 1 679 ? 10.052 24.517 -15.332 1.00 90.31 679 LYS A CA 1
ATOM 5281 C C . LYS A 1 679 ? 8.550 24.716 -15.106 1.00 90.31 679 LYS A C 1
ATOM 5283 O O . LYS A 1 679 ? 7.825 24.882 -16.080 1.00 90.31 679 LYS A O 1
ATOM 5288 N N . GLY A 1 680 ? 8.069 24.618 -13.864 1.00 87.00 680 GLY A N 1
ATOM 5289 C CA . GLY A 1 680 ? 6.655 24.843 -13.539 1.00 87.00 680 GLY A CA 1
ATOM 5290 C C . GLY A 1 680 ? 5.705 23.901 -14.285 1.00 87.00 680 GLY A C 1
ATOM 5291 O O . GLY A 1 680 ? 4.609 24.291 -14.664 1.00 87.00 680 GLY A O 1
ATOM 5292 N N . THR A 1 681 ? 6.131 22.670 -14.568 1.00 87.69 681 THR A N 1
ATOM 5293 C CA . THR A 1 681 ? 5.343 21.705 -15.348 1.00 87.69 681 THR A CA 1
ATOM 5294 C C . THR A 1 681 ? 5.449 20.300 -14.771 1.00 87.69 681 THR A C 1
ATOM 5296 O O . THR A 1 681 ? 6.519 19.861 -14.328 1.00 87.69 681 THR A O 1
ATOM 5299 N N . VAL A 1 682 ? 4.323 19.585 -14.795 1.00 95.94 682 VAL A N 1
ATOM 5300 C CA . VAL A 1 682 ? 4.244 18.137 -14.572 1.00 95.94 682 VAL A CA 1
ATOM 5301 C C . VAL A 1 682 ? 3.905 17.470 -15.888 1.00 95.94 682 VAL A C 1
ATOM 5303 O O . VAL A 1 682 ? 2.950 17.866 -16.545 1.00 95.94 682 VAL A O 1
ATOM 5306 N N . HIS A 1 683 ? 4.665 16.442 -16.248 1.00 95.00 683 HIS A N 1
ATOM 5307 C CA . HIS A 1 683 ? 4.469 15.657 -17.460 1.00 95.00 683 HIS A CA 1
ATOM 5308 C C . HIS A 1 683 ? 4.064 14.227 -17.117 1.00 95.00 683 HIS A C 1
ATOM 5310 O O . HIS A 1 683 ? 4.671 13.615 -16.238 1.00 95.00 683 HIS A O 1
ATOM 5316 N N . ILE A 1 684 ? 3.103 13.686 -17.861 1.00 94.62 684 ILE A N 1
ATOM 5317 C CA . ILE A 1 684 ? 2.733 12.269 -17.876 1.00 94.62 684 ILE A CA 1
ATOM 5318 C C . ILE A 1 684 ? 3.239 11.650 -19.170 1.00 94.62 684 ILE A C 1
ATOM 5320 O O . ILE A 1 684 ? 3.076 12.235 -20.238 1.00 94.62 684 ILE A O 1
ATOM 5324 N N . PHE A 1 685 ? 3.822 10.462 -19.090 1.00 91.69 685 PHE A N 1
ATOM 5325 C CA . PHE A 1 685 ? 4.261 9.670 -20.233 1.00 91.69 685 PHE A CA 1
ATOM 5326 C C . PHE A 1 685 ? 3.593 8.302 -20.190 1.00 91.69 685 PHE A C 1
ATOM 5328 O O . PHE A 1 685 ? 3.561 7.665 -19.140 1.00 91.69 685 PHE A O 1
ATOM 5335 N N . SER A 1 686 ? 3.113 7.846 -21.339 1.00 86.62 686 SER A N 1
ATOM 5336 C CA . SER A 1 686 ? 2.671 6.474 -21.572 1.00 86.62 686 SER A CA 1
ATOM 5337 C C . SER A 1 686 ? 3.879 5.537 -21.586 1.00 86.62 686 SER A C 1
ATOM 5339 O O . SER A 1 686 ? 4.885 5.794 -22.257 1.00 86.62 686 SER A O 1
ATOM 5341 N N . LEU A 1 687 ? 3.807 4.449 -20.833 1.00 84.19 687 LEU A N 1
ATOM 5342 C CA . LEU A 1 687 ? 4.844 3.430 -20.788 1.00 84.19 687 LEU A CA 1
ATOM 5343 C C . LEU A 1 687 ? 4.453 2.258 -21.683 1.00 84.19 687 LEU A C 1
ATOM 5345 O O . LEU A 1 687 ? 3.342 1.741 -21.623 1.00 84.19 687 LEU A O 1
ATOM 5349 N N . ARG A 1 688 ? 5.402 1.815 -22.510 1.00 78.75 688 ARG A N 1
ATOM 5350 C CA . ARG A 1 688 ? 5.245 0.648 -23.400 1.00 78.75 688 ARG A CA 1
ATOM 5351 C C . ARG A 1 688 ? 5.995 -0.572 -22.875 1.00 78.75 688 ARG A C 1
ATOM 5353 O O . ARG A 1 688 ? 6.288 -1.508 -23.617 1.00 78.75 688 ARG A O 1
ATOM 5360 N N . VAL A 1 689 ? 6.360 -0.530 -21.599 1.00 70.19 689 VAL A N 1
ATOM 5361 C CA . VAL A 1 689 ? 7.141 -1.570 -20.950 1.00 70.19 689 VAL A CA 1
ATOM 5362 C C . VAL A 1 689 ? 6.232 -2.758 -20.675 1.00 70.19 689 VAL A C 1
ATOM 5364 O O . VAL A 1 689 ? 5.278 -2.657 -19.911 1.00 70.19 689 VAL A O 1
ATOM 5367 N N . ARG A 1 690 ? 6.542 -3.896 -21.295 1.00 56.34 690 ARG A N 1
ATOM 5368 C CA . ARG A 1 690 ? 5.932 -5.173 -20.935 1.00 56.34 690 ARG A CA 1
ATOM 5369 C C . ARG A 1 690 ? 6.762 -5.786 -19.821 1.00 56.34 690 ARG A C 1
ATOM 5371 O O . ARG A 1 690 ? 7.956 -6.017 -20.001 1.00 56.34 690 ARG A O 1
ATOM 5378 N N . VAL A 1 691 ? 6.140 -6.040 -18.678 1.00 47.16 691 VAL A N 1
ATOM 5379 C CA . VAL A 1 691 ? 6.728 -6.929 -17.678 1.00 47.16 691 VAL A CA 1
ATOM 5380 C C . VAL A 1 691 ? 6.617 -8.332 -18.274 1.00 47.16 691 VAL A C 1
ATOM 5382 O O . VAL A 1 691 ? 5.511 -8.821 -18.483 1.00 47.16 691 VAL A O 1
ATOM 5385 N N . SER A 1 692 ? 7.740 -8.931 -18.676 1.00 34.12 692 SER A N 1
ATOM 5386 C CA . SER A 1 692 ? 7.747 -10.274 -19.267 1.00 34.12 692 SER A CA 1
ATOM 5387 C C . SER A 1 692 ? 7.117 -11.267 -18.288 1.00 34.12 692 SER A C 1
ATOM 5389 O O . SER A 1 692 ? 7.689 -11.536 -17.235 1.00 34.12 692 SER A O 1
ATOM 5391 N N . GLY A 1 693 ? 5.934 -11.772 -18.637 1.00 34.72 693 GLY A N 1
ATOM 5392 C CA . GLY A 1 693 ? 5.130 -12.648 -17.783 1.00 34.72 693 GLY A CA 1
ATOM 5393 C C . GLY A 1 693 ? 3.713 -12.939 -18.291 1.00 34.72 693 GLY A C 1
ATOM 5394 O O . GLY A 1 693 ? 3.112 -13.892 -17.813 1.00 34.72 693 GLY A O 1
ATOM 5395 N N . GLU A 1 694 ? 3.196 -12.200 -19.281 1.00 31.03 694 GLU A N 1
ATOM 5396 C CA . GLU A 1 694 ? 1.858 -12.428 -19.849 1.00 31.03 694 GLU A CA 1
ATOM 5397 C C . GLU A 1 694 ? 1.864 -12.387 -21.396 1.00 31.03 694 GLU A C 1
ATOM 5399 O O . GLU A 1 694 ? 2.422 -11.483 -22.020 1.00 31.03 694 GLU A O 1
ATOM 5404 N N . ASP A 1 695 ? 1.214 -13.409 -21.967 1.00 30.73 695 ASP A N 1
ATOM 5405 C CA . ASP A 1 695 ? 0.657 -13.572 -23.320 1.00 30.73 695 ASP A CA 1
ATOM 5406 C C . ASP A 1 695 ? 1.542 -13.953 -24.523 1.00 30.73 695 ASP A C 1
ATOM 5408 O O . ASP A 1 695 ? 2.129 -13.124 -25.220 1.00 30.73 695 ASP A O 1
ATOM 5412 N N . SER A 1 696 ? 1.483 -15.248 -24.879 1.00 28.92 696 SER A N 1
ATOM 5413 C CA . SER A 1 696 ? 1.590 -15.757 -26.261 1.00 28.92 696 SER A CA 1
ATOM 5414 C C . SER A 1 696 ? 0.915 -17.135 -26.443 1.00 28.92 696 SER A C 1
ATOM 5416 O O . SER A 1 696 ? 1.585 -18.088 -26.824 1.00 28.92 696 SER A O 1
ATOM 5418 N N . VAL A 1 697 ? -0.396 -17.283 -26.196 1.00 29.20 697 VAL A N 1
ATOM 5419 C CA . VAL A 1 697 ? -1.193 -18.416 -26.743 1.00 29.20 697 VAL A CA 1
ATOM 5420 C C . VAL A 1 697 ? -2.660 -17.969 -26.892 1.00 29.20 697 VAL A C 1
ATOM 5422 O O . VAL A 1 697 ? -3.341 -17.747 -25.902 1.00 29.20 697 VAL A O 1
ATOM 5425 N N . THR A 1 698 ? -3.197 -17.674 -28.077 1.00 31.17 698 THR A N 1
ATOM 5426 C CA . THR A 1 698 ? -3.882 -18.580 -29.034 1.00 31.17 698 THR A CA 1
ATOM 5427 C C . THR A 1 698 ? -4.506 -17.651 -30.112 1.00 31.17 698 THR A C 1
ATOM 5429 O O . THR A 1 698 ? -4.891 -16.535 -29.789 1.00 31.17 698 THR A O 1
ATOM 5432 N N . HIS A 1 699 ? -4.569 -17.942 -31.415 1.00 30.64 699 HIS A N 1
ATOM 5433 C CA . HIS A 1 699 ? -5.327 -19.020 -32.056 1.00 30.64 699 HIS A CA 1
ATOM 5434 C C . HIS A 1 699 ? -4.897 -19.246 -33.531 1.00 30.64 699 HIS A C 1
ATOM 5436 O O . HIS A 1 699 ? -4.278 -18.371 -34.135 1.00 30.64 699 HIS A O 1
ATOM 5442 N N . PRO A 1 700 ? -5.234 -20.414 -34.118 1.00 36.44 700 PRO A N 1
ATOM 5443 C CA . PRO A 1 700 ? -4.737 -20.891 -35.409 1.00 36.44 700 PRO A CA 1
ATOM 5444 C C . PRO A 1 700 ? -5.658 -20.526 -36.587 1.00 36.44 700 PRO A C 1
ATOM 5446 O O . PRO A 1 700 ? -6.879 -20.565 -36.452 1.00 36.44 700 PRO A O 1
ATOM 5449 N N . SER A 1 701 ? -5.090 -20.320 -37.780 1.00 28.86 701 SER A N 1
ATOM 5450 C CA . SER A 1 701 ? -5.835 -20.474 -39.041 1.00 28.86 701 SER A CA 1
ATOM 5451 C C . SER A 1 701 ? -4.927 -20.775 -40.246 1.00 28.86 701 SER A C 1
ATOM 5453 O O . SER A 1 701 ? -4.281 -19.882 -40.783 1.00 28.86 701 SER A O 1
ATOM 5455 N N . SER A 1 702 ? -4.976 -22.050 -40.658 1.00 28.44 702 SER A N 1
ATOM 5456 C CA . SER A 1 702 ? -4.826 -22.653 -42.004 1.00 28.44 702 SER A CA 1
ATOM 5457 C C . SER A 1 702 ? -3.549 -22.474 -42.863 1.00 28.44 702 SER A C 1
ATOM 5459 O O . SER A 1 702 ? -2.937 -21.412 -42.866 1.00 28.44 702 SER A O 1
ATOM 5461 N N . PRO A 1 703 ? -3.164 -23.512 -43.647 1.00 40.06 703 PRO A N 1
ATOM 5462 C CA . PRO A 1 703 ? -1.861 -23.611 -44.306 1.00 40.06 703 PRO A CA 1
ATOM 5463 C C . PRO A 1 703 ? -1.896 -23.161 -45.774 1.00 40.06 703 PRO A C 1
ATOM 5465 O O . PRO A 1 703 ? -2.850 -23.476 -46.481 1.00 40.06 703 PRO A O 1
ATOM 5468 N N . GLN A 1 704 ? -0.820 -22.542 -46.271 1.00 30.50 704 GLN A N 1
ATOM 5469 C CA . GLN A 1 704 ? -0.513 -22.508 -47.709 1.00 30.50 704 GLN A CA 1
ATOM 5470 C C . GLN A 1 704 ? 0.969 -22.178 -47.984 1.00 30.50 704 GLN A C 1
ATOM 5472 O O . GLN A 1 704 ? 1.420 -21.077 -47.703 1.00 30.50 704 GLN A O 1
ATOM 5477 N N . GLY A 1 705 ? 1.675 -23.146 -48.589 1.00 27.20 705 GLY A N 1
ATOM 5478 C CA . GLY A 1 705 ? 2.707 -22.943 -49.623 1.00 27.20 705 GLY A CA 1
ATOM 5479 C C . GLY A 1 705 ? 4.134 -22.524 -49.211 1.00 27.20 705 GLY A C 1
ATOM 5480 O O . GLY A 1 705 ? 4.295 -21.519 -48.529 1.00 27.20 705 GLY A O 1
ATOM 5481 N N . PRO A 1 706 ? 5.196 -23.222 -49.676 1.00 39.56 706 PRO A N 1
ATOM 5482 C CA . PRO A 1 706 ? 6.579 -22.873 -49.366 1.00 39.56 706 PRO A CA 1
ATOM 5483 C C . PRO A 1 706 ? 7.179 -21.910 -50.404 1.00 39.56 706 PRO A C 1
ATOM 5485 O O . PRO A 1 706 ? 7.028 -22.115 -51.607 1.00 39.56 706 PRO A O 1
ATOM 5488 N N . ALA A 1 707 ? 7.953 -20.922 -49.951 1.00 27.31 707 ALA A N 1
ATOM 5489 C CA . ALA A 1 707 ? 8.931 -20.232 -50.790 1.00 27.31 707 ALA A CA 1
ATOM 5490 C C . ALA A 1 707 ? 10.141 -19.793 -49.949 1.00 27.31 707 ALA A C 1
ATOM 5492 O O . ALA A 1 707 ? 10.028 -18.984 -49.030 1.00 27.31 707 ALA A O 1
ATOM 5493 N N . MET A 1 708 ? 11.304 -20.364 -50.266 1.00 28.70 708 MET A N 1
ATOM 5494 C CA . MET A 1 708 ? 12.615 -19.872 -49.841 1.00 28.70 708 MET A CA 1
ATOM 5495 C C . MET A 1 708 ? 13.024 -18.676 -50.717 1.00 28.70 708 MET A C 1
ATOM 5497 O O . MET A 1 708 ? 12.736 -18.710 -51.911 1.00 28.70 708 MET A O 1
ATOM 5501 N N . ILE A 1 709 ? 13.760 -17.698 -50.155 1.00 27.14 709 ILE A N 1
ATOM 5502 C CA . ILE A 1 709 ? 15.077 -17.183 -50.627 1.00 27.14 709 ILE A CA 1
ATOM 5503 C C . ILE A 1 709 ? 15.423 -15.798 -50.007 1.00 27.14 709 ILE A C 1
ATOM 5505 O O . ILE A 1 709 ? 14.691 -14.830 -50.155 1.00 27.14 709 ILE A O 1
ATOM 5509 N N . HIS A 1 710 ? 16.599 -15.772 -49.357 1.00 25.50 710 HIS A N 1
ATOM 5510 C CA . HIS A 1 710 ? 17.598 -14.706 -49.104 1.00 25.50 710 HIS A CA 1
ATOM 5511 C C . HIS A 1 710 ? 17.314 -13.372 -48.357 1.00 25.50 710 HIS A C 1
ATOM 5513 O O . HIS A 1 710 ? 16.690 -12.448 -48.857 1.00 25.50 710 HIS A O 1
ATOM 5519 N N . GLN A 1 711 ? 17.983 -13.273 -47.193 1.00 27.61 711 GLN A N 1
ATOM 5520 C CA . GLN A 1 711 ? 18.852 -12.198 -46.659 1.00 27.61 711 GLN A CA 1
ATOM 5521 C C . GLN A 1 711 ? 18.695 -10.747 -47.169 1.00 27.61 711 GLN A C 1
ATOM 5523 O O . GLN A 1 711 ? 19.103 -10.432 -48.282 1.00 27.61 711 GLN A O 1
ATOM 5528 N N . ASN A 1 712 ? 18.348 -9.823 -46.261 1.00 24.25 712 ASN A N 1
ATOM 5529 C CA . ASN A 1 712 ? 19.284 -8.795 -45.774 1.00 24.25 712 ASN A CA 1
ATOM 5530 C C . ASN A 1 712 ? 18.715 -7.986 -44.593 1.00 24.25 712 ASN A C 1
ATOM 5532 O O . ASN A 1 712 ? 17.523 -7.733 -44.472 1.00 24.25 712 ASN A O 1
ATOM 5536 N N . SER A 1 713 ? 19.634 -7.602 -43.714 1.00 38.38 713 SER A N 1
ATOM 5537 C CA . SER A 1 713 ? 19.506 -6.796 -42.500 1.00 38.38 713 SER A CA 1
ATOM 5538 C C . SER A 1 713 ? 18.724 -5.484 -42.655 1.00 38.38 713 SER A C 1
ATOM 5540 O O . SER A 1 713 ? 19.151 -4.602 -43.394 1.00 38.38 713 SER A O 1
ATOM 5542 N N . SER A 1 714 ? 17.640 -5.351 -41.881 1.00 35.88 714 SER A N 1
ATOM 5543 C CA . SER A 1 714 ? 17.062 -4.139 -41.254 1.00 35.88 714 SER A CA 1
ATOM 5544 C C . SER A 1 714 ? 15.548 -4.329 -41.088 1.00 35.88 714 SER A C 1
ATOM 5546 O O . SER A 1 714 ? 14.784 -4.208 -42.034 1.00 35.88 714 SER A O 1
ATOM 5548 N N . THR A 1 715 ? 15.092 -4.656 -39.880 1.00 27.81 715 THR A N 1
ATOM 5549 C CA . THR A 1 715 ? 13.659 -4.842 -39.586 1.00 27.81 715 THR A CA 1
ATOM 5550 C C . THR A 1 715 ? 13.329 -4.019 -38.344 1.00 27.81 715 THR A C 1
ATOM 5552 O O . THR A 1 715 ? 13.734 -4.369 -37.239 1.00 27.81 715 THR A O 1
ATOM 5555 N N . SER A 1 716 ? 12.878 -2.770 -38.495 1.00 28.70 716 SER A N 1
ATOM 5556 C CA . SER A 1 716 ? 11.453 -2.400 -38.555 1.00 28.70 716 SER A CA 1
ATOM 5557 C C . SER A 1 716 ? 10.636 -3.089 -37.455 1.00 28.70 716 SER A C 1
ATOM 5559 O O . SER A 1 716 ? 10.007 -4.122 -37.669 1.00 28.70 716 SER A O 1
ATOM 5561 N N . LEU A 1 717 ? 10.679 -2.515 -36.256 1.00 29.80 717 LEU A N 1
ATOM 5562 C CA . LEU A 1 717 ? 9.704 -2.796 -35.209 1.00 29.80 717 LEU A CA 1
ATOM 5563 C C . LEU A 1 717 ? 8.470 -1.932 -35.472 1.00 29.80 717 LEU A C 1
ATOM 5565 O O . LEU A 1 717 ? 8.548 -0.723 -35.289 1.00 29.80 717 LEU A O 1
ATOM 5569 N N . ASP A 1 718 ? 7.374 -2.552 -35.896 1.00 27.62 718 ASP A N 1
ATOM 5570 C CA . ASP A 1 718 ? 5.997 -2.102 -35.654 1.00 27.62 718 ASP A CA 1
ATOM 5571 C C . ASP A 1 718 ? 5.028 -3.261 -35.985 1.00 27.62 718 ASP A C 1
ATOM 5573 O O . ASP A 1 718 ? 5.299 -4.024 -36.913 1.00 27.62 718 ASP A O 1
ATOM 5577 N N . PRO A 1 719 ? 3.857 -3.382 -35.331 1.00 37.50 719 PRO A N 1
ATOM 5578 C CA . PRO A 1 719 ? 3.612 -3.156 -33.907 1.00 37.50 719 PRO A CA 1
ATOM 5579 C C . PRO A 1 719 ? 2.717 -4.261 -33.290 1.00 37.50 719 PRO A C 1
ATOM 5581 O O . PRO A 1 719 ? 1.671 -4.612 -33.826 1.00 37.50 719 PRO A O 1
ATOM 5584 N N . LEU A 1 720 ? 3.051 -4.754 -32.094 1.00 24.70 720 LEU A N 1
ATOM 5585 C CA . LEU A 1 720 ? 2.083 -5.456 -31.235 1.00 24.70 720 LEU A CA 1
ATOM 5586 C C . LEU A 1 720 ? 1.571 -4.450 -30.195 1.00 24.70 720 LEU A C 1
ATOM 5588 O O . LEU A 1 720 ? 2.103 -4.329 -29.092 1.00 24.70 720 LEU A O 1
ATOM 5592 N N . VAL A 1 721 ? 0.572 -3.668 -30.593 1.00 30.56 721 VAL A N 1
ATOM 5593 C CA . VAL A 1 721 ? -0.148 -2.708 -29.747 1.00 30.56 721 VAL A CA 1
ATOM 5594 C C . VAL A 1 721 ? -1.344 -3.421 -29.122 1.00 30.56 721 VAL A C 1
ATOM 5596 O O . VAL A 1 721 ? -2.190 -3.945 -29.839 1.00 30.56 721 VAL A O 1
ATOM 5599 N N . SER A 1 722 ? -1.439 -3.410 -27.790 1.00 29.39 722 SER A N 1
ATOM 5600 C CA . SER A 1 722 ? -2.743 -3.514 -27.133 1.00 29.39 722 SER A CA 1
ATOM 5601 C C . SER A 1 722 ? -3.391 -2.138 -27.247 1.00 29.39 722 SER A C 1
ATOM 5603 O O . SER A 1 722 ? -2.936 -1.179 -26.623 1.00 29.39 722 SER A O 1
ATOM 5605 N N . ALA A 1 723 ? -4.393 -2.014 -28.111 1.00 29.23 723 ALA A N 1
ATOM 5606 C CA . ALA A 1 723 ? -5.159 -0.790 -28.273 1.00 29.23 723 ALA A CA 1
ATOM 5607 C C . ALA A 1 723 ? -6.059 -0.632 -27.047 1.00 29.23 723 ALA A C 1
ATOM 5609 O O . ALA A 1 723 ? -7.066 -1.319 -26.979 1.00 29.23 723 ALA A O 1
ATOM 5610 N N . ASN A 1 724 ? -5.657 0.189 -26.069 1.00 35.75 724 ASN A N 1
ATOM 5611 C CA . ASN A 1 724 ? -6.565 0.802 -25.081 1.00 35.75 724 ASN A CA 1
ATOM 5612 C C . ASN A 1 724 ? -5.935 1.948 -24.251 1.00 35.75 724 ASN A C 1
ATOM 5614 O O . ASN A 1 724 ? -6.641 2.556 -23.452 1.00 35.75 724 ASN A O 1
ATOM 5618 N N . THR A 1 725 ? -4.657 2.304 -24.441 1.00 47.53 725 THR A N 1
ATOM 5619 C CA . THR A 1 725 ? -4.042 3.511 -23.849 1.00 47.53 725 THR A CA 1
ATOM 5620 C C . THR A 1 725 ? -3.395 4.373 -24.933 1.00 47.53 725 THR A C 1
ATOM 5622 O O . THR A 1 725 ? -2.840 3.854 -25.905 1.00 47.53 725 THR A O 1
ATOM 5625 N N . GLY A 1 726 ? -3.502 5.697 -24.806 1.00 55.34 726 GLY A N 1
ATOM 5626 C CA . GLY A 1 726 ? -2.930 6.628 -25.775 1.00 55.34 726 GLY A CA 1
ATOM 5627 C C . GLY A 1 726 ? -1.402 6.504 -25.872 1.00 55.34 726 GLY A C 1
ATOM 5628 O O . GLY A 1 726 ? -0.702 6.243 -24.888 1.00 55.34 726 GLY A O 1
ATOM 5629 N N . ALA A 1 727 ? -0.868 6.652 -27.084 1.00 67.62 727 ALA A N 1
ATOM 5630 C CA . ALA A 1 727 ? 0.565 6.594 -27.347 1.00 67.62 727 ALA A CA 1
ATOM 5631 C C . ALA A 1 727 ? 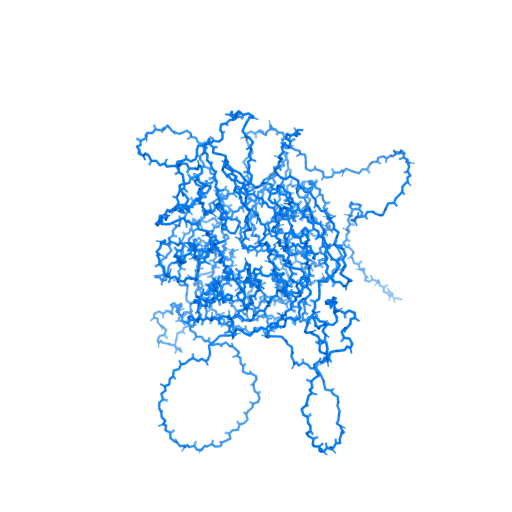1.218 7.966 -27.122 1.00 67.62 727 ALA A C 1
ATOM 5633 O O . ALA A 1 727 ? 0.645 8.992 -27.482 1.00 67.62 727 ALA A O 1
ATOM 5634 N N . ASN A 1 728 ? 2.450 7.989 -26.597 1.00 71.81 728 ASN A N 1
ATOM 5635 C CA . ASN A 1 728 ? 3.234 9.226 -26.541 1.00 71.81 728 ASN A CA 1
ATOM 5636 C C . ASN A 1 728 ? 3.373 9.849 -27.942 1.00 71.81 728 ASN A C 1
ATOM 5638 O O . ASN A 1 728 ? 3.700 9.119 -28.889 1.00 71.81 728 ASN A O 1
ATOM 5642 N N . PRO A 1 729 ? 3.194 11.174 -28.086 1.00 60.62 729 PRO A N 1
ATOM 5643 C CA . PRO A 1 729 ? 3.443 11.850 -29.349 1.00 60.62 729 PRO A CA 1
ATOM 5644 C C . PRO A 1 729 ? 4.933 11.788 -29.716 1.00 60.62 729 PRO A C 1
ATOM 5646 O O . PRO A 1 729 ? 5.819 11.922 -28.868 1.00 60.62 729 PRO A O 1
ATOM 5649 N N . ASN A 1 730 ? 5.214 11.605 -31.007 1.00 68.12 730 ASN A N 1
ATOM 5650 C CA . ASN A 1 730 ? 6.549 11.777 -31.581 1.00 68.12 730 ASN A CA 1
ATOM 5651 C C . ASN A 1 730 ? 6.691 13.196 -32.141 1.00 68.12 730 ASN A C 1
ATOM 5653 O O . ASN A 1 730 ? 5.696 13.872 -32.399 1.00 68.12 730 ASN A O 1
ATOM 5657 N N . SER A 1 731 ? 7.927 13.644 -32.384 1.00 53.72 731 SER A N 1
ATOM 5658 C CA . SER A 1 731 ? 8.131 14.938 -33.048 1.00 53.72 731 SER A CA 1
ATOM 5659 C C . SER A 1 731 ? 7.449 14.976 -34.428 1.00 53.72 731 SER A C 1
ATOM 5661 O O . SER A 1 731 ? 7.439 13.976 -35.155 1.00 53.72 731 SER A O 1
ATOM 5663 N N . SER A 1 732 ? 6.931 16.142 -34.823 1.00 48.66 732 SER A N 1
ATOM 5664 C CA . SER A 1 732 ? 6.309 16.370 -36.140 1.00 48.66 732 SER A CA 1
ATOM 5665 C C . SER A 1 732 ? 7.274 16.178 -37.321 1.00 48.66 732 SER A C 1
ATOM 5667 O O . SER A 1 732 ? 6.837 16.014 -38.455 1.00 48.66 732 SER A O 1
ATOM 5669 N N . LEU A 1 733 ? 8.586 16.136 -37.058 1.00 50.00 733 LEU A N 1
ATOM 5670 C CA . LEU A 1 733 ? 9.656 15.907 -38.038 1.00 50.00 733 LEU A CA 1
ATOM 5671 C C . LEU A 1 733 ? 10.205 14.465 -38.002 1.00 50.00 733 LEU A C 1
ATOM 5673 O O . LEU A 1 733 ? 11.263 14.168 -38.556 1.00 50.00 733 LEU A O 1
ATOM 5677 N N . SER A 1 734 ? 9.488 13.539 -37.356 1.00 51.84 734 SER A N 1
ATOM 5678 C CA . SER A 1 734 ? 9.883 12.126 -37.244 1.00 51.84 734 SER A CA 1
ATOM 5679 C C . SER A 1 734 ? 9.852 11.346 -38.570 1.00 51.84 734 SER A C 1
ATOM 5681 O O . SER A 1 734 ? 10.427 10.259 -38.637 1.00 51.84 734 SER A O 1
ATOM 5683 N N . PHE A 1 735 ? 9.271 11.905 -39.640 1.00 46.81 735 PHE A N 1
ATOM 5684 C CA . PHE A 1 735 ? 9.220 11.298 -40.980 1.00 46.81 735 PHE A CA 1
ATOM 5685 C C . PHE A 1 735 ? 10.597 11.150 -41.660 1.00 46.81 735 PHE A C 1
ATOM 5687 O O . PHE A 1 735 ? 10.717 10.408 -42.628 1.00 46.81 735 PHE A O 1
ATOM 5694 N N . MET A 1 736 ? 11.651 11.797 -41.142 1.00 49.69 736 MET A N 1
ATOM 5695 C CA . MET A 1 736 ? 13.037 11.676 -41.636 1.00 49.69 736 MET A CA 1
ATOM 5696 C C . MET A 1 736 ? 13.938 10.830 -40.709 1.00 49.69 736 MET A C 1
ATOM 5698 O O . MET A 1 736 ? 15.134 11.116 -40.555 1.00 49.69 736 MET A O 1
ATOM 5702 N N . ARG A 1 737 ? 13.380 9.804 -40.043 1.00 45.12 737 ARG A N 1
ATOM 5703 C CA . ARG A 1 737 ? 14.151 8.850 -39.216 1.00 45.12 737 ARG A CA 1
ATOM 5704 C C . ARG A 1 737 ? 15.324 8.277 -40.033 1.00 45.12 737 ARG A C 1
ATOM 5706 O O . ARG A 1 737 ? 15.110 7.597 -41.027 1.00 45.12 737 ARG A O 1
ATOM 5713 N N . GLY A 1 738 ? 16.558 8.562 -39.603 1.00 49.75 738 GLY A N 1
ATOM 5714 C CA . GLY A 1 738 ? 17.803 8.110 -40.249 1.00 49.75 738 GLY A CA 1
ATOM 5715 C C . GLY A 1 738 ? 18.705 9.233 -40.779 1.00 49.75 738 GLY A C 1
ATOM 5716 O O . GLY A 1 738 ? 19.905 9.015 -40.907 1.00 49.75 738 GLY A O 1
ATOM 5717 N N . VAL A 1 739 ? 18.162 10.436 -41.013 1.00 47.31 739 VAL A N 1
ATOM 5718 C CA . VAL A 1 739 ? 18.912 11.593 -41.558 1.00 47.31 739 VAL A CA 1
ATOM 5719 C C . VAL A 1 739 ? 19.020 12.748 -40.549 1.00 47.31 739 VAL A C 1
ATOM 5721 O O . VAL A 1 739 ? 19.971 13.524 -40.587 1.00 47.31 739 VAL A O 1
ATOM 5724 N N . LEU A 1 740 ? 18.078 12.846 -39.604 1.00 42.19 740 LEU A N 1
ATOM 5725 C CA . LEU A 1 740 ? 18.043 13.893 -38.578 1.00 42.19 740 LEU A CA 1
ATOM 5726 C C . LEU A 1 740 ? 18.608 13.422 -37.216 1.00 42.19 740 LEU A C 1
ATOM 5728 O O . LEU A 1 740 ? 18.561 12.227 -36.908 1.00 42.19 740 LEU A O 1
ATOM 5732 N N . PRO A 1 741 ? 19.106 14.339 -36.354 1.00 43.38 741 PRO A N 1
ATOM 5733 C CA . PRO A 1 741 ? 19.574 14.010 -35.005 1.00 43.38 741 PRO A CA 1
ATOM 5734 C C . PRO A 1 741 ? 18.553 13.194 -34.189 1.00 43.38 741 PRO A C 1
ATOM 5736 O O . PRO A 1 741 ? 17.352 13.448 -34.272 1.00 43.38 741 PRO A O 1
ATOM 5739 N N . LYS A 1 742 ? 19.029 12.283 -33.314 1.00 50.62 742 LYS A N 1
ATOM 5740 C CA . LYS A 1 742 ? 18.209 11.393 -32.438 1.00 50.62 742 LYS A CA 1
ATOM 5741 C C . LYS A 1 742 ? 17.093 12.106 -31.650 1.00 50.62 742 LYS A C 1
ATOM 5743 O O . LYS A 1 742 ? 16.141 11.474 -31.198 1.00 50.62 742 LYS A O 1
ATOM 5748 N N . TYR A 1 743 ? 17.211 13.420 -31.495 1.00 46.28 743 TYR A N 1
ATOM 5749 C CA . TYR A 1 743 ? 16.186 14.323 -30.987 1.00 46.28 743 TYR A CA 1
ATOM 5750 C C . TYR A 1 743 ? 14.803 14.136 -31.643 1.00 46.28 743 TYR A C 1
ATOM 5752 O O . TYR A 1 743 ? 13.808 14.034 -30.928 1.00 46.28 743 TYR A O 1
ATOM 5760 N N . PHE A 1 744 ? 14.737 14.014 -32.973 1.00 41.50 744 PHE A N 1
ATOM 5761 C CA . PHE A 1 744 ? 13.470 13.945 -33.717 1.00 41.50 744 PHE A CA 1
ATOM 5762 C C . PHE A 1 744 ? 12.770 12.578 -33.626 1.00 41.50 744 PHE A C 1
ATOM 5764 O O . PHE A 1 744 ? 11.615 12.433 -34.028 1.00 41.50 744 PHE A O 1
ATOM 5771 N N . SER A 1 745 ? 13.442 11.579 -33.049 1.00 52.66 745 SER A N 1
ATOM 5772 C CA . SER A 1 745 ? 12.901 10.234 -32.828 1.00 52.66 745 SER A CA 1
ATOM 5773 C C . SER A 1 745 ? 12.408 9.966 -31.401 1.00 52.66 745 SER A C 1
ATOM 5775 O O . SER A 1 745 ? 11.954 8.856 -31.145 1.00 52.66 745 SER A O 1
ATOM 5777 N N . SER A 1 746 ? 12.515 10.930 -30.475 1.00 56.31 746 SER A N 1
ATOM 5778 C CA . SER A 1 746 ? 12.108 10.748 -29.072 1.00 56.31 746 SER A CA 1
ATOM 5779 C C . SER A 1 746 ? 10.596 10.871 -28.856 1.00 56.31 746 SER A C 1
ATOM 5781 O O . SER A 1 746 ? 9.940 11.674 -29.517 1.00 56.31 746 SER A O 1
ATOM 5783 N N . GLU A 1 747 ? 10.094 10.137 -27.863 1.00 72.44 747 GLU A N 1
ATOM 5784 C CA . GLU A 1 747 ? 8.720 10.219 -27.356 1.00 72.44 747 GLU A CA 1
ATOM 5785 C C . GLU A 1 747 ? 8.566 11.401 -26.385 1.00 72.44 747 GLU A C 1
ATOM 5787 O O . GLU A 1 747 ? 9.404 11.574 -25.497 1.00 72.44 747 GLU A O 1
ATOM 5792 N N . TRP A 1 748 ? 7.518 12.208 -26.551 1.00 74.50 748 TRP A N 1
ATOM 5793 C CA . TRP A 1 748 ? 7.219 13.394 -25.734 1.00 74.50 748 TRP A CA 1
ATOM 5794 C C . TRP A 1 748 ? 6.094 13.124 -24.725 1.00 74.50 748 TRP A C 1
ATOM 5796 O O . TRP A 1 748 ? 5.497 12.049 -24.731 1.00 74.50 748 TRP A O 1
ATOM 5806 N N . SER A 1 749 ? 5.822 14.083 -23.831 1.00 75.94 749 SER A N 1
ATOM 5807 C CA . SER A 1 749 ? 4.780 13.934 -22.809 1.00 75.94 749 SER A CA 1
ATOM 5808 C C . SER A 1 749 ? 3.400 13.728 -23.422 1.00 75.94 749 SER A C 1
ATOM 5810 O O . SER A 1 749 ? 2.993 14.461 -24.320 1.00 75.94 749 SER A O 1
ATOM 5812 N N . PHE A 1 750 ? 2.690 12.744 -22.886 1.00 80.88 750 PHE A N 1
ATOM 5813 C CA . PHE A 1 750 ? 1.320 12.399 -23.222 1.00 80.88 750 PHE A CA 1
ATOM 5814 C C . PHE A 1 750 ? 0.315 13.396 -22.635 1.00 80.88 750 PHE A C 1
ATOM 5816 O O . PHE A 1 750 ? -0.581 13.842 -23.344 1.00 80.88 750 PHE A O 1
ATOM 5823 N N . ALA A 1 751 ? 0.491 13.791 -21.370 1.00 85.44 751 ALA A N 1
ATOM 5824 C CA . ALA A 1 751 ? -0.308 14.837 -20.732 1.00 85.44 751 ALA A CA 1
ATOM 5825 C C . ALA A 1 751 ? 0.565 15.796 -19.910 1.00 85.44 751 ALA A C 1
ATOM 5827 O O . ALA A 1 751 ? 1.676 15.432 -19.514 1.00 85.44 751 ALA A O 1
ATOM 5828 N N . GLN A 1 752 ? 0.084 17.014 -19.656 1.00 92.62 752 GLN A N 1
ATOM 5829 C CA . GLN A 1 752 ? 0.825 18.036 -18.915 1.00 92.62 752 GLN A CA 1
ATOM 5830 C C . GLN A 1 752 ? -0.059 18.922 -18.028 1.00 92.62 752 GLN A C 1
ATOM 5832 O O . GLN A 1 752 ? -1.216 19.176 -18.348 1.00 92.62 752 GLN A O 1
ATOM 5837 N N . PHE A 1 753 ? 0.502 19.420 -16.929 1.00 93.62 753 PHE A N 1
ATOM 5838 C CA . PHE A 1 753 ? -0.131 20.390 -16.031 1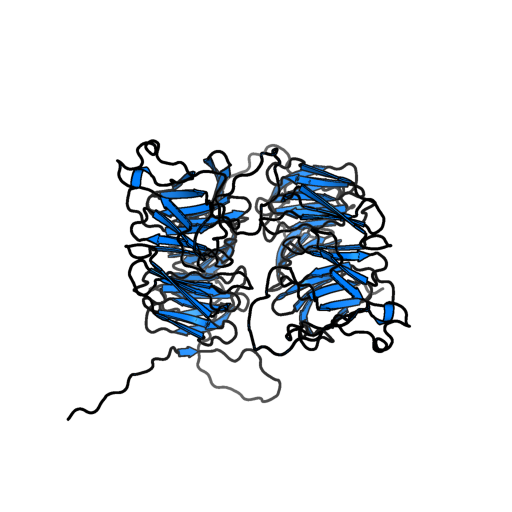.00 93.62 753 PHE A CA 1
ATOM 5839 C C . PHE A 1 753 ? 0.861 21.497 -15.698 1.00 93.62 753 PHE A C 1
ATOM 5841 O O . PHE A 1 753 ? 2.034 21.209 -15.444 1.00 93.62 753 PHE A O 1
ATOM 5848 N N . HIS A 1 754 ? 0.392 22.741 -15.688 1.00 92.88 754 HIS A N 1
ATOM 5849 C CA . HIS A 1 754 ? 1.208 23.904 -15.361 1.00 92.88 754 HIS A CA 1
ATOM 5850 C C . HIS A 1 754 ? 1.105 24.229 -13.872 1.00 92.88 754 HIS A C 1
ATOM 5852 O O . HIS A 1 754 ? 0.033 24.192 -13.276 1.00 92.88 754 HIS A O 1
ATOM 5858 N N . LEU A 1 755 ? 2.244 24.555 -13.282 1.00 91.94 755 LEU A N 1
ATOM 5859 C CA . LEU A 1 755 ? 2.424 24.911 -11.886 1.00 91.94 755 LEU A CA 1
ATOM 5860 C C . LEU A 1 755 ? 3.168 26.246 -11.795 1.00 91.94 755 LEU A C 1
ATOM 5862 O O . LEU A 1 755 ? 3.852 26.632 -12.746 1.00 91.94 755 LEU A O 1
ATOM 5866 N N . PRO A 1 756 ? 3.097 26.935 -10.645 1.00 88.06 756 PRO A N 1
ATOM 5867 C CA . PRO A 1 756 ? 3.938 28.095 -10.388 1.00 88.06 756 PRO A CA 1
ATOM 5868 C C . PRO A 1 756 ? 5.425 27.789 -10.617 1.00 88.06 756 PRO A C 1
ATOM 5870 O O . PRO A 1 756 ? 5.966 26.811 -10.095 1.00 88.06 756 PRO A O 1
ATOM 5873 N N . GLU A 1 757 ? 6.099 28.641 -11.389 1.00 82.06 757 GLU A N 1
ATOM 5874 C CA . GLU A 1 757 ? 7.548 28.548 -11.575 1.00 82.06 757 GLU A CA 1
ATOM 5875 C C . GLU A 1 757 ? 8.292 28.809 -10.253 1.00 82.06 757 GLU A C 1
ATOM 5877 O O . GLU A 1 757 ? 7.778 29.456 -9.339 1.00 82.06 757 GLU A O 1
ATOM 5882 N N . ASN A 1 758 ? 9.530 28.316 -10.146 1.00 82.12 758 ASN A N 1
ATOM 5883 C CA . ASN A 1 758 ? 10.413 28.485 -8.979 1.00 82.12 758 ASN A CA 1
ATOM 5884 C C . ASN A 1 758 ? 9.945 27.816 -7.671 1.00 82.12 758 ASN A C 1
ATOM 5886 O O . ASN A 1 758 ? 10.547 28.046 -6.623 1.00 82.12 758 ASN A O 1
ATOM 5890 N N . THR A 1 759 ? 8.927 26.954 -7.717 1.00 89.69 759 THR A N 1
ATOM 5891 C CA . THR A 1 759 ? 8.534 26.099 -6.587 1.00 89.69 759 THR A CA 1
ATOM 5892 C C . THR A 1 759 ? 8.894 24.643 -6.873 1.00 89.69 759 THR A C 1
ATOM 5894 O O . THR A 1 759 ? 8.726 24.149 -7.988 1.00 89.69 759 THR A O 1
ATOM 5897 N N . GLN A 1 760 ? 9.417 23.937 -5.867 1.00 93.50 760 GLN A N 1
ATOM 5898 C CA . GLN A 1 760 ? 9.679 22.502 -5.976 1.00 93.50 760 GLN A CA 1
ATOM 5899 C C . GLN A 1 760 ? 8.407 21.714 -5.681 1.00 93.50 760 GLN A C 1
ATOM 5901 O O . GLN A 1 760 ? 7.760 21.935 -4.658 1.00 93.50 760 GLN A O 1
ATOM 5906 N N . PHE A 1 761 ? 8.099 20.760 -6.557 1.00 96.69 761 PHE A N 1
ATOM 5907 C CA . PHE A 1 761 ? 6.932 19.895 -6.437 1.00 96.69 761 PHE A CA 1
ATOM 5908 C C . PHE A 1 761 ? 7.335 18.431 -6.490 1.00 96.69 761 PHE A C 1
ATOM 5910 O O . PHE A 1 761 ? 8.122 18.038 -7.357 1.00 96.69 761 PHE A O 1
ATOM 5917 N N . ILE A 1 762 ? 6.745 17.617 -5.621 1.00 97.38 762 ILE A N 1
ATOM 5918 C CA . ILE A 1 762 ? 6.802 16.159 -5.716 1.00 97.38 762 ILE A CA 1
ATOM 5919 C C . ILE A 1 762 ? 5.496 15.612 -6.283 1.00 97.38 762 ILE A C 1
ATOM 5921 O O . ILE A 1 762 ? 4.435 16.199 -6.076 1.00 97.38 762 ILE A O 1
ATOM 5925 N N . VAL A 1 763 ? 5.578 14.500 -7.016 1.00 98.00 763 VAL A N 1
ATOM 5926 C CA . VAL A 1 763 ? 4.426 13.905 -7.708 1.00 98.00 763 VAL A CA 1
ATOM 5927 C C . VAL A 1 763 ? 4.238 12.447 -7.321 1.00 98.00 763 VAL A C 1
ATOM 5929 O O . VAL A 1 763 ? 5.210 11.750 -7.030 1.00 98.00 763 VAL A O 1
ATOM 5932 N N . ALA A 1 764 ? 2.989 11.994 -7.335 1.00 95.81 764 ALA A N 1
ATOM 5933 C CA . ALA A 1 764 ? 2.600 10.597 -7.180 1.00 95.81 764 ALA A CA 1
ATOM 5934 C C . ALA A 1 764 ? 1.308 10.305 -7.955 1.00 95.81 764 ALA A C 1
ATOM 5936 O O . ALA A 1 764 ? 0.542 11.216 -8.254 1.00 95.81 764 ALA A O 1
ATOM 5937 N N . PHE A 1 765 ? 1.042 9.039 -8.275 1.00 88.75 765 PHE A N 1
ATOM 5938 C CA . PHE A 1 765 ? -0.233 8.647 -8.882 1.00 88.75 765 PHE A CA 1
ATOM 5939 C C . PHE A 1 765 ? -1.297 8.407 -7.807 1.00 88.75 765 PHE A C 1
ATOM 5941 O O . PHE A 1 765 ? -1.051 7.682 -6.845 1.00 88.75 765 PHE A O 1
ATOM 5948 N N . GLY A 1 766 ? -2.472 9.009 -7.996 1.00 76.25 766 GLY A N 1
ATOM 5949 C CA . GLY A 1 766 ? -3.666 8.778 -7.184 1.00 76.25 766 GLY A CA 1
ATOM 5950 C C . GLY A 1 766 ? -4.593 7.730 -7.805 1.00 76.25 766 GLY A C 1
ATOM 5951 O O . GLY A 1 766 ? -4.189 6.924 -8.649 1.00 76.25 766 GLY A O 1
ATOM 5952 N N . SER A 1 767 ? -5.858 7.728 -7.387 1.00 73.88 767 SER A N 1
ATOM 5953 C CA . SER A 1 767 ? -6.882 6.854 -7.971 1.00 73.88 767 SER A CA 1
ATOM 5954 C C . SER A 1 767 ? -7.394 7.382 -9.325 1.00 73.88 767 SER A C 1
ATOM 5956 O O . SER A 1 767 ? -7.336 8.570 -9.606 1.00 73.88 767 SER A O 1
ATOM 5958 N N . GLN A 1 768 ? -7.921 6.501 -10.187 1.00 69.81 768 GLN A N 1
ATOM 5959 C CA . GLN A 1 768 ? -8.664 6.893 -11.404 1.00 69.81 768 GLN A CA 1
ATOM 5960 C C . GLN A 1 768 ? -7.897 7.807 -12.394 1.00 69.81 768 GLN A C 1
ATOM 5962 O O . GLN A 1 768 ? -8.421 8.830 -12.824 1.00 69.81 768 GLN A O 1
ATOM 5967 N N . ASN A 1 769 ? -6.668 7.441 -12.787 1.00 79.00 769 ASN A N 1
ATOM 5968 C CA . ASN A 1 769 ? -5.826 8.241 -13.700 1.00 79.00 769 ASN A CA 1
ATOM 5969 C C . ASN A 1 769 ? -5.636 9.691 -13.222 1.00 79.00 769 ASN A C 1
ATOM 5971 O O . ASN A 1 769 ? -5.690 10.644 -14.003 1.00 79.00 769 ASN A O 1
ATOM 5975 N N . SER A 1 770 ? -5.427 9.858 -11.918 1.00 86.75 770 SER A N 1
ATOM 5976 C CA . SER A 1 770 ? -5.051 11.135 -11.332 1.00 86.75 770 SER A CA 1
ATOM 5977 C C . SER A 1 770 ? -3.591 11.147 -10.894 1.00 86.75 770 SER A C 1
ATOM 5979 O O . SER A 1 770 ? -2.980 10.114 -10.608 1.00 86.75 770 SER A O 1
ATOM 5981 N N . VAL A 1 771 ? -3.044 12.349 -10.792 1.00 93.38 771 VAL A N 1
ATOM 5982 C CA . VAL A 1 771 ? -1.748 12.647 -10.198 1.00 93.38 771 VAL A CA 1
ATOM 5983 C C . VAL A 1 771 ? -1.957 13.598 -9.034 1.00 93.38 771 VAL A C 1
ATOM 5985 O O . VAL A 1 771 ? -2.728 14.552 -9.118 1.00 93.38 771 VAL A O 1
ATOM 5988 N N . ILE A 1 772 ? -1.277 13.302 -7.938 1.00 95.50 772 ILE A N 1
ATOM 5989 C CA . ILE A 1 772 ? -1.216 14.118 -6.737 1.00 95.50 772 ILE A CA 1
ATOM 5990 C C . ILE A 1 772 ? 0.111 14.869 -6.770 1.00 95.50 772 ILE A C 1
ATOM 5992 O O . ILE A 1 772 ? 1.161 14.275 -7.026 1.00 95.50 772 ILE A O 1
ATOM 5996 N N . ILE A 1 773 ? 0.056 16.176 -6.547 1.00 98.06 773 ILE A N 1
ATOM 5997 C CA . ILE A 1 773 ? 1.191 17.091 -6.654 1.00 98.06 773 ILE A CA 1
ATOM 5998 C C . ILE A 1 773 ? 1.271 17.882 -5.352 1.00 98.06 773 ILE A C 1
ATOM 6000 O O . ILE A 1 773 ? 0.293 18.511 -4.957 1.00 98.06 773 ILE A O 1
ATOM 6004 N N . VAL A 1 774 ? 2.429 17.876 -4.693 1.00 97.88 774 VAL A N 1
ATOM 6005 C CA . VAL A 1 774 ? 2.630 18.595 -3.424 1.00 97.88 774 VAL A CA 1
ATOM 6006 C C . VAL A 1 774 ? 3.821 19.532 -3.550 1.00 97.88 774 VAL A C 1
ATOM 6008 O O . VAL A 1 774 ? 4.906 19.106 -3.948 1.00 97.88 774 VAL A O 1
ATOM 6011 N N . GLY A 1 775 ? 3.601 20.811 -3.255 1.00 95.88 775 GLY A N 1
ATOM 6012 C CA . GLY A 1 775 ? 4.564 21.893 -3.407 1.00 95.88 775 GLY A CA 1
ATOM 6013 C C . GLY A 1 775 ? 5.199 22.334 -2.095 1.00 95.88 775 GLY A C 1
ATOM 6014 O O . GLY A 1 775 ? 4.549 22.394 -1.050 1.00 95.88 775 GLY A O 1
ATOM 6015 N N . MET A 1 776 ? 6.477 22.708 -2.166 1.00 94.44 776 MET A N 1
ATOM 6016 C CA . MET A 1 776 ? 7.227 23.307 -1.051 1.00 94.44 776 MET A CA 1
ATOM 6017 C C . MET A 1 776 ? 6.695 24.688 -0.618 1.00 94.44 776 MET A C 1
ATOM 6019 O O . MET A 1 776 ? 7.081 25.194 0.430 1.00 94.44 776 MET A O 1
ATOM 6023 N N . ASP A 1 777 ? 5.779 25.277 -1.384 1.00 92.12 777 ASP A N 1
ATOM 6024 C CA . ASP A 1 777 ? 4.993 26.470 -1.042 1.00 92.12 777 ASP A CA 1
ATOM 6025 C C . ASP A 1 777 ? 3.741 26.156 -0.193 1.00 92.12 777 ASP A C 1
ATOM 6027 O O . ASP A 1 777 ? 2.927 27.045 0.080 1.00 92.12 777 ASP A O 1
ATOM 6031 N N . GLY A 1 778 ? 3.575 24.898 0.235 1.00 93.19 778 GLY A N 1
ATOM 6032 C CA . GLY A 1 778 ? 2.433 24.450 1.028 1.00 93.19 778 GLY A CA 1
ATOM 6033 C C . GLY A 1 778 ? 1.181 24.174 0.196 1.00 93.19 778 GLY A C 1
ATOM 6034 O O . GLY A 1 778 ? 0.080 24.166 0.751 1.00 93.19 778 GLY A O 1
ATOM 6035 N N . SER A 1 779 ? 1.319 23.986 -1.118 1.00 95.00 779 SER A N 1
ATOM 6036 C CA . SER A 1 779 ? 0.212 23.652 -2.015 1.00 95.00 779 SER A CA 1
ATOM 6037 C C . SER A 1 779 ? 0.066 22.145 -2.242 1.00 95.00 779 SER A C 1
ATOM 6039 O O . SER A 1 779 ? 1.036 21.393 -2.292 1.00 95.00 779 SER A O 1
ATOM 6041 N N . PHE A 1 780 ? -1.173 21.697 -2.392 1.00 95.94 780 PHE A N 1
ATOM 6042 C CA . PHE A 1 780 ? -1.565 20.343 -2.753 1.00 95.94 780 PHE A CA 1
ATOM 6043 C C . PHE A 1 780 ? -2.519 20.433 -3.938 1.00 95.94 780 PHE A C 1
ATOM 6045 O O . PHE A 1 780 ? -3.492 21.183 -3.877 1.00 95.94 780 PHE A O 1
ATOM 6052 N N . TYR A 1 781 ? -2.263 19.661 -4.989 1.00 95.31 781 TYR A N 1
ATOM 6053 C CA . TYR A 1 781 ? -3.142 19.527 -6.144 1.00 95.31 781 TYR A CA 1
ATOM 6054 C C . TYR A 1 781 ? -3.468 18.057 -6.374 1.00 95.31 781 TYR A C 1
ATOM 6056 O O . TYR A 1 781 ? -2.595 17.193 -6.271 1.00 95.31 781 TYR A O 1
ATOM 6064 N N . LYS A 1 782 ? -4.704 17.791 -6.787 1.00 91.19 782 LYS A N 1
ATOM 6065 C CA . LYS A 1 782 ? -5.081 16.547 -7.456 1.00 91.19 782 LYS A CA 1
ATOM 6066 C C . LYS A 1 782 ? -5.511 16.891 -8.871 1.00 91.19 782 LYS A C 1
ATOM 6068 O O . LYS A 1 782 ? -6.438 17.678 -9.046 1.00 91.19 782 LYS A O 1
ATOM 6073 N N . CYS A 1 783 ? -4.866 16.298 -9.869 1.00 90.12 783 CYS A N 1
ATOM 6074 C CA . CYS A 1 783 ? -5.166 16.532 -11.279 1.00 90.12 783 CYS A CA 1
ATOM 6075 C C . CYS A 1 783 ? -5.499 15.212 -11.976 1.00 90.12 783 CYS A C 1
ATOM 6077 O O . CYS A 1 783 ? -4.768 14.241 -11.819 1.00 90.12 783 CYS A O 1
ATOM 6079 N N . SER A 1 784 ? -6.570 15.159 -12.761 1.00 87.75 784 SER A N 1
ATOM 6080 C CA . SER A 1 784 ? -6.882 14.019 -13.633 1.00 87.75 784 SER A CA 1
ATOM 6081 C C . SER A 1 784 ? -6.364 14.243 -15.045 1.00 87.75 784 SER A C 1
ATOM 6083 O O . SER A 1 784 ? -6.376 15.373 -15.532 1.00 87.75 784 SER A O 1
ATOM 6085 N N . PHE A 1 785 ? -5.979 13.169 -15.729 1.00 85.81 785 PHE A N 1
ATOM 6086 C CA . PHE A 1 785 ? -5.624 13.202 -17.147 1.00 85.81 785 PHE A CA 1
ATOM 6087 C C . PHE A 1 785 ? -6.473 12.209 -17.947 1.00 85.81 785 PHE A C 1
ATOM 6089 O O . PHE A 1 785 ? -6.869 11.162 -17.433 1.00 85.81 785 PHE A O 1
ATOM 6096 N N . ASP A 1 786 ? -6.750 12.533 -19.212 1.00 81.19 786 ASP A N 1
ATOM 6097 C CA . ASP A 1 786 ? -7.429 11.618 -20.131 1.00 81.19 786 ASP A CA 1
ATOM 6098 C C . ASP A 1 786 ? -6.440 10.515 -20.564 1.00 81.19 786 ASP A C 1
ATOM 6100 O O . ASP A 1 786 ? -5.436 10.827 -21.208 1.00 81.19 786 ASP A O 1
ATOM 6104 N N . PRO A 1 787 ? -6.677 9.230 -20.234 1.00 77.19 787 PRO A N 1
ATOM 6105 C CA . PRO A 1 787 ? -5.759 8.130 -20.551 1.00 77.19 787 PRO A CA 1
ATOM 6106 C C . PRO A 1 787 ? -5.734 7.748 -22.045 1.00 77.19 787 PRO A C 1
ATOM 6108 O O . PRO A 1 787 ? -4.915 6.924 -22.460 1.00 77.19 787 PRO A O 1
ATOM 6111 N N . VAL A 1 788 ? -6.636 8.305 -22.856 1.00 76.00 788 VAL A N 1
ATOM 6112 C CA . VAL A 1 788 ? -6.765 8.045 -24.294 1.00 76.00 788 VAL A CA 1
ATOM 6113 C C . VAL A 1 788 ? -6.234 9.223 -25.102 1.00 76.00 788 VAL A C 1
ATOM 6115 O O . VAL A 1 788 ? -5.382 9.025 -25.968 1.00 76.00 788 VAL A O 1
ATOM 6118 N N . GLN A 1 789 ? -6.707 10.437 -24.816 1.00 74.62 789 GLN A N 1
ATOM 6119 C CA . GLN A 1 789 ? -6.363 11.633 -25.592 1.00 74.62 789 GLN A CA 1
ATOM 6120 C C . GLN A 1 789 ? -5.133 12.375 -25.056 1.00 74.62 789 GLN A C 1
ATOM 6122 O O . GLN A 1 789 ? -4.449 13.049 -25.826 1.00 74.62 789 GLN A O 1
ATOM 6127 N N . GLY A 1 790 ? -4.821 12.238 -23.765 1.00 83.00 790 GLY A N 1
ATOM 6128 C CA . GLY A 1 790 ? -3.754 13.002 -23.127 1.00 83.00 790 GLY A CA 1
ATOM 6129 C C . GLY A 1 790 ? -4.059 14.504 -23.105 1.00 83.00 790 GLY A C 1
ATOM 6130 O O . GLY A 1 790 ? -5.198 14.909 -22.889 1.00 83.00 790 GLY A O 1
ATOM 6131 N N . GLY A 1 791 ? -3.041 15.338 -23.322 1.00 86.19 791 GLY A N 1
ATOM 6132 C CA . GLY A 1 791 ? -3.188 16.795 -23.395 1.00 86.19 791 GLY A CA 1
ATOM 6133 C C . GLY A 1 791 ? -3.084 17.509 -22.043 1.00 86.19 791 GLY A C 1
ATOM 6134 O O . GLY A 1 791 ? -2.281 17.137 -21.190 1.00 86.19 791 GLY A O 1
ATOM 6135 N N . GLU A 1 792 ? -3.833 18.594 -21.859 1.00 90.31 792 GLU A N 1
ATOM 6136 C CA . GLU A 1 792 ? -3.821 19.350 -20.602 1.00 90.31 792 GLU A CA 1
ATOM 6137 C C . GLU A 1 792 ? -4.582 18.595 -19.501 1.00 90.31 792 GLU A C 1
ATOM 6139 O O . GLU A 1 792 ? -5.700 18.125 -19.707 1.00 90.31 792 GLU A O 1
ATOM 6144 N N . MET A 1 793 ? -3.966 18.452 -18.327 1.00 91.94 793 MET A N 1
ATOM 6145 C CA . MET A 1 793 ? -4.603 17.818 -17.173 1.00 91.94 793 MET A CA 1
ATOM 6146 C C . MET A 1 793 ? -5.617 18.758 -16.517 1.00 91.94 793 MET A C 1
ATOM 6148 O O . MET A 1 793 ? -5.421 19.969 -16.458 1.00 91.94 793 MET A O 1
ATOM 6152 N N . LEU A 1 794 ? -6.664 18.182 -15.930 1.00 86.06 794 LEU A N 1
ATOM 6153 C CA . LEU A 1 794 ? -7.716 18.916 -15.231 1.00 86.06 794 LEU A CA 1
ATOM 6154 C C . LEU A 1 794 ? -7.473 18.896 -13.722 1.00 86.06 794 LEU A C 1
ATOM 6156 O O . LEU A 1 794 ? -7.417 17.824 -13.121 1.00 86.06 794 LEU A O 1
ATOM 6160 N N . GLN A 1 795 ? -7.377 20.070 -13.098 1.00 93.44 795 GLN A N 1
ATOM 6161 C CA . GLN A 1 795 ? -7.326 20.188 -11.640 1.00 93.44 795 GLN A CA 1
ATOM 6162 C C . GLN A 1 795 ? -8.680 19.795 -11.029 1.00 93.44 795 GLN A C 1
ATOM 6164 O O . GLN A 1 795 ? -9.698 20.429 -11.294 1.00 93.44 795 GLN A O 1
ATOM 6169 N N . GLN A 1 796 ? -8.679 18.766 -10.187 1.00 83.38 796 GLN A N 1
ATOM 6170 C CA . GLN A 1 796 ? -9.841 18.283 -9.437 1.00 83.38 796 GLN A CA 1
ATOM 6171 C C . GLN A 1 796 ? -9.897 18.871 -8.026 1.00 83.38 796 GLN A C 1
ATOM 6173 O O . GLN A 1 796 ? -10.973 19.177 -7.523 1.00 83.38 796 GLN A O 1
ATOM 6178 N N . GLU A 1 797 ? -8.739 19.027 -7.387 1.00 87.88 797 GLU A N 1
ATOM 6179 C CA . GLU A 1 797 ? -8.627 19.516 -6.015 1.00 87.88 797 GLU A CA 1
ATOM 6180 C C . GLU A 1 797 ? -7.411 20.432 -5.888 1.00 87.88 797 GLU A C 1
ATOM 6182 O O . GLU A 1 797 ? -6.372 20.177 -6.499 1.00 87.88 797 GLU A O 1
ATOM 6187 N N . TYR A 1 798 ? -7.548 21.488 -5.086 1.00 92.75 798 TYR A N 1
ATOM 6188 C CA . TYR A 1 798 ? -6.450 22.349 -4.666 1.00 92.75 798 TYR A CA 1
ATOM 6189 C C . TYR A 1 798 ? -6.615 22.706 -3.193 1.00 92.75 798 TYR A C 1
ATOM 6191 O O . TYR A 1 798 ? -7.664 23.210 -2.787 1.00 92.75 798 TYR A O 1
ATOM 6199 N N . VAL A 1 799 ? -5.569 22.480 -2.404 1.00 90.38 799 VAL A N 1
ATOM 6200 C CA . VAL A 1 799 ? -5.532 22.843 -0.989 1.00 90.38 799 VAL A CA 1
ATOM 6201 C C . VAL A 1 799 ? -4.215 23.529 -0.673 1.00 90.38 799 VAL A C 1
ATOM 6203 O O . VAL A 1 799 ? -3.144 23.040 -1.016 1.00 90.38 799 VAL A O 1
ATOM 6206 N N . ARG A 1 800 ? -4.280 24.653 0.041 1.00 91.88 800 ARG A N 1
ATOM 6207 C CA . ARG A 1 800 ? -3.101 25.276 0.642 1.00 91.88 800 ARG A CA 1
ATOM 6208 C C . ARG A 1 800 ? -3.001 24.851 2.102 1.00 91.88 800 ARG A C 1
ATOM 6210 O O . ARG A 1 800 ? -3.687 25.403 2.959 1.00 91.88 800 ARG A O 1
ATOM 6217 N N . PHE A 1 801 ? -2.186 23.837 2.368 1.00 88.44 801 PHE A N 1
ATOM 6218 C CA . PHE A 1 801 ? -2.104 23.172 3.669 1.00 88.44 801 PHE A CA 1
ATOM 6219 C C . PHE A 1 801 ? -1.178 23.881 4.667 1.00 88.44 801 PHE A C 1
ATOM 6221 O O . PHE A 1 801 ? -1.287 23.661 5.872 1.00 88.44 801 PHE A O 1
ATOM 6228 N N . LEU A 1 802 ? -0.315 24.779 4.183 1.00 84.75 802 LEU A N 1
ATOM 6229 C CA . LEU A 1 802 ? 0.445 25.729 4.996 1.00 84.75 802 LEU A CA 1
ATOM 6230 C C . LEU A 1 802 ? 0.335 27.130 4.373 1.00 84.75 802 LEU A C 1
ATOM 6232 O O . LEU A 1 802 ? 0.581 27.318 3.180 1.00 84.75 802 LEU A O 1
ATOM 6236 N N . LYS A 1 803 ? -0.085 28.118 5.170 1.00 64.81 803 LYS A N 1
ATOM 6237 C CA . LYS A 1 803 ? -0.162 29.522 4.746 1.00 64.81 803 LYS A CA 1
ATOM 6238 C C . LYS A 1 803 ? 1.180 30.202 5.010 1.00 64.81 803 LYS A C 1
ATOM 6240 O O . LYS A 1 803 ? 1.703 30.099 6.111 1.00 64.81 803 LYS A O 1
ATOM 6245 N N . PHE A 1 804 ? 1.674 30.927 4.012 1.00 62.38 804 PHE A N 1
ATOM 6246 C CA . PHE A 1 804 ? 2.731 31.920 4.177 1.00 62.38 804 PHE A CA 1
ATOM 6247 C C . PHE A 1 804 ? 2.058 33.284 4.039 1.00 62.38 804 PHE A C 1
ATOM 6249 O O . PHE A 1 804 ? 1.446 33.543 2.998 1.00 62.38 804 PHE A O 1
ATOM 6256 N N . GLU A 1 805 ? 2.117 34.139 5.059 1.00 44.78 805 GLU A N 1
ATOM 6257 C CA . GLU A 1 805 ? 1.789 35.545 4.849 1.00 44.78 805 GLU A CA 1
ATOM 6258 C C . GLU A 1 805 ? 2.969 36.180 4.120 1.00 44.78 805 GLU A C 1
ATOM 6260 O O . GLU A 1 805 ? 4.021 36.460 4.682 1.00 44.78 805 GLU A O 1
ATOM 6265 N N . THR A 1 806 ? 2.824 36.381 2.813 1.00 38.69 806 THR A N 1
ATOM 6266 C CA . THR A 1 806 ? 3.735 37.258 2.082 1.00 38.69 806 THR A CA 1
ATOM 6267 C C . THR A 1 806 ? 3.600 38.651 2.688 1.00 38.69 806 THR A C 1
ATOM 6269 O O . THR A 1 806 ? 2.655 39.370 2.364 1.00 38.69 806 THR A O 1
ATOM 6272 N N . LYS A 1 807 ? 4.534 39.054 3.558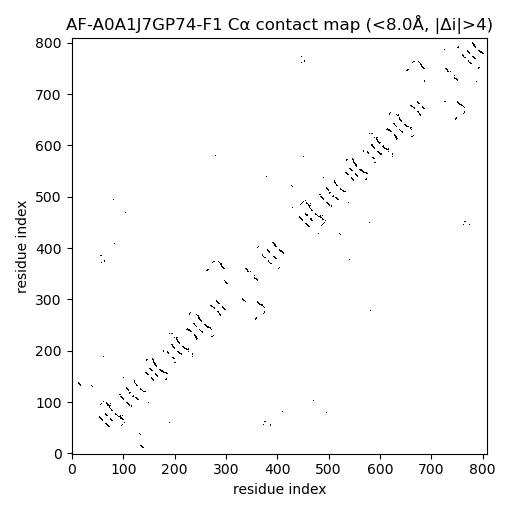 1.00 31.88 807 LYS A N 1
ATOM 6273 C CA . LYS A 1 807 ? 4.736 40.475 3.847 1.00 31.88 807 LYS A CA 1
ATOM 6274 C C . LYS A 1 807 ? 5.018 41.148 2.508 1.00 31.88 807 LYS A C 1
ATOM 6276 O O . LYS A 1 807 ? 6.041 40.877 1.877 1.00 31.88 807 LYS A O 1
ATOM 6281 N N . ALA A 1 808 ? 4.058 41.943 2.036 1.00 29.69 808 ALA A N 1
ATOM 6282 C CA . ALA A 1 808 ? 4.245 42.799 0.877 1.00 29.69 808 ALA A CA 1
ATOM 6283 C C . ALA A 1 808 ? 5.520 43.623 1.110 1.00 29.69 808 ALA A C 1
ATOM 6285 O O . ALA A 1 808 ? 5.683 44.207 2.183 1.00 29.69 808 ALA A O 1
ATOM 6286 N N . ARG A 1 809 ? 6.449 43.559 0.153 1.00 32.31 809 ARG A N 1
ATOM 6287 C CA . ARG A 1 809 ? 7.679 44.355 0.178 1.00 32.31 809 ARG A CA 1
ATOM 6288 C C . ARG A 1 809 ? 7.381 45.839 0.081 1.00 32.31 809 ARG A C 1
ATOM 6290 O O . ARG A 1 809 ? 6.459 46.184 -0.692 1.00 32.31 809 ARG A O 1
#

pLDDT: mean 74.1, std 25.28, range [21.5, 98.75]

InterPro domains:
  IPR001680 WD40 repeat [SM00320] (131-166)
  IPR001680 WD40 repeat [SM00320] (213-253)
  IPR001680 WD40 repeat [SM00320] (256-297)
  IPR001680 WD40 repeat [SM00320] (520-555)
  IPR001680 WD40 repeat [SM00320] (602-642)
  IPR001680 WD40 repeat [SM00320] (645-686)
  IPR015943 WD40/YVTN repeat-like-containing domain superfamily [G3DSA:2.130.10.10] (48-329)
  IPR015943 WD40/YVTN repeat-like-containing domain superfamily [G3DSA:2.130.10.10] (436-711)
  IPR036322 WD40-repeat-containing domain superfamily [SSF50978] (54-302)
  IPR036322 WD40-repeat-containing domain superfamily [SSF50978] (377-687)
  IPR048720 PROPPIN [PF21032] (57-299)
  IPR048720 PROPPIN [PF21032] (446-689)
  IPR048720 PROPPIN [PTHR11227] (436-802)

Mean predicted aligned error: 18.9 Å

Foldseek 3Di:
DDDDDDDDDDDWDKDADDDDDDDDDDDDDDDDDDDDFPFQDDDDPDDDPPDDKAWQDKDAEPANQKIKTKIQFEIWIFGVFVTDTQDTDGHPGWIFNAWYDHHPAQWIWTATDCRDPPHHQQKIFTARVVVRHTRIMIGDPAGFQYWDDAPQWIWTFDQFWIWIAGPPPRHTDDIDGAHGDNNRDKEFAHDPQWTKIWDHHNDAQWIWIAGPNVRDIDIASHDPHHWQHKYAANRRQKIWTDHQQRQKIWIAGRPVNDTQAIAGAHDGGWRWQEWEADNQRQWIWIDTLQQKIFIAGGFWDDADDDDDDDDDDDDDDDDDDDDDDDDDDDRTDGDDDFQDQAPPCVPPPPDPPNNGHGYGLEMDGHDRPWRWYWYADFDQWIWIFTSRSQRWTFIWHDDSPRDIDGPDTDTPDDDDDDDDDDDDDDDFQDDDDPDDPPPDAKAWQDWDAEPVNQKIKTKIQFEIWIFGVVVTDTSDTGGHPGWIFNAWYDHHPHQWIWTATDCRDPPHHQQKIFTARRVVRHTPDMDGDPAGFLYWYDESQWIWTFDQFWIWIAGPPPRHTDDIDGAHGDNNRDKEFAHDPQWTKIWDHHNDAQWIWIATPNVRDIDIASHDPHHWQHKYAANRRQKIWTDHQQRQKIWIAGRPVNDTQAIAGAHDHRWRWQEWEADNVRQWIWTDTLQQKIFIAGDPDDPPDDDDDDDDDDDDDDDDDDDDDDDDDDDDDPPDFAHFDAAPPLVPPPPDPCNRGHGYGQAMEGGDHPWRWYWYDDPDQWIWIATSQQKIWIWHADRHRHYYIHTPDIDRRRDDPPPDD

Sequence (809 aa):
MLTGAPSSHMNSSISSSEGIFPPSRFGSFESLGVGASSSFSRPDADVSENDETNLLTISWNQDYGCFAAGTSHGFRIYNCEPFKETFRRDLKSGGFKIVEMLFRCNILALVGAAANSSYPPNKVLIWDDHQSRCIGEFTFRSEVRGVKLRRDRIVVVLEHKIYVYNFMDLKLLHQIETLANPRGLCCLSHHSNTFVLACPGLHKGQVRVEHFGLNVTKLINAHDSQIACFTLTMDGLLLATSSAKGTLIRIFNTMDGSRLQEVRRGVDRAEINSIALSPNVQWLAASSDKGTVHIFSLRVRVSGEDSVTHPSSPQGPAMIHQNSSTSLDPLVSANTGANPNSSLSFMRGVLPKYFSSEWSFAQFHLPENTQFIVAFGSQNSVIIVGMDGRNHLVALHFLYLGQLWVLSEANADRFGSFESLGVGASSSFSRPDADVSENDETNLLTISWNQDYGCFAAGTSHGFRIYNCEPFKETFRRDLKSGGFKIVEMLFRCNILALVGAAANSSYPPNKVLIWDDHQSRCIGEFTFRSEVRGVKLRRDRIVVVLEHKIYVYNFMDLKLLHQIETLANPRGLCCLSHHSNTFVLACPGLHKGQVRVEHFGLNVTKLINAHDSQIACFTLTMDGLLLATSSAKGTLIRIFNTMDGSRLQEVRRGVDRAEINSIALSPNVQWLAASSDKGTVHIFSLRVRVSGEDSVTHPSSPQGPAMIHQNSSTSLDPLVSANTGANPNSSLSFMRGVLPKYFSSEWSFAQFHLPENTQFIVAFGSQNSVIIVGMDGSFYKCSFDPVQGGEMLQQEYVRFLKFETKAR

Radius of gyration: 29.62 Å; Cα contacts (8 Å, |Δi|>4): 1867; chains: 1; bounding box: 90×94×92 Å